Protein AF-0000000079066223 (afdb_homodimer)

Sequence (936 aa):
MTDSAVAESCRLTVRAPSVTIDLAVPADVPVADLLPTLLRYVGEEAEESGLDHAGWVLQRLGDAPLDEETTLAQAGLADGAVLHLRPHTEALPEARLDDLVDGIAETVGRRLHTWHAGAARGLLVGTAVATVVAALVLVFWPGVADSTAIRAACAAVAGALLLAGAGSASRAVGDRLSATALGLLVAPCFALVGWVLPGGDLTGPDAAQVVGARLLAAGAAAAGGAVLALAATAVGAPALLATAVVAVATAISGALMGYTGLDVPAAVALVATIVALAAGAVAPFAFKLAGMRMPSLPSSAGQLQEGIDPYAGDEVAERTELAGRWVTALFAATGTIAAAALAVLAHTPDLPETLTALSLALLLLLHSRGLVHIGQRLTLAVPGIWGLLLLARAWAVDSDADGRVVVFAVLLAVAAALVTASWIVPGRRVLPYWGRAAELAHTGLAVALLPFTLWVAGLFGWLRGLFGMTDSAVAESCRLTVRAPSVTIDLAVPADVPVADLLPTLLRYVGEEAEESGLDHAGWVLQRLGDAPLDEETTLAQAGLADGAVLHLRPHTEALPEARLDDLVDGIAETVGRRLHTWHAGAARGLLVGTAVATVVAALVLVFWPGVADSTAIRAACAAVAGALLLAGAGSASRAVGDRLSATALGLLVAPCFALVGWVLPGGDLTGPDAAQVVGARLLAAGAAAAGGAVLALAATAVGAPALLATAVVAVATAISGALMGYTGLDVPAAVALVATIVALAAGAVAPFAFKLAGMRMPSLPSSAGQLQEGIDPYAGDEVAERTELAGRWVTALFAATGTIAAAALAVLAHTPDLPETLTALSLALLLLLHSRGLVHIGQRLTLAVPGIWGLLLLARAWAVDSDADGRVVVFAVLLAVAAALVTASWIVPGRRVLPYWGRAAELAHTGLAVALLPFTLWVAGLFGWLRGLFG

Solvent-accessible surface area (backbone atoms only — not comparable to full-atom values): 45899 Å² total; per-residue (Å²): 132,82,78,74,77,75,65,62,63,31,39,35,35,39,40,40,94,89,47,74,46,78,44,74,40,53,30,79,47,30,40,58,67,45,49,64,57,50,36,61,71,75,26,74,64,53,56,61,52,22,70,77,30,81,30,72,36,46,21,38,91,45,35,59,62,59,57,48,86,36,22,41,52,75,68,65,60,53,74,64,37,61,33,35,46,34,42,49,78,61,55,65,68,48,53,46,60,65,56,51,49,47,47,45,46,46,50,48,32,60,70,62,45,45,64,45,40,69,58,49,24,47,51,30,40,50,50,19,52,52,34,45,52,50,32,50,49,58,48,68,35,86,89,43,56,85,45,55,65,58,49,28,47,53,27,42,51,52,20,50,51,27,36,53,48,6,21,40,23,30,74,74,68,61,36,62,65,55,13,38,59,32,22,65,49,15,15,59,22,28,19,51,23,23,43,42,69,74,51,76,55,81,68,65,94,56,18,57,33,36,49,7,50,18,32,23,38,11,11,50,35,14,26,51,27,19,52,49,27,35,71,50,36,75,49,55,57,43,58,36,48,19,52,24,52,40,17,47,54,40,17,52,31,9,46,35,20,41,70,67,77,42,52,64,54,23,24,32,39,49,54,32,48,54,50,59,68,46,52,79,50,40,58,64,49,16,34,53,76,35,62,54,68,74,70,71,73,58,88,47,77,67,50,56,60,62,67,60,43,69,72,50,47,59,54,47,50,51,33,50,52,45,20,49,48,32,36,34,21,51,38,37,25,45,17,52,45,39,35,54,28,29,55,57,24,26,59,82,51,55,67,43,32,45,52,29,38,50,31,51,18,52,36,31,42,53,57,23,68,75,46,56,37,44,71,46,20,46,27,24,33,50,29,14,52,51,28,52,53,38,43,52,50,30,54,32,70,75,32,56,59,70,45,31,52,48,47,33,52,51,33,46,51,51,21,52,50,29,45,53,41,37,73,60,48,49,80,50,86,74,59,67,66,60,53,52,50,48,52,51,48,38,53,51,30,60,60,46,36,55,62,28,31,38,47,48,60,38,49,60,61,52,50,47,55,72,78,96,132,81,77,74,76,75,65,62,62,32,38,35,36,38,40,39,94,88,49,75,47,80,44,74,38,53,29,78,46,31,40,58,67,45,49,62,57,49,35,61,70,76,26,73,64,55,57,61,51,21,70,77,31,79,29,72,37,46,22,38,91,45,35,60,63,59,56,49,85,36,22,40,52,77,68,64,60,53,75,66,36,60,33,36,46,32,42,48,80,61,56,64,68,47,54,48,60,66,54,52,48,48,48,46,47,47,50,49,31,58,70,61,42,43,65,45,41,67,55,48,25,46,52,29,40,52,48,19,52,53,34,46,51,50,31,50,49,58,46,70,35,87,90,42,55,86,44,55,65,57,49,29,48,52,26,44,50,50,21,52,51,29,37,52,47,6,21,40,23,28,74,73,68,61,36,60,66,55,13,38,59,33,22,64,49,15,15,59,24,27,19,52,23,23,41,42,70,74,52,78,59,78,85,53,97,54,17,57,34,35,51,8,49,16,32,22,37,10,10,50,35,12,25,51,27,20,51,49,26,35,71,49,36,74,48,54,57,43,58,35,48,20,51,24,53,41,17,46,52,39,16,51,29,9,44,34,20,41,70,68,77,40,51,65,55,22,24,32,40,50,53,33,49,54,49,59,68,45,52,79,51,41,58,65,48,16,33,52,75,37,61,54,68,74,70,69,71,59,88,46,75,67,49,55,59,61,67,58,45,67,72,49,48,60,54,47,51,50,34,50,53,44,19,52,47,32,36,34,21,50,38,36,25,46,18,51,44,39,36,54,29,31,55,56,24,27,59,81,51,55,69,43,32,43,53,30,37,51,31,51,17,51,36,30,39,52,56,23,69,76,45,57,37,43,69,45,20,45,29,24,33,51,30,13,52,51,29,54,52,37,42,51,47,30,54,32,71,73,33,57,60,70,46,32,52,49,49,32,52,51,33,47,50,51,22,52,51,29,44,53,42,36,75,58,48,51,78,50,86,74,59,67,66,58,54,51,49,50,52,51,47,38,52,49,30,59,60,48,38,56,61,28,30,39,45,47,59,40,48,60,59,51,50,47,57,72,76,96

Organism: Streptomyces microflavus (NCBI:txid1919)

pLDDT: mean 87.86, std 14.25, range [30.81, 98.88]

Foldseek 3Di:
DPPPPPQPWAWEWEDEPVDIDTDTHRQFDFQLRVQVVVQVVVHPVSVVVLVVQVHKFKAAVQAFTDDRRDGNVRVVAHRYGYIYIDRPNPTDPRNPVVVVCVVVVVVVCVVVVHDDPVVVVVVVLVVVLVVLVVVLCQCPPPPHDPDLVVNLVSLQVLLVVLLVQLLCCQPPVNPQVNNQSSLLVNLQSQLSNLQSVLDDDCDDDCNQQNNLSSQLRSLVRSLVSLVSSCVRRVHPVLQSVLSNLLSVLSNQLSCCSNPVVFPSLLSLLVSLLVLLLCLVVQLVVLLVVLVPDPPPPPPDPVVVVVCVPVVNVVSVVVSVVSSVSNSLSSLLSSLVSLLVSLLVLLVQHDDLSLLLLLLQLLLLQLVLVPDDDPSSSCSRNVSSVSSVVSNLVNQLVPDDPVSVVVSVVVVVVVVVVVVVCVVPPPPDDDDVVVVVVSVVSNVVSSVVNVVSSVVSRCVVVVVVVVVD/DPPPPPQPWAWEWEDEPVDIDTDTHRQFDFQLVVQVVVQVVVHPVSVVVLVVQVHKFKAAVQAFTDDRRDGNVRVVAHRYGYIYIDRPNPTDPRNPVVVVCVVVVVVVCVVVVHDDPVVVVVVVLVVVLVVLVVVLCQCPPPPHDPDLVVNLVSLQVLLVVLLVQLLCCQPPVNPQVNNQSSLLVNLQSQLSNLQSVLPDDCPDPCNQQNNLSSQLRSLVRSLVSLVSSCVRRVHPVLQSVLSNLLSVLSNQLSCCSNPVVFGSLLSLLVSLLVLLLCLVVQLVVLLVVLVPDPPPPPPDPVVVVVCVPVVNVVSVVVSVVSSVSNSLSSLLSSLVSLLVSLLVLLVQHDDLSLLLLLLQLLLLQLVLVPDDDPSSSCSRNVSSVSSVVSNLVNQLVPDDPVSVVVSVVVVVVVVVVVVVCVVPPPPDDDDVVVVVVSVVSNVVSSVVNVVSSVVSRCVVVVVVVVVD

Structure (mmCIF, N/CA/C/O backbone):
data_AF-0000000079066223-model_v1
#
loop_
_entity.id
_entity.type
_entity.pdbx_description
1 polymer 'Type VII secretion integral membrane protein EccD'
#
loop_
_atom_site.group_PDB
_atom_site.id
_atom_site.type_symbol
_atom_site.label_atom_id
_atom_site.label_alt_id
_atom_site.label_comp_id
_atom_site.label_asym_id
_atom_site.label_entity_id
_atom_site.label_seq_id
_atom_site.pdbx_PDB_ins_code
_atom_site.Cartn_x
_atom_site.Cartn_y
_atom_site.Cartn_z
_atom_site.occupancy
_atom_site.B_iso_or_equiv
_atom_site.auth_seq_id
_atom_site.auth_comp_id
_atom_site.auth_asym_id
_atom_site.auth_atom_id
_atom_site.pdbx_PDB_model_num
ATOM 1 N N . MET A 1 1 ? 19.875 56.906 66.688 1 30.81 1 MET A N 1
ATOM 2 C CA . MET A 1 1 ? 19.609 57.031 65.25 1 30.81 1 MET A CA 1
ATOM 3 C C . MET A 1 1 ? 19.094 55.719 64.688 1 30.81 1 MET A C 1
ATOM 5 O O . MET A 1 1 ? 19.859 54.75 64.562 1 30.81 1 MET A O 1
ATOM 9 N N . THR A 1 2 ? 17.891 55.312 65.062 1 35.22 2 THR A N 1
ATOM 10 C CA . THR A 1 2 ? 17.188 54.156 64.562 1 35.22 2 THR A CA 1
ATOM 11 C C . THR A 1 2 ? 17.125 54.156 63.031 1 35.22 2 THR A C 1
ATOM 13 O O . THR A 1 2 ? 16.641 55.094 62.406 1 35.22 2 THR A O 1
ATOM 16 N N . ASP A 1 3 ? 18.141 53.688 62.312 1 39.53 3 ASP A N 1
ATOM 17 C CA . ASP A 1 3 ? 18.125 53.375 60.875 1 39.53 3 ASP A CA 1
ATOM 18 C C . ASP A 1 3 ? 16.812 52.719 60.469 1 39.53 3 ASP A C 1
ATOM 20 O O . ASP A 1 3 ? 16.484 51.625 60.938 1 39.53 3 ASP A O 1
ATOM 24 N N . SER A 1 4 ? 15.727 53.438 60.312 1 42.41 4 SER A N 1
ATOM 25 C CA . SER A 1 4 ? 14.492 52.969 59.688 1 42.41 4 SER A CA 1
ATOM 26 C C . SER A 1 4 ? 14.789 52.188 58.438 1 42.41 4 SER A C 1
ATOM 28 O O . SER A 1 4 ? 15.344 52.719 57.469 1 42.41 4 SER A O 1
ATOM 30 N N . ALA A 1 5 ? 15.188 50.969 58.5 1 48.16 5 ALA A N 1
ATOM 31 C CA . ALA A 1 5 ? 15.242 50.062 57.375 1 48.16 5 ALA A CA 1
ATOM 32 C C . ALA A 1 5 ? 14.094 50.312 56.406 1 48.16 5 ALA A C 1
ATOM 34 O O . ALA A 1 5 ? 12.93 50.062 56.719 1 48.16 5 ALA A O 1
ATOM 35 N N . VAL A 1 6 ? 14.109 51.312 55.562 1 52.06 6 VAL A N 1
ATOM 36 C CA . VAL A 1 6 ? 13.18 51.531 54.469 1 52.06 6 VAL A CA 1
ATOM 37 C C . VAL A 1 6 ? 12.953 50.219 53.719 1 52.06 6 VAL A C 1
ATOM 39 O O . VAL A 1 6 ? 13.898 49.625 53.188 1 52.06 6 VAL A O 1
ATOM 42 N N . ALA A 1 7 ? 12.133 49.406 54.094 1 59.22 7 ALA A N 1
ATOM 43 C CA . ALA A 1 7 ? 11.719 48.188 53.406 1 59.22 7 ALA A CA 1
ATOM 44 C C . ALA A 1 7 ? 11.586 48.438 51.906 1 59.22 7 ALA A C 1
ATOM 46 O O . ALA A 1 7 ? 10.93 49.406 51.469 1 59.22 7 ALA A O 1
ATOM 47 N N . GLU A 1 8 ? 12.5 48.031 51.062 1 73.56 8 GLU A N 1
ATOM 48 C CA . GLU A 1 8 ? 12.453 48.094 49.594 1 73.56 8 GLU A CA 1
ATOM 49 C C . GLU A 1 8 ? 11.07 47.719 49.094 1 73.56 8 GLU A C 1
ATOM 51 O O . GLU A 1 8 ? 10.531 46.688 49.438 1 73.56 8 GLU A O 1
ATOM 56 N N . SER A 1 9 ? 10.227 48.75 48.688 1 80.88 9 SER A N 1
ATOM 57 C CA . SER A 1 9 ? 8.891 48.562 48.125 1 80.88 9 SER A CA 1
ATOM 58 C C . SER A 1 9 ? 8.953 48.031 46.688 1 80.88 9 SER A C 1
ATOM 60 O O . SER A 1 9 ? 9.883 48.375 45.938 1 80.88 9 SER A O 1
ATOM 62 N N . CYS A 1 10 ? 8.266 47.031 46.406 1 84.25 10 CYS A N 1
ATOM 63 C CA . CYS A 1 10 ? 8.086 46.469 45.094 1 84.25 10 CYS A CA 1
ATOM 64 C C . CYS A 1 10 ? 6.75 46.906 44.5 1 84.25 10 CYS A C 1
ATOM 66 O O . CYS A 1 10 ? 5.707 46.75 45.125 1 84.25 10 CYS A O 1
ATOM 68 N N . ARG A 1 11 ? 6.793 47.531 43.312 1 86.81 11 ARG A N 1
ATOM 69 C CA . ARG A 1 11 ? 5.574 47.906 42.594 1 86.81 11 ARG A CA 1
ATOM 70 C C . ARG A 1 11 ? 5.031 46.719 41.812 1 86.81 11 ARG A C 1
ATOM 72 O O . ARG A 1 11 ? 5.746 46.125 41 1 86.81 11 ARG A O 1
ATOM 79 N N . LEU A 1 12 ? 3.891 46.344 42.156 1 88.56 12 LEU A N 1
ATOM 80 C CA . LEU A 1 12 ? 3.234 45.219 41.5 1 88.56 12 LEU A CA 1
ATOM 81 C C . LEU A 1 12 ? 1.924 45.656 40.844 1 88.56 12 LEU A C 1
ATOM 83 O O . LEU A 1 12 ? 1.237 46.531 41.344 1 88.56 12 LEU A O 1
ATOM 87 N N . THR A 1 13 ? 1.682 45.125 39.656 1 89.62 13 THR A N 1
ATOM 88 C CA . THR A 1 13 ? 0.362 45.219 39.062 1 89.62 13 THR A CA 1
ATOM 89 C C . THR A 1 13 ? -0.39 43.906 39.188 1 89.62 13 THR A C 1
ATOM 91 O O . THR A 1 13 ? 0.096 42.875 38.75 1 89.62 13 THR A O 1
ATOM 94 N N . VAL A 1 14 ? -1.457 43.906 39.875 1 90.44 14 VAL A N 1
ATOM 95 C CA . VAL A 1 14 ? -2.281 42.719 40.062 1 90.44 14 VAL A CA 1
ATOM 96 C C . VAL A 1 14 ? -3.527 42.812 39.188 1 90.44 14 VAL A C 1
ATOM 98 O O . VAL A 1 14 ? -4.324 43.75 39.312 1 90.44 14 VAL A O 1
ATOM 101 N N . ARG A 1 15 ? -3.631 41.844 38.281 1 88.5 15 ARG A N 1
ATOM 102 C CA . ARG A 1 15 ? -4.801 41.75 37.406 1 88.5 15 ARG A CA 1
ATOM 103 C C . ARG A 1 15 ? -5.828 40.781 37.969 1 88.5 15 ARG A C 1
ATOM 105 O O . ARG A 1 15 ? -5.605 39.562 37.969 1 88.5 15 ARG A O 1
ATOM 112 N N . ALA A 1 16 ? -6.926 41.312 38.438 1 84.69 16 ALA A N 1
ATOM 113 C CA . ALA A 1 16 ? -8.086 40.531 38.875 1 84.69 16 ALA A CA 1
ATOM 114 C C . ALA A 1 16 ? -9.133 40.469 37.75 1 84.69 16 ALA A C 1
ATOM 116 O O . ALA A 1 16 ? -9.047 41.188 36.781 1 84.69 16 ALA A O 1
ATOM 117 N N . PRO A 1 17 ? -10.055 39.5 37.812 1 77.81 17 PRO A N 1
ATOM 118 C CA . PRO A 1 17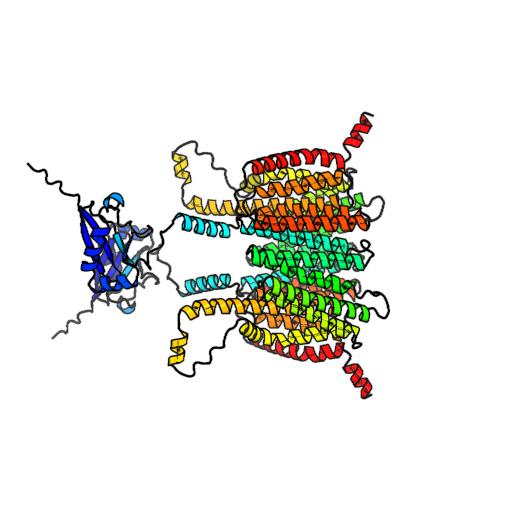 ? -11.016 39.281 36.75 1 77.81 17 PRO A CA 1
ATOM 119 C C . PRO A 1 17 ? -11.742 40.562 36.312 1 77.81 17 PRO A C 1
ATOM 121 O O . PRO A 1 17 ? -12.016 40.75 35.125 1 77.81 17 PRO A O 1
ATOM 124 N N . SER A 1 18 ? -12.008 41.531 37.219 1 77.38 18 SER A N 1
ATOM 125 C CA . SER A 1 18 ? -12.836 42.688 36.906 1 77.38 18 SER A CA 1
ATOM 126 C C . SER A 1 18 ? -12.07 44 37.094 1 77.38 18 SER A C 1
ATOM 128 O O . SER A 1 18 ? -12.539 45.062 36.688 1 77.38 18 SER A O 1
ATOM 130 N N . VAL A 1 19 ? -10.891 43.938 37.75 1 82.44 19 VAL A N 1
ATOM 131 C CA . VAL A 1 19 ? -10.18 45.156 38.031 1 82.44 19 VAL A CA 1
ATOM 132 C C . VAL A 1 19 ? -8.672 44.938 37.969 1 82.44 19 VAL A C 1
ATOM 134 O O . VAL A 1 19 ? -8.203 43.812 38.188 1 82.44 19 VAL A O 1
ATOM 137 N N . THR A 1 20 ? -7.902 45.938 37.594 1 87.44 20 THR A N 1
ATOM 138 C CA . THR A 1 20 ? -6.445 45.969 37.688 1 87.44 20 THR A CA 1
ATOM 139 C C . THR A 1 20 ? -5.996 46.938 38.781 1 87.44 20 THR A C 1
ATOM 141 O O . THR A 1 20 ? -6.453 48.094 38.812 1 87.44 20 THR A O 1
ATOM 144 N N . ILE A 1 21 ? -5.195 46.469 39.719 1 85.5 21 ILE A N 1
ATOM 145 C CA . ILE A 1 21 ? -4.738 47.25 40.875 1 85.5 21 ILE A CA 1
ATOM 146 C C . ILE A 1 21 ? -3.221 47.438 40.812 1 85.5 21 ILE A C 1
ATOM 148 O O . ILE A 1 21 ? -2.488 46.469 40.625 1 85.5 21 ILE A O 1
ATOM 152 N N . ASP A 1 22 ? -2.773 48.656 40.812 1 85.62 22 ASP A N 1
ATOM 153 C CA . ASP A 1 22 ? -1.352 48.938 40.969 1 85.62 22 ASP A CA 1
ATOM 154 C C . ASP A 1 22 ? -1.024 49.25 42.438 1 85.62 22 ASP A C 1
ATOM 156 O O . ASP A 1 22 ? -1.616 50.125 43.031 1 85.62 22 ASP A O 1
ATOM 160 N N . LEU A 1 23 ? -0.149 48.469 43 1 85.31 23 LEU A N 1
ATOM 161 C CA . LEU A 1 23 ? 0.179 48.625 44.406 1 85.31 23 LEU A CA 1
ATOM 162 C C . LEU A 1 23 ? 1.689 48.625 44.625 1 85.31 23 LEU A C 1
ATOM 164 O O . LEU A 1 23 ? 2.428 48 43.844 1 85.31 23 LEU A O 1
ATOM 168 N N . ALA A 1 24 ? 2.105 49.438 45.5 1 86 24 ALA A N 1
ATOM 169 C CA . ALA A 1 24 ? 3.465 49.344 46.031 1 86 24 ALA A CA 1
ATOM 170 C C . ALA A 1 24 ? 3.492 48.625 47.375 1 86 24 ALA A C 1
ATOM 172 O O . ALA A 1 24 ? 2.877 49.062 48.344 1 86 24 ALA A O 1
ATOM 173 N N . VAL A 1 25 ? 4.051 47.469 47.375 1 86.12 25 VAL A N 1
ATOM 174 C CA . VAL A 1 25 ? 4.066 46.656 48.594 1 86.12 25 VAL A CA 1
ATOM 175 C C . VAL A 1 25 ? 5.512 46.375 49 1 86.12 25 VAL A C 1
ATOM 177 O O . VAL A 1 25 ? 6.398 46.25 48.156 1 86.12 25 VAL A O 1
ATOM 180 N N . PRO A 1 26 ? 5.742 46.375 50.344 1 85.44 26 PRO A N 1
ATOM 181 C CA . PRO A 1 26 ? 7.078 45.969 50.781 1 85.44 26 PRO A CA 1
ATOM 182 C C . PRO A 1 26 ? 7.445 44.562 50.312 1 85.44 26 PRO A C 1
ATOM 184 O O . PRO A 1 26 ? 6.598 43.656 50.344 1 85.44 26 PRO A O 1
ATOM 187 N N . ALA A 1 27 ? 8.68 44.344 49.875 1 84.81 27 ALA A N 1
ATOM 188 C CA . ALA A 1 27 ? 9.164 43.094 49.281 1 84.81 27 ALA A CA 1
ATOM 189 C C . ALA A 1 27 ? 9.148 41.969 50.281 1 84.81 27 ALA A C 1
ATOM 191 O O . ALA A 1 27 ? 9.148 40.781 49.906 1 84.81 27 ALA A O 1
ATOM 192 N N . ASP A 1 28 ? 9.078 42.156 51.531 1 85.62 28 ASP A N 1
ATOM 193 C CA . ASP A 1 28 ? 9.188 41.125 52.562 1 85.62 28 ASP A CA 1
ATOM 194 C C . ASP A 1 28 ? 7.809 40.688 53.062 1 85.62 28 ASP A C 1
ATOM 196 O O . ASP A 1 28 ? 7.699 39.906 54.031 1 85.62 28 ASP A O 1
ATOM 200 N N . VAL A 1 29 ? 6.75 41.156 52.469 1 86.88 29 VAL A N 1
ATOM 201 C CA . VAL A 1 29 ? 5.402 40.75 52.844 1 86.88 29 VAL A CA 1
ATOM 202 C C . VAL A 1 29 ? 5.082 39.375 52.219 1 86.88 29 VAL A C 1
ATOM 204 O O . VAL A 1 29 ? 5.27 39.188 51.031 1 86.88 29 VAL A O 1
ATOM 207 N N . PRO A 1 30 ? 4.82 38.406 53.094 1 89 30 PRO A N 1
ATOM 208 C CA . PRO A 1 30 ? 4.383 37.125 52.562 1 89 30 PRO A CA 1
ATOM 209 C C . PRO A 1 30 ? 3.113 37.25 51.719 1 89 30 PRO A C 1
ATOM 211 O O . PRO A 1 30 ? 2.271 38.094 51.969 1 89 30 PRO A O 1
ATOM 214 N N . VAL A 1 31 ? 3.012 36.375 50.75 1 92.25 31 VAL A N 1
ATOM 215 C CA . VAL A 1 31 ? 1.872 36.375 49.844 1 92.25 31 VAL A CA 1
ATOM 216 C C . VAL A 1 31 ? 0.582 36.156 50.625 1 92.25 31 VAL A C 1
ATOM 218 O O . VAL A 1 31 ? -0.454 36.75 50.312 1 92.25 31 VAL A O 1
ATOM 221 N N . ALA A 1 32 ? 0.635 35.375 51.688 1 89.44 32 ALA A N 1
ATOM 222 C CA . ALA A 1 32 ? -0.523 35.094 52.531 1 89.44 32 ALA A CA 1
ATOM 223 C C . ALA A 1 32 ? -1.097 36.375 53.125 1 89.44 32 ALA A C 1
ATOM 225 O O . ALA A 1 32 ? -2.307 36.5 53.344 1 89.44 32 ALA A O 1
ATOM 226 N N . ASP A 1 33 ? -0.278 37.406 53.375 1 88.94 33 ASP A N 1
ATOM 227 C CA . ASP A 1 33 ? -0.716 38.688 53.969 1 88.94 33 ASP A CA 1
ATOM 228 C C . ASP A 1 33 ? -1.207 39.656 52.875 1 88.94 33 ASP A C 1
ATOM 230 O O . ASP A 1 33 ? -2 40.531 53.156 1 88.94 33 ASP A O 1
ATOM 234 N N . LEU A 1 34 ? -0.695 39.375 51.75 1 88.12 34 LEU A N 1
ATOM 235 C CA . LEU A 1 34 ? -1.039 40.25 50.625 1 88.12 34 LEU A CA 1
ATOM 236 C C . LEU A 1 34 ? -2.41 39.906 50.062 1 88.12 34 LEU A C 1
ATOM 238 O O . LEU A 1 34 ? -3.176 40.812 49.688 1 88.12 34 LEU A O 1
ATOM 242 N N . LEU A 1 35 ? -2.775 38.688 50.094 1 88.31 35 LEU A N 1
ATOM 243 C CA . LEU A 1 35 ? -3.973 38.188 49.438 1 88.31 35 LEU A CA 1
ATOM 244 C C . LEU A 1 35 ? -5.227 38.844 50.031 1 88.31 35 LEU A C 1
ATOM 246 O O . LEU A 1 35 ? -6.086 39.344 49.281 1 88.31 35 LEU A O 1
ATOM 250 N N . PRO A 1 36 ? -5.43 38.844 51.375 1 85.19 36 PRO A N 1
ATOM 251 C CA . PRO A 1 36 ? -6.637 39.469 51.938 1 85.19 36 PRO A CA 1
ATOM 252 C C . PRO A 1 36 ? -6.734 40.969 51.594 1 85.19 36 PRO A C 1
ATOM 254 O O . PRO A 1 36 ? -7.832 41.469 51.344 1 85.19 36 PRO A O 1
ATOM 257 N N . THR A 1 37 ? -5.59 41.656 51.562 1 86 37 THR A N 1
ATOM 258 C CA . THR A 1 37 ? -5.559 43.094 51.219 1 86 37 THR A CA 1
ATOM 259 C C . THR A 1 37 ? -5.98 43.312 49.781 1 86 37 THR A C 1
ATOM 261 O O . THR A 1 37 ? -6.754 44.219 49.5 1 86 37 THR A O 1
ATOM 264 N N . LEU A 1 38 ? -5.504 42.469 48.969 1 86.81 38 LEU A N 1
ATOM 265 C CA . LEU A 1 38 ? -5.863 42.562 47.562 1 86.81 38 LEU A CA 1
ATOM 266 C C . LEU A 1 38 ? -7.352 42.281 47.344 1 86.81 38 LEU A C 1
ATOM 268 O O . LEU A 1 38 ? -8.016 42.969 46.594 1 86.81 38 LEU A O 1
ATOM 272 N N . LEU A 1 39 ? -7.887 41.281 48.031 1 86.31 39 LEU A N 1
ATOM 273 C CA . LEU A 1 39 ? -9.289 40.906 47.875 1 86.31 39 LEU A CA 1
ATOM 274 C C . LEU A 1 39 ? -10.203 42.031 48.375 1 86.31 39 LEU A C 1
ATOM 276 O O . LEU A 1 39 ? -11.297 42.219 47.844 1 86.31 39 LEU A O 1
ATOM 280 N N . ARG A 1 40 ? -9.789 42.812 49.344 1 82.56 40 ARG A N 1
ATOM 281 C CA . ARG A 1 40 ? -10.547 43.969 49.812 1 82.56 40 ARG A CA 1
ATOM 282 C C . ARG A 1 40 ? -10.594 45.062 48.75 1 82.56 40 ARG A C 1
ATOM 284 O O . ARG A 1 40 ? -11.617 45.75 48.594 1 82.56 40 ARG A O 1
ATOM 291 N N . TYR A 1 41 ? -9.477 45.156 48.031 1 81.56 41 TYR A N 1
ATOM 292 C CA . TYR A 1 41 ? -9.414 46.188 47 1 81.56 41 TYR A CA 1
ATOM 293 C C . TYR A 1 41 ? -10.258 45.781 45.781 1 81.56 41 TYR A C 1
ATOM 295 O O . TYR A 1 41 ? -10.844 46.625 45.125 1 81.56 41 TYR A O 1
ATOM 303 N N . VAL A 1 42 ? -10.312 44.594 45.406 1 81.06 42 VAL A N 1
ATOM 304 C CA . VAL A 1 42 ? -11.07 44.062 44.281 1 81.06 42 VAL A CA 1
ATOM 305 C C . VAL A 1 42 ? -12.57 44.156 44.594 1 81.06 42 VAL A C 1
ATOM 307 O O . VAL A 1 42 ? -13.375 44.406 43.688 1 81.06 42 VAL A O 1
ATOM 310 N N . GLY A 1 43 ? -13.016 44.031 45.75 1 76.62 43 GLY A N 1
ATOM 311 C CA . GLY A 1 43 ? -14.398 44.188 46.156 1 76.62 43 GLY A CA 1
ATOM 312 C C . GLY A 1 43 ? -14.914 43.031 47 1 76.62 43 GLY A C 1
ATOM 313 O O . GLY A 1 43 ? -14.352 41.938 46.969 1 76.62 43 GLY A O 1
ATOM 314 N N . GLU A 1 44 ? -15.906 43.344 47.812 1 71.75 44 GLU A N 1
ATOM 315 C CA . GLU A 1 44 ? -16.531 42.438 48.75 1 71.75 44 GLU A CA 1
ATOM 316 C C . GLU A 1 44 ? -17.047 41.188 48.031 1 71.75 44 GLU A C 1
ATOM 318 O O . GLU A 1 44 ? -17.047 40.094 48.594 1 71.75 44 GLU A O 1
ATOM 323 N N . GLU A 1 45 ? -17.359 41.312 46.844 1 72.56 45 GLU A N 1
ATOM 324 C CA . GLU A 1 45 ? -17.891 40.188 46.062 1 72.56 45 GLU A CA 1
ATOM 325 C C . GLU A 1 45 ? -16.812 39.156 45.75 1 72.56 45 GLU A C 1
ATOM 327 O O . GLU A 1 45 ? -17.094 37.969 45.688 1 72.56 45 GLU A O 1
ATOM 332 N N . ALA A 1 46 ? -15.625 39.531 45.656 1 71.31 46 ALA A N 1
ATOM 333 C CA . ALA A 1 46 ? -14.523 38.625 45.375 1 71.31 46 ALA A CA 1
ATOM 334 C C . ALA A 1 46 ? -14.195 37.75 46.594 1 71.31 46 ALA A C 1
ATOM 336 O O . ALA A 1 46 ? -13.867 36.594 46.438 1 71.31 46 ALA A O 1
ATOM 337 N N . GLU A 1 47 ? -14.32 38.312 47.719 1 72.69 47 GLU A N 1
ATOM 338 C CA . GLU A 1 47 ? -14.109 37.562 48.938 1 72.69 47 GLU A CA 1
ATOM 339 C C . GLU A 1 47 ? -15.172 36.469 49.094 1 72.69 47 GLU A C 1
ATOM 341 O O . GLU A 1 47 ? -14.859 35.344 49.469 1 72.69 47 GLU A O 1
ATOM 346 N N . GLU A 1 48 ? -16.344 36.75 48.75 1 70.56 48 GLU A N 1
ATOM 347 C CA . GLU A 1 48 ? -17.438 35.781 48.844 1 70.56 48 GLU A CA 1
ATOM 348 C C . GLU A 1 48 ? -17.359 34.719 47.75 1 70.56 48 GLU A C 1
ATOM 350 O O . GLU A 1 48 ? -17.641 33.562 48 1 70.56 48 GLU A O 1
ATOM 355 N N . SER A 1 49 ? -16.922 35.188 46.688 1 69.12 49 SER A N 1
ATOM 356 C CA . SER A 1 49 ? -16.859 34.281 45.562 1 69.12 49 SER A CA 1
ATOM 357 C C . SER A 1 49 ? -15.672 33.312 45.688 1 69.12 49 SER A C 1
ATOM 359 O O . SER A 1 49 ? -15.672 32.219 45.094 1 69.12 49 SER A O 1
ATOM 361 N N . GLY A 1 50 ? -14.688 33.688 46.406 1 66.5 50 GLY A N 1
ATOM 362 C CA . GLY A 1 50 ? -13.523 32.844 46.656 1 66.5 50 GLY A CA 1
ATOM 363 C C . GLY A 1 50 ? -13.867 31.578 47.438 1 66.5 50 GLY A C 1
ATOM 364 O O . GLY A 1 50 ? -13.234 30.547 47.25 1 66.5 50 GLY A O 1
ATOM 365 N N . LEU A 1 51 ? -14.836 31.672 48.281 1 65.5 51 LEU A N 1
ATOM 366 C CA . LEU A 1 51 ? -15.281 30.516 49.062 1 65.5 51 LEU A CA 1
ATOM 367 C C . LEU A 1 51 ? -15.812 29.422 48.156 1 65.5 51 LEU A C 1
ATOM 369 O O . LEU A 1 51 ? -15.633 28.234 48.406 1 65.5 51 LEU A O 1
ATOM 373 N N . ASP A 1 52 ? -16.281 29.828 47.062 1 66.38 52 ASP A N 1
ATOM 374 C CA . ASP A 1 52 ? -16.875 28.875 46.125 1 66.38 52 ASP A CA 1
ATOM 375 C C . ASP A 1 52 ? -15.805 28.266 45.219 1 66.38 52 ASP A C 1
ATOM 377 O O . ASP A 1 52 ? -16.016 27.203 44.625 1 66.38 52 ASP A O 1
ATOM 381 N N . HIS A 1 53 ? -14.664 28.844 45.281 1 70.25 53 HIS A N 1
ATOM 382 C CA . HIS A 1 53 ? -13.664 28.406 44.312 1 70.25 53 HIS A CA 1
ATOM 383 C C . HIS A 1 53 ? -12.359 28.031 45 1 70.25 53 HIS A C 1
ATOM 385 O O . HIS A 1 53 ? -11.281 28.188 44.406 1 70.25 53 HIS A O 1
ATOM 391 N N . ALA A 1 54 ? -12.43 27.562 46.25 1 75.12 54 ALA A N 1
ATOM 392 C CA . ALA A 1 54 ? -11.328 27.047 47.062 1 75.12 54 ALA A CA 1
ATOM 393 C C . ALA A 1 54 ? -10.258 28.125 47.25 1 75.12 54 ALA A C 1
ATOM 395 O O . ALA A 1 54 ? -9.07 27.797 47.406 1 75.12 54 ALA A O 1
ATOM 396 N N . GLY A 1 55 ? -10.617 29.312 47.188 1 82.06 55 GLY A N 1
ATOM 397 C CA . GLY A 1 55 ? -9.727 30.422 47.469 1 82.06 55 GLY A CA 1
ATOM 398 C C . GLY A 1 55 ? -9.141 31.062 46.25 1 82.06 55 GLY A C 1
ATOM 399 O O . GLY A 1 55 ? -9.508 30.719 45.125 1 82.06 55 GLY A O 1
ATOM 400 N N . TRP A 1 56 ? -8.367 32.125 46.438 1 87.62 56 TRP A N 1
ATOM 401 C CA . TRP A 1 56 ? -7.719 32.875 45.375 1 87.62 56 TRP A CA 1
ATOM 402 C C . TRP A 1 56 ? -6.215 32.625 45.375 1 87.62 56 TRP A C 1
ATOM 404 O O . TRP A 1 56 ? -5.613 32.375 46.406 1 87.62 56 TRP A O 1
ATOM 414 N N . VAL A 1 57 ? -5.668 32.625 44.219 1 89.69 57 VAL A N 1
ATOM 415 C CA . VAL A 1 57 ? -4.223 32.469 44.094 1 89.69 57 VAL A CA 1
ATOM 416 C C . VAL A 1 57 ? -3.648 33.625 43.281 1 89.69 57 VAL A C 1
ATOM 418 O O . VAL A 1 57 ? -4.344 34.219 42.438 1 89.69 57 VAL A O 1
ATOM 421 N N . LEU A 1 58 ? -2.408 33.969 43.594 1 89.31 58 LEU A N 1
ATOM 422 C CA . LEU A 1 58 ? -1.609 34.906 42.812 1 89.31 58 LEU A CA 1
ATOM 423 C C . LEU A 1 58 ? -0.584 34.188 41.938 1 89.31 58 LEU A C 1
ATOM 425 O O . LEU A 1 58 ? 0.132 33.312 42.438 1 89.31 58 LEU A O 1
ATOM 429 N N . GLN A 1 59 ? -0.64 34.406 40.75 1 87.88 59 GLN A N 1
ATOM 430 C CA . GLN A 1 59 ? 0.298 33.719 39.875 1 87.88 59 GLN A CA 1
ATOM 431 C C . GLN A 1 59 ? 0.796 34.625 38.75 1 87.88 59 GLN A C 1
ATOM 433 O O . GLN A 1 59 ? 0.097 35.562 38.344 1 87.88 59 GLN A O 1
ATOM 438 N N . ARG A 1 60 ? 2.039 34.438 38.344 1 84.81 60 ARG A N 1
ATOM 439 C CA . ARG A 1 60 ? 2.58 35.031 37.125 1 84.81 60 ARG A CA 1
ATOM 440 C C . ARG A 1 60 ? 2.221 34.188 35.906 1 84.81 60 ARG A C 1
ATOM 442 O O . ARG A 1 60 ? 2.16 32.938 36 1 84.81 60 ARG A O 1
ATOM 449 N N . LEU A 1 61 ? 1.963 34.938 34.812 1 79.81 61 LEU A N 1
ATOM 450 C CA . LEU A 1 61 ? 1.654 34.219 33.594 1 79.81 61 LEU A CA 1
ATOM 451 C C . LEU A 1 61 ? 2.777 33.25 33.25 1 79.81 61 LEU A C 1
ATOM 453 O O . LEU A 1 61 ? 3.939 33.625 33.156 1 79.81 61 LEU A O 1
ATOM 457 N N . GLY A 1 62 ? 2.439 32 33.219 1 73.56 62 GLY A N 1
ATOM 458 C CA . GLY A 1 62 ? 3.4 30.984 32.844 1 73.56 62 GLY A CA 1
ATOM 459 C C . GLY A 1 62 ? 3.996 30.266 34.062 1 73.56 62 GLY A C 1
ATOM 460 O O . GLY A 1 62 ? 4.684 29.25 33.906 1 73.56 62 GLY A O 1
ATOM 461 N N . ASP A 1 63 ? 3.822 30.781 35.312 1 78.25 63 ASP A N 1
ATOM 462 C CA . ASP A 1 63 ? 4.363 30.172 36.5 1 78.25 63 ASP A CA 1
ATOM 463 C C . ASP A 1 63 ? 3.25 29.562 37.375 1 78.25 63 ASP A C 1
ATOM 465 O O . ASP A 1 63 ? 2.074 29.875 37.188 1 78.25 63 ASP A O 1
ATOM 469 N N . ALA A 1 64 ? 3.721 28.578 38.156 1 83.5 64 ALA A N 1
ATOM 470 C CA . ALA A 1 64 ? 2.795 28.047 39.156 1 83.5 64 ALA A CA 1
ATOM 471 C C . ALA A 1 64 ? 2.373 29.141 40.156 1 83.5 64 ALA A C 1
ATOM 473 O O . ALA A 1 64 ? 3.055 30.156 40.312 1 83.5 64 ALA A O 1
ATOM 474 N N . PRO A 1 65 ? 1.133 28.984 40.75 1 87.62 65 PRO A N 1
ATOM 475 C CA . PRO A 1 65 ? 0.722 29.938 41.781 1 87.62 65 PRO A CA 1
ATOM 476 C C . PRO A 1 65 ? 1.783 30.125 42.875 1 87.62 65 PRO A C 1
ATOM 478 O O . PRO A 1 65 ? 2.457 29.156 43.25 1 87.62 65 PRO A O 1
ATOM 481 N N . LEU A 1 66 ? 1.919 31.422 43.312 1 89.19 66 LEU A N 1
ATOM 482 C CA . LEU A 1 66 ? 2.891 31.734 44.344 1 89.19 66 LEU A CA 1
ATOM 483 C C . LEU A 1 66 ? 2.51 31.062 45.688 1 89.19 66 LEU A C 1
ATOM 485 O O . LEU A 1 66 ? 1.329 31 46.031 1 89.19 66 LEU A O 1
ATOM 489 N N . ASP A 1 67 ? 3.547 30.422 46.25 1 89.25 67 ASP A N 1
ATOM 490 C CA . ASP A 1 67 ? 3.342 29.844 47.594 1 89.25 67 ASP A CA 1
ATOM 491 C C . ASP A 1 67 ? 2.967 30.922 48.594 1 89.25 67 ASP A C 1
ATOM 493 O O . ASP A 1 67 ? 3.586 32 48.656 1 89.25 67 ASP A O 1
ATOM 497 N N . GLU A 1 68 ? 1.91 30.641 49.438 1 88.44 68 GLU A N 1
ATOM 498 C CA . GLU A 1 68 ? 1.377 31.609 50.406 1 88.44 68 GLU A CA 1
ATOM 499 C C . GLU A 1 68 ? 2.418 31.969 51.469 1 88.44 68 GLU A C 1
ATOM 501 O O . GLU A 1 68 ? 2.389 33.062 52 1 88.44 68 GLU A O 1
ATOM 506 N N . GLU A 1 69 ? 3.383 31.078 51.688 1 87.94 69 GLU A N 1
ATOM 507 C CA . GLU A 1 69 ? 4.363 31.281 52.75 1 87.94 69 GLU A CA 1
ATOM 508 C C . GLU A 1 69 ? 5.59 32.031 52.219 1 87.94 69 GLU A C 1
ATOM 510 O O . GLU A 1 69 ? 6.449 32.438 53 1 87.94 69 GLU A O 1
ATOM 515 N N . THR A 1 70 ? 5.617 32.25 50.906 1 88.06 70 THR A N 1
ATOM 516 C CA . THR A 1 70 ? 6.797 32.875 50.312 1 88.06 70 THR A CA 1
ATOM 517 C C . THR A 1 70 ? 6.617 34.375 50.25 1 88.06 70 THR A C 1
ATOM 519 O O . THR A 1 70 ? 5.5 34.875 50.062 1 88.06 70 THR A O 1
ATOM 522 N N . THR A 1 71 ? 7.668 35.062 50.531 1 88.62 71 THR A N 1
ATOM 523 C CA . THR A 1 71 ? 7.645 36.531 50.375 1 88.62 71 THR A CA 1
ATOM 524 C C . THR A 1 71 ? 7.816 36.906 48.906 1 88.62 71 THR A C 1
ATOM 526 O O . THR A 1 71 ? 8.258 36.094 48.094 1 88.62 71 THR A O 1
ATOM 529 N N . LEU A 1 72 ? 7.359 38.125 48.562 1 86.88 72 LEU A N 1
ATOM 530 C CA . LEU A 1 72 ? 7.484 38.594 47.188 1 86.88 72 LEU A CA 1
ATOM 531 C C . LEU A 1 72 ? 8.938 38.594 46.75 1 86.88 72 LEU A C 1
ATOM 533 O O . LEU A 1 72 ? 9.242 38.25 45.594 1 86.88 72 LEU A O 1
ATOM 537 N N . ALA A 1 73 ? 9.852 38.875 47.688 1 85.19 73 ALA A N 1
ATOM 538 C CA . ALA A 1 73 ? 11.281 38.844 47.406 1 85.19 73 ALA A CA 1
ATOM 539 C C . ALA A 1 73 ? 11.758 37.406 47.125 1 85.19 73 ALA A C 1
ATOM 541 O O . ALA A 1 73 ? 12.547 37.188 46.219 1 85.19 73 ALA A O 1
ATOM 542 N N . GLN A 1 74 ? 11.227 36.531 47.906 1 87.56 74 GLN A N 1
ATOM 543 C CA . GLN A 1 74 ? 11.617 35.125 47.75 1 87.56 74 GLN A CA 1
ATOM 544 C C . GLN A 1 74 ? 11.062 34.531 46.469 1 87.56 74 GLN A C 1
ATOM 546 O O . GLN A 1 74 ? 11.656 33.625 45.906 1 87.56 74 GLN A O 1
ATOM 551 N N . ALA A 1 75 ? 9.977 35.062 46.094 1 86.5 75 ALA A N 1
ATOM 552 C CA . ALA A 1 75 ? 9.359 34.594 44.875 1 86.5 75 ALA A CA 1
ATOM 553 C C . ALA A 1 75 ? 10.039 35.219 43.625 1 86.5 75 ALA A C 1
ATOM 555 O O . ALA A 1 75 ? 9.688 34.906 42.5 1 86.5 75 ALA A O 1
ATOM 556 N N . GLY A 1 76 ? 11.039 36.125 43.875 1 84.81 76 GLY A N 1
ATOM 557 C CA . GLY A 1 76 ? 11.82 36.688 42.812 1 84.81 76 GLY A CA 1
ATOM 558 C C . GLY A 1 76 ? 11.039 37.688 41.969 1 84.81 76 GLY A C 1
ATOM 559 O O . GLY A 1 76 ? 11.289 37.844 40.781 1 84.81 76 GLY A O 1
ATOM 560 N N . LEU A 1 77 ? 10.047 38.281 42.562 1 81.31 77 LEU A N 1
ATOM 561 C CA . LEU A 1 77 ? 9.25 39.25 41.812 1 81.31 77 LEU A CA 1
ATOM 562 C C . LEU A 1 77 ? 9.992 40.562 41.688 1 81.31 77 LEU A C 1
ATOM 564 O O . LEU A 1 77 ? 10.531 41.094 42.656 1 81.31 77 LEU A O 1
ATOM 568 N N . ALA A 1 78 ? 10.25 41 40.5 1 80.81 78 ALA A N 1
ATOM 569 C CA . ALA A 1 78 ? 10.922 42.25 40.219 1 80.81 78 ALA A CA 1
ATOM 570 C C . ALA A 1 78 ? 9.945 43.406 40.281 1 80.81 78 ALA A C 1
ATOM 572 O O . ALA A 1 78 ? 8.727 43.219 40.219 1 80.81 78 ALA A O 1
ATOM 573 N N . ASP A 1 79 ? 10.461 44.531 40.438 1 81.94 79 ASP A N 1
ATOM 574 C CA . ASP A 1 79 ? 9.695 45.781 40.344 1 81.94 79 ASP A CA 1
ATOM 575 C C . ASP A 1 79 ? 8.953 45.875 39.031 1 81.94 79 ASP A C 1
ATOM 577 O O . ASP A 1 79 ? 9.547 45.688 37.969 1 81.94 79 ASP A O 1
ATOM 581 N N . GLY A 1 80 ? 7.668 45.969 39.125 1 83.5 80 GLY A N 1
ATOM 582 C CA . GLY A 1 80 ? 6.832 46.094 37.938 1 83.5 80 GLY A CA 1
ATOM 583 C C . GLY A 1 80 ? 6.234 44.75 37.5 1 83.5 80 GLY A C 1
ATOM 584 O O . GLY A 1 80 ? 5.641 44.656 36.438 1 83.5 80 GLY A O 1
ATOM 585 N N . ALA A 1 81 ? 6.402 43.75 38.312 1 84.88 81 ALA A N 1
ATOM 586 C CA . ALA A 1 81 ? 5.867 42.438 38 1 84.88 81 ALA A CA 1
ATOM 587 C C . ALA A 1 81 ? 4.344 42.469 37.938 1 84.88 81 ALA A C 1
ATOM 589 O O . ALA A 1 81 ? 3.695 43.188 38.688 1 84.88 81 ALA A O 1
ATOM 590 N N . VAL A 1 82 ? 3.846 41.75 36.938 1 86.69 82 VAL A N 1
ATOM 591 C CA . VAL A 1 82 ? 2.4 41.625 36.812 1 86.69 82 VAL A CA 1
ATOM 592 C C . VAL A 1 82 ? 1.952 40.25 37.344 1 86.69 82 VAL A C 1
ATOM 594 O O . VAL A 1 82 ? 2.441 39.219 36.906 1 86.69 82 VAL A O 1
ATOM 597 N N . LEU A 1 83 ? 1.123 40.281 38.312 1 89.25 83 LEU A N 1
ATOM 598 C CA . LEU A 1 83 ? 0.547 39.062 38.906 1 89.25 83 LEU A CA 1
ATOM 599 C C . LEU A 1 83 ? -0.944 38.969 38.594 1 89.25 83 LEU A C 1
ATOM 601 O O . LEU A 1 83 ? -1.622 40 38.469 1 89.25 83 LEU A O 1
ATOM 605 N N . HIS A 1 84 ? -1.368 37.812 38.375 1 89.38 84 HIS A N 1
ATOM 606 C CA . HIS A 1 84 ? -2.779 37.531 38.125 1 89.38 84 HIS A CA 1
ATOM 607 C C . HIS A 1 84 ? -3.443 36.906 39.344 1 89.38 84 HIS A C 1
ATOM 609 O O . HIS A 1 84 ? -2.971 35.875 39.875 1 89.38 84 HIS A O 1
ATOM 615 N N . LEU A 1 85 ? -4.488 37.562 39.781 1 88.75 85 LEU A N 1
ATOM 616 C CA . LEU A 1 85 ? -5.328 37.031 40.844 1 88.75 85 LEU A CA 1
ATOM 617 C C . LEU A 1 85 ? -6.461 36.188 40.25 1 88.75 85 LEU A C 1
ATOM 619 O O . LEU A 1 85 ? -7.297 36.688 39.5 1 88.75 85 LEU A O 1
ATOM 623 N N . ARG A 1 86 ? -6.367 34.906 40.594 1 86 86 ARG A N 1
ATOM 624 C CA . ARG A 1 86 ? -7.355 33.969 40.031 1 86 86 ARG A CA 1
ATOM 625 C C . ARG A 1 86 ? -7.859 33.031 41.125 1 86 86 ARG A C 1
ATOM 627 O O . ARG A 1 86 ? -7.164 32.781 42.094 1 86 86 ARG A O 1
ATOM 634 N N . PRO A 1 87 ? -9.156 32.562 40.844 1 84.19 87 PRO A N 1
ATOM 635 C CA . PRO A 1 87 ? -9.586 31.484 41.719 1 84.19 87 PRO A CA 1
ATOM 636 C C . PRO A 1 87 ? -8.711 30.234 41.594 1 84.19 87 PRO A C 1
ATOM 638 O O . PRO A 1 87 ? -8.203 29.938 40.531 1 84.19 87 PRO A O 1
ATOM 641 N N . HIS A 1 88 ? -8.469 29.562 42.719 1 83.31 88 HIS A N 1
ATOM 642 C CA . HIS A 1 88 ? -7.613 28.391 42.75 1 83.31 88 HIS A CA 1
ATOM 643 C C . HIS A 1 88 ? -8.031 27.359 41.719 1 83.31 88 HIS A C 1
ATOM 645 O O . HIS A 1 88 ? -7.18 26.703 41.125 1 83.31 88 HIS A O 1
ATOM 651 N N . THR A 1 89 ? -9.273 27.297 41.438 1 79.5 89 THR A N 1
ATOM 652 C CA . THR A 1 89 ? -9.812 26.312 40.5 1 79.5 89 THR A CA 1
ATOM 653 C C . THR A 1 89 ? -9.508 26.719 39.062 1 79.5 89 THR A C 1
ATOM 655 O O . THR A 1 89 ? -9.578 25.891 38.156 1 79.5 89 THR A O 1
ATOM 658 N N . GLU A 1 90 ? -9.219 27.922 38.938 1 76.44 90 GLU A N 1
ATOM 659 C CA . GLU A 1 90 ? -8.953 28.422 37.594 1 76.44 90 GLU A CA 1
ATOM 660 C C . GLU A 1 90 ? -7.496 28.828 37.438 1 76.44 90 GLU A C 1
ATOM 662 O O . GLU A 1 90 ? -7.172 29.672 36.594 1 76.44 90 GLU A O 1
ATOM 667 N N . ALA A 1 91 ? -6.648 28.328 38.25 1 76.44 91 ALA A N 1
ATOM 668 C CA . ALA A 1 91 ? -5.223 28.641 38.156 1 76.44 91 ALA A CA 1
ATOM 669 C C . ALA A 1 91 ? -4.668 28.281 36.781 1 76.44 91 ALA A C 1
ATOM 671 O O . ALA A 1 91 ? -5.059 27.266 36.188 1 76.44 91 ALA A O 1
ATOM 672 N N . LEU A 1 92 ? -3.928 29.25 36.188 1 70.81 92 LEU A N 1
ATOM 673 C CA . LEU A 1 92 ? -3.316 29.031 34.906 1 70.81 92 LEU A CA 1
ATOM 674 C C . LEU A 1 92 ? -2.258 27.938 34.969 1 70.81 92 LEU A C 1
ATOM 676 O O . LEU A 1 92 ? -1.492 27.859 35.938 1 70.81 92 LEU A O 1
ATOM 680 N N . PRO A 1 93 ? -2.373 27.016 34.062 1 65 93 PRO A N 1
ATOM 681 C CA . PRO A 1 93 ? -1.338 25.984 34.062 1 65 93 PRO A CA 1
ATOM 682 C C . PRO A 1 93 ? 0.068 26.547 33.906 1 65 93 PRO A C 1
ATOM 684 O O . PRO A 1 93 ? 0.235 27.609 33.281 1 65 93 PRO A O 1
ATOM 687 N N . GLU A 1 94 ? 0.985 26.125 34.656 1 61.66 94 GLU A N 1
ATOM 688 C CA . GLU A 1 94 ? 2.387 26.484 34.469 1 61.66 94 GLU A CA 1
ATOM 689 C C . GLU A 1 94 ? 2.83 26.281 33.031 1 61.66 94 GLU A C 1
ATOM 691 O O . GLU A 1 94 ? 2.566 25.234 32.438 1 61.66 94 GLU A O 1
ATOM 696 N N . ALA A 1 95 ? 3.043 27.406 32.375 1 55.06 95 ALA A N 1
ATOM 697 C CA . ALA A 1 95 ? 3.619 27.25 31.062 1 55.06 95 ALA A CA 1
ATOM 698 C C . ALA A 1 95 ? 4.883 26.391 31.109 1 55.06 95 ALA A C 1
ATOM 700 O O . ALA A 1 95 ? 5.914 26.828 31.625 1 55.06 95 ALA A O 1
ATOM 701 N N . ARG A 1 96 ? 4.715 25.141 31.188 1 57.94 96 ARG A N 1
ATOM 702 C CA . ARG A 1 96 ? 5.922 24.328 31.062 1 57.94 96 ARG A CA 1
ATOM 703 C C . ARG A 1 96 ? 6.492 24.391 29.656 1 57.94 96 ARG A C 1
ATOM 705 O O . ARG A 1 96 ? 5.988 23.734 28.75 1 57.94 96 ARG A O 1
ATOM 712 N N . LEU A 1 97 ? 7.254 25.5 29.391 1 53.19 97 LEU A N 1
ATOM 713 C CA . LEU A 1 97 ? 7.98 25.672 28.141 1 53.19 97 LEU A CA 1
ATOM 714 C C . LEU A 1 97 ? 8.516 24.328 27.641 1 53.19 97 LEU A C 1
ATOM 716 O O . LEU A 1 97 ? 8.547 24.078 26.438 1 53.19 97 LEU A O 1
ATOM 720 N N . ASP A 1 98 ? 8.867 23.516 28.594 1 55.81 98 ASP A N 1
ATOM 721 C CA . ASP A 1 98 ? 9.398 22.203 28.219 1 55.81 98 ASP A CA 1
ATOM 722 C C . ASP A 1 98 ? 8.328 21.375 27.516 1 55.81 98 ASP A C 1
ATOM 724 O O . ASP A 1 98 ? 8.625 20.688 26.531 1 55.81 98 ASP A O 1
ATOM 728 N N . ASP A 1 99 ? 7.082 21.547 27.984 1 56.09 99 ASP A N 1
ATOM 729 C CA . ASP A 1 99 ? 6.004 20.797 27.344 1 56.09 99 ASP A CA 1
ATOM 730 C C . ASP A 1 99 ? 5.707 21.359 25.953 1 56.09 99 ASP A C 1
ATOM 732 O O . ASP A 1 99 ? 5.434 20.594 25.016 1 56.09 99 ASP A O 1
ATOM 736 N N . LEU A 1 100 ? 5.727 22.703 25.938 1 55.78 100 LEU A N 1
ATOM 737 C CA . LEU A 1 100 ? 5.527 23.328 24.641 1 55.78 100 LEU A CA 1
ATOM 738 C C . LEU A 1 100 ? 6.641 22.938 23.672 1 55.78 100 LEU A C 1
ATOM 740 O O . LEU A 1 100 ? 6.375 22.625 22.5 1 55.78 100 LEU A O 1
ATOM 744 N N . VAL A 1 101 ? 7.832 23 24.141 1 55.5 101 VAL A N 1
ATOM 745 C CA . VAL A 1 101 ? 8.977 22.641 23.328 1 55.5 101 VAL A CA 1
ATOM 746 C C . VAL A 1 101 ? 8.867 21.172 22.891 1 55.5 101 VAL A C 1
ATOM 748 O O . VAL A 1 101 ? 9.109 20.844 21.734 1 55.5 101 VAL A O 1
ATOM 751 N N . ASP A 1 102 ? 8.453 20.391 23.766 1 56.56 102 ASP A N 1
ATOM 752 C CA . ASP A 1 102 ? 8.266 18.984 23.438 1 56.56 102 ASP A CA 1
ATOM 753 C C . ASP A 1 102 ? 7.141 18.812 22.406 1 56.56 102 ASP A C 1
ATOM 755 O O . ASP A 1 102 ? 7.254 18 21.5 1 56.56 102 ASP A O 1
ATOM 759 N N . GLY A 1 103 ? 6.098 19.578 22.719 1 57.19 103 GLY A N 1
ATOM 760 C CA . GLY A 1 103 ? 4.992 19.547 21.781 1 57.19 103 GLY A CA 1
ATOM 761 C C . GLY A 1 103 ? 5.375 20.047 20.391 1 57.19 103 GLY A C 1
ATOM 762 O O . GLY A 1 103 ? 4.996 19.453 19.391 1 57.19 103 GLY A O 1
ATOM 763 N N . ILE A 1 104 ? 6.074 21.141 20.453 1 56.97 104 ILE A N 1
ATOM 764 C CA . ILE A 1 104 ? 6.555 21.688 19.188 1 56.97 104 ILE A CA 1
ATOM 765 C C . ILE A 1 104 ? 7.516 20.703 18.516 1 56.97 104 ILE A C 1
ATOM 767 O O . ILE A 1 104 ? 7.414 20.438 17.328 1 56.97 104 ILE A O 1
ATOM 771 N N . ALA A 1 105 ? 8.336 20.234 19.328 1 54.31 105 ALA A N 1
ATOM 772 C CA . ALA A 1 105 ? 9.305 19.266 18.797 1 54.31 105 ALA A CA 1
ATOM 773 C C . ALA A 1 105 ? 8.594 18.047 18.219 1 54.31 105 ALA A C 1
ATOM 775 O O . ALA A 1 105 ? 8.984 17.562 17.156 1 54.31 105 ALA A O 1
ATOM 776 N N . GLU A 1 106 ? 7.648 17.672 18.906 1 55.94 106 GLU A N 1
ATOM 777 C CA . GLU A 1 106 ? 6.871 16.531 18.406 1 55.94 106 GLU A CA 1
ATOM 778 C C . GLU A 1 106 ? 6.145 16.891 17.109 1 55.94 106 GLU A C 1
ATOM 780 O O . GLU A 1 106 ? 6.098 16.078 16.188 1 55.94 106 GLU A O 1
ATOM 785 N N . THR A 1 107 ? 5.594 18.047 17.25 1 56.09 107 THR A N 1
ATOM 786 C CA . THR A 1 107 ? 4.887 18.5 16.047 1 56.09 107 THR A CA 1
ATOM 787 C C . THR A 1 107 ? 5.852 18.641 14.875 1 56.09 107 THR A C 1
ATOM 789 O O . THR A 1 107 ? 5.535 18.234 13.75 1 56.09 107 THR A O 1
ATOM 792 N N . VAL A 1 108 ? 6.953 19.281 15.258 1 56.81 108 VAL A N 1
ATOM 793 C CA . VAL A 1 108 ? 7.961 19.453 14.219 1 56.81 108 VAL A CA 1
ATOM 794 C C . VAL A 1 108 ? 8.461 18.094 13.75 1 56.81 108 VAL A C 1
ATOM 796 O O . VAL A 1 108 ? 8.617 17.844 12.555 1 56.81 108 VAL A O 1
ATOM 799 N N . GLY A 1 109 ? 8.664 17.25 14.688 1 56.34 109 GLY A N 1
ATOM 800 C CA . GLY A 1 109 ? 9.094 15.906 14.352 1 56.34 109 GLY A CA 1
ATOM 801 C C . GLY A 1 109 ? 8.102 15.164 13.477 1 56.34 109 GLY A C 1
ATOM 802 O O . GLY A 1 109 ? 8.484 14.492 12.516 1 56.34 109 GLY A O 1
ATOM 803 N N . ARG A 1 110 ? 6.918 15.211 13.852 1 59.25 110 ARG A N 1
ATOM 804 C CA . ARG A 1 110 ? 5.871 14.586 13.047 1 59.25 110 ARG A CA 1
ATOM 805 C C . ARG A 1 110 ? 5.812 15.195 11.648 1 59.25 110 ARG A C 1
ATOM 807 O O . ARG A 1 110 ? 5.633 14.484 10.664 1 59.25 110 ARG A O 1
ATOM 814 N N . ARG A 1 111 ? 6.078 16.391 11.836 1 58.28 111 ARG A N 1
ATOM 815 C CA . ARG A 1 111 ? 6.082 17.094 10.562 1 58.28 111 ARG A CA 1
ATOM 816 C C . ARG A 1 111 ? 7.277 16.672 9.711 1 58.28 111 ARG A C 1
ATOM 818 O O . ARG A 1 111 ? 7.176 16.594 8.484 1 58.28 111 ARG A O 1
ATOM 825 N N . LEU A 1 112 ? 8.234 16.297 10.586 1 66.94 112 LEU A N 1
ATOM 826 C CA . LEU A 1 112 ? 9.469 15.992 9.867 1 66.94 112 LEU A CA 1
ATOM 827 C C . LEU A 1 112 ? 9.578 14.492 9.586 1 66.94 112 LEU A C 1
ATOM 829 O O . LEU A 1 112 ? 10.555 14.039 8.984 1 66.94 112 LEU A O 1
ATOM 833 N N . HIS A 1 113 ? 8.469 13.656 9.914 1 80.88 113 HIS A N 1
ATOM 834 C CA . HIS A 1 113 ? 8.445 12.211 9.695 1 80.88 113 HIS A CA 1
ATOM 835 C C . HIS A 1 113 ? 9.656 11.539 10.32 1 80.88 113 HIS A C 1
ATOM 837 O O . HIS A 1 113 ? 10.281 10.672 9.703 1 80.88 113 HIS A O 1
ATOM 843 N N . THR A 1 114 ? 10.016 11.992 11.602 1 86.94 114 THR A N 1
ATOM 844 C CA . THR A 1 114 ? 11.133 11.422 12.344 1 86.94 114 THR A CA 1
ATOM 845 C C . THR A 1 114 ? 10.68 10.211 13.148 1 86.94 114 THR A C 1
ATOM 847 O O . THR A 1 114 ? 9.5 10.07 13.477 1 86.94 114 THR A O 1
ATOM 850 N N . TRP A 1 115 ? 11.68 9.344 13.422 1 88.25 115 TRP A N 1
ATOM 851 C CA . TRP A 1 115 ? 11.445 8.117 14.172 1 88.25 115 TRP A CA 1
ATOM 852 C C . TRP A 1 115 ? 11.016 8.422 15.602 1 88.25 115 TRP A C 1
ATOM 854 O O . TRP A 1 115 ? 11.633 9.242 16.281 1 88.25 115 TRP A O 1
ATOM 864 N N . HIS A 1 116 ? 9.906 7.902 16.047 1 88.69 116 HIS A N 1
ATOM 865 C CA . HIS A 1 116 ? 9.352 8.078 17.375 1 88.69 116 HIS A CA 1
ATOM 866 C C . HIS A 1 116 ? 8.727 6.781 17.891 1 88.69 116 HIS A C 1
ATOM 868 O O . HIS A 1 116 ? 8.672 5.785 17.172 1 88.69 116 HIS A O 1
ATOM 874 N N . ALA A 1 117 ? 8.289 6.793 19.109 1 90.44 117 ALA A N 1
ATOM 875 C CA . ALA A 1 117 ? 7.797 5.598 19.797 1 90.44 117 ALA A CA 1
ATOM 876 C C . ALA A 1 117 ? 6.617 4.992 19.031 1 90.44 117 ALA A C 1
ATOM 878 O O . ALA A 1 117 ? 6.492 3.77 18.953 1 90.44 117 ALA A O 1
ATOM 879 N N . GLY A 1 118 ? 5.773 5.82 18.531 1 91.19 118 GLY A N 1
ATOM 880 C CA . GLY A 1 118 ? 4.641 5.336 17.75 1 91.19 118 GLY A CA 1
ATOM 881 C C . GLY A 1 118 ? 5.051 4.578 16.5 1 91.19 118 GLY A C 1
ATOM 882 O O . GLY A 1 118 ? 4.465 3.545 16.188 1 91.19 118 GLY A O 1
ATOM 883 N N . ALA A 1 119 ? 6.039 5.137 15.82 1 93 119 ALA A N 1
ATOM 884 C CA . ALA A 1 119 ? 6.551 4.469 14.625 1 93 119 ALA A CA 1
ATOM 885 C C . ALA A 1 119 ? 7.203 3.135 14.984 1 93 119 ALA A C 1
ATOM 887 O O . ALA A 1 119 ? 7.047 2.148 14.258 1 93 119 ALA A O 1
ATOM 888 N N . ALA A 1 120 ? 7.906 3.131 16.078 1 94.75 120 ALA A N 1
ATOM 889 C CA . ALA A 1 120 ? 8.531 1.896 16.547 1 94.75 120 ALA A CA 1
ATOM 890 C C . ALA A 1 120 ? 7.477 0.836 16.859 1 94.75 120 ALA A C 1
ATOM 892 O O . ALA A 1 120 ? 7.629 -0.329 16.484 1 94.75 120 ALA A O 1
ATOM 893 N N . ARG A 1 121 ? 6.469 1.229 17.562 1 95.62 121 ARG A N 1
ATOM 894 C CA . ARG A 1 121 ? 5.367 0.322 17.891 1 95.62 121 ARG A CA 1
ATOM 895 C C . ARG A 1 121 ? 4.719 -0.214 16.609 1 95.62 121 ARG A C 1
ATOM 897 O O . ARG A 1 121 ? 4.449 -1.412 16.5 1 95.62 121 ARG A O 1
ATOM 904 N N . GLY A 1 122 ? 4.551 0.671 15.688 1 96.31 122 GLY A N 1
ATOM 905 C CA . GLY A 1 122 ? 3.975 0.269 14.414 1 96.31 122 GLY A CA 1
ATOM 906 C C . GLY A 1 122 ? 4.809 -0.765 13.68 1 96.31 122 GLY A C 1
ATOM 907 O O . GLY A 1 122 ? 4.27 -1.728 13.133 1 96.31 122 GLY A O 1
ATOM 908 N N . LEU A 1 123 ? 6.031 -0.566 13.617 1 97.19 123 LEU A N 1
ATOM 909 C CA . LEU A 1 123 ? 6.922 -1.505 12.945 1 97.19 123 LEU A CA 1
ATOM 910 C C . LEU A 1 123 ? 6.902 -2.865 13.633 1 97.19 123 LEU A C 1
ATOM 912 O O . LEU A 1 123 ? 6.855 -3.902 12.969 1 97.19 123 LEU A O 1
ATOM 916 N N . LEU A 1 124 ? 6.926 -2.836 14.977 1 97.88 124 LEU A N 1
ATOM 917 C CA . LEU A 1 124 ? 6.926 -4.086 15.727 1 97.88 124 LEU A CA 1
ATOM 918 C C . LEU A 1 124 ? 5.617 -4.844 15.516 1 97.88 124 LEU A C 1
ATOM 920 O O . LEU A 1 124 ? 5.629 -6.043 15.234 1 97.88 124 LEU A O 1
ATOM 924 N N . VAL A 1 125 ? 4.512 -4.188 15.633 1 97.88 125 VAL A N 1
ATOM 925 C CA . VAL A 1 125 ? 3.205 -4.812 15.453 1 97.88 125 VAL A CA 1
ATOM 926 C C . VAL A 1 125 ? 3.049 -5.266 14 1 97.88 125 VAL A C 1
ATOM 928 O O . VAL A 1 125 ? 2.564 -6.371 13.734 1 97.88 125 VAL A O 1
ATOM 931 N N . GLY A 1 126 ? 3.471 -4.383 13.055 1 98.19 126 GLY A N 1
ATOM 932 C CA . GLY A 1 126 ? 3.441 -4.77 11.656 1 98.19 126 GLY A CA 1
ATOM 933 C C . GLY A 1 126 ? 4.262 -6.012 11.359 1 98.19 126 GLY A C 1
ATOM 934 O O . GLY A 1 126 ? 3.84 -6.871 10.586 1 98.19 126 GLY A O 1
ATOM 935 N N . THR A 1 127 ? 5.406 -6.09 11.93 1 98.62 127 THR A N 1
ATOM 936 C CA . THR A 1 127 ? 6.262 -7.258 11.758 1 98.62 127 THR A CA 1
ATOM 937 C C . THR A 1 127 ? 5.609 -8.492 12.367 1 98.62 127 THR A C 1
ATOM 939 O O . THR A 1 127 ? 5.703 -9.594 11.812 1 98.62 127 THR A O 1
ATOM 942 N N . ALA A 1 128 ? 4.965 -8.32 13.531 1 98.44 128 ALA A N 1
ATOM 943 C CA . ALA A 1 128 ? 4.25 -9.438 14.156 1 98.44 128 ALA A CA 1
ATOM 944 C C . ALA A 1 128 ? 3.139 -9.953 13.25 1 98.44 128 ALA A C 1
ATOM 946 O O . ALA A 1 128 ? 2.996 -11.164 13.062 1 98.44 128 ALA A O 1
ATOM 947 N N . VAL A 1 129 ? 2.389 -9.078 12.656 1 98.31 129 VAL A N 1
ATOM 948 C CA . VAL A 1 129 ? 1.303 -9.438 11.75 1 98.31 129 VAL A CA 1
ATOM 949 C C . VAL A 1 129 ? 1.863 -10.172 10.539 1 98.31 129 VAL A C 1
ATOM 951 O O . VAL A 1 129 ? 1.354 -11.227 10.156 1 98.31 129 VAL A O 1
ATOM 954 N N . ALA A 1 130 ? 2.912 -9.633 9.953 1 98.62 130 ALA A N 1
ATOM 955 C CA . ALA A 1 130 ? 3.553 -10.273 8.805 1 98.62 130 ALA A CA 1
ATOM 956 C C . ALA A 1 130 ? 4.039 -11.672 9.164 1 98.62 130 ALA A C 1
ATOM 958 O O . ALA A 1 130 ? 3.959 -12.594 8.344 1 98.62 130 ALA A O 1
ATOM 959 N N . THR A 1 131 ? 4.547 -11.828 10.359 1 98.75 131 THR A N 1
ATOM 960 C CA . THR A 1 131 ? 5.066 -13.117 10.82 1 98.75 131 THR A CA 1
ATOM 961 C C . THR A 1 131 ? 3.939 -14.133 10.961 1 98.75 131 THR A C 1
ATOM 963 O O . THR A 1 131 ? 4.086 -15.289 10.539 1 98.75 131 THR A O 1
ATOM 966 N N . VAL A 1 132 ? 2.787 -13.742 11.492 1 98.56 132 VAL A N 1
ATOM 967 C CA . VAL A 1 132 ? 1.645 -14.641 11.633 1 98.56 132 VAL A CA 1
ATOM 968 C C . VAL A 1 132 ? 1.123 -15.031 10.25 1 98.56 132 VAL A C 1
ATOM 970 O O . VAL A 1 132 ? 0.835 -16.203 10 1 98.56 132 VAL A O 1
ATOM 973 N N . VAL A 1 133 ? 1.052 -14.055 9.352 1 98.31 133 VAL A N 1
ATOM 974 C CA . VAL A 1 133 ? 0.584 -14.328 7.992 1 98.31 133 VAL A CA 1
ATOM 975 C C . VAL A 1 133 ? 1.536 -15.297 7.305 1 98.31 133 VAL A C 1
ATOM 977 O O . VAL A 1 133 ? 1.097 -16.25 6.652 1 98.31 133 VAL A O 1
ATOM 980 N N . ALA A 1 134 ? 2.809 -15.078 7.504 1 97.94 134 ALA A N 1
ATOM 981 C CA . ALA A 1 134 ? 3.799 -15.984 6.934 1 97.94 134 ALA A CA 1
ATOM 982 C C . ALA A 1 134 ? 3.643 -17.391 7.492 1 97.94 134 ALA A C 1
ATOM 984 O O . ALA A 1 134 ? 3.715 -18.375 6.75 1 97.94 134 ALA A O 1
ATOM 985 N N . ALA A 1 135 ? 3.41 -17.516 8.789 1 97.31 135 ALA A N 1
ATOM 986 C CA . ALA A 1 135 ? 3.221 -18.812 9.438 1 97.31 135 ALA A CA 1
ATOM 987 C C . ALA A 1 135 ? 2.023 -19.547 8.844 1 97.31 135 ALA A C 1
ATOM 989 O O . ALA A 1 135 ? 2.102 -20.75 8.555 1 97.31 135 ALA A O 1
ATOM 990 N N . LEU A 1 136 ? 0.959 -18.844 8.609 1 96.25 136 LEU A N 1
ATOM 991 C CA . LEU A 1 136 ? -0.252 -19.438 8.062 1 96.25 136 LEU A CA 1
ATOM 992 C C . LEU A 1 136 ? -0.057 -19.828 6.602 1 96.25 136 LEU A C 1
ATOM 994 O O . LEU A 1 136 ? -0.48 -20.922 6.18 1 96.25 136 LEU A O 1
ATOM 998 N N . VAL A 1 137 ? 0.597 -19.016 5.805 1 94.88 137 VAL A N 1
ATOM 999 C CA . VAL A 1 137 ? 0.861 -19.312 4.398 1 94.88 137 VAL A CA 1
ATOM 1000 C C . VAL A 1 137 ? 1.703 -20.578 4.289 1 94.88 137 VAL A C 1
ATOM 1002 O O . VAL A 1 137 ? 1.467 -21.406 3.416 1 94.88 137 VAL A O 1
ATOM 1005 N N . LEU A 1 138 ? 2.615 -20.766 5.242 1 92.75 138 LEU A N 1
ATOM 1006 C CA . LEU A 1 138 ? 3.508 -21.922 5.199 1 92.75 138 LEU A CA 1
ATOM 1007 C C . LEU A 1 138 ? 2.746 -23.203 5.5 1 92.75 138 LEU A C 1
ATOM 1009 O O . LEU A 1 138 ? 3.018 -24.25 4.895 1 92.75 138 LEU A O 1
ATOM 1013 N N . VAL A 1 139 ? 1.768 -23.078 6.352 1 91.06 139 VAL A N 1
ATOM 1014 C CA . VAL A 1 139 ? 1 -24.25 6.727 1 91.06 139 VAL A CA 1
ATOM 1015 C C . VAL A 1 139 ? 0.008 -24.609 5.617 1 91.06 139 VAL A C 1
ATOM 1017 O O . VAL A 1 139 ? -0.268 -25.781 5.367 1 91.06 139 VAL A O 1
ATOM 1020 N N . PHE A 1 140 ? -0.479 -23.609 4.879 1 89.12 140 PHE A N 1
ATOM 1021 C CA . PHE A 1 140 ? -1.511 -23.844 3.875 1 89.12 140 PHE A CA 1
ATOM 1022 C C . PHE A 1 140 ? -0.898 -23.953 2.484 1 89.12 140 PHE A C 1
ATOM 1024 O O . PHE A 1 140 ? -1.609 -24.172 1.503 1 89.12 140 PHE A O 1
ATOM 1031 N N . TRP A 1 141 ? 0.39 -23.766 2.396 1 83.69 141 TRP A N 1
ATOM 1032 C CA . TRP A 1 141 ? 1.068 -23.938 1.116 1 83.69 141 TRP A CA 1
ATOM 1033 C C . TRP A 1 141 ? 0.959 -25.375 0.627 1 83.69 141 TRP A C 1
ATOM 1035 O O . TRP A 1 141 ? 1.066 -26.328 1.418 1 83.69 141 TRP A O 1
ATOM 1045 N N . PRO A 1 142 ? 0.655 -25.531 -0.655 1 72.81 142 PRO A N 1
ATOM 1046 C CA . PRO A 1 142 ? 0.458 -26.875 -1.199 1 72.81 142 PRO A CA 1
ATOM 1047 C C . PRO A 1 142 ? 1.642 -27.797 -0.928 1 72.81 142 PRO A C 1
ATOM 1049 O O . PRO A 1 142 ? 2.797 -27.375 -1.021 1 72.81 142 PRO A O 1
ATOM 1052 N N . GLY A 1 143 ? 1.404 -29.078 -0.617 1 64 143 GLY A N 1
ATOM 1053 C CA . GLY A 1 143 ? 2.408 -30.094 -0.368 1 64 143 GLY A CA 1
ATOM 1054 C C . GLY A 1 143 ? 2.777 -30.234 1.098 1 64 143 GLY A C 1
ATOM 1055 O O . GLY A 1 143 ? 3.494 -31.156 1.483 1 64 143 GLY A O 1
ATOM 1056 N N . VAL A 1 144 ? 2.455 -29.266 1.739 1 58.91 144 VAL A N 1
ATOM 1057 C CA . VAL A 1 144 ? 3.004 -29.219 3.09 1 58.91 144 VAL A CA 1
ATOM 1058 C C . VAL A 1 144 ? 2.186 -30.125 4.012 1 58.91 144 VAL A C 1
ATOM 1060 O O . VAL A 1 144 ? 2.73 -31.047 4.637 1 58.91 144 VAL A O 1
ATOM 1063 N N . ALA A 1 145 ? 1.103 -29.547 4.672 1 60.25 145 ALA A N 1
ATOM 1064 C CA . ALA A 1 145 ? 0.363 -30.344 5.652 1 60.25 145 ALA A CA 1
ATOM 1065 C C . ALA A 1 145 ? -0.826 -31.047 5.004 1 60.25 145 ALA A C 1
ATOM 1067 O O . ALA A 1 145 ? -1.799 -30.406 4.609 1 60.25 145 ALA A O 1
ATOM 1068 N N . ASP A 1 146 ? -0.598 -32.281 4.602 1 66.62 146 ASP A N 1
ATOM 1069 C CA . ASP A 1 146 ? -1.636 -33.031 3.924 1 66.62 146 ASP A CA 1
ATOM 1070 C C . ASP A 1 146 ? -2.828 -33.281 4.844 1 66.62 146 ASP A C 1
ATOM 1072 O O . ASP A 1 146 ? -3.922 -33.625 4.379 1 66.62 146 ASP A O 1
ATOM 1076 N N . SER A 1 147 ? -2.543 -33.031 6.129 1 84.62 147 SER A N 1
ATOM 1077 C CA . SER A 1 147 ? -3.639 -33.344 7.039 1 84.62 147 SER A CA 1
ATOM 1078 C C . SER A 1 147 ? -4.547 -32.125 7.246 1 84.62 147 SER A C 1
ATOM 1080 O O . SER A 1 147 ? -4.094 -31.078 7.691 1 84.62 147 SER A O 1
ATOM 1082 N N . THR A 1 148 ? -5.797 -32.219 6.871 1 88.38 148 THR A N 1
ATOM 1083 C CA . THR A 1 148 ? -6.832 -31.203 7.078 1 88.38 148 THR A CA 1
ATOM 1084 C C . THR A 1 148 ? -6.953 -30.844 8.555 1 88.38 148 THR A C 1
ATOM 1086 O O . THR A 1 148 ? -7.133 -29.672 8.906 1 88.38 148 THR A O 1
ATOM 1089 N N . ALA A 1 149 ? -6.785 -31.797 9.367 1 91.06 149 ALA A N 1
ATOM 1090 C CA . ALA A 1 149 ? -6.914 -31.594 10.812 1 91.06 149 ALA A CA 1
ATOM 1091 C C . ALA A 1 149 ? -5.801 -30.703 11.336 1 91.06 149 ALA A C 1
ATOM 1093 O O . ALA A 1 149 ? -6.043 -29.828 12.18 1 91.06 149 ALA A O 1
ATOM 1094 N N . ILE A 1 150 ? -4.609 -30.922 10.867 1 91.75 150 ILE A N 1
ATOM 1095 C CA . ILE A 1 150 ? -3.471 -30.141 11.328 1 91.75 150 ILE A CA 1
ATOM 1096 C C . ILE A 1 150 ? -3.617 -28.688 10.859 1 91.75 150 ILE A C 1
ATOM 1098 O O . ILE A 1 150 ? -3.35 -27.75 11.617 1 91.75 150 ILE A O 1
ATOM 1102 N N . ARG A 1 151 ? -4.031 -28.547 9.617 1 93.69 151 ARG A N 1
ATOM 1103 C CA . ARG A 1 151 ? -4.242 -27.188 9.094 1 93.69 151 ARG A CA 1
ATOM 1104 C C . ARG A 1 151 ? -5.301 -26.453 9.898 1 93.69 151 ARG A C 1
ATOM 1106 O O . ARG A 1 151 ? -5.105 -25.281 10.266 1 93.69 151 ARG A O 1
ATOM 1113 N N . ALA A 1 152 ? -6.406 -27.125 10.164 1 95.88 152 ALA A N 1
ATOM 1114 C CA . ALA A 1 152 ? -7.477 -26.516 10.961 1 95.88 152 ALA A CA 1
ATOM 1115 C C . ALA A 1 152 ? -6.992 -26.172 12.359 1 95.88 152 ALA A C 1
ATOM 1117 O O . ALA A 1 152 ? -7.289 -25.094 12.875 1 95.88 152 ALA A O 1
ATOM 1118 N N . ALA A 1 153 ? -6.242 -27.016 12.953 1 95.69 153 ALA A N 1
ATOM 1119 C CA . ALA A 1 153 ? -5.734 -26.797 14.305 1 95.69 153 ALA A CA 1
ATOM 1120 C C . ALA A 1 153 ? -4.781 -25.609 14.352 1 95.69 153 ALA A C 1
ATOM 1122 O O . ALA A 1 153 ? -4.855 -24.781 15.266 1 95.69 153 ALA A O 1
ATOM 1123 N N . CYS A 1 154 ? -3.855 -25.516 13.406 1 95.94 154 CYS A N 1
ATOM 1124 C CA . CYS A 1 154 ? -2.902 -24.406 13.359 1 95.94 154 CYS A CA 1
ATOM 1125 C C . CYS A 1 154 ? -3.621 -23.078 13.203 1 95.94 154 CYS A C 1
ATOM 1127 O O . CYS A 1 154 ? -3.299 -22.109 13.891 1 95.94 154 CYS A O 1
ATOM 1129 N N . ALA A 1 155 ? -4.594 -23.047 12.305 1 97.88 155 ALA A N 1
ATOM 1130 C CA . ALA A 1 155 ? -5.355 -21.828 12.117 1 97.88 155 ALA A CA 1
ATOM 1131 C C . ALA A 1 155 ? -6.121 -21.453 13.383 1 97.88 155 ALA A C 1
ATOM 1133 O O . ALA A 1 155 ? -6.195 -20.281 13.75 1 97.88 155 ALA A O 1
ATOM 1134 N N . ALA A 1 156 ? -6.691 -22.438 14.047 1 98.19 156 ALA A N 1
ATOM 1135 C CA . ALA A 1 156 ? -7.449 -22.219 15.273 1 98.19 156 ALA A CA 1
ATOM 1136 C C . ALA A 1 156 ? -6.547 -21.688 16.391 1 98.19 156 ALA A C 1
ATOM 1138 O O . ALA A 1 156 ? -6.922 -20.75 17.109 1 98.19 156 ALA A O 1
ATOM 1139 N N . VAL A 1 157 ? -5.375 -22.25 16.516 1 98.31 157 VAL A N 1
ATOM 1140 C CA . VAL A 1 157 ? -4.43 -21.828 17.547 1 98.31 157 VAL A CA 1
ATOM 1141 C C . VAL A 1 157 ? -3.982 -20.391 17.266 1 98.31 157 VAL A C 1
ATOM 1143 O O . VAL A 1 157 ? -3.943 -19.562 18.188 1 98.31 157 VAL A O 1
ATOM 1146 N N . ALA A 1 158 ? -3.639 -20.125 16 1 98.56 158 ALA A N 1
ATOM 1147 C CA . ALA A 1 158 ? -3.268 -18.766 15.641 1 98.56 158 ALA A CA 1
ATOM 1148 C C . ALA A 1 158 ? -4.391 -17.781 15.977 1 98.56 158 ALA A C 1
ATOM 1150 O O . ALA A 1 158 ? -4.145 -16.719 16.562 1 98.56 158 ALA A O 1
ATOM 1151 N N . GLY A 1 159 ? -5.652 -18.156 15.617 1 98.69 159 GLY A N 1
ATOM 1152 C CA . GLY A 1 159 ? -6.793 -17.312 15.914 1 98.69 159 GLY A CA 1
ATOM 1153 C C . GLY A 1 159 ? -7.004 -17.078 17.391 1 98.69 159 GLY A C 1
ATOM 1154 O O . GLY A 1 159 ? -7.273 -15.953 17.828 1 98.69 159 GLY A O 1
ATOM 1155 N N . ALA A 1 160 ? -6.863 -18.109 18.172 1 98.44 160 ALA A N 1
ATOM 1156 C CA . ALA A 1 160 ? -7.043 -18.016 19.609 1 98.44 160 ALA A CA 1
ATOM 1157 C C . ALA A 1 160 ? -5.969 -17.141 20.25 1 98.44 160 ALA A C 1
ATOM 1159 O O . ALA A 1 160 ? -6.266 -16.312 21.109 1 98.44 160 ALA A O 1
ATOM 1160 N N . LEU A 1 161 ? -4.711 -17.297 19.781 1 98.56 161 LEU A N 1
ATOM 1161 C CA . LEU A 1 161 ? -3.621 -16.484 20.312 1 98.56 161 LEU A CA 1
ATOM 1162 C C . LEU A 1 161 ? -3.789 -15.023 19.922 1 98.56 161 LEU A C 1
ATOM 1164 O O . LEU A 1 161 ? -3.516 -14.125 20.719 1 98.56 161 LEU A O 1
ATOM 1168 N N . LEU A 1 162 ? -4.203 -14.828 18.703 1 98.75 162 LEU A N 1
ATOM 1169 C CA . LEU A 1 162 ? -4.469 -13.469 18.25 1 98.75 162 LEU A CA 1
ATOM 1170 C C . LEU A 1 162 ? -5.586 -12.828 19.062 1 98.75 162 LEU A C 1
ATOM 1172 O O . LEU A 1 162 ? -5.508 -11.656 19.422 1 98.75 162 LEU A O 1
ATOM 1176 N N . LEU A 1 163 ? -6.629 -13.594 19.344 1 98.56 163 LEU A N 1
ATOM 1177 C CA . LEU A 1 163 ? -7.734 -13.102 20.156 1 98.56 163 LEU A CA 1
ATOM 1178 C C . LEU A 1 163 ? -7.258 -12.742 21.562 1 98.56 163 LEU A C 1
ATOM 1180 O O . LEU A 1 163 ? -7.582 -11.672 22.078 1 98.56 163 LEU A O 1
ATOM 1184 N N . ALA A 1 164 ? -6.496 -13.602 22.172 1 98.12 164 ALA A N 1
ATOM 1185 C CA . ALA A 1 164 ? -5.93 -13.344 23.484 1 98.12 164 ALA A CA 1
ATOM 1186 C C . ALA A 1 164 ? -5.02 -12.117 23.469 1 98.12 164 ALA A C 1
ATOM 1188 O O . ALA A 1 164 ? -5.066 -11.289 24.375 1 98.12 164 ALA A O 1
ATOM 1189 N N . GLY A 1 165 ? -4.191 -12.047 22.438 1 98.19 165 GLY A N 1
ATOM 1190 C CA . GLY A 1 165 ? -3.322 -10.891 22.297 1 98.19 165 GLY A CA 1
ATOM 1191 C C . GLY A 1 165 ? -4.082 -9.594 22.125 1 98.19 165 GLY A C 1
ATOM 1192 O O . GLY A 1 165 ? -3.734 -8.578 22.734 1 98.19 165 GLY A O 1
ATOM 1193 N N . ALA A 1 166 ? -5.098 -9.609 21.312 1 98.38 166 ALA A N 1
ATOM 1194 C CA . ALA A 1 166 ? -5.922 -8.422 21.094 1 98.38 166 ALA A CA 1
ATOM 1195 C C . ALA A 1 166 ? -6.617 -7.996 22.375 1 98.38 166 ALA A C 1
ATOM 1197 O O . ALA A 1 166 ? -6.645 -6.809 22.719 1 98.38 166 ALA A O 1
ATOM 1198 N N . GLY A 1 167 ? -7.18 -8.938 23.078 1 97.88 167 GLY A N 1
ATOM 1199 C CA . GLY A 1 167 ? -7.805 -8.648 24.359 1 97.88 167 GLY A CA 1
ATOM 1200 C C . GLY A 1 167 ? -6.844 -8.062 25.375 1 97.88 167 GLY A C 1
ATOM 1201 O O . GLY A 1 167 ? -7.168 -7.094 26.062 1 97.88 167 GLY A O 1
ATOM 1202 N N . SER A 1 168 ? -5.648 -8.641 25.469 1 97.75 168 SER A N 1
ATOM 1203 C CA . SER A 1 168 ? -4.633 -8.133 26.391 1 97.75 168 SER A CA 1
ATOM 1204 C C . SER A 1 168 ? -4.195 -6.727 26 1 97.75 168 SER A C 1
ATOM 1206 O O . SER A 1 168 ? -4.039 -5.867 26.875 1 97.75 168 SER A O 1
ATOM 1208 N N . ALA A 1 169 ? -4.008 -6.547 24.719 1 97.56 169 ALA A N 1
ATOM 1209 C CA . ALA A 1 169 ? -3.611 -5.223 24.25 1 97.56 169 ALA A CA 1
ATOM 1210 C C . ALA A 1 169 ? -4.652 -4.172 24.625 1 97.56 169 ALA A C 1
ATOM 1212 O O . ALA A 1 169 ? -4.305 -3.057 25.016 1 97.56 169 ALA A O 1
ATOM 1213 N N . SER A 1 170 ? -5.871 -4.531 24.531 1 96.56 170 SER A N 1
ATOM 1214 C CA . SER A 1 170 ? -6.961 -3.596 24.797 1 96.56 170 SER A CA 1
ATOM 1215 C C . SER A 1 170 ? -7.191 -3.426 26.297 1 96.56 170 SER A C 1
ATOM 1217 O O . SER A 1 170 ? -7.121 -2.312 26.812 1 96.56 170 SER A O 1
ATOM 1219 N N . ARG A 1 171 ? -7.34 -4.504 27.062 1 95.31 171 ARG A N 1
ATOM 1220 C CA . ARG A 1 171 ? -7.824 -4.453 28.438 1 95.31 171 ARG A CA 1
ATOM 1221 C C . ARG A 1 171 ? -6.668 -4.293 29.406 1 95.31 171 ARG A C 1
ATOM 1223 O O . ARG A 1 171 ? -6.797 -3.594 30.422 1 95.31 171 ARG A O 1
ATOM 1230 N N . ALA A 1 172 ? -5.59 -4.902 29.125 1 94.88 172 ALA A N 1
ATOM 1231 C CA . ALA A 1 172 ? -4.477 -4.887 30.062 1 94.88 172 ALA A CA 1
ATOM 1232 C C . ALA A 1 172 ? -3.488 -3.773 29.734 1 94.88 172 ALA A C 1
ATOM 1234 O O . ALA A 1 172 ? -3.002 -3.078 30.625 1 94.88 172 ALA A O 1
ATOM 1235 N N . VAL A 1 173 ? -3.201 -3.518 28.469 1 94.19 173 VAL A N 1
ATOM 1236 C CA . VAL A 1 173 ? -2.123 -2.613 28.094 1 94.19 173 VAL A CA 1
ATOM 1237 C C . VAL A 1 173 ? -2.707 -1.272 27.656 1 94.19 173 VAL A C 1
ATOM 1239 O O . VAL A 1 173 ? -2.086 -0.225 27.844 1 94.19 173 VAL A O 1
ATOM 1242 N N . GLY A 1 174 ? -3.84 -1.293 27.047 1 94.38 174 GLY A N 1
ATOM 1243 C CA . GLY A 1 174 ? -4.457 -0.073 26.562 1 94.38 174 GLY A CA 1
ATOM 1244 C C . GLY A 1 174 ? -3.873 0.402 25.25 1 94.38 174 GLY A C 1
ATOM 1245 O O . GLY A 1 174 ? -3.844 1.603 24.969 1 94.38 174 GLY A O 1
ATOM 1246 N N . ASP A 1 175 ? -3.287 -0.447 24.516 1 94.5 175 ASP A N 1
ATOM 1247 C CA . ASP A 1 175 ? -2.732 -0.124 23.203 1 94.5 175 ASP A CA 1
ATOM 1248 C C . ASP A 1 175 ? -3.736 -0.425 22.094 1 94.5 175 ASP A C 1
ATOM 1250 O O . ASP A 1 175 ? -3.848 -1.568 21.641 1 94.5 175 ASP A O 1
ATOM 1254 N N . ARG A 1 176 ? -4.324 0.588 21.578 1 93.56 176 ARG A N 1
ATOM 1255 C CA . ARG A 1 176 ? -5.398 0.432 20.594 1 93.56 176 ARG A CA 1
ATOM 1256 C C . ARG A 1 176 ? -4.855 -0.081 19.266 1 93.56 176 ARG A C 1
ATOM 1258 O O . ARG A 1 176 ? -5.523 -0.851 18.578 1 93.56 176 ARG A O 1
ATOM 1265 N N . LEU A 1 177 ? -3.646 0.299 18.938 1 91.94 177 LEU A N 1
ATOM 1266 C CA . LEU A 1 177 ? -3.059 -0.11 17.672 1 91.94 177 LEU A CA 1
ATOM 1267 C C . LEU A 1 177 ? -2.881 -1.623 17.625 1 91.94 177 LEU A C 1
ATOM 1269 O O . LEU A 1 177 ? -3.348 -2.273 16.688 1 91.94 177 LEU A O 1
ATOM 1273 N N . SER A 1 178 ? -2.264 -2.1 18.625 1 95.56 178 SER A N 1
ATOM 1274 C CA . SER A 1 178 ? -2.039 -3.541 18.656 1 95.56 178 SER A CA 1
ATOM 1275 C C . SER A 1 178 ? -3.354 -4.305 18.781 1 95.56 178 SER A C 1
ATOM 1277 O O . SER A 1 178 ? -3.541 -5.34 18.141 1 95.56 178 SER A O 1
ATOM 1279 N N . ALA A 1 179 ? -4.242 -3.797 19.594 1 97.38 179 ALA A N 1
ATOM 1280 C CA . ALA A 1 179 ? -5.531 -4.457 19.781 1 97.38 179 ALA A CA 1
ATOM 1281 C C . ALA A 1 179 ? -6.293 -4.57 18.469 1 97.38 179 ALA A C 1
ATOM 1283 O O . ALA A 1 179 ? -6.801 -5.641 18.125 1 97.38 179 ALA A O 1
ATOM 1284 N N . THR A 1 180 ? -6.34 -3.518 17.75 1 96.31 180 THR A N 1
ATOM 1285 C CA . THR A 1 180 ? -7.078 -3.488 16.484 1 96.31 180 THR A CA 1
ATOM 1286 C C . THR A 1 180 ? -6.398 -4.367 15.445 1 96.31 180 THR A C 1
ATOM 1288 O O . THR A 1 180 ? -7.059 -5.152 14.758 1 96.31 180 THR A O 1
ATOM 1291 N N . ALA A 1 181 ? -5.066 -4.238 15.297 1 97.5 181 ALA A N 1
ATOM 1292 C CA . ALA A 1 181 ? -4.324 -4.996 14.297 1 97.5 181 ALA A CA 1
ATOM 1293 C C . ALA A 1 181 ? -4.449 -6.496 14.539 1 97.5 181 ALA A C 1
ATOM 1295 O O . ALA A 1 181 ? -4.73 -7.262 13.617 1 97.5 181 ALA A O 1
ATOM 1296 N N . LEU A 1 182 ? -4.25 -6.895 15.75 1 98.19 182 LEU A N 1
ATOM 1297 C CA . LEU A 1 182 ? -4.352 -8.305 16.094 1 98.19 182 LEU A CA 1
ATOM 1298 C C . LEU A 1 182 ? -5.793 -8.789 15.977 1 98.19 182 LEU A C 1
ATOM 1300 O O . LEU A 1 182 ? -6.047 -9.891 15.484 1 98.19 182 LEU A O 1
ATOM 1304 N N . GLY A 1 183 ? -6.734 -7.996 16.422 1 98.38 183 GLY A N 1
ATOM 1305 C CA . GLY A 1 183 ? -8.141 -8.344 16.359 1 98.38 183 GLY A CA 1
ATOM 1306 C C . GLY A 1 183 ? -8.633 -8.57 14.945 1 98.38 183 GLY A C 1
ATOM 1307 O O . GLY A 1 183 ? -9.438 -9.477 14.695 1 98.38 183 GLY A O 1
ATOM 1308 N N . LEU A 1 184 ? -8.141 -7.816 14 1 98.19 184 LEU A N 1
ATOM 1309 C CA . LEU A 1 184 ? -8.586 -7.91 12.609 1 98.19 184 LEU A CA 1
ATOM 1310 C C . LEU A 1 184 ? -8.117 -9.211 11.977 1 98.19 184 LEU A C 1
ATOM 1312 O O . LEU A 1 184 ? -8.672 -9.664 10.977 1 98.19 184 LEU A O 1
ATOM 1316 N N . LEU A 1 185 ? -7.094 -9.828 12.547 1 98.56 185 LEU A N 1
ATOM 1317 C CA . LEU A 1 185 ? -6.559 -11.062 11.977 1 98.56 185 LEU A CA 1
ATOM 1318 C C . LEU A 1 185 ? -7.289 -12.281 12.539 1 98.56 185 LEU A C 1
ATOM 1320 O O . LEU A 1 185 ? -7.121 -13.391 12.039 1 98.56 185 LEU A O 1
ATOM 1324 N N . VAL A 1 186 ? -8.148 -12.094 13.508 1 98.75 186 VAL A N 1
ATOM 1325 C CA . VAL A 1 186 ? -8.867 -13.195 14.133 1 98.75 186 VAL A CA 1
ATOM 1326 C C . VAL A 1 186 ? -9.844 -13.812 13.141 1 98.75 186 VAL A C 1
ATOM 1328 O O . VAL A 1 186 ? -9.852 -15.023 12.93 1 98.75 186 VAL A O 1
ATOM 1331 N N . ALA A 1 187 ? -10.633 -12.977 12.508 1 98.69 187 ALA A N 1
ATOM 1332 C CA . ALA A 1 187 ? -11.656 -13.445 11.586 1 98.69 187 ALA A CA 1
ATOM 1333 C C . ALA A 1 187 ? -11.039 -14.242 10.438 1 98.69 187 ALA A C 1
ATOM 1335 O O . ALA A 1 187 ? -11.492 -15.352 10.133 1 98.69 187 ALA A O 1
ATOM 1336 N N . PRO A 1 188 ? -9.945 -13.766 9.773 1 98.56 188 PRO A N 1
ATOM 1337 C CA . PRO A 1 188 ? -9.328 -14.562 8.711 1 98.56 188 PRO A CA 1
ATOM 1338 C C . PRO A 1 188 ? -8.82 -15.906 9.211 1 98.56 188 PRO A C 1
ATOM 1340 O O . PRO A 1 188 ? -8.875 -16.906 8.484 1 98.56 188 PRO A O 1
ATOM 1343 N N . CYS A 1 189 ? -8.312 -15.969 10.398 1 98.62 189 CYS A N 1
ATOM 1344 C CA . CYS A 1 189 ? -7.832 -17.234 10.945 1 98.62 189 CYS A CA 1
ATOM 1345 C C . CYS A 1 189 ? -8.977 -18.234 11.102 1 98.62 189 CYS A C 1
ATOM 1347 O O . CYS A 1 189 ? -8.852 -19.391 10.703 1 98.62 189 CYS A O 1
ATOM 1349 N N . PHE A 1 190 ? -10.062 -17.766 11.625 1 98.75 190 PHE A N 1
ATOM 1350 C CA . PHE A 1 190 ? -11.195 -18.672 11.797 1 98.75 190 PHE A CA 1
ATOM 1351 C C . PHE A 1 190 ? -11.852 -18.984 10.461 1 98.75 190 PHE A C 1
ATOM 1353 O O . PHE A 1 190 ? -12.414 -20.062 10.266 1 98.75 190 PHE A O 1
ATOM 1360 N N . ALA A 1 191 ? -11.812 -18.047 9.5 1 98.81 191 ALA A N 1
ATOM 1361 C CA . ALA A 1 191 ? -12.258 -18.359 8.148 1 98.81 191 ALA A CA 1
ATOM 1362 C C . ALA A 1 191 ? -11.492 -19.547 7.57 1 98.81 191 ALA A C 1
ATOM 1364 O O . ALA A 1 191 ? -12.078 -20.406 6.898 1 98.81 191 ALA A O 1
ATOM 1365 N N . LEU A 1 192 ? -10.148 -19.609 7.82 1 97.94 192 LEU A N 1
ATOM 1366 C CA . LEU A 1 192 ? -9.32 -20.703 7.34 1 97.94 192 LEU A CA 1
ATOM 1367 C C . LEU A 1 192 ? -9.75 -22.031 7.973 1 97.94 192 LEU A C 1
ATOM 1369 O O . LEU A 1 192 ? -9.773 -23.062 7.305 1 97.94 192 LEU A O 1
ATOM 1373 N N . VAL A 1 193 ? -10.109 -21.953 9.25 1 97.94 193 VAL A N 1
ATOM 1374 C CA . VAL A 1 193 ? -10.609 -23.141 9.93 1 97.94 193 VAL A CA 1
ATOM 1375 C C . VAL A 1 193 ? -11.883 -23.641 9.242 1 97.94 193 VAL A C 1
ATOM 1377 O O . VAL A 1 193 ? -11.984 -24.812 8.875 1 97.94 193 VAL A O 1
ATOM 1380 N N . GLY A 1 194 ? -12.836 -22.719 9.039 1 98.12 194 GLY A N 1
ATOM 1381 C CA . GLY A 1 194 ? -14.094 -23.062 8.398 1 98.12 194 GLY A CA 1
ATOM 1382 C C . GLY A 1 194 ? -13.922 -23.578 6.977 1 98.12 194 GLY A C 1
ATOM 1383 O O . GLY A 1 194 ? -14.688 -24.422 6.516 1 98.12 194 GLY A O 1
ATOM 1384 N N . TRP A 1 195 ? -12.938 -23.109 6.273 1 96.62 195 TRP A N 1
ATOM 1385 C CA . TRP A 1 195 ? -12.703 -23.484 4.883 1 96.62 195 TRP A CA 1
ATOM 1386 C C . TRP A 1 195 ? -12.203 -24.922 4.785 1 96.62 195 TRP A C 1
ATOM 1388 O O . TRP A 1 195 ? -12.562 -25.656 3.857 1 96.62 195 TRP A O 1
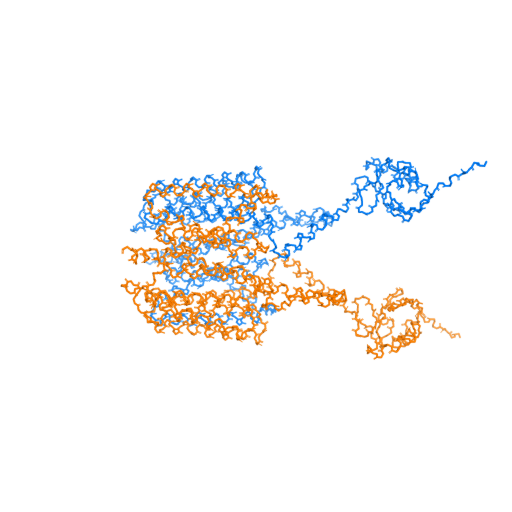ATOM 1398 N N . VAL A 1 196 ? -11.422 -25.391 5.754 1 95.19 196 VAL A N 1
ATOM 1399 C CA . VAL A 1 196 ? -10.734 -26.672 5.598 1 95.19 196 VAL A CA 1
ATOM 1400 C C . VAL A 1 196 ? -11.562 -27.781 6.227 1 95.19 196 VAL A C 1
ATOM 1402 O O . VAL A 1 196 ? -11.508 -28.938 5.777 1 95.19 196 VAL A O 1
ATOM 1405 N N . LEU A 1 197 ? -12.438 -27.531 7.164 1 94.5 197 LEU A N 1
ATOM 1406 C CA . LEU A 1 197 ? -13.078 -28.547 7.992 1 94.5 197 LEU A CA 1
ATOM 1407 C C . LEU A 1 197 ? -14.086 -29.359 7.18 1 94.5 197 LEU A C 1
ATOM 1409 O O . LEU A 1 197 ? -14.133 -30.594 7.297 1 94.5 197 LEU A O 1
ATOM 1413 N N . PRO A 1 198 ? -14.898 -28.734 6.27 1 92.88 198 PRO A N 1
ATOM 1414 C CA . PRO A 1 198 ? -15.875 -29.531 5.527 1 92.88 198 PRO A CA 1
ATOM 1415 C C . PRO A 1 198 ? -15.219 -30.531 4.574 1 92.88 198 PRO A C 1
ATOM 1417 O O . PRO A 1 198 ? -15.812 -31.562 4.238 1 92.88 198 PRO A O 1
ATOM 1420 N N . GLY A 1 199 ? -13.992 -30.25 4.125 1 89.06 199 GLY A N 1
ATOM 1421 C CA . GLY A 1 199 ? -13.312 -31.141 3.199 1 89.06 199 GLY A CA 1
ATOM 1422 C C . GLY A 1 199 ? -13.961 -31.188 1.827 1 89.06 199 GLY A C 1
ATOM 1423 O O . GLY A 1 199 ? -14.508 -30.188 1.361 1 89.06 199 GLY A O 1
ATOM 1424 N N . GLY A 1 200 ? -13.758 -32.25 1.09 1 88.06 200 GLY A N 1
ATOM 1425 C CA . GLY A 1 200 ? -14.32 -32.438 -0.239 1 88.06 200 GLY A CA 1
ATOM 1426 C C . GLY A 1 200 ? -13.352 -32.062 -1.351 1 88.06 200 GLY A C 1
ATOM 1427 O O . GLY A 1 200 ? -12.344 -31.406 -1.111 1 88.06 200 GLY A O 1
ATOM 1428 N N . ASP A 1 201 ? -13.68 -32.562 -2.545 1 84.81 201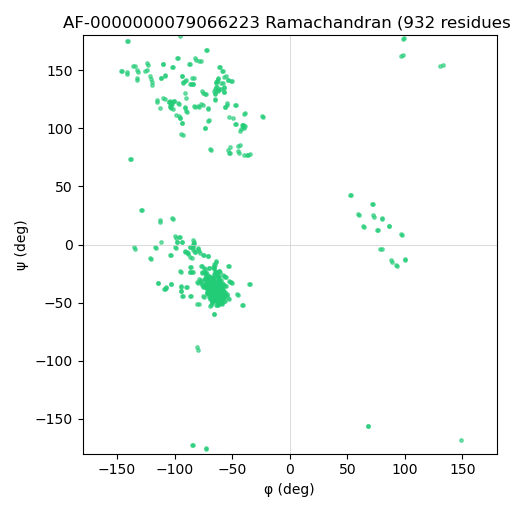 ASP A N 1
ATOM 1429 C CA . ASP A 1 201 ? -12.828 -32.344 -3.717 1 84.81 201 ASP A CA 1
ATOM 1430 C C . ASP A 1 201 ? -13.219 -31.078 -4.469 1 84.81 201 ASP A C 1
ATOM 1432 O O . ASP A 1 201 ? -14.391 -30.891 -4.812 1 84.81 201 ASP A O 1
ATOM 1436 N N . LEU A 1 202 ? -12.25 -30.281 -4.645 1 87.5 202 LEU A N 1
ATOM 1437 C CA . LEU A 1 202 ? -12.484 -29 -5.312 1 87.5 202 LEU A CA 1
ATOM 1438 C C . LEU A 1 202 ? -12.477 -29.172 -6.828 1 87.5 202 LEU A C 1
ATOM 1440 O O . LEU A 1 202 ? -12.672 -28.203 -7.566 1 87.5 202 LEU A O 1
ATOM 1444 N N . THR A 1 203 ? -12.094 -30.516 -7.062 1 84.25 203 THR A N 1
ATOM 1445 C CA . THR A 1 203 ? -12.078 -30.859 -8.477 1 84.25 203 THR A CA 1
ATOM 1446 C C . THR A 1 203 ? -13.164 -31.875 -8.797 1 84.25 203 THR A C 1
ATOM 1448 O O . THR A 1 203 ? -13.633 -32.594 -7.914 1 84.25 203 THR A O 1
ATOM 1451 N N . GLY A 1 204 ? -14.195 -31.75 -9.594 1 85.38 204 GLY A N 1
ATOM 1452 C CA . GLY A 1 204 ? -15.227 -32.719 -9.953 1 85.38 204 GLY A CA 1
ATOM 1453 C C . GLY A 1 204 ? -16.562 -32.062 -10.25 1 85.38 204 GLY A C 1
ATOM 1454 O O . GLY A 1 204 ? -16.672 -30.828 -10.305 1 85.38 204 GLY A O 1
ATOM 1455 N N . PRO A 1 205 ? -17.5 -32.969 -10.32 1 84.5 205 PRO A N 1
ATOM 1456 C CA . PRO A 1 205 ? -18.828 -32.469 -10.711 1 84.5 205 PRO A CA 1
ATOM 1457 C C . PRO A 1 205 ? -19.516 -31.703 -9.594 1 84.5 205 PRO A C 1
ATOM 1459 O O . PRO A 1 205 ? -20.359 -30.844 -9.867 1 84.5 205 PRO A O 1
ATOM 1462 N N . ASP A 1 206 ? -19.141 -31.969 -8.32 1 88.38 206 ASP A N 1
ATOM 1463 C CA . ASP A 1 206 ? -19.781 -31.312 -7.18 1 88.38 206 ASP A CA 1
ATOM 1464 C C . ASP A 1 206 ? -18.906 -30.188 -6.633 1 88.38 206 ASP A C 1
ATOM 1466 O O . ASP A 1 206 ? -19.062 -29.781 -5.477 1 88.38 206 ASP A O 1
ATOM 1470 N N . ALA A 1 207 ? -18.031 -29.703 -7.449 1 90.12 207 ALA A N 1
ATOM 1471 C CA . ALA A 1 207 ? -17.047 -28.719 -7.012 1 90.12 207 ALA A CA 1
ATOM 1472 C C . ALA A 1 207 ? -17.719 -27.453 -6.484 1 90.12 207 ALA A C 1
ATOM 1474 O O . ALA A 1 207 ? -17.312 -26.906 -5.453 1 90.12 207 ALA A O 1
ATOM 1475 N N . ALA A 1 208 ? -18.766 -27.031 -7.191 1 89.69 208 ALA A N 1
ATOM 1476 C CA . ALA A 1 208 ? -19.453 -25.812 -6.793 1 89.69 208 ALA A CA 1
ATOM 1477 C C . ALA A 1 208 ? -20.141 -25.984 -5.434 1 89.69 208 ALA A C 1
ATOM 1479 O O . ALA A 1 208 ? -20.109 -25.062 -4.602 1 89.69 208 ALA A O 1
ATOM 1480 N N . GLN A 1 209 ? -20.688 -27.141 -5.191 1 92.69 209 GLN A N 1
ATOM 1481 C CA . GLN A 1 209 ? -21.344 -27.438 -3.92 1 92.69 209 GLN A CA 1
ATOM 1482 C C . GLN A 1 209 ? -20.328 -27.531 -2.783 1 92.69 209 GLN A C 1
ATOM 1484 O O . GLN A 1 209 ? -20.578 -27.031 -1.683 1 92.69 209 GLN A O 1
ATOM 1489 N N . VAL A 1 210 ? -19.297 -28.109 -3.076 1 94.12 210 VAL A N 1
ATOM 1490 C CA . VAL A 1 210 ? -18.234 -28.25 -2.078 1 94.12 210 VAL A CA 1
ATOM 1491 C C . VAL A 1 210 ? -17.672 -26.875 -1.73 1 94.12 210 VAL A C 1
ATOM 1493 O O . VAL A 1 210 ? -17.531 -26.531 -0.554 1 94.12 210 VAL A O 1
ATOM 1496 N N . VAL A 1 211 ? -17.375 -26.062 -2.793 1 95.31 211 VAL A N 1
ATOM 1497 C CA . VAL A 1 211 ? -16.891 -24.703 -2.572 1 95.31 211 VAL A CA 1
ATOM 1498 C C . VAL A 1 211 ? -17.906 -23.906 -1.78 1 95.31 211 VAL A C 1
ATOM 1500 O O . VAL A 1 211 ? -17.547 -23.141 -0.879 1 95.31 211 VAL A O 1
ATOM 1503 N N . GLY A 1 212 ? -19.141 -24.109 -2.133 1 96.94 212 GLY A N 1
ATOM 1504 C CA . GLY A 1 212 ? -20.219 -23.422 -1.423 1 96.94 212 GLY A CA 1
ATOM 1505 C C . GLY A 1 212 ? -20.266 -23.766 0.055 1 96.94 212 GLY A C 1
ATOM 1506 O O . GLY A 1 212 ? -20.359 -22.875 0.899 1 96.94 212 GLY A O 1
ATOM 1507 N N . ALA A 1 213 ? -20.188 -25.016 0.386 1 96.25 213 ALA A N 1
ATOM 1508 C CA . ALA A 1 213 ? -20.188 -25.469 1.779 1 96.25 213 ALA A CA 1
ATOM 1509 C C . ALA A 1 213 ? -18.984 -24.906 2.533 1 96.25 213 ALA A C 1
ATOM 1511 O O . ALA A 1 213 ? -19.109 -24.5 3.689 1 96.25 213 ALA A O 1
ATOM 1512 N N . ARG A 1 214 ? -17.875 -24.891 1.889 1 97.19 214 ARG A N 1
ATOM 1513 C CA . ARG A 1 214 ? -16.656 -24.391 2.508 1 97.19 214 ARG A CA 1
ATOM 1514 C C . ARG A 1 214 ? -16.75 -22.875 2.738 1 97.19 214 ARG A C 1
ATOM 1516 O O . ARG A 1 214 ? -16.328 -22.375 3.783 1 97.19 214 ARG A O 1
ATOM 1523 N N . LEU A 1 215 ? -17.281 -22.156 1.751 1 98.25 215 LEU A N 1
ATOM 1524 C CA . LEU A 1 215 ? -17.453 -20.719 1.891 1 98.25 215 LEU A CA 1
ATOM 1525 C C . LEU A 1 215 ? -18.453 -20.391 2.986 1 98.25 215 LEU A C 1
ATOM 1527 O O . LEU A 1 215 ? -18.281 -19.438 3.736 1 98.25 215 LEU A O 1
ATOM 1531 N N . LEU A 1 216 ? -19.5 -21.172 3.057 1 98.44 216 LEU A N 1
ATOM 1532 C CA . LEU A 1 216 ? -20.484 -21 4.113 1 98.44 216 LEU A CA 1
ATOM 1533 C C . LEU A 1 216 ? -19.844 -21.156 5.488 1 98.44 216 LEU A C 1
ATOM 1535 O O . LEU A 1 216 ? -20 -20.297 6.359 1 98.44 216 LEU A O 1
ATOM 1539 N N . ALA A 1 217 ? -19.109 -22.25 5.664 1 98.5 217 ALA A N 1
ATOM 1540 C CA . ALA A 1 217 ? -18.453 -22.516 6.938 1 98.5 217 ALA A CA 1
ATOM 1541 C C . ALA A 1 217 ? -17.391 -21.453 7.246 1 98.5 217 ALA A C 1
ATOM 1543 O O . ALA A 1 217 ? -17.297 -20.984 8.383 1 98.5 217 ALA A O 1
ATOM 1544 N N . ALA A 1 218 ? -16.594 -21.078 6.27 1 98.75 218 ALA A N 1
ATOM 1545 C CA . ALA A 1 218 ? -15.555 -20.062 6.43 1 98.75 218 ALA A CA 1
ATOM 1546 C C . ALA A 1 218 ? -16.156 -18.719 6.824 1 98.75 218 ALA A C 1
ATOM 1548 O O . ALA A 1 218 ? -15.68 -18.062 7.75 1 98.75 218 ALA A O 1
ATOM 1549 N N . GLY A 1 219 ? -17.219 -18.312 6.062 1 98.88 219 GLY A N 1
ATOM 1550 C CA . GLY A 1 219 ? -17.875 -17.062 6.367 1 98.88 219 GLY A CA 1
ATOM 1551 C C . GLY A 1 219 ? -18.5 -17.031 7.75 1 98.88 219 GLY A C 1
ATOM 1552 O O . GLY A 1 219 ? -18.375 -16.031 8.469 1 98.88 219 GLY A O 1
ATOM 1553 N N . ALA A 1 220 ? -19.156 -18.109 8.109 1 98.69 220 ALA A N 1
ATOM 1554 C CA . ALA A 1 220 ? -19.781 -18.203 9.43 1 98.69 220 ALA A CA 1
ATOM 1555 C C . ALA A 1 220 ? -18.734 -18.125 10.531 1 98.69 220 ALA A C 1
ATOM 1557 O O . ALA A 1 220 ? -18.891 -17.375 11.5 1 98.69 220 ALA A O 1
ATOM 1558 N N . ALA A 1 221 ? -17.656 -18.875 10.398 1 98.81 221 ALA A N 1
ATOM 1559 C CA . ALA A 1 221 ? -16.594 -18.859 11.398 1 98.81 221 ALA A CA 1
ATOM 1560 C C . ALA A 1 221 ? -15.906 -17.5 11.469 1 98.81 221 ALA A C 1
ATOM 1562 O O . ALA A 1 221 ? -15.57 -17.031 12.555 1 98.81 221 ALA A O 1
ATOM 1563 N N . ALA A 1 222 ? -15.688 -16.906 10.336 1 98.88 222 ALA A N 1
ATOM 1564 C CA . ALA A 1 222 ? -15.086 -15.578 10.297 1 98.88 222 ALA A CA 1
ATOM 1565 C C . ALA A 1 222 ? -15.977 -14.547 10.984 1 98.88 222 ALA A C 1
ATOM 1567 O O . ALA A 1 222 ? -15.484 -13.68 11.719 1 98.88 222 ALA A O 1
ATOM 1568 N N . ALA A 1 223 ? -17.297 -14.602 10.688 1 98.75 223 ALA A N 1
ATOM 1569 C CA . ALA A 1 223 ? -18.234 -13.695 11.352 1 98.75 223 ALA A CA 1
ATOM 1570 C C . ALA A 1 223 ? -18.172 -13.859 12.867 1 98.75 223 ALA A C 1
ATOM 1572 O O . ALA A 1 223 ? -18.125 -12.867 13.602 1 98.75 223 ALA A O 1
ATOM 1573 N N . GLY A 1 224 ? -18.156 -15.102 13.32 1 98.62 224 GLY A N 1
ATOM 1574 C CA . GLY A 1 224 ? -17.984 -15.367 14.742 1 98.62 224 GLY A CA 1
ATOM 1575 C C . GLY A 1 224 ? -16.688 -14.812 15.297 1 98.62 224 GLY A C 1
ATOM 1576 O O . GLY A 1 224 ? -16.672 -14.234 16.391 1 98.62 224 GLY A O 1
ATOM 1577 N N . GLY A 1 225 ? -15.602 -15.008 14.57 1 98.69 225 GLY A N 1
ATOM 1578 C CA . GLY A 1 225 ? -14.32 -14.477 14.992 1 98.69 225 GLY A CA 1
ATOM 1579 C C . GLY A 1 225 ? -14.312 -12.961 15.125 1 98.69 225 GLY A C 1
ATOM 1580 O O . GLY A 1 225 ? -13.727 -12.422 16.062 1 98.69 225 GLY A O 1
ATOM 1581 N N . ALA A 1 226 ? -14.953 -12.289 14.148 1 98.62 226 ALA A N 1
ATOM 1582 C CA . ALA A 1 226 ? -15.039 -10.828 14.203 1 98.62 226 ALA A CA 1
ATOM 1583 C C . ALA A 1 226 ? -15.82 -10.375 15.43 1 98.62 226 ALA A C 1
ATOM 1585 O O . ALA A 1 226 ? -15.43 -9.414 16.094 1 98.62 226 ALA A O 1
ATOM 1586 N N . VAL A 1 227 ? -16.906 -11.062 15.75 1 98 227 VAL A N 1
ATOM 1587 C CA . VAL A 1 227 ? -17.734 -10.727 16.906 1 98 227 VAL A CA 1
ATOM 1588 C C . VAL A 1 227 ? -16.938 -10.977 18.188 1 98 227 VAL A C 1
ATOM 1590 O O . VAL A 1 227 ? -16.969 -10.156 19.109 1 98 227 VAL A O 1
ATOM 1593 N N . LEU A 1 228 ? -16.219 -12.062 18.266 1 98.25 228 LEU A N 1
ATOM 1594 C CA . LEU A 1 228 ? -15.414 -12.383 19.438 1 98.25 228 LEU A CA 1
ATOM 1595 C C . LEU A 1 228 ? -14.312 -11.344 19.625 1 98.25 228 LEU A C 1
ATOM 1597 O O . LEU A 1 228 ? -14.023 -10.938 20.75 1 98.25 228 LEU A O 1
ATOM 1601 N N . ALA A 1 229 ? -13.688 -10.984 18.516 1 98.56 229 ALA A N 1
ATOM 1602 C CA . ALA A 1 229 ? -12.648 -9.961 18.594 1 98.56 229 ALA A CA 1
ATOM 1603 C C . ALA A 1 229 ? -13.211 -8.648 19.125 1 98.56 229 ALA A C 1
ATOM 1605 O O . ALA A 1 229 ? -12.578 -7.984 19.953 1 98.56 229 ALA A O 1
ATOM 1606 N N . LEU A 1 230 ? -14.414 -8.273 18.609 1 97.38 230 LEU A N 1
ATOM 1607 C CA . LEU A 1 230 ? -15.055 -7.051 19.094 1 97.38 230 LEU A CA 1
ATOM 1608 C C . LEU A 1 230 ? -15.383 -7.156 20.578 1 97.38 230 LEU A C 1
ATOM 1610 O O . LEU A 1 230 ? -15.148 -6.215 21.344 1 97.38 230 LEU A O 1
ATOM 1614 N N . ALA A 1 231 ? -15.891 -8.273 20.984 1 97 231 ALA A N 1
ATOM 1615 C CA . ALA A 1 231 ? -16.25 -8.492 22.391 1 97 231 ALA A CA 1
ATOM 1616 C C . ALA A 1 231 ? -15.008 -8.453 23.281 1 97 231 ALA A C 1
ATOM 1618 O O . ALA A 1 231 ? -15.047 -7.906 24.375 1 97 231 ALA A O 1
ATOM 1619 N N . ALA A 1 232 ? -13.93 -8.969 22.797 1 96.56 232 ALA A N 1
ATOM 1620 C CA . ALA A 1 232 ? -12.711 -9.086 23.594 1 96.56 232 ALA A CA 1
ATOM 1621 C C . ALA A 1 232 ? -11.992 -7.738 23.688 1 96.56 232 ALA A C 1
ATOM 1623 O O . ALA A 1 232 ? -11.312 -7.465 24.672 1 96.56 232 ALA A O 1
ATOM 1624 N N . THR A 1 233 ? -12.078 -6.883 22.672 1 95.94 233 THR A N 1
ATOM 1625 C CA . THR A 1 233 ? -11.227 -5.695 22.625 1 95.94 233 THR A CA 1
ATOM 1626 C C . THR A 1 233 ? -12.055 -4.434 22.875 1 95.94 233 THR A C 1
ATOM 1628 O O . THR A 1 233 ? -11.547 -3.443 23.406 1 95.94 233 THR A O 1
ATOM 1631 N N . ALA A 1 234 ? -13.305 -4.367 22.344 1 92.19 234 ALA A N 1
ATOM 1632 C CA . ALA A 1 234 ? -14.188 -3.205 22.391 1 92.19 234 ALA A CA 1
ATOM 1633 C C . ALA A 1 234 ? -13.594 -2.031 21.625 1 92.19 234 ALA A C 1
ATOM 1635 O O . ALA A 1 234 ? -13.891 -0.872 21.922 1 92.19 234 ALA A O 1
ATOM 1636 N N . VAL A 1 235 ? -12.625 -2.342 20.828 1 91.06 235 VAL A N 1
ATOM 1637 C CA . VAL A 1 235 ? -12.039 -1.297 20 1 91.06 235 VAL A CA 1
ATOM 1638 C C . VAL A 1 235 ? -12.125 -1.696 18.531 1 91.06 235 VAL A C 1
ATOM 1640 O O . VAL A 1 235 ? -12.312 -2.873 18.203 1 91.06 235 VAL A O 1
ATOM 1643 N N . GLY A 1 236 ? -12.125 -0.651 17.656 1 93.12 236 GLY A N 1
ATOM 1644 C CA . GLY A 1 236 ? -12.133 -0.918 16.234 1 93.12 236 GLY A CA 1
ATOM 1645 C C . GLY A 1 236 ? -13.469 -1.438 15.734 1 93.12 236 GLY A C 1
ATOM 1646 O O . GLY A 1 236 ? -13.523 -2.295 14.852 1 93.12 236 GLY A O 1
ATOM 1647 N N . ALA A 1 237 ? -14.5 -0.981 16.297 1 94.69 237 ALA A N 1
ATOM 1648 C CA . ALA A 1 237 ? -15.844 -1.474 16.016 1 94.69 237 ALA A CA 1
ATOM 1649 C C . ALA A 1 237 ? -16.203 -1.311 14.539 1 94.69 237 ALA A C 1
ATOM 1651 O O . ALA A 1 237 ? -16.688 -2.25 13.906 1 94.69 237 ALA A O 1
ATOM 1652 N N . PRO A 1 238 ? -15.914 -0.155 13.922 1 95.5 238 PRO A N 1
ATOM 1653 C CA . PRO A 1 238 ? -16.281 -0.025 12.508 1 95.5 238 PRO A CA 1
ATOM 1654 C C . PRO A 1 238 ? -15.57 -1.044 11.617 1 95.5 238 PRO A C 1
ATOM 1656 O O . PRO A 1 238 ? -16.203 -1.686 10.773 1 95.5 238 PRO A O 1
ATOM 1659 N N . ALA A 1 239 ? -14.258 -1.249 11.844 1 96.94 239 ALA A N 1
ATOM 1660 C CA . ALA A 1 239 ? -13.484 -2.18 11.023 1 96.94 239 ALA A CA 1
ATOM 1661 C C . ALA A 1 239 ? -13.93 -3.621 11.266 1 96.94 239 ALA A C 1
ATOM 1663 O O . ALA A 1 239 ? -14 -4.418 10.328 1 96.94 239 ALA A O 1
ATOM 1664 N N . LEU A 1 240 ? -14.172 -3.975 12.492 1 97.94 240 LEU A N 1
ATOM 1665 C CA . LEU A 1 240 ? -14.586 -5.332 12.82 1 97.94 240 LEU A CA 1
ATOM 1666 C C . LEU A 1 240 ? -15.992 -5.613 12.305 1 97.94 240 LEU A C 1
ATOM 1668 O O . LEU A 1 240 ? -16.297 -6.734 11.898 1 97.94 240 LEU A O 1
ATOM 1672 N N . LEU A 1 241 ? -16.875 -4.641 12.312 1 96.75 241 LEU A N 1
ATOM 1673 C CA . LEU A 1 241 ? -18.203 -4.809 11.711 1 96.75 241 LEU A CA 1
ATOM 1674 C C . LEU A 1 241 ? -18.094 -4.988 10.203 1 96.75 241 LEU A C 1
ATOM 1676 O O . LEU A 1 241 ? -18.797 -5.809 9.617 1 96.75 241 LEU A O 1
ATOM 1680 N N . ALA A 1 242 ? -17.266 -4.145 9.57 1 97.69 242 ALA A N 1
ATOM 1681 C CA . ALA A 1 242 ? -17.031 -4.324 8.133 1 97.69 242 ALA A CA 1
ATOM 1682 C C . ALA A 1 242 ? -16.562 -5.746 7.828 1 97.69 242 ALA A C 1
ATOM 1684 O O . ALA A 1 242 ? -17.031 -6.363 6.867 1 97.69 242 ALA A O 1
ATOM 1685 N N . THR A 1 243 ? -15.648 -6.246 8.664 1 98.44 243 THR A N 1
ATOM 1686 C CA . THR A 1 243 ? -15.156 -7.613 8.516 1 98.44 243 THR A CA 1
ATOM 1687 C C . THR A 1 243 ? -16.297 -8.617 8.672 1 98.44 243 THR A C 1
ATOM 1689 O O . THR A 1 243 ? -16.391 -9.578 7.902 1 98.44 243 THR A O 1
ATOM 1692 N N . ALA A 1 244 ? -17.172 -8.438 9.602 1 98.31 244 ALA A N 1
ATOM 1693 C CA . ALA A 1 244 ? -18.312 -9.312 9.82 1 98.31 244 ALA A CA 1
ATOM 1694 C C . ALA A 1 244 ? -19.281 -9.273 8.633 1 98.31 244 ALA A C 1
ATOM 1696 O O . ALA A 1 244 ? -19.812 -10.305 8.227 1 98.31 244 ALA A O 1
ATOM 1697 N N . VAL A 1 245 ? -19.469 -8.078 8.078 1 97.69 245 VAL A N 1
ATOM 1698 C CA . VAL A 1 245 ? -20.359 -7.914 6.938 1 97.69 245 VAL A CA 1
ATOM 1699 C C . VAL A 1 245 ? -19.828 -8.688 5.738 1 97.69 245 VAL A C 1
ATOM 1701 O O . VAL A 1 245 ? -20.562 -9.398 5.066 1 97.69 245 VAL A O 1
ATOM 1704 N N . VAL A 1 246 ? -18.531 -8.602 5.484 1 98.75 246 VAL A N 1
ATOM 1705 C CA . VAL A 1 246 ? -17.906 -9.344 4.395 1 98.75 246 VAL A CA 1
ATOM 1706 C C . VAL A 1 246 ? -18.016 -10.844 4.656 1 98.75 246 VAL A C 1
ATOM 1708 O O . VAL A 1 246 ? -18.312 -11.625 3.742 1 98.75 246 VAL A O 1
ATOM 1711 N N . ALA A 1 247 ? -17.844 -11.258 5.906 1 98.88 247 ALA A N 1
ATOM 1712 C CA . ALA A 1 247 ? -17.938 -12.664 6.293 1 98.88 247 ALA A CA 1
ATOM 1713 C C . ALA A 1 247 ? -19.344 -13.203 6.07 1 98.88 247 ALA A C 1
ATOM 1715 O O . ALA A 1 247 ? -19.516 -14.305 5.547 1 98.88 247 ALA A O 1
ATOM 1716 N N . VAL A 1 248 ? -20.328 -12.477 6.441 1 98.69 248 VAL A N 1
ATOM 1717 C CA . VAL A 1 248 ? -21.719 -12.891 6.281 1 98.69 248 VAL A CA 1
ATOM 1718 C C . VAL A 1 248 ? -22.062 -12.969 4.793 1 98.69 248 VAL A C 1
ATOM 1720 O O . VAL A 1 248 ? -22.703 -13.922 4.355 1 98.69 248 VAL A O 1
ATOM 1723 N N . ALA A 1 249 ? -21.609 -11.977 4 1 98.69 249 ALA A N 1
ATOM 1724 C CA . ALA A 1 249 ? -21.812 -12.023 2.555 1 98.69 249 ALA A CA 1
ATOM 1725 C C . ALA A 1 249 ? -21.172 -13.273 1.953 1 98.69 249 ALA A C 1
ATOM 1727 O O . ALA A 1 249 ? -21.734 -13.898 1.056 1 98.69 249 ALA A O 1
ATOM 1728 N N . THR A 1 250 ? -20 -13.609 2.469 1 98.75 250 THR A N 1
ATOM 1729 C CA . THR A 1 250 ? -19.297 -14.812 2.023 1 98.75 250 THR A CA 1
ATOM 1730 C C . THR A 1 250 ? -20.109 -16.062 2.377 1 98.75 250 THR A C 1
ATOM 1732 O O . THR A 1 250 ? -20.281 -16.953 1.545 1 98.75 250 THR A O 1
ATOM 1735 N N . ALA A 1 251 ? -20.625 -16.125 3.594 1 98.75 251 ALA A N 1
ATOM 1736 C CA . ALA A 1 251 ? -21.438 -17.25 4.035 1 98.75 251 ALA A CA 1
ATOM 1737 C C . ALA A 1 251 ? -22.703 -17.391 3.191 1 98.75 251 ALA A C 1
ATOM 1739 O O . ALA A 1 251 ? -23.078 -18.484 2.779 1 98.75 251 ALA A O 1
ATOM 1740 N N . ILE A 1 252 ? -23.359 -16.297 2.891 1 98.69 252 ILE A N 1
ATOM 1741 C CA . ILE A 1 252 ? -24.594 -16.297 2.109 1 98.69 252 ILE A CA 1
ATOM 1742 C C . ILE A 1 252 ? -24.297 -16.766 0.686 1 98.69 252 ILE A C 1
ATOM 1744 O O . ILE A 1 252 ? -25.031 -17.578 0.124 1 98.69 252 ILE A O 1
ATOM 1748 N N . SER A 1 253 ? -23.219 -16.266 0.074 1 98.62 253 SER A N 1
ATOM 1749 C CA . SER A 1 253 ? -22.828 -16.719 -1.254 1 98.62 253 SER A CA 1
ATOM 1750 C C . SER A 1 253 ? -22.562 -18.219 -1.266 1 98.62 253 SER A C 1
ATOM 1752 O O . SER A 1 253 ? -22.984 -18.922 -2.186 1 98.62 253 SER A O 1
ATOM 1754 N N . GLY A 1 254 ? -21.859 -18.688 -0.177 1 98.31 254 GLY A N 1
ATOM 1755 C CA . GLY A 1 254 ? -21.609 -20.109 -0.06 1 98.31 254 GLY A CA 1
ATOM 1756 C C . GLY A 1 254 ? -22.875 -20.938 0.064 1 98.31 254 GLY A C 1
ATOM 1757 O O . GLY A 1 254 ? -23 -21.984 -0.557 1 98.31 254 GLY A O 1
ATOM 1758 N N . ALA A 1 255 ? -23.812 -20.5 0.841 1 98.12 255 ALA A N 1
ATOM 1759 C CA . ALA A 1 255 ? -25.094 -21.188 1.017 1 98.12 255 ALA A CA 1
ATOM 1760 C C . ALA A 1 255 ? -25.859 -21.266 -0.302 1 98.12 255 ALA A C 1
ATOM 1762 O O . ALA A 1 255 ? -26.438 -22.297 -0.627 1 98.12 255 ALA A O 1
ATOM 1763 N N . LEU A 1 256 ? -25.844 -20.188 -1.087 1 97.69 256 LEU A N 1
ATOM 1764 C CA . LEU A 1 256 ? -26.531 -20.172 -2.373 1 97.69 256 LEU A CA 1
ATOM 1765 C C . LEU A 1 256 ? -25.891 -21.156 -3.348 1 97.69 256 LEU A C 1
ATOM 1767 O O . LEU A 1 256 ? -26.594 -21.891 -4.051 1 97.69 256 LEU A O 1
ATOM 1771 N N . MET A 1 257 ? -24.594 -21.234 -3.342 1 95.81 257 MET A N 1
ATOM 1772 C CA . MET A 1 257 ? -23.844 -22.141 -4.215 1 95.81 257 MET A CA 1
ATOM 1773 C C . MET A 1 257 ? -24.094 -23.594 -3.83 1 95.81 257 MET A C 1
ATOM 1775 O O . MET A 1 257 ? -24.234 -24.453 -4.699 1 95.81 257 MET A O 1
ATOM 1779 N N . GLY A 1 258 ? -24.109 -23.781 -2.523 1 93 258 GLY A N 1
ATOM 1780 C CA . GLY A 1 258 ? -24.125 -25.141 -2.02 1 93 258 GLY A CA 1
ATOM 1781 C C . GLY A 1 258 ? -25.516 -25.75 -1.964 1 93 258 GLY A C 1
ATOM 1782 O O . GLY A 1 258 ? -25.688 -26.953 -2.068 1 93 258 GLY A O 1
ATOM 1783 N N . TYR A 1 259 ? -26.578 -24.875 -1.898 1 93.19 259 TYR A N 1
ATOM 1784 C CA . TYR A 1 259 ? -27.859 -25.484 -1.507 1 93.19 259 TYR A CA 1
ATOM 1785 C C . TYR A 1 259 ? -28.984 -24.984 -2.408 1 93.19 259 TYR A C 1
ATOM 1787 O O . TYR A 1 259 ? -30.141 -25.359 -2.207 1 93.19 259 TYR A O 1
ATOM 1795 N N . THR A 1 260 ? -28.938 -24.094 -3.395 1 91.5 260 THR A N 1
ATOM 1796 C CA . THR A 1 260 ? -30.031 -23.625 -4.223 1 91.5 260 THR A CA 1
ATOM 1797 C C . THR A 1 260 ? -29.828 -24.016 -5.684 1 91.5 260 THR A C 1
ATOM 1799 O O . THR A 1 260 ? -30.688 -23.766 -6.527 1 91.5 260 THR A O 1
ATOM 1802 N N . GLY A 1 261 ? -28.734 -24.641 -6.059 1 88.81 261 GLY A N 1
ATOM 1803 C CA . GLY A 1 261 ? -28.469 -25.031 -7.434 1 88.81 261 GLY A CA 1
ATOM 1804 C C . GLY A 1 261 ? -27.953 -23.891 -8.289 1 88.81 261 GLY A C 1
ATOM 1805 O O . GLY A 1 261 ? -27.688 -24.078 -9.484 1 88.81 261 GLY A O 1
ATOM 1806 N N . LEU A 1 262 ? -27.875 -22.688 -7.758 1 93.44 262 LEU A N 1
ATOM 1807 C CA . LEU A 1 262 ? -27.297 -21.562 -8.484 1 93.44 262 LEU A CA 1
ATOM 1808 C C . LEU A 1 262 ? -25.812 -21.812 -8.789 1 93.44 262 LEU A C 1
ATOM 1810 O O . LEU A 1 262 ? -25.094 -22.359 -7.953 1 93.44 262 LEU A O 1
ATOM 1814 N N . ASP A 1 263 ? -25.469 -21.375 -10.008 1 93.44 263 ASP A N 1
ATOM 1815 C CA . ASP A 1 263 ? -24.047 -21.422 -10.32 1 93.44 263 ASP A CA 1
ATOM 1816 C C . ASP A 1 263 ? -23.281 -20.344 -9.547 1 93.44 263 ASP A C 1
ATOM 1818 O O . ASP A 1 263 ? -23.875 -19.453 -8.938 1 93.44 263 ASP A O 1
ATOM 1822 N N . VAL A 1 264 ? -21.969 -20.438 -9.531 1 95.88 264 VAL A N 1
ATOM 1823 C CA . VAL A 1 264 ? -21.078 -19.594 -8.734 1 95.88 264 VAL A CA 1
ATOM 1824 C C . VAL A 1 264 ? -21.266 -18.125 -9.141 1 95.88 264 VAL A C 1
ATOM 1826 O O . VAL A 1 264 ? -21.516 -17.266 -8.289 1 95.88 264 VAL A O 1
ATOM 1829 N N . PRO A 1 265 ? -21.266 -17.75 -10.484 1 97.62 265 PRO A N 1
ATOM 1830 C CA . PRO A 1 265 ? -21.453 -16.359 -10.867 1 97.62 265 PRO A CA 1
ATOM 1831 C C . PRO A 1 265 ? -22.797 -15.797 -10.438 1 97.62 265 PRO A C 1
ATOM 1833 O O . PRO A 1 265 ? -22.891 -14.633 -10.031 1 97.62 265 PRO A O 1
ATOM 1836 N N . ALA A 1 266 ? -23.812 -16.641 -10.539 1 97.75 266 ALA A N 1
ATOM 1837 C CA . ALA A 1 266 ? -25.141 -16.188 -10.148 1 97.75 266 ALA A CA 1
ATOM 1838 C C . ALA A 1 266 ? -25.203 -15.867 -8.656 1 97.75 266 ALA A C 1
ATOM 1840 O O . ALA A 1 266 ? -25.75 -14.836 -8.266 1 97.75 266 ALA A O 1
ATOM 1841 N N . ALA A 1 267 ? -24.625 -16.703 -7.801 1 98.06 267 ALA A N 1
ATOM 1842 C CA . ALA A 1 267 ? -24.641 -16.531 -6.352 1 98.06 267 ALA A CA 1
ATOM 1843 C C . ALA A 1 267 ? -23.938 -15.242 -5.949 1 98.06 267 ALA A C 1
ATOM 1845 O O . ALA A 1 267 ? -24.469 -14.438 -5.18 1 98.06 267 ALA A O 1
ATOM 1846 N N . VAL A 1 268 ? -22.766 -14.977 -6.469 1 98.44 268 VAL A N 1
ATOM 1847 C CA . VAL A 1 268 ? -21.984 -13.812 -6.059 1 98.44 268 VAL A CA 1
ATOM 1848 C C . VAL A 1 268 ? -22.609 -12.547 -6.641 1 98.44 268 VAL A C 1
ATOM 1850 O O . VAL A 1 268 ? -22.578 -11.484 -6.008 1 98.44 268 VAL A O 1
ATOM 1853 N N . ALA A 1 269 ? -23.141 -12.641 -7.887 1 98.69 269 ALA A N 1
ATOM 1854 C CA . ALA A 1 269 ? -23.812 -11.492 -8.492 1 98.69 269 ALA A CA 1
ATOM 1855 C C . ALA A 1 269 ? -25 -11.039 -7.656 1 98.69 269 ALA A C 1
ATOM 1857 O O . ALA A 1 269 ? -25.203 -9.836 -7.441 1 98.69 269 ALA A O 1
ATOM 1858 N N . LEU A 1 270 ? -25.781 -12.031 -7.203 1 98.44 270 LEU A N 1
ATOM 1859 C CA . LEU A 1 270 ? -26.969 -11.719 -6.406 1 98.44 270 LEU A CA 1
ATOM 1860 C C . LEU A 1 270 ? -26.578 -11.023 -5.105 1 98.44 270 LEU A C 1
ATOM 1862 O O . LEU A 1 270 ? -27.141 -9.977 -4.766 1 98.44 270 LEU A O 1
ATOM 1866 N N . VAL A 1 271 ? -25.594 -11.516 -4.402 1 98.69 271 VAL A N 1
ATOM 1867 C CA . VAL A 1 271 ? -25.156 -10.945 -3.129 1 98.69 271 VAL A CA 1
ATOM 1868 C C . VAL A 1 271 ? -24.578 -9.555 -3.355 1 98.69 271 VAL A C 1
ATOM 1870 O O . VAL A 1 271 ? -24.922 -8.609 -2.643 1 98.69 271 VAL A O 1
ATOM 1873 N N . ALA A 1 272 ? -23.719 -9.383 -4.336 1 98.81 272 ALA A N 1
ATOM 1874 C CA . ALA A 1 272 ? -23.094 -8.094 -4.617 1 98.81 272 ALA A CA 1
ATOM 1875 C C . ALA A 1 272 ? -24.141 -7.051 -5.02 1 98.81 272 ALA A C 1
ATOM 1877 O O . ALA A 1 272 ? -24.016 -5.875 -4.668 1 98.81 272 ALA A O 1
ATOM 1878 N N . THR A 1 273 ? -25.141 -7.504 -5.82 1 98.56 273 THR A N 1
ATOM 1879 C CA . THR A 1 273 ? -26.188 -6.598 -6.27 1 98.56 273 THR A CA 1
ATOM 1880 C C . THR A 1 273 ? -26.984 -6.066 -5.078 1 98.56 273 THR A C 1
ATOM 1882 O O . THR A 1 273 ? -27.219 -4.863 -4.969 1 98.56 273 THR A O 1
ATOM 1885 N N . ILE A 1 274 ? -27.344 -6.941 -4.148 1 98.12 274 ILE A N 1
ATOM 1886 C CA . ILE A 1 274 ? -28.094 -6.539 -2.969 1 98.12 274 ILE A CA 1
ATOM 1887 C C . ILE A 1 274 ? -27.281 -5.566 -2.127 1 98.12 274 ILE A C 1
ATOM 1889 O O . ILE A 1 274 ? -27.781 -4.535 -1.686 1 98.12 274 ILE A O 1
ATOM 1893 N N . VAL A 1 275 ? -26.031 -5.848 -1.966 1 98.12 275 VAL A N 1
ATOM 1894 C CA . VAL A 1 275 ? -25.156 -5.008 -1.158 1 98.12 275 VAL A CA 1
ATOM 1895 C C . VAL A 1 275 ? -24.953 -3.656 -1.842 1 98.12 275 VAL A C 1
ATOM 1897 O O . VAL A 1 275 ? -24.984 -2.611 -1.189 1 98.12 275 VAL A O 1
ATOM 1900 N N . ALA A 1 276 ? -24.734 -3.668 -3.176 1 97.81 276 ALA A N 1
ATOM 1901 C CA . ALA A 1 276 ? -24.516 -2.438 -3.932 1 97.81 276 ALA A CA 1
ATOM 1902 C C . ALA A 1 276 ? -25.75 -1.546 -3.904 1 97.81 276 ALA A C 1
ATOM 1904 O O . ALA A 1 276 ? -25.641 -0.327 -3.75 1 97.81 276 ALA A O 1
ATOM 1905 N N . LEU A 1 277 ? -26.906 -2.172 -4.016 1 96.19 277 LEU A N 1
ATOM 1906 C CA . LEU A 1 277 ? -28.141 -1.4 -4.035 1 96.19 277 LEU A CA 1
ATOM 1907 C C . LEU A 1 277 ? -28.484 -0.884 -2.643 1 96.19 277 LEU A C 1
ATOM 1909 O O . LEU A 1 277 ? -29.172 0.125 -2.502 1 96.19 277 LEU A O 1
ATOM 1913 N N . ALA A 1 278 ? -27.922 -1.499 -1.643 1 94.75 278 ALA A N 1
ATOM 1914 C CA . ALA A 1 278 ? -28.141 -1.056 -0.266 1 94.75 278 ALA A CA 1
ATOM 1915 C C . ALA A 1 278 ? -27.188 0.087 0.09 1 94.75 278 ALA A C 1
ATOM 1917 O O . ALA A 1 278 ? -27.234 0.609 1.207 1 94.75 278 ALA A O 1
ATOM 1918 N N . ALA A 1 279 ? -26.359 0.502 -0.833 1 89.38 279 ALA A N 1
ATOM 1919 C CA . ALA A 1 279 ? -25.359 1.536 -0.577 1 89.38 279 ALA A CA 1
ATOM 1920 C C . ALA A 1 279 ? -26.016 2.859 -0.201 1 89.38 279 ALA A C 1
ATOM 1922 O O . ALA A 1 279 ? -25.453 3.645 0.566 1 89.38 279 ALA A O 1
ATOM 1923 N N . GLY A 1 280 ? -27.234 3.127 -0.654 1 87.44 280 GLY A N 1
ATOM 1924 C CA . GLY A 1 280 ? -27.969 4.328 -0.296 1 87.44 280 GLY A CA 1
ATOM 1925 C C . GLY A 1 280 ? -28.328 4.387 1.175 1 87.44 280 GLY A C 1
ATOM 1926 O O . GLY A 1 280 ? -28.562 5.469 1.719 1 87.44 280 GLY A O 1
ATOM 1927 N N . ALA A 1 281 ? -28.328 3.227 1.815 1 91.06 281 ALA A N 1
ATOM 1928 C CA . ALA A 1 281 ? -28.719 3.15 3.221 1 91.06 281 ALA A CA 1
ATOM 1929 C C . ALA A 1 281 ? -27.5 3.254 4.133 1 91.06 281 ALA A C 1
ATOM 1931 O O . ALA A 1 281 ? -27.625 3.268 5.359 1 91.06 281 ALA A O 1
ATOM 1932 N N . VAL A 1 282 ? -26.312 3.434 3.592 1 93.44 282 VAL A N 1
ATOM 1933 C CA . VAL A 1 282 ? -25.078 3.398 4.379 1 93.44 282 VAL A CA 1
ATOM 1934 C C . VAL A 1 282 ? -25.016 4.625 5.285 1 93.44 282 VAL A C 1
ATOM 1936 O O . VAL A 1 282 ? -24.766 4.504 6.488 1 93.44 282 VAL A O 1
ATOM 1939 N N . ALA A 1 283 ? -25.344 5.809 4.715 1 88.44 283 ALA A N 1
ATOM 1940 C CA . ALA A 1 283 ? -25.188 7.035 5.488 1 88.44 283 ALA A CA 1
ATOM 1941 C C . ALA A 1 283 ? -26.172 7.086 6.648 1 88.44 283 ALA A C 1
ATOM 1943 O O . ALA A 1 283 ? -25.781 7.293 7.797 1 88.44 283 ALA A O 1
ATOM 1944 N N . PRO A 1 284 ? -27.484 6.805 6.406 1 87.88 284 PRO A N 1
ATOM 1945 C CA . PRO A 1 284 ? -28.422 6.797 7.527 1 87.88 284 PRO A CA 1
ATOM 1946 C C . PRO A 1 284 ? -28.078 5.746 8.586 1 87.88 284 PRO A C 1
ATOM 1948 O O . PRO A 1 284 ? -28.203 6.008 9.781 1 87.88 284 PRO A O 1
ATOM 1951 N N . PHE A 1 285 ? -27.609 4.684 8.156 1 89.75 285 PHE A N 1
ATOM 1952 C CA . PHE A 1 285 ? -27.234 3.617 9.086 1 89.75 285 PHE A CA 1
ATOM 1953 C C . PHE A 1 285 ? -26 4 9.891 1 89.75 285 PHE A C 1
ATOM 1955 O O . PHE A 1 285 ? -25.938 3.742 11.094 1 89.75 285 PHE A O 1
ATOM 1962 N N . ALA A 1 286 ? -25.094 4.586 9.273 1 91.12 286 ALA A N 1
ATOM 1963 C CA . ALA A 1 286 ? -23.875 5.047 9.945 1 91.12 286 ALA A CA 1
ATOM 1964 C C . ALA A 1 286 ? -24.188 6.102 11 1 91.12 286 ALA A C 1
ATOM 1966 O O . ALA A 1 286 ? -23.609 6.094 12.086 1 91.12 286 ALA A O 1
ATOM 1967 N N . PHE A 1 287 ? -25.125 6.973 10.703 1 86.31 287 PHE A N 1
ATOM 1968 C CA . PHE A 1 287 ? -25.531 8.016 11.641 1 86.31 287 PHE A CA 1
ATOM 1969 C C . PHE A 1 287 ? -26.203 7.406 12.867 1 86.31 287 PHE A C 1
ATOM 1971 O O . PHE A 1 287 ? -25.953 7.84 14 1 86.31 287 PHE A O 1
ATOM 1978 N N . LYS A 1 288 ? -26.953 6.402 12.586 1 88.81 288 LYS A N 1
ATOM 1979 C CA . LYS A 1 288 ? -27.609 5.707 13.688 1 88.81 288 LYS A CA 1
ATOM 1980 C C . LYS A 1 288 ? -26.578 5.008 14.578 1 88.81 288 LYS A C 1
ATOM 1982 O O . LYS A 1 288 ? -26.672 5.07 15.805 1 88.81 288 LYS A O 1
ATOM 1987 N N . LEU A 1 289 ? -25.609 4.414 14.023 1 89.94 289 LEU A N 1
ATOM 1988 C CA . LEU A 1 289 ? -24.578 3.699 14.758 1 89.94 289 LEU A CA 1
ATOM 1989 C C . LEU A 1 289 ? -23.719 4.668 15.562 1 89.94 289 LEU A C 1
ATOM 1991 O O . LEU A 1 289 ? -23.172 4.309 16.609 1 89.94 289 LEU A O 1
ATOM 1995 N N . ALA A 1 290 ? -23.688 5.844 14.984 1 88.62 290 ALA A N 1
ATOM 1996 C CA . ALA A 1 290 ? -22.891 6.863 15.656 1 88.62 290 ALA A CA 1
ATOM 1997 C C . ALA A 1 290 ? -23.688 7.547 16.766 1 88.62 290 ALA A C 1
ATOM 1999 O O . ALA A 1 290 ? -23.156 8.383 17.5 1 88.62 290 ALA A O 1
ATOM 2000 N N . GLY A 1 291 ? -24.906 7.211 16.938 1 81.5 291 GLY A N 1
ATOM 2001 C CA . GLY A 1 291 ? -25.75 7.773 17.984 1 81.5 291 GLY A CA 1
ATOM 2002 C C . GLY A 1 291 ? -26.25 9.172 17.672 1 81.5 291 GLY A C 1
ATOM 2003 O O . GLY A 1 291 ? -26.578 9.945 18.578 1 81.5 291 GLY A O 1
ATOM 2004 N N . MET A 1 292 ? -26.094 9.555 16.5 1 73.31 292 MET A N 1
ATOM 2005 C CA . MET A 1 292 ? -26.547 10.883 16.109 1 73.31 292 MET A CA 1
ATOM 2006 C C . MET A 1 292 ? -28.062 10.93 16 1 73.31 292 MET A C 1
ATOM 2008 O O . MET A 1 292 ? -28.672 10 15.477 1 73.31 292 MET A O 1
ATOM 2012 N N . ARG A 1 293 ? -28.609 11.516 17.156 1 63.88 293 ARG A N 1
ATOM 2013 C CA . ARG A 1 293 ? -30.062 11.711 17.062 1 63.88 293 ARG A CA 1
ATOM 2014 C C . ARG A 1 293 ? -30.391 12.812 16.062 1 63.88 293 ARG A C 1
ATOM 2016 O O . ARG A 1 293 ? -29.703 13.828 15.992 1 63.88 293 ARG A O 1
ATOM 2023 N N . MET A 1 294 ? -30.906 12.43 14.914 1 54.03 294 MET A N 1
ATOM 2024 C CA . MET A 1 294 ? -31.391 13.492 14.039 1 54.03 294 MET A CA 1
ATOM 2025 C C . MET A 1 294 ? -32.156 14.547 14.828 1 54.03 294 MET A C 1
ATOM 2027 O O . MET A 1 294 ? -33.062 14.211 15.578 1 54.03 294 MET A O 1
ATOM 2031 N N . PRO A 1 295 ? -31.438 15.648 15.125 1 47.5 295 PRO A N 1
ATOM 2032 C CA . PRO A 1 295 ? -32.188 16.609 15.953 1 47.5 295 PRO A CA 1
ATOM 2033 C C . PRO A 1 295 ? -33.656 16.734 15.547 1 47.5 295 PRO A C 1
ATOM 2035 O O . PRO A 1 295 ? -33.969 16.609 14.367 1 47.5 295 PRO A O 1
ATOM 2038 N N . SER A 1 296 ? -34.531 16.297 16.375 1 47.03 296 SER A N 1
ATOM 2039 C CA . SER A 1 296 ? -35.906 16.672 16.125 1 47.03 296 SER A CA 1
ATOM 2040 C C . SER A 1 296 ? -36 18.125 15.633 1 47.03 296 SER A C 1
ATOM 2042 O O . SER A 1 296 ? -35.281 19 16.125 1 47.03 296 SER A O 1
ATOM 2044 N N . LEU A 1 297 ? -36.188 18.297 14.305 1 48.03 297 LEU A N 1
ATOM 2045 C CA . LEU A 1 297 ? -36.438 19.656 13.828 1 48.03 297 LEU A CA 1
ATOM 2046 C C . LEU A 1 297 ? -37 20.516 14.945 1 48.03 297 LEU A C 1
ATOM 2048 O O . LEU A 1 297 ? -37.938 20.125 15.641 1 48.03 297 LEU A O 1
ATOM 2052 N N . PRO A 1 298 ? -36.188 21.453 15.406 1 46.56 298 PRO A N 1
ATOM 2053 C CA . PRO A 1 298 ? -36.812 22.281 16.438 1 46.56 298 PRO A CA 1
ATOM 2054 C C . PRO A 1 298 ? -38.219 22.766 16.031 1 46.56 298 PRO A C 1
ATOM 2056 O O . PRO A 1 298 ? -38.406 23.188 14.898 1 46.56 298 PRO A O 1
ATOM 2059 N N . SER A 1 299 ? -39.188 22.203 16.547 1 50.53 299 SER A N 1
ATOM 2060 C CA . SER A 1 299 ? -40.531 22.672 16.25 1 50.53 299 SER A CA 1
ATOM 2061 C C . SER A 1 299 ? -40.781 24.078 16.781 1 50.53 299 SER A C 1
ATOM 2063 O O . SER A 1 299 ? -41.781 24.703 16.469 1 50.53 299 SER A O 1
ATOM 2065 N N . SER A 1 300 ? -39.906 24.625 17.859 1 51.41 300 SER A N 1
ATOM 2066 C CA . SER A 1 300 ? -40.094 25.984 18.391 1 51.41 300 SER A CA 1
ATOM 2067 C C . SER A 1 300 ? -38.75 26.719 18.453 1 51.41 300 SER A C 1
ATOM 2069 O O . SER A 1 300 ? -37.688 26.109 18.375 1 51.41 300 SER A O 1
ATOM 2071 N N . ALA A 1 301 ? -38.812 28.109 18.297 1 54.28 301 ALA A N 1
ATOM 2072 C CA . ALA A 1 301 ? -37.688 29.031 18.344 1 54.28 301 ALA A CA 1
ATOM 2073 C C . ALA A 1 301 ? -36.781 28.734 19.531 1 54.28 301 ALA A C 1
ATOM 2075 O O . ALA A 1 301 ? -35.562 28.812 19.422 1 54.28 301 ALA A O 1
ATOM 2076 N N . GLY A 1 302 ? -37.312 28.469 20.672 1 51.91 302 GLY A N 1
ATOM 2077 C CA . GLY A 1 302 ? -36.562 28.172 21.891 1 51.91 302 GLY A CA 1
ATOM 2078 C C . GLY A 1 302 ? -35.719 26.922 21.781 1 51.91 302 GLY A C 1
ATOM 2079 O O . GLY A 1 302 ? -34.594 26.875 22.328 1 51.91 302 GLY A O 1
ATOM 2080 N N . GLN A 1 303 ? -36.188 25.953 21.109 1 53.12 303 GLN A N 1
ATOM 2081 C CA . GLN A 1 303 ? -35.469 24.688 20.953 1 53.12 303 GLN A CA 1
ATOM 2082 C C . GLN A 1 303 ? -34.281 24.875 20 1 53.12 303 GLN A C 1
ATOM 2084 O O . GLN A 1 303 ? -33.281 24.141 20.094 1 53.12 303 GLN A O 1
ATOM 2089 N N . LEU A 1 304 ? -34.375 25.906 19.125 1 50.31 304 LEU A N 1
ATOM 2090 C CA . LEU A 1 304 ? -33.25 26.25 18.297 1 50.31 304 LEU A CA 1
ATOM 2091 C C . LEU A 1 304 ? -32.062 26.75 19.156 1 50.31 304 LEU A C 1
ATOM 2093 O O . LEU A 1 304 ? -30.922 26.453 18.844 1 50.31 304 LEU A O 1
ATOM 2097 N N . GLN A 1 305 ? -32.406 27.625 20.188 1 47 305 GLN A N 1
ATOM 2098 C CA . GLN A 1 305 ? -31.391 28.156 21.078 1 47 305 GLN A CA 1
ATOM 2099 C C . GLN A 1 305 ? -30.812 27.062 21.953 1 47 305 GLN A C 1
ATOM 2101 O O . GLN A 1 305 ? -29.656 27.156 22.406 1 47 305 GLN A O 1
ATOM 2106 N N . GLU A 1 306 ? -31.578 26.203 22.484 1 48.81 306 GLU A N 1
ATOM 2107 C CA . GLU A 1 306 ? -31.094 25.141 23.375 1 48.81 306 GLU A CA 1
ATOM 2108 C C . GLU A 1 306 ? -30.109 24.219 22.656 1 48.81 306 GLU A C 1
ATOM 2110 O O . GLU A 1 306 ? -29.219 23.641 23.281 1 48.81 306 GLU A O 1
ATOM 2115 N N . GLY A 1 307 ? -30.25 24.062 21.391 1 47.12 307 GLY A N 1
ATOM 2116 C CA . GLY A 1 307 ? -29.359 23.188 20.656 1 47.12 307 GLY A CA 1
ATOM 2117 C C . GLY A 1 307 ? -27.953 23.75 20.516 1 47.12 307 GLY A C 1
ATOM 2118 O O . GLY A 1 307 ? -27.094 23.125 19.906 1 47.12 307 GLY A O 1
ATOM 2119 N N . ILE A 1 308 ? -27.828 25.109 20.938 1 45.41 308 ILE A N 1
ATOM 2120 C CA . ILE A 1 308 ? -26.516 25.719 20.828 1 45.41 308 ILE A CA 1
ATOM 2121 C C . ILE A 1 308 ? -25.688 25.375 22.062 1 45.41 308 ILE A C 1
ATOM 2123 O O . ILE A 1 308 ? -25.25 26.266 22.797 1 45.41 308 ILE A O 1
ATOM 2127 N N . ASP A 1 309 ? -26.016 24.625 23 1 47.06 309 ASP A N 1
ATOM 2128 C CA . ASP A 1 309 ? -25.031 24.359 24.047 1 47.06 309 ASP A CA 1
ATOM 2129 C C . ASP A 1 309 ? -23.672 24 23.453 1 47.06 309 ASP A C 1
ATOM 2131 O O . ASP A 1 309 ? -23.594 23.125 22.594 1 47.06 309 ASP A O 1
ATOM 2135 N N . PRO A 1 310 ? -22.641 24.844 23.797 1 49.38 310 PRO A N 1
ATOM 2136 C CA . PRO A 1 310 ? -21.25 24.656 23.359 1 49.38 310 PRO A CA 1
ATOM 2137 C C . PRO A 1 310 ? -20.812 23.188 23.422 1 49.38 310 PRO A C 1
ATOM 2139 O O . PRO A 1 310 ? -20.031 22.75 22.578 1 49.38 310 PRO A O 1
ATOM 2142 N N . TYR A 1 311 ? -21.047 22.547 24.672 1 48.69 311 TYR A N 1
ATOM 2143 C CA . TYR A 1 311 ? -20.609 21.172 24.891 1 48.69 311 TYR A CA 1
ATOM 2144 C C . TYR A 1 311 ? -21.156 20.25 23.797 1 48.69 311 TYR A C 1
ATOM 2146 O O . TYR A 1 311 ? -20.516 19.266 23.438 1 48.69 311 TYR A O 1
ATOM 2154 N N . ALA A 1 312 ? -22.203 20.906 23.219 1 55.69 312 ALA A N 1
ATOM 2155 C CA . ALA A 1 312 ? -22.891 20.156 22.172 1 55.69 312 ALA A CA 1
ATOM 2156 C C . ALA A 1 312 ? -22.078 20.109 20.891 1 55.69 312 ALA A C 1
ATOM 2158 O O . ALA A 1 312 ? -22.109 19.109 20.156 1 55.69 312 ALA A O 1
ATOM 2159 N N . GLY A 1 313 ? -20.938 21.047 21.062 1 61.75 313 GLY A N 1
ATOM 2160 C CA . GLY A 1 313 ? -20.156 21.109 19.844 1 61.75 313 GLY A CA 1
ATOM 2161 C C . GLY A 1 313 ? -19.109 20.031 19.734 1 61.75 313 GLY A C 1
ATOM 2162 O O . GLY A 1 313 ? -18.953 19.406 18.672 1 61.75 313 GLY A O 1
ATOM 2163 N N . ASP A 1 314 ? -18.375 19.812 20.906 1 63.69 314 ASP A N 1
ATOM 2164 C CA . ASP A 1 314 ? -17.328 18.781 20.891 1 63.69 314 ASP A CA 1
ATOM 2165 C C . ASP A 1 314 ? -17.938 17.391 20.75 1 63.69 314 ASP A C 1
ATOM 2167 O O . ASP A 1 314 ? -17.375 16.547 20.031 1 63.69 314 ASP A O 1
ATOM 2171 N N . GLU A 1 315 ? -18.984 17.203 21.5 1 72.62 315 GLU A N 1
ATOM 2172 C CA . GLU A 1 315 ? -19.656 15.906 21.406 1 72.62 315 GLU A CA 1
ATOM 2173 C C . GLU A 1 315 ? -20.188 15.672 19.984 1 72.62 315 GLU A C 1
ATOM 2175 O O . GLU A 1 315 ? -20.078 14.57 19.453 1 72.62 315 GLU A O 1
ATOM 2180 N N . VAL A 1 316 ? -20.75 16.703 19.422 1 73.69 316 VAL A N 1
ATOM 2181 C CA . VAL A 1 316 ? -21.266 16.609 18.062 1 73.69 316 VAL A CA 1
ATOM 2182 C C . VAL A 1 316 ? -20.109 16.344 17.094 1 73.69 316 VAL A C 1
ATOM 2184 O O . VAL A 1 316 ? -20.25 15.547 16.156 1 73.69 316 VAL A O 1
ATOM 2187 N N . ALA A 1 317 ? -19 17.016 17.344 1 75.38 317 ALA A N 1
ATOM 2188 C CA . ALA A 1 317 ? -17.828 16.812 16.484 1 75.38 317 ALA A CA 1
ATOM 2189 C C . ALA A 1 317 ? -17.312 15.383 16.578 1 75.38 317 ALA A C 1
ATOM 2191 O O . ALA A 1 317 ? -16.969 14.773 15.57 1 75.38 317 ALA A O 1
ATOM 2192 N N . GLU A 1 318 ? -17.297 14.906 17.766 1 79.62 318 GLU A N 1
ATOM 2193 C CA . GLU A 1 318 ? -16.844 13.539 17.969 1 79.62 318 GLU A CA 1
ATOM 2194 C C . GLU A 1 318 ? -17.781 12.539 17.312 1 79.62 318 GLU A C 1
ATOM 2196 O O . GLU A 1 318 ? -17.328 11.57 16.703 1 79.62 318 GLU A O 1
ATOM 2201 N N . ARG A 1 319 ? -19.047 12.727 17.469 1 81.5 319 ARG A N 1
ATOM 2202 C CA . ARG A 1 319 ? -20.016 11.82 16.875 1 81.5 319 ARG A CA 1
ATOM 2203 C C . ARG A 1 319 ? -19.984 11.914 15.352 1 81.5 319 ARG A C 1
ATOM 2205 O O . ARG A 1 319 ? -20.203 10.914 14.664 1 81.5 319 ARG A O 1
ATOM 2212 N N . THR A 1 320 ? -19.781 13.062 14.836 1 81.19 320 THR A N 1
ATOM 2213 C CA . THR A 1 320 ? -19.656 13.25 13.398 1 81.19 320 THR A CA 1
ATOM 2214 C C . THR A 1 320 ? -18.438 12.5 12.859 1 81.19 320 THR A C 1
ATOM 2216 O O . THR A 1 320 ? -18.516 11.859 11.805 1 81.19 320 THR A O 1
ATOM 2219 N N . GLU A 1 321 ? -17.359 12.617 13.609 1 84.38 321 GLU A N 1
ATOM 2220 C CA . GLU A 1 321 ? -16.172 11.875 13.227 1 84.38 321 GLU A CA 1
ATOM 2221 C C . GLU A 1 321 ? -16.422 10.367 13.266 1 84.38 321 GLU A C 1
ATOM 2223 O O . GLU A 1 321 ? -15.977 9.633 12.375 1 84.38 321 GLU A O 1
ATOM 2228 N N . LEU A 1 322 ? -17.141 9.984 14.289 1 87.81 322 LEU A N 1
ATOM 2229 C CA . LEU A 1 322 ? -17.469 8.57 14.414 1 87.81 322 LEU A CA 1
ATOM 2230 C C . LEU A 1 322 ? -18.391 8.125 13.266 1 87.81 322 LEU A C 1
ATOM 2232 O O . LEU A 1 322 ? -18.203 7.039 12.711 1 87.81 322 LEU A O 1
ATOM 2236 N N . ALA A 1 323 ? -19.344 8.922 12.914 1 89.19 323 ALA A N 1
ATOM 2237 C CA . ALA A 1 323 ? -20.219 8.625 11.773 1 89.19 323 ALA A CA 1
ATOM 2238 C C . ALA A 1 323 ? -19.406 8.453 10.492 1 89.19 323 ALA A C 1
ATOM 2240 O O . ALA A 1 323 ? -19.688 7.562 9.688 1 89.19 323 ALA A O 1
ATOM 2241 N N . GLY A 1 324 ? -18.422 9.305 10.297 1 91 324 GLY A N 1
ATOM 2242 C CA . GLY A 1 324 ? -17.547 9.188 9.148 1 91 324 GLY A CA 1
ATOM 2243 C C . GLY A 1 324 ? -16.797 7.863 9.102 1 91 324 GLY A C 1
ATOM 2244 O O . GLY A 1 324 ? -16.656 7.254 8.039 1 91 324 GLY A O 1
ATOM 2245 N N . ARG A 1 325 ? -16.375 7.434 10.234 1 93 325 ARG A N 1
ATOM 2246 C CA . ARG A 1 325 ? -15.664 6.156 10.312 1 93 325 ARG A CA 1
ATOM 2247 C C . ARG A 1 325 ? -16.594 5 9.969 1 93 325 ARG A C 1
ATOM 2249 O O . ARG A 1 325 ? -16.188 4.043 9.305 1 93 325 ARG A O 1
ATOM 2256 N N . TRP A 1 326 ? -17.812 5.141 10.43 1 94.25 326 TRP A N 1
ATOM 225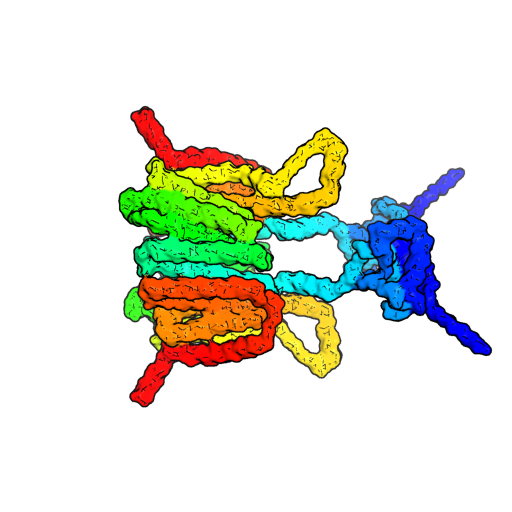7 C CA . TRP A 1 326 ? -18.812 4.117 10.125 1 94.25 326 TRP A CA 1
ATOM 2258 C C . TRP A 1 326 ? -19.109 4.082 8.625 1 94.25 326 TRP A C 1
ATOM 2260 O O . TRP A 1 326 ? -19.188 3.006 8.031 1 94.25 326 TRP A O 1
ATOM 2270 N N . VAL A 1 327 ? -19.25 5.219 8.023 1 95 327 VAL A N 1
ATOM 2271 C CA . VAL A 1 327 ? -19.5 5.293 6.59 1 95 327 VAL A CA 1
ATOM 2272 C C . VAL A 1 327 ? -18.344 4.66 5.828 1 95 327 VAL A C 1
ATOM 2274 O O . VAL A 1 327 ? -18.562 3.854 4.918 1 95 327 VAL A O 1
ATOM 2277 N N . THR A 1 328 ? -17.156 4.98 6.227 1 95.81 328 THR A N 1
ATOM 2278 C CA . THR A 1 328 ? -15.961 4.438 5.578 1 95.81 328 THR A CA 1
ATOM 2279 C C . THR A 1 328 ? -15.922 2.918 5.703 1 95.81 328 THR A C 1
ATOM 2281 O O . THR A 1 328 ? -15.656 2.217 4.727 1 95.81 328 THR A O 1
ATOM 2284 N N . ALA A 1 329 ? -16.203 2.443 6.855 1 97 329 ALA A N 1
ATOM 2285 C CA . ALA A 1 329 ? -16.156 1.004 7.105 1 97 329 ALA A CA 1
ATOM 2286 C C . ALA A 1 329 ? -17.203 0.268 6.277 1 97 329 ALA A C 1
ATOM 2288 O O . ALA A 1 329 ? -16.922 -0.777 5.688 1 97 329 ALA A O 1
ATOM 2289 N N . LEU A 1 330 ? -18.359 0.756 6.223 1 97.25 330 LEU A N 1
ATOM 2290 C CA . LEU A 1 330 ? -19.453 0.095 5.508 1 97.25 330 LEU A CA 1
ATOM 2291 C C . LEU A 1 330 ? -19.203 0.127 4 1 97.25 330 LEU A C 1
ATOM 2293 O O . LEU A 1 330 ? -19.484 -0.852 3.303 1 97.25 330 LEU A O 1
ATOM 2297 N N . PHE A 1 331 ? -18.641 1.211 3.5 1 97.94 331 PHE A N 1
ATOM 2298 C CA . PHE A 1 331 ? -18.312 1.259 2.082 1 97.94 331 PHE A CA 1
ATOM 2299 C C . PHE A 1 331 ? -17.109 0.376 1.775 1 97.94 331 PHE A C 1
ATOM 2301 O O . PHE A 1 331 ? -17.016 -0.212 0.696 1 97.94 331 PHE A O 1
ATOM 2308 N N . ALA A 1 332 ? -16.203 0.282 2.709 1 98.12 332 ALA A N 1
ATOM 2309 C CA . ALA A 1 332 ? -15.102 -0.656 2.525 1 98.12 332 ALA A CA 1
ATOM 2310 C C . ALA A 1 332 ? -15.609 -2.09 2.408 1 98.12 332 ALA A C 1
ATOM 2312 O O . ALA A 1 332 ? -15.117 -2.867 1.589 1 98.12 332 ALA A O 1
ATOM 2313 N N . ALA A 1 333 ? -16.609 -2.445 3.23 1 98.25 333 ALA A N 1
ATOM 2314 C CA . ALA A 1 333 ? -17.219 -3.764 3.129 1 98.25 333 ALA A CA 1
ATOM 2315 C C . ALA A 1 333 ? -17.906 -3.947 1.776 1 98.25 333 ALA A C 1
ATOM 2317 O O . ALA A 1 333 ? -17.719 -4.973 1.115 1 98.25 333 ALA A O 1
ATOM 2318 N N . THR A 1 334 ? -18.625 -2.943 1.35 1 98.25 334 THR A N 1
ATOM 2319 C CA . THR A 1 334 ? -19.328 -2.975 0.065 1 98.25 334 THR A CA 1
ATOM 2320 C C . THR A 1 334 ? -18.328 -3.16 -1.078 1 98.25 334 THR A C 1
ATOM 2322 O O . THR A 1 334 ? -18.531 -4.012 -1.949 1 98.25 334 THR A O 1
ATOM 2325 N N . GLY A 1 335 ? -17.281 -2.338 -1.027 1 98.62 335 GLY A N 1
ATOM 2326 C CA . GLY A 1 335 ? -16.266 -2.438 -2.057 1 98.62 335 GLY A CA 1
ATOM 2327 C C . GLY A 1 335 ? -15.578 -3.791 -2.092 1 98.62 335 GLY A C 1
ATOM 2328 O O . GLY A 1 335 ? -15.312 -4.332 -3.17 1 98.62 335 GLY A O 1
ATOM 2329 N N . THR A 1 336 ? -15.273 -4.336 -0.965 1 98.69 336 THR A N 1
ATOM 2330 C CA . THR A 1 336 ? -14.609 -5.629 -0.871 1 98.69 336 THR A CA 1
ATOM 2331 C C . THR A 1 336 ? -15.492 -6.738 -1.438 1 98.69 336 THR A C 1
ATOM 2333 O O . THR A 1 336 ? -15.023 -7.578 -2.207 1 98.69 336 THR A O 1
ATOM 2336 N N . ILE A 1 337 ? -16.75 -6.762 -1.118 1 98.75 337 ILE A N 1
ATOM 2337 C CA . ILE A 1 337 ? -17.719 -7.742 -1.611 1 98.75 337 ILE A CA 1
ATOM 2338 C C . ILE A 1 337 ? -17.859 -7.613 -3.125 1 98.75 337 ILE A C 1
ATOM 2340 O O . ILE A 1 337 ? -17.844 -8.609 -3.846 1 98.75 337 ILE A O 1
ATOM 2344 N N . ALA A 1 338 ? -17.969 -6.367 -3.564 1 98.81 338 ALA A N 1
ATOM 2345 C CA . ALA A 1 338 ? -18.094 -6.117 -4.996 1 98.81 338 ALA A CA 1
ATOM 2346 C C . ALA A 1 338 ? -16.844 -6.562 -5.75 1 98.81 338 ALA A C 1
ATOM 2348 O O . ALA A 1 338 ? -16.938 -7.152 -6.828 1 98.81 338 ALA A O 1
ATOM 2349 N N . ALA A 1 339 ? -15.688 -6.258 -5.18 1 98.88 339 ALA A N 1
ATOM 2350 C CA . ALA A 1 339 ? -14.438 -6.652 -5.82 1 98.88 339 ALA A CA 1
ATOM 2351 C C . ALA A 1 339 ? -14.352 -8.172 -5.969 1 98.88 339 ALA A C 1
ATOM 2353 O O . ALA A 1 339 ? -13.914 -8.672 -7.008 1 98.88 339 ALA A O 1
ATOM 2354 N N . ALA A 1 340 ? -14.742 -8.914 -4.965 1 98.69 340 ALA A N 1
ATOM 2355 C CA . ALA A 1 340 ? -14.742 -10.375 -5.023 1 98.69 340 ALA A CA 1
ATOM 2356 C C . ALA A 1 340 ? -15.711 -10.875 -6.086 1 98.69 340 ALA A C 1
ATOM 2358 O O . ALA A 1 340 ? -15.383 -11.781 -6.855 1 98.69 340 ALA A O 1
ATOM 2359 N N . ALA A 1 341 ? -16.891 -10.32 -6.113 1 98.88 341 ALA A N 1
ATOM 2360 C CA . ALA A 1 341 ? -17.875 -10.711 -7.109 1 98.88 341 ALA A CA 1
ATOM 2361 C C . ALA A 1 341 ? -17.375 -10.43 -8.523 1 98.88 341 ALA A C 1
ATOM 2363 O O . ALA A 1 341 ? -17.562 -11.25 -9.43 1 98.88 341 ALA A O 1
ATOM 2364 N N . LEU A 1 342 ? -16.734 -9.258 -8.695 1 98.88 342 LEU A N 1
ATOM 2365 C CA . LEU A 1 342 ? -16.219 -8.875 -10.008 1 98.88 342 LEU A CA 1
ATOM 2366 C C . LEU A 1 342 ? -15.125 -9.828 -10.469 1 98.88 342 LEU A C 1
ATOM 2368 O O . LEU A 1 342 ? -15.016 -10.117 -11.664 1 98.88 342 LEU A O 1
ATOM 2372 N N . ALA A 1 343 ? -14.328 -10.344 -9.555 1 98.75 343 ALA A N 1
ATOM 2373 C CA . ALA A 1 343 ? -13.297 -11.32 -9.898 1 98.75 343 ALA A CA 1
ATOM 2374 C C . ALA A 1 343 ? -13.922 -12.609 -10.438 1 98.75 343 ALA A C 1
ATOM 2376 O O . ALA A 1 343 ? -13.398 -13.203 -11.391 1 98.75 343 ALA A O 1
ATOM 2377 N N . VAL A 1 344 ? -15.016 -13.031 -9.859 1 98.19 344 VAL A N 1
ATOM 2378 C CA . VAL A 1 344 ? -15.695 -14.25 -10.297 1 98.19 344 VAL A CA 1
ATOM 2379 C C . VAL A 1 344 ? -16.422 -13.992 -11.617 1 98.19 344 VAL A C 1
ATOM 2381 O O . VAL A 1 344 ? -16.297 -14.781 -12.555 1 98.19 344 VAL A O 1
ATOM 2384 N N . LEU A 1 345 ? -17.125 -12.859 -11.695 1 98.69 345 LEU A N 1
ATOM 2385 C CA . LEU A 1 345 ? -17.953 -12.547 -12.859 1 98.69 345 LEU A CA 1
ATOM 2386 C C . LEU A 1 345 ? -17.078 -12.336 -14.094 1 98.69 345 LEU A C 1
ATOM 2388 O O . LEU A 1 345 ? -17.5 -12.648 -15.219 1 98.69 345 LEU A O 1
ATOM 2392 N N . ALA A 1 346 ? -15.852 -11.875 -13.906 1 98.5 346 ALA A N 1
ATOM 2393 C CA . ALA A 1 346 ? -15.008 -11.508 -15.039 1 98.5 346 ALA A CA 1
ATOM 2394 C C . ALA A 1 346 ? -14.039 -12.633 -15.391 1 98.5 346 ALA A C 1
ATOM 2396 O O . ALA A 1 346 ? -13.227 -12.5 -16.312 1 98.5 346 ALA A O 1
ATOM 2397 N N . HIS A 1 347 ? -14.047 -13.781 -14.75 1 96.38 347 HIS A N 1
ATOM 2398 C CA . HIS A 1 347 ? -13.086 -14.844 -14.984 1 96.38 347 HIS A CA 1
ATOM 2399 C C . HIS A 1 347 ? -13.227 -15.43 -16.391 1 96.38 347 HIS A C 1
ATOM 2401 O O . HIS A 1 347 ? -12.289 -15.391 -17.172 1 96.38 347 HIS A O 1
ATOM 2407 N N . THR A 1 348 ? -14.297 -15.992 -16.875 1 94.88 348 THR A N 1
ATOM 2408 C CA . THR A 1 348 ? -14.68 -16.422 -18.219 1 94.88 348 THR A CA 1
ATOM 2409 C C . THR A 1 348 ? -16.141 -16.062 -18.5 1 94.88 348 THR A C 1
ATOM 2411 O O . THR A 1 348 ? -16.984 -16.953 -18.641 1 94.88 348 THR A O 1
ATOM 2414 N N . PRO A 1 349 ? -16.312 -14.797 -18.703 1 96.06 349 PRO A N 1
ATOM 2415 C CA . PRO A 1 349 ? -17.703 -14.328 -18.703 1 96.06 349 PRO A CA 1
ATOM 2416 C C . PRO A 1 349 ? -18.375 -14.508 -20.062 1 96.06 349 PRO A C 1
ATOM 2418 O O . PRO A 1 349 ? -17.75 -14.281 -21.109 1 96.06 349 PRO A O 1
ATOM 2421 N N . ASP A 1 350 ? -19.656 -14.969 -19.969 1 96.75 350 ASP A N 1
ATOM 2422 C CA . ASP A 1 350 ? -20.578 -14.812 -21.109 1 96.75 350 ASP A CA 1
ATOM 2423 C C . ASP A 1 350 ? -21.219 -13.43 -21.094 1 96.75 350 ASP A C 1
ATOM 2425 O O . ASP A 1 350 ? -20.812 -12.555 -20.328 1 96.75 350 ASP A O 1
ATOM 2429 N N . LEU A 1 351 ? -22.125 -13.203 -21.922 1 97.25 351 LEU A N 1
ATOM 2430 C CA . LEU A 1 351 ? -22.703 -11.875 -22.109 1 97.25 351 LEU A CA 1
ATOM 2431 C C . LEU A 1 351 ? -23.406 -11.391 -20.859 1 97.25 351 LEU A C 1
ATOM 2433 O O . LEU A 1 351 ? -23.172 -10.266 -20.406 1 97.25 351 LEU A O 1
ATOM 2437 N N . PRO A 1 352 ? -24.312 -12.211 -20.172 1 97.81 352 PRO A N 1
ATOM 2438 C CA . PRO A 1 352 ? -24.969 -11.727 -18.953 1 97.81 352 PRO A CA 1
ATOM 2439 C C . PRO A 1 352 ? -23.984 -11.359 -17.844 1 97.81 352 PRO A C 1
ATOM 2441 O O . PRO A 1 352 ? -24.156 -10.359 -17.156 1 97.81 352 PRO A O 1
ATOM 2444 N N . GLU A 1 353 ? -22.922 -12.172 -17.672 1 98.56 353 GLU A N 1
ATOM 2445 C CA . GLU A 1 353 ? -21.891 -11.898 -16.672 1 98.56 353 GLU A CA 1
ATOM 2446 C C . GLU A 1 353 ? -21.125 -10.617 -17 1 98.56 353 GLU A C 1
ATOM 2448 O O . GLU A 1 353 ? -20.812 -9.828 -16.094 1 98.56 353 GLU A O 1
ATOM 2453 N N . THR A 1 354 ? -20.828 -10.43 -18.297 1 98.62 354 THR A N 1
ATOM 2454 C CA . THR A 1 354 ? -20.094 -9.242 -18.734 1 98.62 354 THR A CA 1
ATOM 2455 C C . THR A 1 354 ? -20.906 -7.977 -18.453 1 98.62 354 THR A C 1
ATOM 2457 O O . THR A 1 354 ? -20.391 -7.004 -17.906 1 98.62 354 THR A O 1
ATOM 2460 N N . LEU A 1 355 ? -22.172 -8 -18.797 1 98.69 355 LEU A N 1
ATOM 2461 C CA . LEU A 1 355 ? -23.031 -6.836 -18.609 1 98.69 355 LEU A CA 1
ATOM 2462 C C . LEU A 1 355 ? -23.25 -6.551 -17.125 1 98.69 355 LEU A C 1
ATOM 2464 O O . LEU A 1 355 ? -23.281 -5.391 -16.719 1 98.69 355 LEU A O 1
ATOM 2468 N N . THR A 1 356 ? -23.438 -7.605 -16.328 1 98.81 356 THR A N 1
ATOM 2469 C CA . THR A 1 356 ? -23.594 -7.438 -14.883 1 98.81 356 THR A CA 1
ATOM 2470 C C . THR A 1 356 ? -22.328 -6.84 -14.273 1 98.81 356 THR A C 1
ATOM 2472 O O . THR A 1 356 ? -22.406 -5.891 -13.492 1 98.81 356 THR A O 1
ATOM 2475 N N . ALA A 1 357 ? -21.156 -7.391 -14.648 1 98.88 357 ALA A N 1
ATOM 2476 C CA . ALA A 1 357 ? -19.891 -6.895 -14.141 1 98.88 357 ALA A CA 1
ATOM 2477 C C . ALA A 1 357 ? -19.656 -5.441 -14.547 1 98.88 357 ALA A C 1
ATOM 2479 O O . ALA A 1 357 ? -19.219 -4.625 -13.727 1 98.88 357 ALA A O 1
ATOM 2480 N N . LEU A 1 358 ? -19.953 -5.133 -15.797 1 98.81 358 LEU A N 1
ATOM 2481 C CA . LEU A 1 358 ? -19.781 -3.777 -16.297 1 98.81 358 LEU A CA 1
ATOM 2482 C C . LEU A 1 358 ? -20.688 -2.801 -15.555 1 98.81 358 LEU A C 1
ATOM 2484 O O . LEU A 1 358 ? -20.234 -1.736 -15.125 1 98.81 358 LEU A O 1
ATOM 2488 N N . SER A 1 359 ? -21.938 -3.203 -15.391 1 98.81 359 SER A N 1
ATOM 2489 C CA . SER A 1 359 ? -22.891 -2.355 -14.688 1 98.81 359 SER A CA 1
ATOM 2490 C C . SER A 1 359 ? -22.484 -2.145 -13.234 1 98.81 359 SER A C 1
ATOM 2492 O O . SER A 1 359 ? -22.547 -1.026 -12.719 1 98.81 359 SER A O 1
ATOM 2494 N N . LEU A 1 360 ? -22.047 -3.178 -12.562 1 98.88 360 LEU A N 1
ATOM 2495 C CA . LEU A 1 360 ? -21.625 -3.092 -11.164 1 98.88 360 LEU A CA 1
ATOM 2496 C C . LEU A 1 360 ? -20.406 -2.197 -11.023 1 98.88 360 LEU A C 1
ATOM 2498 O O . LEU A 1 360 ? -20.359 -1.317 -10.164 1 98.88 360 LEU A O 1
ATOM 2502 N N . ALA A 1 361 ? -19.406 -2.361 -11.891 1 98.88 361 ALA A N 1
ATOM 2503 C CA . ALA A 1 361 ? -18.172 -1.574 -11.844 1 98.88 361 ALA A CA 1
ATOM 2504 C C . ALA A 1 361 ? -18.469 -0.091 -12.055 1 98.88 361 ALA A C 1
ATOM 2506 O O . ALA A 1 361 ? -17.984 0.758 -11.305 1 98.88 361 ALA A O 1
ATOM 2507 N N . LEU A 1 362 ? -19.281 0.186 -13.062 1 98.75 362 LEU A N 1
ATOM 2508 C CA . LEU A 1 362 ? -19.609 1.572 -13.383 1 98.75 362 LEU A CA 1
ATOM 2509 C C . LEU A 1 362 ? -20.453 2.195 -12.281 1 98.75 362 LEU A C 1
ATOM 2511 O O . LEU A 1 362 ? -20.312 3.381 -11.977 1 98.75 362 LEU A O 1
ATOM 2515 N N . LEU A 1 363 ? -21.359 1.397 -11.711 1 98.62 363 LEU A N 1
ATOM 2516 C CA . LEU A 1 363 ? -22.188 1.885 -10.609 1 98.62 363 LEU A CA 1
ATOM 2517 C C . LEU A 1 363 ? -21.328 2.283 -9.414 1 98.62 363 LEU A C 1
ATOM 2519 O O . LEU A 1 363 ? -21.562 3.32 -8.797 1 98.62 363 LEU A O 1
ATOM 2523 N N . LEU A 1 364 ? -20.328 1.466 -9.07 1 98.62 364 LEU A N 1
ATOM 2524 C CA . LEU A 1 364 ? -19.422 1.783 -7.973 1 98.62 364 LEU A CA 1
ATOM 2525 C C . LEU A 1 364 ? -18.672 3.082 -8.25 1 98.62 364 LEU A C 1
ATOM 2527 O O . LEU A 1 364 ? -18.547 3.93 -7.359 1 98.62 364 LEU A O 1
ATOM 2531 N N . LEU A 1 365 ? -18.219 3.289 -9.477 1 98.19 365 LEU A N 1
ATOM 2532 C CA . LEU A 1 365 ? -17.469 4.492 -9.844 1 98.19 365 LEU A CA 1
ATOM 2533 C C . LEU A 1 365 ? -18.359 5.727 -9.758 1 98.19 365 LEU A C 1
ATOM 2535 O O . LEU A 1 365 ? -17.953 6.758 -9.219 1 98.19 365 LEU A O 1
ATOM 2539 N N . LEU A 1 366 ? -19.578 5.637 -10.25 1 97.5 366 LEU A N 1
ATOM 2540 C CA . LEU A 1 366 ? -20.484 6.773 -10.242 1 97.5 366 LEU A CA 1
ATOM 2541 C C . LEU A 1 366 ? -20.922 7.117 -8.82 1 97.5 366 LEU A C 1
ATOM 2543 O O . LEU A 1 366 ? -21.062 8.289 -8.477 1 97.5 366 LEU A O 1
ATOM 2547 N N . HIS A 1 367 ? -21.125 6.07 -8 1 96.5 367 HIS A N 1
ATOM 2548 C CA . HIS A 1 367 ? -21.531 6.309 -6.621 1 96.5 367 HIS A CA 1
ATOM 2549 C C . HIS A 1 367 ? -20.406 6.98 -5.832 1 96.5 367 HIS A C 1
ATOM 2551 O O . HIS A 1 367 ? -20.672 7.805 -4.953 1 96.5 367 HIS A O 1
ATOM 2557 N N . SER A 1 368 ? -19.188 6.684 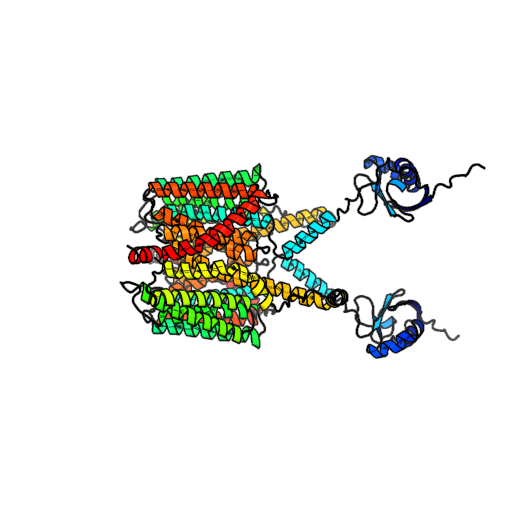-6.109 1 96.44 368 SER A N 1
ATOM 2558 C CA . SER A 1 368 ? -18.062 7.234 -5.383 1 96.44 368 SER A CA 1
ATOM 2559 C C . SER A 1 368 ? -17.953 8.742 -5.59 1 96.44 368 SER A C 1
ATOM 2561 O O . SER A 1 368 ? -17.453 9.461 -4.719 1 96.44 368 SER A O 1
ATOM 2563 N N . ARG A 1 369 ? -18.469 9.258 -6.645 1 92.88 369 ARG A N 1
ATOM 2564 C CA . ARG A 1 369 ? -18.406 10.68 -6.973 1 92.88 369 ARG A CA 1
ATOM 2565 C C . ARG A 1 369 ? -19.141 11.516 -5.941 1 92.88 369 ARG A C 1
ATOM 2567 O O . ARG A 1 369 ? -18.828 12.688 -5.738 1 92.88 369 ARG A O 1
ATOM 2574 N N . GLY A 1 370 ? -20.125 10.922 -5.301 1 91.44 370 GLY A N 1
ATOM 2575 C CA . GLY A 1 370 ? -20.953 11.664 -4.355 1 91.44 370 GLY A CA 1
ATOM 2576 C C . GLY A 1 370 ? -20.375 11.695 -2.955 1 91.44 370 GLY A C 1
ATOM 2577 O O . GLY A 1 370 ? -20.875 12.398 -2.084 1 91.44 370 GLY A O 1
ATOM 2578 N N . LEU A 1 371 ? -19.297 11.047 -2.779 1 93.44 371 LEU A N 1
ATOM 2579 C CA . LEU A 1 371 ? -18.703 10.977 -1.446 1 93.44 371 LEU A CA 1
ATOM 2580 C C . LEU A 1 371 ? -17.672 12.078 -1.247 1 93.44 371 LEU A C 1
ATOM 2582 O O . LEU A 1 371 ? -16.922 12.398 -2.17 1 93.44 371 LEU A O 1
ATOM 2586 N N . VAL A 1 372 ? -17.609 12.578 -0.055 1 89.56 372 VAL A N 1
ATOM 2587 C CA . VAL A 1 372 ? -16.812 13.773 0.212 1 89.56 372 VAL A CA 1
ATOM 2588 C C . VAL A 1 372 ? -15.422 13.383 0.693 1 89.56 372 VAL A C 1
ATOM 2590 O O . VAL A 1 372 ? -14.43 14.008 0.316 1 89.56 372 VAL A O 1
ATOM 2593 N N . HIS A 1 373 ? -15.312 12.344 1.449 1 92.56 373 HIS A N 1
ATOM 2594 C CA . HIS A 1 373 ? -14.039 11.953 2.035 1 92.56 373 HIS A CA 1
ATOM 2595 C C . HIS A 1 373 ? -13.234 11.078 1.074 1 92.56 373 HIS A C 1
ATOM 2597 O O . HIS A 1 373 ? -13.797 10.203 0.41 1 92.56 373 HIS A O 1
ATOM 2603 N N . ILE A 1 374 ? -11.906 11.297 0.956 1 95.31 374 ILE A N 1
ATOM 2604 C CA . ILE A 1 374 ? -11.008 10.594 0.043 1 95.31 374 ILE A CA 1
ATOM 2605 C C . ILE A 1 374 ? -11.055 9.094 0.332 1 95.31 374 ILE A C 1
ATOM 2607 O O . ILE A 1 374 ? -11.18 8.281 -0.589 1 95.31 374 ILE A O 1
ATOM 2611 N N . GLY A 1 375 ? -10.969 8.734 1.586 1 95.56 375 GLY A N 1
ATOM 2612 C CA . GLY A 1 375 ? -11 7.328 1.963 1 95.56 375 GLY A CA 1
ATOM 2613 C C . GLY A 1 375 ? -12.266 6.617 1.527 1 95.56 375 GLY A C 1
ATOM 2614 O O . GLY A 1 375 ? -12.219 5.492 1.029 1 95.56 375 GLY A O 1
ATOM 2615 N N . GLN A 1 376 ? -13.383 7.242 1.705 1 95.62 376 GLN A N 1
ATOM 2616 C CA . GLN A 1 376 ? -14.672 6.676 1.312 1 95.62 376 GLN A CA 1
ATOM 2617 C C . GLN A 1 376 ? -14.758 6.512 -0.202 1 95.62 376 GLN A C 1
ATOM 2619 O O . GLN A 1 376 ? -15.195 5.469 -0.693 1 95.62 376 GLN A O 1
ATOM 2624 N N . ARG A 1 377 ? -14.312 7.508 -0.917 1 96.75 377 ARG A N 1
ATOM 2625 C CA . ARG A 1 377 ? -14.344 7.445 -2.375 1 96.75 377 ARG A CA 1
ATOM 2626 C C . ARG A 1 377 ? -13.5 6.285 -2.895 1 96.75 377 ARG A C 1
ATOM 2628 O O . ARG A 1 377 ? -13.922 5.562 -3.801 1 96.75 377 ARG A O 1
ATOM 2635 N N . LEU A 1 378 ? -12.383 6.086 -2.283 1 97.75 378 LEU A N 1
ATOM 2636 C CA . LEU A 1 378 ? -11.469 5.055 -2.756 1 97.75 378 LEU A CA 1
ATOM 2637 C C . LEU A 1 378 ? -12.031 3.662 -2.482 1 97.75 378 LEU A C 1
ATOM 2639 O O . LEU A 1 378 ? -11.766 2.725 -3.24 1 97.75 378 LEU A O 1
ATOM 2643 N N . THR A 1 379 ? -12.805 3.457 -1.405 1 97.94 379 THR A N 1
ATOM 2644 C CA . THR A 1 379 ? -13.375 2.156 -1.071 1 97.94 379 THR A CA 1
ATOM 2645 C C . THR A 1 379 ? -14.305 1.674 -2.176 1 97.94 379 THR A C 1
ATOM 2647 O O . THR A 1 379 ? -14.5 0.469 -2.35 1 97.94 379 THR A O 1
ATOM 2650 N N . LEU A 1 380 ? -14.836 2.588 -2.98 1 98.25 380 LEU A N 1
ATOM 2651 C CA . LEU A 1 380 ? -15.734 2.215 -4.062 1 98.25 380 LEU A CA 1
ATOM 2652 C C . LEU A 1 380 ? -15.055 2.359 -5.418 1 98.25 380 LEU A C 1
ATOM 2654 O O . LEU A 1 380 ? -15.25 1.531 -6.309 1 98.25 380 LEU A O 1
ATOM 2658 N N . ALA A 1 381 ? -14.211 3.385 -5.586 1 98.56 381 ALA A N 1
ATOM 2659 C CA . ALA A 1 381 ? -13.555 3.646 -6.867 1 98.56 381 ALA A CA 1
ATOM 2660 C C . ALA A 1 381 ? -12.586 2.527 -7.227 1 98.56 381 ALA A C 1
ATOM 2662 O O . ALA A 1 381 ? -12.531 2.086 -8.375 1 98.56 381 ALA A O 1
ATOM 2663 N N . VAL A 1 382 ? -11.828 2.039 -6.258 1 98.69 382 VAL A N 1
ATOM 2664 C CA . VAL A 1 382 ? -10.789 1.041 -6.516 1 98.69 382 VAL A CA 1
ATOM 2665 C C . VAL A 1 382 ? -11.438 -0.264 -6.977 1 98.69 382 VAL A C 1
ATOM 2667 O O . VAL A 1 382 ? -11.055 -0.819 -8.016 1 98.69 382 VAL A O 1
ATOM 2670 N N . PRO A 1 383 ? -12.5 -0.738 -6.309 1 98.75 383 PRO A N 1
ATOM 2671 C CA . PRO A 1 383 ? -13.172 -1.938 -6.82 1 98.75 383 PRO A CA 1
ATOM 2672 C C . PRO A 1 383 ? -13.781 -1.729 -8.203 1 98.75 383 PRO A C 1
ATOM 2674 O O . PRO A 1 383 ? -13.812 -2.656 -9.016 1 98.75 383 PRO A O 1
ATOM 2677 N N . GLY A 1 384 ? -14.297 -0.549 -8.461 1 98.81 384 GLY A N 1
ATOM 2678 C CA . GLY A 1 384 ? -14.812 -0.262 -9.789 1 98.81 384 GLY A CA 1
ATOM 2679 C C . GLY A 1 384 ? -13.75 -0.358 -10.867 1 98.81 384 GLY A C 1
ATOM 2680 O O . GLY A 1 384 ? -13.969 -0.987 -11.906 1 98.81 384 GLY A O 1
ATOM 2681 N N . ILE A 1 385 ? -12.602 0.214 -10.648 1 98.81 385 ILE A N 1
ATOM 2682 C CA . ILE A 1 385 ? -11.477 0.164 -11.578 1 98.81 385 ILE A CA 1
ATOM 2683 C C . ILE A 1 385 ? -10.984 -1.274 -11.711 1 98.81 385 ILE A C 1
ATOM 2685 O O . ILE A 1 385 ? -10.695 -1.736 -12.82 1 98.81 385 ILE A O 1
ATOM 2689 N N . TRP A 1 386 ? -10.906 -1.937 -10.57 1 98.56 386 TRP A N 1
ATOM 2690 C CA . TRP A 1 386 ? -10.547 -3.35 -10.539 1 98.56 386 TRP A CA 1
ATOM 2691 C C . TRP A 1 386 ? -11.438 -4.164 -11.469 1 98.56 386 TRP A C 1
ATOM 2693 O O . TRP A 1 386 ? -10.953 -4.957 -12.273 1 98.56 386 TRP A O 1
ATOM 2703 N N . GLY A 1 387 ? -12.727 -3.934 -11.398 1 98.88 387 GLY A N 1
ATOM 2704 C CA . GLY A 1 387 ? -13.68 -4.637 -12.234 1 98.88 387 GLY A CA 1
ATOM 2705 C C . GLY A 1 387 ? -13.477 -4.375 -13.719 1 98.88 387 GLY A C 1
ATOM 2706 O O . GLY A 1 387 ? -13.523 -5.305 -14.531 1 98.88 387 GLY A O 1
ATOM 2707 N N . LEU A 1 388 ? -13.211 -3.148 -14.086 1 98.81 388 LEU A N 1
ATOM 2708 C CA . LEU A 1 388 ? -13 -2.801 -15.492 1 98.81 388 LEU A CA 1
ATOM 2709 C C . LEU A 1 388 ? -11.719 -3.436 -16.016 1 98.81 388 LEU A C 1
ATOM 2711 O O . LEU A 1 388 ? -11.688 -3.914 -17.156 1 98.81 388 LEU A O 1
ATOM 2715 N N . LEU A 1 389 ? -10.695 -3.506 -15.25 1 98.81 389 LEU A N 1
ATOM 2716 C CA . LEU A 1 389 ? -9.438 -4.121 -15.656 1 98.81 389 LEU A CA 1
ATOM 2717 C C . LEU A 1 389 ? -9.594 -5.633 -15.789 1 98.81 389 LEU A C 1
ATOM 2719 O O . LEU A 1 389 ? -9 -6.25 -16.672 1 98.81 389 LEU A O 1
ATOM 2723 N N . LEU A 1 390 ? -10.375 -6.223 -14.859 1 98.69 390 LEU A N 1
ATOM 2724 C CA . LEU A 1 390 ? -10.625 -7.656 -14.953 1 98.69 390 LEU A CA 1
ATOM 2725 C C . LEU A 1 390 ? -11.398 -7.992 -16.219 1 98.69 390 LEU A C 1
ATOM 2727 O O . LEU A 1 390 ? -11.172 -9.031 -16.844 1 98.69 390 LEU A O 1
ATOM 2731 N N . LEU A 1 391 ? -12.344 -7.109 -16.609 1 98.56 391 LEU A N 1
ATOM 2732 C CA . LEU A 1 391 ? -13.07 -7.316 -17.844 1 98.56 391 LEU A CA 1
ATOM 2733 C C . LEU A 1 391 ? -12.141 -7.215 -19.047 1 98.56 391 LEU A C 1
ATOM 2735 O O . LEU A 1 391 ? -12.297 -7.957 -20.031 1 98.56 391 LEU A O 1
ATOM 2739 N N . ALA A 1 392 ? -11.164 -6.289 -19 1 98 392 ALA A N 1
ATOM 2740 C CA . ALA A 1 392 ? -10.148 -6.203 -20.047 1 98 392 ALA A CA 1
ATOM 2741 C C . ALA A 1 392 ? -9.328 -7.484 -20.125 1 98 392 ALA A C 1
ATOM 2743 O O . ALA A 1 392 ? -9 -7.961 -21.219 1 98 392 ALA A O 1
ATOM 2744 N N . ARG A 1 393 ? -9.016 -8.07 -19 1 96.81 393 ARG A N 1
ATOM 2745 C CA . ARG A 1 393 ? -8.297 -9.336 -18.969 1 96.81 393 ARG A CA 1
ATOM 2746 C C . ARG A 1 393 ? -9.117 -10.445 -19.609 1 96.81 393 ARG A C 1
ATOM 2748 O O . ARG A 1 393 ? -8.578 -11.25 -20.375 1 96.81 393 ARG A O 1
ATOM 2755 N N . ALA A 1 394 ? -10.391 -10.5 -19.281 1 97.19 394 ALA A N 1
ATOM 2756 C CA . ALA A 1 394 ? -11.273 -11.508 -19.859 1 97.19 394 ALA A CA 1
ATOM 2757 C C . ALA A 1 394 ? -11.328 -11.367 -21.375 1 97.19 394 ALA A C 1
ATOM 2759 O O . ALA A 1 394 ? -11.297 -12.367 -22.109 1 97.19 394 ALA A O 1
ATOM 2760 N N . TRP A 1 395 ? -11.422 -10.125 -21.844 1 96 395 TRP A N 1
ATOM 2761 C CA . TRP A 1 395 ? -11.422 -9.844 -23.281 1 96 395 TRP A CA 1
ATOM 2762 C C . TRP A 1 395 ? -10.133 -10.336 -23.922 1 96 395 TRP A C 1
ATOM 2764 O O . TRP A 1 395 ? -10.164 -10.984 -24.969 1 96 395 TRP A O 1
ATOM 2774 N N . ALA A 1 396 ? -9.008 -10.141 -23.312 1 93.94 396 ALA A N 1
ATOM 2775 C CA . ALA A 1 396 ? -7.715 -10.562 -23.844 1 93.94 396 ALA A CA 1
ATOM 2776 C C . ALA A 1 396 ? -7.602 -12.078 -23.875 1 93.94 396 ALA A C 1
ATOM 2778 O O . ALA A 1 396 ? -7.117 -12.648 -24.859 1 93.94 396 ALA A O 1
ATOM 2779 N N . VAL A 1 397 ? -8.07 -12.727 -22.844 1 92.25 397 VAL A N 1
ATOM 2780 C CA . VAL A 1 397 ? -7.977 -14.18 -22.734 1 92.25 397 VAL A CA 1
ATOM 2781 C C . VAL A 1 397 ? -8.852 -14.836 -23.797 1 92.25 397 VAL A C 1
ATOM 2783 O O . VAL A 1 397 ? -8.492 -15.875 -24.359 1 92.25 397 VAL A O 1
ATOM 2786 N N . ASP A 1 398 ? -9.93 -14.195 -24.109 1 92.19 398 ASP A N 1
ATOM 2787 C CA . ASP A 1 398 ? -10.867 -14.742 -25.078 1 92.19 398 ASP A CA 1
ATOM 2788 C C . ASP A 1 398 ? -10.438 -14.414 -26.516 1 92.19 398 ASP A C 1
ATOM 2790 O O . ASP A 1 398 ? -11.031 -14.906 -27.469 1 92.19 398 ASP A O 1
ATOM 2794 N N . SER A 1 399 ? -9.398 -13.648 -26.656 1 90.5 399 SER A N 1
ATOM 2795 C CA . SER A 1 399 ? -8.945 -13.219 -27.969 1 90.5 399 SER A CA 1
ATOM 2796 C C . SER A 1 399 ? -7.727 -14.023 -28.422 1 90.5 399 SER A C 1
ATOM 2798 O O . SER A 1 399 ? -7 -14.578 -27.594 1 90.5 399 SER A O 1
ATOM 2800 N N . ASP A 1 400 ? -7.609 -14.125 -29.781 1 88 400 ASP A N 1
ATOM 2801 C CA . ASP A 1 400 ? -6.387 -14.719 -30.312 1 88 400 ASP A CA 1
ATOM 2802 C C . ASP A 1 400 ? -5.203 -13.766 -30.156 1 88 400 ASP A C 1
ATOM 2804 O O . ASP A 1 400 ? -5.316 -12.719 -29.516 1 88 400 ASP A O 1
ATOM 2808 N N . ALA A 1 401 ? -4.082 -14.094 -30.656 1 82.88 401 ALA A N 1
ATOM 2809 C CA . ALA A 1 401 ? -2.85 -13.32 -30.5 1 82.88 401 ALA A CA 1
ATOM 2810 C C . ALA A 1 401 ? -3.025 -11.898 -31.031 1 82.88 401 ALA A C 1
ATOM 2812 O O . ALA A 1 401 ? -2.609 -10.938 -30.375 1 82.88 401 ALA A O 1
ATOM 2813 N N . ASP A 1 402 ? -3.678 -11.781 -32.188 1 86.69 402 ASP A N 1
ATOM 2814 C CA . ASP A 1 402 ? -3.918 -10.469 -32.781 1 86.69 402 ASP A CA 1
ATOM 2815 C C . ASP A 1 402 ? -4.887 -9.656 -31.922 1 86.69 402 ASP A C 1
ATOM 2817 O O . ASP A 1 402 ? -4.719 -8.445 -31.75 1 86.69 402 ASP A O 1
ATOM 2821 N N . GLY A 1 403 ? -5.887 -10.352 -31.406 1 90.56 403 GLY A N 1
ATOM 2822 C CA . GLY A 1 403 ? -6.852 -9.688 -30.547 1 90.56 403 GLY A CA 1
ATOM 2823 C C . GLY A 1 403 ? -6.25 -9.172 -29.266 1 90.56 403 GLY A C 1
ATOM 2824 O O . GLY A 1 403 ? -6.641 -8.117 -28.766 1 90.56 403 GLY A O 1
ATOM 2825 N N . ARG A 1 404 ? -5.332 -9.852 -28.766 1 91.38 404 ARG A N 1
ATOM 2826 C CA . ARG A 1 404 ? -4.66 -9.43 -27.547 1 91.38 404 ARG A CA 1
ATOM 2827 C C . ARG A 1 404 ? -3.889 -8.133 -27.766 1 91.38 404 ARG A C 1
ATOM 2829 O O . ARG A 1 404 ? -3.807 -7.293 -26.859 1 91.38 404 ARG A O 1
ATOM 2836 N N . VAL A 1 405 ? -3.273 -7.957 -28.906 1 92.25 405 VAL A N 1
ATOM 2837 C CA . VAL A 1 405 ? -2.562 -6.727 -29.234 1 92.25 405 VAL A CA 1
ATOM 2838 C C . VAL A 1 405 ? -3.551 -5.566 -29.328 1 92.25 405 VAL A C 1
ATOM 2840 O O . VAL A 1 405 ? -3.232 -4.438 -28.938 1 92.25 405 VAL A O 1
ATOM 2843 N N . VAL A 1 406 ? -4.707 -5.883 -29.797 1 95 406 VAL A N 1
ATOM 2844 C CA . VAL A 1 406 ? -5.75 -4.863 -29.875 1 95 406 VAL A CA 1
ATOM 2845 C C . VAL A 1 406 ? -6.141 -4.43 -28.453 1 95 406 VAL A C 1
ATOM 2847 O O . VAL A 1 406 ? -6.281 -3.234 -28.188 1 95 406 VAL A O 1
ATOM 2850 N N . VAL A 1 407 ? -6.383 -5.414 -27.562 1 96.31 407 VAL A N 1
ATOM 2851 C CA . VAL A 1 407 ? -6.711 -5.09 -26.188 1 96.31 407 VAL A CA 1
ATOM 2852 C C . VAL A 1 407 ? -5.605 -4.23 -25.578 1 96.31 407 VAL A C 1
ATOM 2854 O O . VAL A 1 407 ? -5.879 -3.248 -24.891 1 96.31 407 VAL A O 1
ATOM 2857 N N . PHE A 1 408 ? -4.352 -4.629 -25.859 1 96.44 408 PHE A N 1
ATOM 2858 C CA . PHE A 1 408 ? -3.203 -3.852 -25.391 1 96.44 408 PHE A CA 1
ATOM 2859 C C . PHE A 1 408 ? -3.289 -2.414 -25.891 1 96.44 408 PHE A C 1
ATOM 2861 O O . PHE A 1 408 ? -3.145 -1.471 -25.109 1 96.44 408 PHE A O 1
ATOM 2868 N N . ALA A 1 409 ? -3.547 -2.193 -27.156 1 97.62 409 ALA A N 1
ATOM 2869 C CA . ALA A 1 409 ? -3.645 -0.865 -27.75 1 97.62 409 ALA A CA 1
ATOM 2870 C C . ALA A 1 409 ? -4.781 -0.062 -27.125 1 97.62 409 ALA A C 1
ATOM 2872 O O . ALA A 1 409 ? -4.633 1.133 -26.859 1 97.62 409 ALA A O 1
ATOM 2873 N N . VAL A 1 410 ? -5.883 -0.689 -26.859 1 98.31 410 VAL A N 1
ATOM 2874 C CA . VAL A 1 410 ? -7.039 -0.028 -26.266 1 98.31 410 VAL A CA 1
ATOM 2875 C C . VAL A 1 410 ? -6.699 0.423 -24.844 1 98.31 410 VAL A C 1
ATOM 2877 O O . VAL A 1 410 ? -7.023 1.546 -24.453 1 98.31 410 VAL A O 1
ATOM 2880 N N . LEU A 1 411 ? -6.051 -0.462 -24.078 1 98.69 411 LEU A N 1
ATOM 2881 C CA . LEU A 1 411 ? -5.672 -0.114 -22.719 1 98.69 411 LEU A CA 1
ATOM 2882 C C . LEU A 1 411 ? -4.684 1.049 -22.703 1 98.69 411 LEU A C 1
ATOM 2884 O O . LEU A 1 411 ? -4.77 1.931 -21.844 1 98.69 411 LEU A O 1
ATOM 2888 N N . LEU A 1 412 ? -3.766 1.11 -23.641 1 98.44 412 LEU A N 1
ATOM 2889 C CA . LEU A 1 412 ? -2.83 2.227 -23.719 1 98.44 412 LEU A CA 1
ATOM 2890 C C . LEU A 1 412 ? -3.553 3.521 -24.062 1 98.44 412 LEU A C 1
ATOM 2892 O O . LEU A 1 412 ? -3.23 4.582 -23.516 1 98.44 412 LEU A O 1
ATOM 2896 N N . ALA A 1 413 ? -4.484 3.408 -24.984 1 98.62 413 ALA A N 1
ATOM 2897 C CA . ALA A 1 413 ? -5.281 4.578 -25.328 1 98.62 413 ALA A CA 1
ATOM 2898 C C . ALA A 1 413 ? -6.062 5.094 -24.125 1 98.62 413 ALA A C 1
ATOM 2900 O O . ALA A 1 413 ? -6.137 6.305 -23.891 1 98.62 413 ALA A O 1
ATOM 2901 N N . VAL A 1 414 ? -6.641 4.168 -23.359 1 98.69 414 VAL A N 1
ATOM 2902 C CA . VAL A 1 414 ? -7.371 4.539 -22.156 1 98.69 414 VAL A CA 1
ATOM 2903 C C . VAL A 1 414 ? -6.422 5.195 -21.156 1 98.69 414 VAL A C 1
ATOM 2905 O O . VAL A 1 414 ? -6.762 6.215 -20.547 1 98.69 414 VAL A O 1
ATOM 2908 N N . ALA A 1 415 ? -5.234 4.625 -21 1 98.69 415 ALA A N 1
ATOM 2909 C CA . ALA A 1 415 ? -4.246 5.211 -20.109 1 98.69 415 ALA A CA 1
ATOM 2910 C C . ALA A 1 415 ? -3.879 6.625 -20.547 1 98.69 415 ALA A C 1
ATOM 2912 O O . ALA A 1 415 ? -3.787 7.531 -19.703 1 98.69 415 ALA A O 1
ATOM 2913 N N . ALA A 1 416 ? -3.682 6.828 -21.828 1 98.06 416 ALA A N 1
ATOM 2914 C CA . ALA A 1 416 ? -3.365 8.156 -22.359 1 98.06 416 ALA A CA 1
ATOM 2915 C C . ALA A 1 416 ? -4.504 9.133 -22.094 1 98.06 416 ALA A C 1
ATOM 2917 O O . ALA A 1 416 ? -4.262 10.289 -21.703 1 98.06 416 ALA A O 1
ATOM 2918 N N . ALA A 1 417 ? -5.691 8.695 -22.266 1 98.38 417 ALA A N 1
ATOM 2919 C CA . ALA A 1 417 ? -6.859 9.539 -22.016 1 98.38 417 ALA A CA 1
ATOM 2920 C C . ALA A 1 417 ? -6.945 9.906 -20.531 1 98.38 417 ALA A C 1
ATOM 2922 O O . ALA A 1 417 ? -7.285 11.047 -20.188 1 98.38 417 ALA A O 1
ATOM 2923 N N . LEU A 1 418 ? -6.668 8.945 -19.672 1 98.44 418 LEU A N 1
ATOM 2924 C CA . LEU A 1 418 ? -6.707 9.188 -18.234 1 98.44 418 LEU A CA 1
ATOM 2925 C C . LEU A 1 418 ? -5.648 10.203 -17.828 1 98.44 418 LEU A C 1
ATOM 2927 O O . LEU A 1 418 ? -5.91 11.086 -17 1 98.44 418 LEU A O 1
ATOM 2931 N N . VAL A 1 419 ? -4.445 10.117 -18.375 1 97.81 419 VAL A N 1
ATOM 2932 C CA . VAL A 1 419 ? -3.385 11.07 -18.094 1 97.81 419 VAL A CA 1
ATOM 2933 C C . VAL A 1 419 ? -3.797 12.461 -18.562 1 97.81 419 VAL A C 1
ATOM 2935 O O . VAL A 1 419 ? -3.65 13.445 -17.828 1 97.81 419 VAL A O 1
ATOM 2938 N N . THR A 1 420 ? -4.328 12.555 -19.781 1 97.38 420 THR A N 1
ATOM 2939 C CA . THR A 1 420 ? -4.77 13.836 -20.312 1 97.38 420 THR A CA 1
ATOM 2940 C C . THR A 1 420 ? -5.898 14.414 -19.469 1 97.38 420 THR A C 1
ATOM 2942 O O . THR A 1 420 ? -5.906 15.609 -19.172 1 97.38 420 THR A O 1
ATOM 2945 N N . ALA A 1 421 ? -6.832 13.562 -19.031 1 96.69 421 ALA A N 1
ATOM 2946 C CA . ALA A 1 421 ? -7.914 14 -18.156 1 96.69 421 ALA A CA 1
ATOM 2947 C C . ALA A 1 421 ? -7.367 14.547 -16.844 1 96.69 421 ALA A C 1
ATOM 2949 O O . ALA A 1 421 ? -7.922 15.484 -16.281 1 96.69 421 ALA A O 1
ATOM 2950 N N . SER A 1 422 ? -6.309 13.938 -16.344 1 96.75 422 SER A N 1
ATOM 2951 C CA . SER A 1 422 ? -5.723 14.383 -15.078 1 96.75 422 SER A CA 1
ATOM 2952 C C . SER A 1 422 ? -5.172 15.805 -15.203 1 96.75 422 SER A C 1
ATOM 2954 O O . SER A 1 422 ? -5.035 16.516 -14.195 1 96.75 422 SER A O 1
ATOM 2956 N N . TRP A 1 423 ? -4.844 16.188 -16.453 1 95.69 423 TRP A N 1
ATOM 2957 C CA . TRP A 1 423 ? -4.301 17.516 -16.688 1 95.69 423 TRP A CA 1
ATOM 2958 C C . TRP A 1 423 ? -5.422 18.547 -16.875 1 95.69 423 TRP A C 1
ATOM 2960 O O . TRP A 1 423 ? -5.227 19.734 -16.625 1 95.69 423 TRP A O 1
ATOM 2970 N N . ILE A 1 424 ? -6.605 18.078 -17.188 1 94.31 424 ILE A N 1
ATOM 2971 C CA . ILE A 1 424 ? -7.633 19.016 -17.641 1 94.31 424 ILE A CA 1
ATOM 2972 C C . ILE A 1 424 ? -8.773 19.062 -16.641 1 94.31 424 ILE A C 1
ATOM 2974 O O . ILE A 1 424 ? -9.289 20.141 -16.328 1 94.31 424 ILE A O 1
ATOM 2978 N N . VAL A 1 425 ? -9.125 18.016 -15.969 1 92.56 425 VAL A N 1
ATOM 2979 C CA . VAL A 1 425 ? -10.43 17.875 -15.32 1 92.56 425 VAL A CA 1
ATOM 2980 C C . VAL A 1 425 ? -10.336 18.344 -13.875 1 92.56 425 VAL A C 1
ATOM 2982 O O . VAL A 1 425 ? -11.188 19.094 -13.398 1 92.56 425 VAL A O 1
ATOM 2985 N N . PRO A 1 426 ? -9.305 17.953 -13.18 1 91.38 426 PRO A N 1
ATOM 2986 C CA . PRO A 1 426 ? -9.289 18.328 -11.766 1 91.38 426 PRO A CA 1
ATOM 2987 C C . PRO A 1 426 ? -9.266 19.844 -11.562 1 91.38 426 PRO A C 1
ATOM 2989 O O . PRO A 1 426 ? -8.461 20.531 -12.188 1 91.38 426 PRO A O 1
ATOM 2992 N N . GLY A 1 427 ? -10.133 20.266 -10.68 1 86.69 427 GLY A N 1
ATOM 2993 C CA . GLY A 1 427 ? -10.188 21.672 -10.344 1 86.69 427 GLY A CA 1
ATOM 2994 C C . GLY A 1 427 ? -11.109 22.469 -11.25 1 86.69 427 GLY A C 1
ATOM 2995 O O . GLY A 1 427 ? -11.43 23.625 -10.961 1 86.69 427 GLY A O 1
ATOM 2996 N N . ARG A 1 428 ? -11.484 21.891 -12.305 1 87 428 ARG A N 1
ATOM 2997 C CA . ARG A 1 428 ? -12.375 22.594 -13.219 1 87 428 ARG A CA 1
ATOM 2998 C C . ARG A 1 428 ? -13.836 22.312 -12.891 1 87 428 ARG A C 1
ATOM 3000 O O . ARG A 1 428 ? -14.172 21.203 -12.445 1 87 428 ARG A O 1
ATOM 3007 N N . ARG A 1 429 ? -14.633 23.422 -13.023 1 82.25 429 ARG A N 1
ATOM 3008 C CA . ARG A 1 429 ? -16.062 23.25 -12.805 1 82.25 429 ARG A CA 1
ATOM 3009 C C . ARG A 1 429 ? -16.703 22.453 -13.938 1 82.25 429 ARG A C 1
ATOM 3011 O O . ARG A 1 429 ? -16.516 22.766 -15.117 1 82.25 429 ARG A O 1
ATOM 3018 N N . VAL A 1 430 ? -17.234 21.344 -13.617 1 81.06 430 VAL A N 1
ATOM 3019 C CA . VAL A 1 430 ? -17.906 20.516 -14.609 1 81.06 430 VAL A CA 1
ATOM 3020 C C . VAL A 1 430 ? -19.281 21.109 -14.93 1 81.06 430 VAL A C 1
ATOM 3022 O O . VAL A 1 430 ? -19.969 21.578 -14.039 1 81.06 430 VAL A O 1
ATOM 3025 N N . LEU A 1 431 ? -19.531 21.203 -16.297 1 86.12 431 LEU A N 1
ATOM 3026 C CA . LEU A 1 431 ? -20.812 21.75 -16.734 1 86.12 431 LEU A CA 1
ATOM 3027 C C . LEU A 1 431 ? -21.969 20.938 -16.141 1 86.12 431 LEU A C 1
ATOM 3029 O O . LEU A 1 431 ? -21.859 19.719 -15.984 1 86.12 431 LEU A O 1
ATOM 3033 N N . PRO A 1 432 ? -23.031 21.562 -15.812 1 87.44 432 PRO A N 1
ATOM 3034 C CA . PRO A 1 432 ? -24.188 20.938 -15.148 1 87.44 432 PRO A CA 1
ATOM 3035 C C . PRO A 1 432 ? -24.734 19.75 -15.938 1 87.44 432 PRO A C 1
ATOM 3037 O O . PRO A 1 432 ? -25.266 18.797 -15.344 1 87.44 432 PRO A O 1
ATOM 3040 N N . TYR A 1 433 ? -24.562 19.766 -17.25 1 89.56 433 TYR A N 1
ATOM 3041 C CA . TYR A 1 433 ? -25.109 18.688 -18.062 1 89.56 433 TYR A CA 1
ATOM 3042 C C . TYR A 1 433 ? -24.375 17.375 -17.781 1 89.56 433 TYR A C 1
ATOM 3044 O O . TYR A 1 433 ? -24.984 16.297 -17.812 1 89.56 433 TYR A O 1
ATOM 3052 N N . TRP A 1 434 ? -23.141 17.484 -17.469 1 88 434 TRP A N 1
ATOM 3053 C CA . TRP A 1 434 ? -22.391 16.266 -17.156 1 88 434 TRP A CA 1
ATOM 3054 C C . TRP A 1 434 ? -22.797 15.719 -15.789 1 88 434 TRP A C 1
ATOM 3056 O O . TRP A 1 434 ? -22.781 14.5 -15.578 1 88 434 TRP A O 1
ATOM 3066 N N . GLY A 1 435 ? -23.188 16.547 -14.922 1 89.88 435 GLY A N 1
ATOM 3067 C CA . GLY A 1 435 ? -23.734 16.109 -13.641 1 89.88 435 GLY A CA 1
ATOM 3068 C C . GLY A 1 435 ? -25.047 15.367 -13.766 1 89.88 435 GLY A C 1
ATOM 3069 O O . GLY A 1 435 ? -25.219 14.305 -13.164 1 89.88 435 GLY A O 1
ATOM 3070 N N . ARG A 1 436 ? -25.875 15.93 -14.555 1 92.31 436 ARG A N 1
ATOM 3071 C CA . ARG A 1 436 ? -27.172 15.297 -14.781 1 92.31 436 ARG A CA 1
ATOM 3072 C C . ARG A 1 436 ? -27 13.961 -15.508 1 92.31 436 ARG A C 1
ATOM 3074 O O . ARG A 1 436 ? -27.688 12.992 -15.18 1 92.31 436 ARG A O 1
ATOM 3081 N N . ALA A 1 437 ? -26.125 13.93 -16.422 1 94.94 437 ALA A N 1
ATOM 3082 C CA . ALA A 1 437 ? -25.859 12.688 -17.141 1 94.94 437 ALA A CA 1
ATOM 3083 C C . ALA A 1 437 ? -25.344 11.609 -16.188 1 94.94 437 ALA A C 1
ATOM 3085 O O . ALA A 1 437 ? -25.75 10.445 -16.297 1 94.94 437 ALA A O 1
ATOM 3086 N N . ALA A 1 438 ? -24.484 11.984 -15.305 1 94 438 ALA A N 1
ATOM 3087 C CA . ALA A 1 438 ? -23.953 11.039 -14.328 1 94 438 ALA A CA 1
ATOM 3088 C C . ALA A 1 438 ? -25.047 10.539 -13.398 1 94 438 ALA A C 1
ATOM 3090 O O . ALA A 1 438 ? -25.078 9.359 -13.031 1 94 438 ALA A O 1
ATOM 3091 N N . GLU A 1 439 ? -25.938 11.367 -13.078 1 94.19 439 GLU A N 1
ATOM 3092 C CA . GLU A 1 439 ? -27.062 10.992 -12.219 1 94.19 439 GLU A CA 1
ATOM 3093 C C . GLU A 1 439 ? -27.984 10.008 -12.93 1 94.19 439 GLU A C 1
ATOM 3095 O O . GLU A 1 439 ? -28.422 9.016 -12.336 1 94.19 439 GLU A O 1
ATOM 3100 N N . LEU A 1 440 ? -28.25 10.328 -14.18 1 96.69 440 LEU A N 1
ATOM 3101 C CA . LEU A 1 440 ? -29.109 9.445 -14.969 1 96.69 440 LEU A CA 1
ATOM 3102 C C . LEU A 1 440 ? -28.438 8.094 -15.188 1 96.69 440 LEU A C 1
ATOM 3104 O O . LEU A 1 440 ? -29.078 7.047 -15.078 1 96.69 440 LEU A O 1
ATOM 3108 N N . ALA A 1 441 ? -27.172 8.125 -15.414 1 97.56 441 ALA A N 1
ATOM 3109 C CA . ALA A 1 441 ? -26.422 6.891 -15.586 1 97.56 441 ALA A CA 1
ATOM 3110 C C . ALA A 1 441 ? -26.391 6.074 -14.297 1 97.56 441 ALA A C 1
ATOM 3112 O O . ALA A 1 441 ? -26.516 4.848 -14.336 1 97.56 441 ALA A O 1
ATOM 3113 N N . HIS A 1 442 ? -26.219 6.734 -13.227 1 96.62 442 HIS A N 1
ATOM 3114 C CA . HIS A 1 442 ? -26.203 6.07 -11.93 1 96.62 442 HIS A CA 1
ATOM 3115 C C . HIS A 1 442 ? -27.531 5.344 -11.672 1 96.62 442 HIS A C 1
ATOM 3117 O O . HIS A 1 442 ? -27.531 4.152 -11.359 1 96.62 442 HIS A O 1
ATOM 3123 N N . THR A 1 443 ? -28.625 6.023 -11.859 1 96.38 443 THR A N 1
ATOM 3124 C CA . THR A 1 443 ? -29.938 5.441 -11.656 1 96.38 443 THR A CA 1
ATOM 3125 C C . THR A 1 443 ? -30.203 4.332 -12.672 1 96.38 443 THR A C 1
ATOM 3127 O O . THR A 1 443 ? -30.719 3.27 -12.32 1 96.38 443 THR A O 1
ATOM 3130 N N . GLY A 1 444 ? -29.859 4.582 -13.922 1 98 444 GLY A N 1
ATOM 3131 C CA . GLY A 1 444 ? -30.047 3.594 -14.969 1 98 444 GLY A CA 1
ATOM 3132 C C . GLY A 1 444 ? -29.297 2.305 -14.727 1 98 444 GLY A C 1
ATOM 3133 O O . GLY A 1 444 ? -29.844 1.213 -14.891 1 98 444 GLY A O 1
ATOM 3134 N N . LEU A 1 445 ? -28.047 2.453 -14.297 1 98.31 445 LEU A N 1
ATOM 3135 C CA . LEU A 1 445 ? -27.219 1.28 -14.031 1 98.31 445 LEU A CA 1
ATOM 3136 C C . LEU A 1 445 ? -27.719 0.534 -12.797 1 98.31 445 LEU A C 1
ATOM 3138 O O . LEU A 1 445 ? -27.688 -0.699 -12.758 1 98.31 445 LEU A O 1
ATOM 3142 N N . ALA A 1 446 ? -28.172 1.255 -11.781 1 97.38 446 ALA A N 1
ATOM 3143 C CA . ALA A 1 446 ? -28.734 0.624 -10.594 1 97.38 446 ALA A CA 1
ATOM 3144 C C . ALA A 1 446 ? -29.984 -0.191 -10.938 1 97.38 446 ALA A C 1
ATOM 3146 O O . ALA A 1 446 ? -30.125 -1.328 -10.484 1 97.38 446 ALA A O 1
ATOM 3147 N N . VAL A 1 447 ? -30.781 0.35 -11.789 1 97.56 447 VAL A N 1
ATOM 3148 C CA . VAL A 1 447 ? -32 -0.315 -12.195 1 97.56 447 VAL A CA 1
ATOM 3149 C C . VAL A 1 447 ? -31.688 -1.512 -13.086 1 97.56 447 VAL A C 1
ATOM 3151 O O . VAL A 1 447 ? -32.281 -2.578 -12.953 1 97.56 447 VAL A O 1
ATOM 3154 N N . ALA A 1 448 ? -30.719 -1.393 -13.93 1 98.25 448 ALA A N 1
ATOM 3155 C CA . ALA A 1 448 ? -30.344 -2.439 -14.875 1 98.25 448 ALA A CA 1
ATOM 3156 C C . ALA A 1 448 ? -29.641 -3.596 -14.18 1 98.25 448 ALA A C 1
ATOM 3158 O O . ALA A 1 448 ? -29.656 -4.73 -14.664 1 98.25 448 ALA A O 1
ATOM 3159 N N . LEU A 1 449 ? -29.016 -3.311 -13.055 1 98.31 449 LEU A N 1
ATOM 3160 C CA . LEU A 1 449 ? -28.219 -4.316 -12.352 1 98.31 449 LEU A CA 1
ATOM 3161 C C . LEU A 1 449 ? -29.094 -5.484 -11.914 1 98.31 449 LEU A C 1
ATOM 3163 O O . LEU A 1 449 ? -28.672 -6.641 -11.992 1 98.31 449 LEU A O 1
ATOM 3167 N N . LEU A 1 450 ? -30.312 -5.254 -11.555 1 97.31 450 LEU A N 1
ATOM 3168 C CA . LEU A 1 450 ? -31.203 -6.293 -11.055 1 97.31 450 LEU A CA 1
ATOM 3169 C C . LEU A 1 450 ? -31.578 -7.266 -12.164 1 97.31 450 LEU A C 1
ATOM 3171 O O . LEU A 1 450 ? -31.328 -8.469 -12.055 1 97.31 450 LEU A O 1
ATOM 3175 N N . PRO A 1 451 ? -32.094 -6.77 -13.359 1 97.44 451 PRO A N 1
ATOM 3176 C CA . PRO A 1 451 ? -32.406 -7.727 -14.422 1 97.44 451 PRO A CA 1
ATOM 3177 C C . PRO A 1 451 ? -31.172 -8.422 -14.977 1 97.44 451 PRO A C 1
ATOM 3179 O O . PRO A 1 451 ? -31.234 -9.578 -15.398 1 97.44 451 PRO A O 1
ATOM 3182 N N . PHE A 1 452 ? -29.984 -7.777 -15.039 1 98.38 452 PHE A N 1
ATOM 3183 C CA . PHE A 1 452 ? -28.766 -8.422 -15.492 1 98.38 452 PHE A CA 1
ATOM 3184 C C . PHE A 1 452 ? -28.375 -9.555 -14.547 1 98.38 452 PHE A C 1
ATOM 3186 O O . PHE A 1 452 ? -27.984 -10.641 -15 1 98.38 452 PHE A O 1
ATOM 3193 N N . THR A 1 453 ? -28.484 -9.312 -13.266 1 98.25 453 THR A N 1
ATOM 3194 C CA . THR A 1 453 ? -28.172 -10.328 -12.266 1 98.25 453 THR A CA 1
ATOM 3195 C C . THR A 1 453 ? -29.125 -11.516 -12.375 1 98.25 453 THR A C 1
ATOM 3197 O O . THR A 1 453 ? -28.719 -12.664 -12.258 1 98.25 453 THR A O 1
ATOM 3200 N N . LEU A 1 454 ? -30.375 -11.281 -12.594 1 97.31 454 LEU A N 1
ATOM 3201 C CA . LEU A 1 454 ? -31.359 -12.344 -12.766 1 97.31 454 LEU A CA 1
ATOM 3202 C C . LEU A 1 454 ? -31.094 -13.125 -14.047 1 97.31 454 LEU A C 1
ATOM 3204 O O . LEU A 1 454 ? -31.359 -14.328 -14.109 1 97.31 454 LEU A O 1
ATOM 3208 N N . TRP A 1 455 ? -30.609 -12.367 -15.047 1 97.38 455 TRP A N 1
ATOM 3209 C CA . TRP A 1 455 ? -30.203 -13.039 -16.281 1 97.38 455 TRP A CA 1
ATOM 3210 C C . TRP A 1 455 ? -29.078 -14.023 -16.016 1 97.38 455 TRP A C 1
ATOM 3212 O O . TRP A 1 455 ? -29.109 -15.156 -16.5 1 97.38 455 TRP A O 1
ATOM 3222 N N . VAL A 1 456 ? -28.094 -13.688 -15.227 1 97.56 456 VAL A N 1
ATOM 3223 C CA . VAL A 1 456 ? -26.984 -14.57 -14.852 1 97.56 456 VAL A CA 1
ATOM 3224 C C . VAL A 1 456 ? -27.531 -15.766 -14.07 1 97.56 456 VAL A C 1
ATOM 3226 O O . VAL A 1 456 ? -27.031 -16.891 -14.219 1 97.56 456 VAL A O 1
ATOM 3229 N N . ALA A 1 457 ? -28.609 -15.539 -13.258 1 96.25 457 ALA A N 1
ATOM 3230 C CA . ALA A 1 457 ? -29.188 -16.578 -12.414 1 96.25 457 ALA A CA 1
ATOM 3231 C C . ALA A 1 457 ? -30.078 -17.516 -13.227 1 96.25 457 ALA A C 1
ATOM 3233 O O . ALA A 1 457 ? -30.578 -18.516 -12.711 1 96.25 457 ALA A O 1
ATOM 3234 N N . GLY A 1 458 ? -30.312 -17.203 -14.547 1 94.12 458 GLY A N 1
ATOM 3235 C CA . GLY A 1 458 ? -31.047 -18.078 -15.43 1 94.12 458 GLY A CA 1
ATOM 3236 C C . GLY A 1 458 ? -32.562 -17.875 -15.367 1 94.12 458 GLY A C 1
ATOM 3237 O O . GLY A 1 458 ? -33.312 -18.719 -15.805 1 94.12 458 GLY A O 1
ATOM 3238 N N . LEU A 1 459 ? -32.906 -16.766 -14.812 1 90.5 459 LEU A N 1
ATOM 3239 C CA . LEU A 1 459 ? -34.344 -16.531 -14.641 1 90.5 459 LEU A CA 1
ATOM 3240 C C . LEU A 1 459 ? -35.031 -16.469 -15.984 1 90.5 459 LEU A C 1
ATOM 3242 O O . LEU A 1 459 ? -36.125 -17.031 -16.141 1 90.5 459 LEU A O 1
ATOM 3246 N N . PHE A 1 460 ? -34.5 -15.898 -16.984 1 89.19 460 PHE A N 1
ATOM 3247 C CA . PHE A 1 460 ? -35.156 -15.703 -18.266 1 89.19 460 PHE A CA 1
ATOM 3248 C C . PHE A 1 460 ? -35.25 -17 -19.047 1 89.19 460 PHE A C 1
ATOM 3250 O O . PHE A 1 460 ? -36.219 -17.25 -19.766 1 89.19 460 PHE A O 1
ATOM 3257 N N . GLY A 1 461 ? -34.219 -17.812 -18.891 1 86.62 461 GLY A N 1
ATOM 3258 C CA . GLY A 1 461 ? -34.312 -19.156 -19.453 1 86.62 461 GLY A CA 1
ATOM 3259 C C . GLY A 1 461 ? -35.406 -20 -18.797 1 86.62 461 GLY A C 1
ATOM 3260 O O . GLY A 1 461 ? -36.125 -20.719 -19.484 1 86.62 461 GLY A O 1
ATOM 3261 N N . TRP A 1 462 ? -35.5 -19.844 -17.531 1 86 462 TRP A N 1
ATOM 3262 C CA . TRP A 1 462 ? -36.531 -20.578 -16.781 1 86 462 TRP A CA 1
ATOM 3263 C C . TRP A 1 462 ? -37.938 -20.125 -17.172 1 86 462 TRP A C 1
ATOM 3265 O O . TRP A 1 462 ? -38.812 -20.953 -17.391 1 86 462 TRP A O 1
ATOM 3275 N N . LEU A 1 463 ? -38.062 -18.859 -17.328 1 88.81 463 LEU A N 1
ATOM 3276 C CA . LEU A 1 463 ? -39.375 -18.297 -17.688 1 88.81 463 LEU A CA 1
ATOM 3277 C C . LEU A 1 463 ? -39.75 -18.734 -19.109 1 88.81 463 LEU A C 1
ATOM 3279 O O . LEU A 1 463 ? -40.938 -19.031 -19.359 1 88.81 463 LEU A O 1
ATOM 3283 N N . ARG A 1 464 ? -38.844 -18.688 -19.953 1 88.06 464 ARG A N 1
ATOM 3284 C CA . ARG A 1 464 ? -39.125 -19.125 -21.312 1 88.06 464 ARG A CA 1
ATOM 3285 C C . ARG A 1 464 ? -39.531 -20.594 -21.344 1 88.06 464 ARG A C 1
ATOM 3287 O O . ARG A 1 464 ? -40.375 -21 -22.141 1 88.06 464 ARG A O 1
ATOM 3294 N N . GLY A 1 465 ? -38.875 -21.297 -20.5 1 87.25 465 GLY A N 1
ATOM 3295 C CA . GLY A 1 465 ? -39.219 -22.703 -20.406 1 87.25 465 GLY A CA 1
ATOM 3296 C C . GLY A 1 465 ? -40.625 -22.938 -19.844 1 87.25 465 GLY A C 1
ATOM 3297 O O . GLY A 1 465 ? -41.281 -23.906 -20.219 1 87.25 465 GLY A O 1
ATOM 3298 N N . LEU A 1 466 ? -41.094 -22.141 -19.016 1 85.19 466 LEU A N 1
ATOM 3299 C CA . LEU A 1 466 ? -42.438 -22.266 -18.438 1 85.19 466 LEU A CA 1
ATOM 3300 C C . LEU A 1 466 ? -43.5 -21.938 -19.453 1 85.19 466 LEU A C 1
ATOM 3302 O O . LEU A 1 466 ? -44.594 -22.516 -19.438 1 85.19 466 LEU A O 1
ATOM 3306 N N . PHE A 1 467 ? -43.156 -20.891 -20.312 1 79.88 467 PHE A N 1
ATOM 3307 C CA . PHE A 1 467 ? -44.188 -20.391 -21.188 1 79.88 467 PHE A CA 1
ATOM 3308 C C . PHE A 1 467 ? -44 -20.906 -22.609 1 79.88 467 PHE A C 1
ATOM 3310 O O . PHE A 1 467 ? -44.812 -20.656 -23.5 1 79.88 467 PHE A O 1
ATOM 3317 N N . GLY A 1 468 ? -42.938 -21.516 -22.891 1 64.69 468 GLY A N 1
ATOM 3318 C CA . GLY A 1 468 ? -42.781 -22.125 -24.203 1 64.69 468 GLY A CA 1
ATOM 3319 C C . GLY A 1 468 ? -42.969 -23.641 -24.188 1 64.69 468 GLY A C 1
ATOM 3320 O O . GLY A 1 468 ? -43 -24.25 -23.125 1 64.69 468 GLY A O 1
ATOM 3321 N N . MET B 1 1 ? -25.594 85.562 5.457 1 31.22 1 MET B N 1
ATOM 3322 C CA . MET B 1 1 ? -25.219 84.5 6.43 1 31.22 1 MET B CA 1
ATOM 3323 C C . MET B 1 1 ? -24.609 83.312 5.734 1 31.22 1 MET B C 1
ATOM 3325 O O . MET B 1 1 ? -25.312 82.562 5.051 1 31.22 1 MET B O 1
ATOM 3329 N N . THR B 1 2 ? -23.406 83.438 5.223 1 35.62 2 THR B N 1
ATOM 3330 C CA . THR B 1 2 ? -22.609 82.438 4.586 1 35.62 2 THR B CA 1
ATOM 3331 C C . THR B 1 2 ? -22.469 81.188 5.504 1 35.62 2 THR B C 1
ATOM 3333 O O . THR B 1 2 ? -21.984 81.312 6.629 1 35.62 2 THR B O 1
ATOM 3336 N N . ASP B 1 3 ? -23.422 80.312 5.543 1 39.47 3 ASP B N 1
ATOM 3337 C CA . ASP B 1 3 ? -23.312 78.938 6.141 1 39.47 3 ASP B CA 1
ATOM 3338 C C . ASP B 1 3 ? -21.938 78.375 5.879 1 39.47 3 ASP B C 1
ATOM 3340 O O . ASP B 1 3 ? -21.578 78.062 4.73 1 39.47 3 ASP B O 1
ATOM 3344 N N . SER B 1 4 ? -20.891 78.75 6.559 1 42.53 4 SER B N 1
ATOM 3345 C CA . SER B 1 4 ? -19.594 78.062 6.551 1 42.53 4 SER B CA 1
ATOM 3346 C C . SER B 1 4 ? -19.766 76.562 6.68 1 42.53 4 SER B C 1
ATOM 3348 O O . SER B 1 4 ? -20.281 76.062 7.688 1 42.53 4 SER B O 1
ATOM 3350 N N . ALA B 1 5 ? -20.078 75.875 5.656 1 48.31 5 ALA B N 1
ATOM 3351 C CA . ALA B 1 5 ? -20.016 74.438 5.609 1 48.31 5 ALA B CA 1
ATOM 3352 C C . ALA B 1 5 ? -18.812 73.875 6.398 1 48.31 5 ALA B C 1
ATOM 3354 O O . ALA B 1 5 ? -17.672 74.062 5.996 1 48.31 5 ALA B O 1
ATOM 3355 N N . VAL B 1 6 ? -18.828 73.812 7.707 1 52.5 6 VAL B N 1
ATOM 3356 C CA . VAL B 1 6 ? -17.828 73.125 8.531 1 52.5 6 VAL B CA 1
ATOM 3357 C C . VAL B 1 6 ? -17.516 71.812 7.918 1 52.5 6 VAL B C 1
ATOM 3359 O O . VAL B 1 6 ? -18.391 70.938 7.785 1 52.5 6 VAL B O 1
ATOM 3362 N N . ALA B 1 7 ? -16.688 71.688 7.051 1 59.22 7 ALA B N 1
ATOM 3363 C CA . ALA B 1 7 ? -16.188 70.438 6.496 1 59.22 7 ALA B CA 1
ATOM 3364 C C . ALA B 1 7 ? -15.969 69.375 7.594 1 59.22 7 ALA B C 1
ATOM 3366 O O . ALA B 1 7 ? -15.328 69.625 8.609 1 59.22 7 ALA B O 1
ATOM 3367 N N . GLU B 1 8 ? -16.812 68.438 7.789 1 73.69 8 GLU B N 1
ATOM 3368 C CA . GLU B 1 8 ? -16.688 67.312 8.711 1 73.69 8 GLU B CA 1
ATOM 3369 C C . GLU B 1 8 ? -15.266 66.75 8.734 1 73.69 8 GLU B C 1
ATOM 3371 O O . GLU B 1 8 ? -14.703 66.438 7.684 1 73.69 8 GLU B O 1
ATOM 3376 N N . SER B 1 9 ? -14.438 67.125 9.781 1 80.94 9 SER B N 1
ATOM 3377 C CA . SER B 1 9 ? -13.062 66.625 9.969 1 80.94 9 SER B CA 1
ATOM 3378 C C . SER B 1 9 ? -13.031 65.188 10.422 1 80.94 9 SER B C 1
ATOM 3380 O O . SER B 1 9 ? -13.922 64.75 11.141 1 80.94 9 SER B O 1
ATOM 3382 N N . CYS B 1 10 ? -12.281 64.438 9.758 1 84.44 10 CYS B N 1
ATOM 3383 C CA . CYS B 1 10 ? -12 63.031 10.117 1 84.44 10 CYS B CA 1
ATOM 3384 C C . CYS B 1 10 ? -10.648 62.906 10.82 1 84.44 10 CYS B C 1
ATOM 3386 O O . CYS B 1 10 ? -9.641 63.406 10.312 1 84.44 10 CYS B O 1
ATOM 3388 N N . ARG B 1 11 ? -10.641 62.344 12.039 1 87 11 ARG B N 1
ATOM 3389 C CA . ARG B 1 11 ? -9.398 62.094 12.758 1 87 11 ARG B CA 1
ATOM 3390 C C . ARG B 1 11 ? -8.766 60.781 12.289 1 87 11 ARG B C 1
ATOM 3392 O O . ARG B 1 11 ? -9.406 59.719 12.312 1 87 11 ARG B O 1
ATOM 3399 N N . LEU B 1 12 ? -7.637 60.906 11.797 1 88.75 12 LEU B N 1
ATOM 3400 C CA . LEU B 1 12 ? -6.898 59.781 11.273 1 88.75 12 LEU B CA 1
ATOM 3401 C C . LEU B 1 12 ? -5.57 59.594 12.008 1 88.75 12 LEU B C 1
ATOM 3403 O O . LEU B 1 12 ? -4.953 60.594 12.414 1 88.75 12 LEU B O 1
ATOM 3407 N N . THR B 1 13 ? -5.234 58.375 12.312 1 89.81 13 THR B N 1
ATOM 3408 C CA . THR B 1 13 ? -3.885 58.031 12.75 1 89.81 13 THR B CA 1
ATOM 3409 C C . THR B 1 13 ? -3.088 57.406 11.617 1 89.81 13 THR B C 1
ATOM 3411 O O . THR B 1 13 ? -3.506 56.375 11.047 1 89.81 13 THR B O 1
ATOM 3414 N N . VAL B 1 14 ? -2.057 58.031 11.203 1 90.5 14 VAL B N 1
ATOM 3415 C CA . VAL B 1 14 ? -1.194 57.5 10.141 1 90.5 14 VAL B CA 1
ATOM 3416 C C . VAL B 1 14 ? 0.094 56.938 10.742 1 90.5 14 VAL B C 1
ATOM 3418 O O . VAL B 1 14 ? 0.841 57.688 11.406 1 90.5 14 VAL B O 1
ATOM 3421 N N . ARG B 1 15 ? 0.282 55.656 10.516 1 88.75 15 ARG B N 1
ATOM 3422 C CA . ARG B 1 15 ? 1.502 55 10.961 1 88.75 15 ARG B CA 1
ATOM 3423 C C . ARG B 1 15 ? 2.537 54.938 9.844 1 88.75 15 ARG B C 1
ATOM 3425 O O . ARG B 1 15 ? 2.371 54.188 8.875 1 88.75 15 ARG B O 1
ATOM 3432 N N . ALA B 1 16 ? 3.576 55.719 9.984 1 84.88 16 ALA B N 1
ATOM 3433 C CA . ALA B 1 16 ? 4.746 55.688 9.117 1 84.88 16 ALA B CA 1
ATOM 3434 C C . ALA B 1 16 ? 5.855 54.844 9.727 1 84.88 16 ALA B C 1
ATOM 3436 O O . ALA B 1 16 ? 5.793 54.469 10.906 1 84.88 16 ALA B O 1
ATOM 3437 N N . PRO B 1 17 ? 6.82 54.375 8.93 1 78.19 17 PRO B N 1
ATOM 3438 C CA . PRO B 1 17 ? 7.855 53.438 9.391 1 78.19 17 PRO B CA 1
ATOM 3439 C C . PRO B 1 17 ? 8.547 53.938 10.664 1 78.19 17 PRO B C 1
ATOM 3441 O O . PRO B 1 17 ? 8.891 53.125 11.531 1 78.19 17 PRO B O 1
ATOM 3444 N N . SER B 1 18 ? 8.711 55.281 10.898 1 77.5 18 SER B N 1
ATOM 3445 C CA . SER B 1 18 ? 9.508 55.75 12.016 1 77.5 18 SER B CA 1
ATOM 3446 C C . SER B 1 18 ? 8.672 56.625 12.945 1 77.5 18 SER B C 1
ATOM 3448 O O . SER B 1 18 ? 9.117 57 14.047 1 77.5 18 SER B O 1
ATOM 3450 N N . VAL B 1 19 ? 7.461 57.031 12.5 1 82.56 19 VAL B N 1
ATOM 3451 C CA . VAL B 1 19 ? 6.68 57.938 13.312 1 82.56 19 VAL B CA 1
ATOM 3452 C C . VAL B 1 19 ? 5.191 57.656 13.156 1 82.56 19 VAL B C 1
ATOM 3454 O O . VAL B 1 19 ? 4.766 57.125 12.133 1 82.56 19 VAL B O 1
ATOM 3457 N N . THR B 1 20 ? 4.402 57.906 14.195 1 87.69 20 THR B N 1
ATOM 3458 C CA . THR B 1 20 ? 2.945 57.875 14.148 1 87.69 20 THR B CA 1
ATOM 3459 C C . THR B 1 20 ? 2.391 59.312 14.281 1 87.69 20 THR B C 1
ATOM 3461 O O . THR B 1 20 ? 2.795 60.031 15.172 1 87.69 20 THR B O 1
ATOM 3464 N N . ILE B 1 21 ? 1.559 59.719 13.328 1 85.44 21 ILE B N 1
ATOM 3465 C CA . ILE B 1 21 ? 1 61.062 13.281 1 85.44 21 ILE B CA 1
ATOM 3466 C C . ILE B 1 21 ? -0.516 61 13.461 1 85.44 21 ILE B C 1
ATOM 3468 O O . ILE B 1 21 ? -1.193 60.219 12.781 1 85.44 21 ILE B O 1
ATOM 3472 N N . ASP B 1 22 ? -1.016 61.719 14.43 1 85.5 22 ASP B N 1
ATOM 3473 C CA . ASP B 1 22 ? -2.455 61.906 14.547 1 85.5 22 ASP B CA 1
ATOM 3474 C C . ASP B 1 22 ? -2.879 63.25 13.906 1 85.5 22 ASP B C 1
ATOM 3476 O O . ASP B 1 22 ? -2.354 64.312 14.258 1 85.5 22 ASP B O 1
ATOM 3480 N N . LEU B 1 23 ? -3.75 63.156 12.953 1 85.38 23 LEU B N 1
ATOM 3481 C CA . LEU B 1 23 ? -4.164 64.375 12.242 1 85.38 23 LEU B CA 1
ATOM 3482 C C . LEU B 1 23 ? -5.684 64.438 12.117 1 85.38 23 LEU B C 1
ATOM 3484 O O . LEU B 1 23 ? -6.352 63.375 12.07 1 85.38 23 LEU B O 1
ATOM 3488 N N . ALA B 1 24 ? -6.191 65.562 12.219 1 85.94 24 ALA B N 1
ATOM 3489 C CA . ALA B 1 24 ? -7.574 65.875 11.836 1 85.94 24 ALA B CA 1
ATOM 3490 C C . ALA B 1 24 ? -7.645 66.438 10.438 1 85.94 24 ALA B C 1
ATOM 3492 O O . ALA B 1 24 ? -7.102 67.562 10.211 1 85.94 24 ALA B O 1
ATOM 3493 N N . VAL B 1 25 ? -8.164 65.75 9.531 1 86.06 25 VAL B N 1
ATOM 3494 C CA . VAL B 1 25 ? -8.211 66.25 8.148 1 86.06 25 VAL B CA 1
ATOM 3495 C C . VAL B 1 25 ? -9.664 66.312 7.68 1 86.06 25 VAL B C 1
ATOM 3497 O O . VAL B 1 25 ? -10.492 65.5 8.094 1 86.06 25 VAL B O 1
ATOM 3500 N N . PRO B 1 26 ? -9.977 67.312 6.875 1 85.31 26 PRO B N 1
ATOM 3501 C CA . PRO B 1 26 ? -11.32 67.312 6.293 1 85.31 26 PRO B CA 1
ATOM 3502 C C . PRO B 1 26 ? -11.602 66.062 5.438 1 85.31 26 PRO B C 1
ATOM 3504 O O . PRO B 1 26 ? -10.719 65.625 4.707 1 85.31 26 PRO B O 1
ATOM 3507 N N . ALA B 1 27 ? -12.789 65.5 5.539 1 85 27 ALA B N 1
ATOM 3508 C CA . ALA B 1 27 ? -13.18 64.25 4.922 1 85 27 ALA B CA 1
ATOM 3509 C C . ALA B 1 27 ? -13.188 64.375 3.4 1 85 27 ALA B C 1
ATOM 3511 O O . ALA B 1 27 ? -13.117 63.375 2.695 1 85 27 ALA B O 1
ATOM 3512 N N . ASP B 1 28 ? -13.188 65.5 2.805 1 85.56 28 ASP B N 1
ATOM 3513 C CA . ASP B 1 28 ? -13.312 65.688 1.362 1 85.56 28 ASP B CA 1
ATOM 3514 C C . ASP B 1 28 ? -11.953 65.938 0.717 1 85.56 28 ASP B C 1
ATOM 3516 O O . ASP B 1 28 ? -11.867 66.188 -0.475 1 85.56 28 ASP B O 1
ATOM 3520 N N . VAL B 1 29 ? -10.867 65.812 1.432 1 86.81 29 VAL B N 1
ATOM 3521 C CA . VAL B 1 29 ? -9.531 65.938 0.879 1 86.81 29 VAL B CA 1
ATOM 3522 C C . VAL B 1 29 ? -9.117 64.688 0.158 1 86.81 29 VAL B C 1
ATOM 3524 O O . VAL B 1 29 ? -9.227 63.594 0.715 1 86.81 29 VAL B O 1
ATOM 3527 N N . PRO B 1 30 ? -8.867 64.812 -1.135 1 89.19 30 PRO B N 1
ATOM 3528 C CA . PRO B 1 30 ? -8.344 63.625 -1.841 1 89.19 30 PRO B CA 1
ATOM 3529 C C . PRO B 1 30 ? -7.039 63.125 -1.243 1 89.19 30 PRO B C 1
ATOM 3531 O O . PRO B 1 30 ? -6.25 63.906 -0.709 1 89.19 30 PRO B O 1
ATOM 3534 N N . VAL B 1 31 ? -6.836 61.844 -1.344 1 92.38 31 VAL B N 1
ATOM 3535 C CA . VAL B 1 31 ? -5.645 61.188 -0.817 1 92.38 31 VAL B CA 1
ATOM 3536 C C . VAL B 1 31 ? -4.395 61.781 -1.462 1 92.38 31 VAL B C 1
ATOM 3538 O O . VAL B 1 31 ? -3.367 61.969 -0.803 1 92.38 31 VAL B O 1
ATOM 3541 N N . ALA B 1 32 ? -4.469 62.188 -2.715 1 89.69 32 ALA B N 1
ATOM 3542 C CA . ALA B 1 32 ? -3.354 62.75 -3.451 1 89.69 32 ALA B CA 1
ATOM 3543 C C . ALA B 1 32 ? -2.873 64.062 -2.787 1 89.69 32 ALA B C 1
ATOM 3545 O O . ALA B 1 32 ? -1.686 64.375 -2.836 1 89.69 32 ALA B O 1
ATOM 3546 N N . ASP B 1 33 ? -3.754 64.812 -2.117 1 89.06 33 ASP B N 1
ATOM 3547 C CA . ASP B 1 33 ? -3.404 66.062 -1.456 1 89.06 33 ASP B CA 1
ATOM 3548 C C . ASP B 1 33 ? -2.891 65.812 -0.04 1 89.06 33 ASP B C 1
ATOM 3550 O O . ASP B 1 33 ? -2.148 66.625 0.509 1 89.06 33 ASP B O 1
ATOM 3554 N N . LEU B 1 34 ? -3.322 64.688 0.44 1 88.12 34 LEU B N 1
ATOM 3555 C CA . LEU B 1 34 ? -2.953 64.375 1.811 1 88.12 34 LEU B CA 1
ATOM 3556 C C . LEU B 1 34 ? -1.535 63.812 1.867 1 88.12 34 LEU B C 1
ATOM 3558 O O . LEU B 1 34 ? -0.787 64.125 2.805 1 88.12 34 LEU B O 1
ATOM 3562 N N . LEU B 1 35 ? -1.119 63.125 0.878 1 88.5 35 LEU B N 1
ATOM 3563 C CA . LEU B 1 35 ? 0.136 62.406 0.88 1 88.5 35 LEU B CA 1
ATOM 3564 C C . LEU B 1 35 ? 1.326 63.344 1.025 1 88.5 35 LEU B C 1
ATOM 3566 O O . LEU B 1 35 ? 2.201 63.125 1.864 1 88.5 35 LEU B O 1
ATOM 3570 N N . PRO B 1 36 ? 1.44 64.438 0.226 1 85.19 36 PRO B N 1
ATOM 3571 C CA . PRO B 1 36 ? 2.586 65.312 0.396 1 85.19 36 PRO B CA 1
ATOM 3572 C C . PRO B 1 36 ? 2.641 65.938 1.786 1 85.19 36 PRO B C 1
ATOM 3574 O O . PRO B 1 36 ? 3.727 66.125 2.344 1 85.19 36 PRO B O 1
ATOM 3577 N N . THR B 1 37 ? 1.462 66.312 2.354 1 86 37 THR B N 1
ATOM 3578 C CA . THR B 1 37 ? 1.391 66.875 3.689 1 86 37 THR B CA 1
ATOM 3579 C C . THR B 1 37 ? 1.893 65.875 4.734 1 86 37 THR B C 1
ATOM 3581 O O . THR B 1 37 ? 2.641 66.25 5.641 1 86 37 THR B O 1
ATOM 3584 N N . LEU B 1 38 ? 1.495 64.688 4.57 1 87.06 38 LEU B N 1
ATOM 3585 C CA . LEU B 1 38 ? 1.937 63.656 5.473 1 87.06 38 LEU B CA 1
ATOM 3586 C C . LEU B 1 38 ? 3.443 63.438 5.367 1 87.06 38 LEU B C 1
ATOM 3588 O O . LEU B 1 38 ? 4.129 63.281 6.383 1 87.06 38 LEU B O 1
ATOM 3592 N N . LEU B 1 39 ? 3.994 63.438 4.18 1 86.5 39 LEU B N 1
ATOM 3593 C CA . LEU B 1 39 ? 5.418 63.188 3.963 1 86.5 39 LEU B CA 1
ATOM 3594 C C . LEU B 1 39 ? 6.25 64.312 4.559 1 86.5 39 LEU B C 1
ATOM 3596 O O . LEU B 1 39 ? 7.363 64.062 5.035 1 86.5 39 LEU B O 1
ATOM 3600 N N . ARG B 1 40 ? 5.734 65.5 4.598 1 82.62 40 ARG B N 1
ATOM 3601 C CA . ARG B 1 40 ? 6.406 66.625 5.23 1 82.62 40 ARG B CA 1
ATOM 3602 C C . ARG B 1 40 ? 6.48 66.438 6.742 1 82.62 40 ARG B C 1
ATOM 3604 O O . ARG B 1 40 ? 7.48 66.812 7.367 1 82.62 40 ARG B O 1
ATOM 3611 N N . TYR B 1 41 ? 5.398 65.875 7.262 1 81.5 41 TYR B N 1
ATOM 3612 C CA . TYR B 1 41 ? 5.355 65.625 8.695 1 81.5 41 TYR B CA 1
ATOM 3613 C C . TYR B 1 41 ? 6.285 64.5 9.094 1 81.5 41 TYR B C 1
ATOM 3615 O O . TYR B 1 41 ? 6.867 64.5 10.188 1 81.5 41 TYR B O 1
ATOM 3623 N N . VAL B 1 42 ? 6.414 63.5 8.375 1 81.12 42 VAL B N 1
ATOM 3624 C CA . VAL B 1 42 ? 7.266 62.344 8.648 1 81.12 42 VAL B CA 1
ATOM 3625 C C . VAL B 1 42 ? 8.734 62.75 8.531 1 81.12 42 VAL B C 1
ATOM 3627 O O . VAL B 1 42 ? 9.578 62.25 9.281 1 81.12 42 VAL B O 1
ATOM 3630 N N . GLY B 1 43 ? 9.133 63.625 7.719 1 76.56 43 GLY B N 1
ATOM 3631 C CA . GLY B 1 43 ? 10.477 64.125 7.594 1 76.56 43 GLY B CA 1
ATOM 3632 C C . GLY B 1 43 ? 10.984 64.188 6.164 1 76.56 43 GLY B C 1
ATOM 3633 O O . GLY B 1 43 ? 10.469 63.438 5.309 1 76.56 43 GLY B O 1
ATOM 3634 N N . GLU B 1 44 ? 11.906 65.062 5.945 1 71.62 44 GLU B N 1
ATOM 3635 C CA . GLU B 1 44 ? 12.508 65.312 4.637 1 71.62 44 GLU B CA 1
ATOM 3636 C C . GLU B 1 44 ? 13.125 64 4.074 1 71.62 44 GLU B C 1
ATOM 3638 O O . GLU B 1 44 ? 13.133 63.812 2.861 1 71.62 44 GLU B O 1
ATOM 3643 N N . GLU B 1 45 ? 13.484 63.188 4.895 1 72.44 45 GLU B N 1
ATOM 3644 C CA . GLU B 1 45 ? 14.117 61.938 4.461 1 72.44 45 GLU B CA 1
ATOM 3645 C C . GLU B 1 45 ? 13.102 61 3.838 1 72.44 45 GLU B C 1
ATOM 3647 O O . GLU B 1 45 ? 13.43 60.219 2.932 1 72.44 45 GLU B O 1
ATOM 3652 N N . ALA B 1 46 ? 11.93 61.062 4.168 1 71.19 46 ALA B N 1
ATOM 3653 C CA . ALA B 1 46 ? 10.883 60.188 3.621 1 71.19 46 ALA B CA 1
ATOM 3654 C C . ALA B 1 46 ? 10.516 60.594 2.199 1 71.19 46 ALA B C 1
ATOM 3656 O O . ALA B 1 46 ? 10.25 59.75 1.346 1 71.19 46 ALA B O 1
ATOM 3657 N N . GLU B 1 47 ? 10.539 61.844 1.967 1 72.62 47 GLU B N 1
ATOM 3658 C CA . GLU B 1 47 ? 10.289 62.344 0.617 1 72.62 47 GLU B CA 1
ATOM 3659 C C . GLU B 1 47 ? 11.383 61.906 -0.347 1 72.62 47 GLU B C 1
ATOM 3661 O O . GLU B 1 47 ? 11.094 61.5 -1.481 1 72.62 47 GLU B O 1
ATOM 3666 N N . GLU B 1 48 ? 12.57 61.875 0.078 1 70.94 48 GLU B N 1
ATOM 3667 C CA . GLU B 1 48 ? 13.695 61.469 -0.753 1 70.94 48 GLU B CA 1
ATOM 3668 C C . GLU B 1 48 ? 13.727 59.969 -0.932 1 70.94 48 GLU B C 1
ATOM 3670 O O . GLU B 1 48 ? 14.047 59.469 -2.014 1 70.94 48 GLU B O 1
ATOM 3675 N N . SER B 1 49 ? 13.336 59.344 0.085 1 69.56 49 SER B N 1
ATOM 3676 C CA . SER B 1 49 ? 13.375 57.906 0.03 1 69.56 49 SER B CA 1
ATOM 3677 C C . SER B 1 49 ? 12.227 57.344 -0.802 1 69.56 49 SER B C 1
ATOM 3679 O O . SER B 1 49 ? 12.305 56.219 -1.313 1 69.56 49 SER B O 1
ATOM 3681 N N . GLY B 1 50 ? 11.188 58.062 -0.931 1 66.62 50 GLY B N 1
ATOM 3682 C CA . GLY B 1 50 ? 10.047 57.656 -1.749 1 66.62 50 GLY B CA 1
ATOM 3683 C C . GLY B 1 50 ? 10.391 57.531 -3.219 1 66.62 50 GLY B C 1
ATOM 3684 O O . GLY B 1 50 ? 9.805 56.688 -3.92 1 66.62 50 GLY B O 1
ATOM 3685 N N . LEU B 1 51 ? 11.312 58.344 -3.676 1 65.44 51 LEU B N 1
ATOM 3686 C CA . LEU B 1 51 ? 11.758 58.25 -5.062 1 65.44 51 LEU B CA 1
ATOM 3687 C C . LEU B 1 51 ? 12.383 56.906 -5.367 1 65.44 51 LEU B C 1
ATOM 3689 O O . LEU B 1 51 ? 12.25 56.375 -6.477 1 65.44 51 LEU B O 1
ATOM 3693 N N . ASP B 1 52 ? 12.898 56.344 -4.387 1 66.88 52 ASP B N 1
ATOM 3694 C CA . ASP B 1 52 ? 13.578 55.062 -4.566 1 66.88 52 ASP B CA 1
ATOM 3695 C C . ASP B 1 52 ? 12.586 53.906 -4.516 1 66.88 52 ASP B C 1
ATOM 3697 O O . ASP B 1 52 ? 12.883 52.812 -4.996 1 66.88 52 ASP B O 1
ATOM 3701 N N . HIS B 1 53 ? 11.422 54.219 -4.105 1 70.81 53 HIS B N 1
ATOM 3702 C CA . HIS B 1 53 ? 10.492 53.125 -3.885 1 70.81 53 HIS B CA 1
ATOM 3703 C C . HIS B 1 53 ? 9.164 53.375 -4.59 1 70.81 53 HIS B C 1
ATOM 3705 O O . HIS B 1 53 ? 8.117 52.906 -4.117 1 70.81 53 HIS B O 1
ATOM 3711 N N . ALA B 1 54 ? 9.172 54.094 -5.703 1 75.75 54 ALA B N 1
ATOM 3712 C CA . ALA B 1 54 ? 8.055 54.344 -6.602 1 75.75 54 ALA B CA 1
ATOM 3713 C C . ALA B 1 54 ? 6.926 55.062 -5.863 1 75.75 54 ALA B C 1
ATOM 3715 O O . ALA B 1 54 ? 5.754 54.938 -6.219 1 75.75 54 ALA B O 1
ATOM 3716 N N . GLY B 1 55 ? 7.258 55.75 -4.859 1 82.56 55 GLY B N 1
ATOM 3717 C CA . GLY B 1 55 ? 6.305 56.594 -4.148 1 82.56 55 GLY B CA 1
ATOM 3718 C C . GLY B 1 55 ? 5.762 55.938 -2.891 1 82.56 55 GLY B C 1
ATOM 3719 O O . GLY B 1 55 ? 6.207 54.875 -2.498 1 82.56 55 GLY B O 1
ATOM 3720 N N . TRP B 1 56 ? 4.926 56.688 -2.174 1 87.88 56 TRP B N 1
ATOM 3721 C CA . TRP B 1 56 ? 4.312 56.25 -0.925 1 87.88 56 TRP B CA 1
ATOM 3722 C C . TRP B 1 56 ? 2.824 55.969 -1.115 1 87.88 56 TRP B C 1
ATOM 3724 O O . TRP B 1 56 ? 2.172 56.594 -1.945 1 87.88 56 TRP B O 1
ATOM 3734 N N . VAL B 1 57 ? 2.348 55 -0.421 1 89.94 57 VAL B N 1
ATOM 3735 C CA . VAL B 1 57 ? 0.921 54.688 -0.461 1 89.94 57 VAL B CA 1
ATOM 3736 C C . VAL B 1 57 ? 0.35 54.719 0.955 1 89.94 57 VAL B C 1
ATOM 3738 O O . VAL B 1 57 ? 1.068 54.438 1.923 1 89.94 57 VAL B O 1
ATOM 3741 N N . LEU B 1 58 ? -0.93 55.062 1.043 1 89.5 58 LEU B N 1
ATOM 3742 C CA . LEU B 1 58 ? -1.72 54.969 2.266 1 89.5 58 LEU B CA 1
ATOM 3743 C C . LEU B 1 58 ? -2.664 53.781 2.207 1 89.5 58 LEU B C 1
ATOM 3745 O O . LEU B 1 58 ? -3.373 53.594 1.215 1 89.5 58 LEU B O 1
ATOM 3749 N N . GLN B 1 59 ? -2.547 52.969 3.104 1 88.19 59 GLN B N 1
ATOM 3750 C CA . GLN B 1 59 ? -3.41 51.781 3.074 1 88.19 59 GLN B CA 1
ATOM 3751 C C . GLN B 1 59 ? -3.875 51.406 4.48 1 88.19 59 GLN B C 1
ATOM 3753 O O . GLN B 1 59 ? -3.188 51.688 5.461 1 88.19 59 GLN B O 1
ATOM 3758 N N . ARG B 1 60 ? -5.078 50.844 4.582 1 85.12 60 ARG B N 1
ATOM 3759 C CA . ARG B 1 60 ? -5.57 50.188 5.789 1 85.12 60 ARG B CA 1
ATOM 3760 C C . ARG B 1 60 ? -5.102 48.75 5.852 1 85.12 60 ARG B C 1
ATOM 3762 O O . ARG B 1 60 ? -4.988 48.094 4.824 1 85.12 60 ARG B O 1
ATOM 3769 N N . LEU B 1 61 ? -4.824 48.375 7.105 1 80.38 61 LEU B N 1
ATOM 3770 C CA . LEU B 1 61 ? -4.41 46.969 7.254 1 80.38 61 LEU B CA 1
ATOM 3771 C C . LEU B 1 61 ? -5.465 46.031 6.688 1 80.38 61 LEU B C 1
ATOM 3773 O O . LEU B 1 61 ? -6.637 46.125 7.066 1 80.38 61 LEU B O 1
ATOM 3777 N N . GLY B 1 62 ? -5.074 45.312 5.727 1 73.94 62 GLY B N 1
ATOM 3778 C CA . GLY B 1 62 ? -5.961 44.344 5.129 1 73.94 62 GLY B CA 1
ATOM 3779 C C . GLY B 1 62 ? -6.602 44.812 3.838 1 73.94 62 GLY B C 1
ATOM 3780 O O . GLY B 1 62 ? -7.238 44.031 3.129 1 73.94 62 GLY B O 1
ATOM 3781 N N . ASP B 1 63 ? -6.516 46.125 3.494 1 78.56 63 ASP B N 1
ATOM 3782 C CA . ASP B 1 63 ? -7.105 46.688 2.281 1 78.56 63 ASP B CA 1
ATOM 3783 C C . ASP B 1 63 ? -6.023 47.094 1.279 1 78.56 63 ASP B C 1
ATOM 3785 O O . ASP B 1 63 ? -4.852 47.219 1.641 1 78.56 63 ASP B O 1
ATOM 3789 N N . ALA B 1 64 ? -6.492 47.094 0.017 1 83.88 64 ALA B N 1
ATOM 3790 C CA . ALA B 1 64 ? -5.609 47.656 -1.011 1 83.88 64 ALA B CA 1
ATOM 3791 C C . ALA B 1 64 ? -5.289 49.125 -0.742 1 83.88 64 ALA B C 1
ATOM 3793 O O . ALA B 1 64 ? -6.02 49.781 -0.015 1 83.88 64 ALA B O 1
ATOM 3794 N N . PRO B 1 65 ? -4.082 49.594 -1.229 1 87.94 65 PRO B N 1
ATOM 3795 C CA . PRO B 1 65 ? -3.771 51 -1.101 1 87.94 65 PRO B CA 1
ATOM 3796 C C . PRO B 1 65 ? -4.902 51.906 -1.601 1 87.94 65 PRO B C 1
ATOM 3798 O O . PRO B 1 65 ? -5.555 51.594 -2.598 1 87.94 65 PRO B O 1
ATOM 3801 N N . LEU B 1 66 ? -5.117 53.031 -0.82 1 89.56 66 LEU B N 1
ATOM 3802 C CA . LEU B 1 66 ? -6.16 53.969 -1.197 1 89.56 66 LEU B CA 1
ATOM 3803 C C . LEU B 1 66 ? -5.828 54.625 -2.525 1 89.56 66 LEU B C 1
ATOM 3805 O O . LEU B 1 66 ? -4.672 54.969 -2.783 1 89.56 66 LEU B O 1
ATOM 3809 N N . ASP B 1 67 ? -6.863 54.656 -3.385 1 89.69 67 ASP B N 1
ATOM 3810 C CA . ASP B 1 67 ? -6.715 55.375 -4.645 1 89.69 67 ASP B CA 1
ATOM 3811 C C . ASP B 1 67 ? -6.445 56.875 -4.395 1 89.69 67 ASP B C 1
ATOM 3813 O O . ASP B 1 67 ? -7.113 57.5 -3.568 1 89.69 67 ASP B O 1
ATOM 3817 N N . GLU B 1 68 ? -5.426 57.438 -5.141 1 88.69 68 GLU B N 1
ATOM 3818 C CA . GLU B 1 68 ? -4.988 58.812 -4.945 1 88.69 68 GLU B CA 1
ATOM 3819 C C . GLU B 1 68 ? -6.102 59.812 -5.277 1 88.69 68 GLU B C 1
ATOM 3821 O O . GLU B 1 68 ? -6.152 60.906 -4.719 1 88.69 68 GLU B O 1
ATOM 3826 N N . GLU B 1 69 ? -7.047 59.375 -6.137 1 88.06 69 GLU B N 1
ATOM 3827 C CA . GLU B 1 69 ? -8.094 60.281 -6.602 1 88.06 69 GLU B CA 1
ATOM 3828 C C . GLU B 1 69 ? -9.32 60.219 -5.688 1 88.06 69 GLU B C 1
ATOM 3830 O O . GLU B 1 69 ? -10.234 61.062 -5.812 1 88.06 69 GLU B O 1
ATOM 3835 N N . THR B 1 70 ? -9.281 59.312 -4.742 1 88.38 70 THR B N 1
ATOM 3836 C CA . THR B 1 70 ? -10.445 59.125 -3.883 1 88.38 70 THR B CA 1
ATOM 3837 C C . THR B 1 70 ? -10.328 59.969 -2.627 1 88.38 70 THR B C 1
ATOM 3839 O O . THR B 1 70 ? -9.227 60.219 -2.125 1 88.38 70 THR B O 1
ATOM 3842 N N . THR B 1 71 ? -11.422 60.562 -2.244 1 88.69 71 THR B N 1
ATOM 3843 C CA . THR B 1 71 ? -11.445 61.281 -0.99 1 88.69 71 THR B CA 1
ATOM 3844 C C . THR B 1 71 ? -11.555 60.344 0.2 1 88.69 71 THR B C 1
ATOM 3846 O O . THR B 1 71 ? -11.906 59.188 0.04 1 88.69 71 THR B O 1
ATOM 3849 N N . LEU B 1 72 ? -11.133 60.844 1.354 1 87.12 72 LEU B N 1
ATOM 3850 C CA . LEU B 1 72 ? -11.195 60.031 2.564 1 87.12 72 LEU B CA 1
ATOM 3851 C C . LEU B 1 72 ? -12.617 59.562 2.838 1 87.12 72 LEU B C 1
ATOM 3853 O O . LEU B 1 72 ? -12.836 58.438 3.254 1 87.12 72 LEU B O 1
ATOM 3857 N N . ALA B 1 73 ? -13.594 60.406 2.504 1 85.25 73 ALA B N 1
ATOM 3858 C CA . ALA B 1 73 ? -15.008 60.062 2.652 1 85.25 73 ALA B CA 1
ATOM 3859 C C . ALA B 1 73 ? -15.406 58.969 1.678 1 85.25 73 ALA B C 1
ATOM 3861 O O . ALA B 1 73 ? -16.125 58.031 2.047 1 85.25 73 ALA B O 1
ATOM 3862 N N . GLN B 1 74 ? -14.883 59.062 0.497 1 87.75 74 GLN B N 1
ATOM 3863 C CA . GLN B 1 74 ? -15.203 58.094 -0.533 1 87.75 74 GLN B CA 1
ATOM 3864 C C . GLN B 1 74 ? -14.547 56.75 -0.233 1 87.75 74 GLN B C 1
ATOM 3866 O O . GLN B 1 74 ? -15.062 55.688 -0.622 1 87.75 74 GLN B O 1
ATOM 3871 N N . ALA B 1 75 ? -13.469 56.844 0.427 1 86.88 75 ALA B N 1
ATOM 3872 C CA . ALA B 1 75 ? -12.758 55.625 0.799 1 86.88 75 ALA B CA 1
ATOM 3873 C C . ALA B 1 75 ? -13.398 54.969 2.021 1 86.88 75 ALA B C 1
ATOM 3875 O O . ALA B 1 75 ? -12.961 53.906 2.461 1 86.88 75 ALA B O 1
ATOM 3876 N N . GLY B 1 76 ? -14.445 55.656 2.586 1 85.31 76 GLY B N 1
ATOM 3877 C CA . GLY B 1 76 ? -15.18 55.062 3.701 1 85.31 76 GLY B CA 1
ATOM 3878 C C . GLY B 1 76 ? -14.398 55.062 5 1 85.31 76 GLY B C 1
ATOM 3879 O O . GLY B 1 76 ? -14.586 54.219 5.852 1 85.31 76 GLY B O 1
ATOM 3880 N N . LEU B 1 77 ? -13.461 55.938 5.109 1 81.56 77 LEU B N 1
ATOM 3881 C CA . LEU B 1 77 ? -12.664 56 6.332 1 81.56 77 LEU B CA 1
ATOM 3882 C C . LEU B 1 77 ? -13.461 56.656 7.469 1 81.56 77 LEU B C 1
ATOM 3884 O O . LEU B 1 77 ? -14.07 57.719 7.285 1 81.56 77 LEU B O 1
ATOM 3888 N N . ALA B 1 78 ? -13.664 55.969 8.516 1 81.12 78 ALA B N 1
ATOM 3889 C CA . ALA B 1 78 ? -14.367 56.438 9.703 1 81.12 78 ALA B CA 1
ATOM 3890 C C . ALA B 1 78 ? -13.445 57.25 10.594 1 81.12 78 ALA B C 1
ATOM 3892 O O . ALA B 1 78 ? -12.219 57.188 10.477 1 81.12 78 ALA B O 1
ATOM 3893 N N . ASP B 1 79 ? -14.008 58.031 11.398 1 82.06 79 ASP B N 1
ATOM 3894 C CA . ASP B 1 79 ? -13.281 58.75 12.438 1 82.06 79 ASP B CA 1
ATOM 3895 C C . ASP B 1 79 ? -12.477 57.781 13.312 1 82.06 79 ASP B C 1
ATOM 3897 O O . ASP B 1 79 ? -13 56.781 13.797 1 82.06 79 ASP B O 1
ATOM 3901 N N . GLY B 1 80 ? -11.211 58 13.352 1 83.69 80 GLY B N 1
ATOM 3902 C CA . GLY B 1 80 ? -10.312 57.188 14.148 1 83.69 80 GLY B CA 1
ATOM 3903 C C . GLY B 1 80 ? -9.641 56.094 13.336 1 83.69 80 GLY B C 1
ATOM 3904 O O . GLY B 1 80 ? -8.984 55.219 13.898 1 83.69 80 GLY B O 1
ATOM 3905 N N . ALA B 1 81 ? -9.805 56.125 12.039 1 85.12 81 ALA B N 1
ATOM 3906 C CA . ALA B 1 81 ? -9.203 55.125 11.188 1 85.12 81 ALA B CA 1
ATOM 3907 C C . ALA B 1 81 ? -7.676 55.188 11.25 1 85.12 81 ALA B C 1
ATOM 3909 O O . ALA B 1 81 ? -7.105 56.281 11.375 1 85.12 81 ALA B O 1
ATOM 3910 N N . VAL B 1 82 ? -7.098 54.031 11.258 1 86.88 82 VAL B N 1
ATOM 3911 C CA . VAL B 1 82 ? -5.641 53.938 11.234 1 86.88 82 VAL B CA 1
ATOM 3912 C C . VAL B 1 82 ? -5.168 53.562 9.82 1 86.88 82 VAL B C 1
ATOM 3914 O O . VAL B 1 82 ? -5.586 52.562 9.25 1 86.88 82 VAL B O 1
ATOM 3917 N N . LEU B 1 83 ? -4.395 54.406 9.25 1 89.5 83 LEU B N 1
ATOM 3918 C CA . LEU B 1 83 ? -3.803 54.188 7.93 1 89.5 83 LEU B CA 1
ATOM 3919 C C . LEU B 1 83 ? -2.295 54 8.039 1 89.5 83 LEU B C 1
ATOM 3921 O O . LEU B 1 83 ? -1.653 54.562 8.93 1 89.5 83 LEU B O 1
ATOM 3925 N N . HIS B 1 84 ? -1.812 53.156 7.23 1 89.56 84 HIS B N 1
ATOM 3926 C CA . HIS B 1 84 ? -0.379 52.906 7.156 1 89.56 84 HIS B CA 1
ATOM 3927 C C . HIS B 1 84 ? 0.236 53.531 5.922 1 89.56 84 HIS B C 1
ATOM 3929 O O . HIS B 1 84 ? -0.219 53.312 4.801 1 89.56 84 HIS B O 1
ATOM 3935 N N . LEU B 1 85 ? 1.219 54.375 6.191 1 88.94 85 LEU B N 1
ATOM 3936 C CA . LEU B 1 85 ? 2.02 54.969 5.117 1 88.94 85 LEU B CA 1
ATOM 3937 C C . LEU B 1 85 ? 3.219 54.062 4.797 1 88.94 85 LEU B C 1
ATOM 3939 O O . LEU B 1 85 ? 4.074 53.844 5.656 1 88.94 85 LEU B O 1
ATOM 3943 N N . ARG B 1 86 ? 3.158 53.531 3.584 1 86.19 86 ARG B N 1
ATOM 3944 C CA . ARG B 1 86 ? 4.215 52.625 3.17 1 86.19 86 ARG B CA 1
ATOM 3945 C C . ARG B 1 86 ? 4.695 52.938 1.759 1 86.19 86 ARG B C 1
ATOM 3947 O O . ARG B 1 86 ? 3.959 53.531 0.965 1 86.19 86 ARG B O 1
ATOM 3954 N N . PRO B 1 87 ? 6.027 52.531 1.561 1 84.31 87 PRO B N 1
ATOM 3955 C CA . PRO B 1 87 ? 6.453 52.625 0.16 1 84.31 87 PRO B CA 1
ATOM 3956 C C . PRO B 1 87 ? 5.633 51.719 -0.756 1 84.31 87 PRO B C 1
ATOM 3958 O O . PRO B 1 87 ? 5.199 50.625 -0.338 1 84.31 87 PRO B O 1
ATOM 3961 N N . HIS B 1 88 ? 5.355 52.156 -1.95 1 83.62 88 HIS B N 1
ATOM 3962 C CA . HIS B 1 88 ? 4.551 51.438 -2.926 1 83.62 88 HIS B CA 1
ATOM 3963 C C . HIS B 1 88 ? 5.07 50 -3.121 1 83.62 88 HIS B C 1
ATOM 3965 O O . HIS B 1 88 ? 4.281 49.094 -3.271 1 83.62 88 HIS B O 1
ATOM 3971 N N . THR B 1 89 ? 6.328 49.844 -2.988 1 79.75 89 THR B N 1
ATOM 3972 C CA . THR B 1 89 ? 6.961 48.531 -3.207 1 79.75 89 THR B CA 1
ATOM 3973 C C . THR B 1 89 ? 6.723 47.625 -2.016 1 79.75 89 THR B C 1
ATOM 3975 O O . THR B 1 89 ? 6.883 46.406 -2.125 1 79.75 89 THR B O 1
ATOM 3978 N N . GLU B 1 90 ? 6.383 48.219 -0.984 1 76.81 90 GLU B N 1
ATOM 3979 C CA . GLU B 1 90 ? 6.172 47.438 0.228 1 76.81 90 GLU B CA 1
ATOM 3980 C C . GLU B 1 90 ? 4.711 47.438 0.657 1 76.81 90 GLU B C 1
ATOM 3982 O O . GLU B 1 90 ? 4.398 47.25 1.835 1 76.81 90 GLU B O 1
ATOM 3987 N N . ALA B 1 91 ? 3.834 47.75 -0.237 1 77 91 ALA B N 1
ATOM 3988 C CA . ALA B 1 91 ? 2.404 47.781 0.06 1 77 91 ALA B CA 1
ATOM 3989 C C . ALA B 1 91 ? 1.941 46.406 0.6 1 77 91 ALA B C 1
ATOM 3991 O O . ALA B 1 91 ? 2.404 45.375 0.146 1 77 91 ALA B O 1
ATOM 3992 N N . LEU B 1 92 ? 1.2 46.5 1.727 1 71.44 92 LEU B N 1
ATOM 3993 C CA . LEU B 1 92 ? 0.673 45.281 2.344 1 71.44 92 LEU B CA 1
ATOM 3994 C C . LEU B 1 92 ? -0.337 44.594 1.428 1 71.44 92 LEU B C 1
ATOM 3996 O O . LEU B 1 92 ? -1.148 45.25 0.785 1 71.44 92 LEU B O 1
ATOM 4000 N N . PRO B 1 93 ? -0.124 43.344 1.258 1 65.25 93 PRO B N 1
ATOM 4001 C CA . PRO B 1 93 ? -1.112 42.625 0.432 1 65.25 93 PRO B CA 1
ATOM 4002 C C . PRO B 1 93 ? -2.527 42.75 0.996 1 65.25 93 PRO B C 1
ATOM 4004 O O . PRO B 1 93 ? -2.705 42.875 2.209 1 65.25 93 PRO B O 1
ATOM 4007 N N . GLU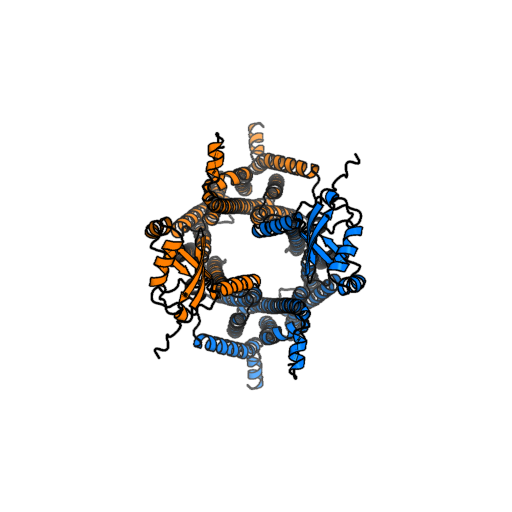 B 1 94 ? -3.471 43 0.203 1 61.97 94 GLU B N 1
ATOM 4008 C CA . GLU B 1 94 ? -4.875 43 0.608 1 61.97 94 GLU B CA 1
ATOM 4009 C C . GLU B 1 94 ? -5.223 41.688 1.306 1 61.97 94 GLU B C 1
ATOM 4011 O O . GLU B 1 94 ? -4.887 40.594 0.815 1 61.97 94 GLU B O 1
ATOM 4016 N N . ALA B 1 95 ? -5.43 41.812 2.588 1 55.47 95 ALA B N 1
ATOM 4017 C CA . ALA B 1 95 ? -5.926 40.625 3.262 1 55.47 95 ALA B CA 1
ATOM 4018 C C . ALA B 1 95 ? -7.156 40.062 2.553 1 55.47 95 ALA B C 1
ATOM 4020 O O . ALA B 1 95 ? -8.234 40.688 2.592 1 55.47 95 ALA B O 1
ATOM 4021 N N . ARG B 1 96 ? -6.926 39.375 1.507 1 58.28 96 ARG B N 1
ATOM 4022 C CA . ARG B 1 96 ? -8.094 38.719 0.936 1 58.28 96 ARG B CA 1
ATOM 4023 C C . ARG B 1 96 ? -8.586 37.594 1.843 1 58.28 96 ARG B C 1
ATOM 4025 O O . ARG B 1 96 ? -8 36.531 1.872 1 58.28 96 ARG B O 1
ATOM 4032 N N . LEU B 1 97 ? -9.383 38 2.883 1 53.34 97 LEU B N 1
ATOM 4033 C CA . LEU B 1 97 ? -10.055 37.062 3.768 1 53.34 97 LEU B CA 1
ATOM 4034 C C . LEU B 1 97 ? -10.492 35.812 2.998 1 53.34 97 LEU B C 1
ATOM 4036 O O . LEU B 1 97 ? -10.453 34.719 3.533 1 53.34 97 LEU B O 1
ATOM 4040 N N . ASP B 1 98 ? -10.844 36.062 1.773 1 55.81 98 ASP B N 1
ATOM 4041 C CA . ASP B 1 98 ? -11.273 34.938 0.951 1 55.81 98 ASP B CA 1
ATOM 4042 C C . ASP B 1 98 ? -10.133 33.938 0.742 1 55.81 98 ASP B C 1
ATOM 4044 O O . ASP B 1 98 ? -10.344 32.719 0.777 1 55.81 98 ASP B O 1
ATOM 4048 N N . ASP B 1 99 ? -8.914 34.5 0.626 1 56.12 99 ASP B N 1
ATOM 4049 C CA . ASP B 1 99 ? -7.77 33.625 0.446 1 56.12 99 ASP B CA 1
ATOM 4050 C C . ASP B 1 99 ? -7.449 32.875 1.734 1 56.12 99 ASP B C 1
ATOM 4052 O O . ASP B 1 99 ? -7.102 31.688 1.698 1 56.12 99 ASP B O 1
ATOM 4056 N N . LEU B 1 100 ? -7.535 33.656 2.809 1 56 100 LEU B N 1
ATOM 4057 C CA . LEU B 1 100 ? -7.324 33.031 4.102 1 56 100 LEU B CA 1
ATOM 4058 C C . LEU B 1 100 ? -8.375 31.938 4.352 1 56 100 LEU B C 1
ATOM 4060 O O . LEU B 1 100 ? -8.047 30.844 4.801 1 56 100 LEU B O 1
ATOM 4064 N N . VAL B 1 101 ? -9.586 32.281 4.074 1 55.72 101 VAL B N 1
ATOM 4065 C CA . VAL B 1 101 ? -10.68 31.328 4.262 1 55.72 101 VAL B CA 1
ATOM 4066 C C . VAL B 1 101 ? -10.477 30.125 3.359 1 55.72 101 VAL B C 1
ATOM 4068 O O . VAL B 1 101 ? -10.656 28.984 3.791 1 55.72 101 VAL B O 1
ATOM 4071 N N . ASP B 1 102 ? -10.047 30.359 2.213 1 56.56 102 ASP B N 1
ATOM 4072 C CA . ASP B 1 102 ? -9.758 29.266 1.293 1 56.56 102 ASP B CA 1
ATOM 4073 C C . ASP B 1 102 ? -8.594 28.422 1.794 1 56.56 102 ASP B C 1
ATOM 4075 O O . ASP B 1 102 ? -8.625 27.188 1.7 1 56.56 102 ASP B O 1
ATOM 4079 N N . GLY B 1 103 ? -7.609 29.203 2.258 1 57.41 103 GLY B N 1
ATOM 4080 C CA . GLY B 1 103 ? -6.473 28.5 2.836 1 57.41 103 GLY B CA 1
ATOM 4081 C C . GLY B 1 103 ? -6.84 27.672 4.059 1 57.41 103 GLY B C 1
ATOM 4082 O O . GLY B 1 103 ? -6.391 26.547 4.203 1 57.41 103 GLY B O 1
ATOM 4083 N N . ILE B 1 104 ? -7.605 28.328 4.883 1 57.34 104 ILE B N 1
ATOM 4084 C CA . ILE B 1 104 ? -8.07 27.609 6.07 1 57.34 104 ILE B CA 1
ATOM 4085 C C . ILE B 1 104 ? -8.945 26.438 5.652 1 57.34 104 ILE B C 1
ATOM 4087 O O . ILE B 1 104 ? -8.797 25.328 6.172 1 57.34 104 ILE B O 1
ATOM 4091 N N . ALA B 1 105 ? -9.773 26.734 4.766 1 54.72 105 ALA B N 1
ATOM 4092 C CA . ALA B 1 105 ? -10.664 25.688 4.289 1 54.72 105 ALA B CA 1
ATOM 4093 C C . ALA B 1 105 ? -9.867 24.531 3.691 1 54.72 105 ALA B C 1
ATOM 4095 O O . ALA B 1 105 ? -10.188 23.359 3.93 1 54.72 105 ALA B O 1
ATOM 4096 N N . GLU B 1 106 ? -8.914 24.906 2.996 1 56 106 GLU B N 1
ATOM 4097 C CA . GLU B 1 106 ? -8.055 23.875 2.412 1 56 106 GLU B CA 1
ATOM 4098 C C . GLU B 1 106 ? -7.309 23.109 3.492 1 56 106 GLU B C 1
ATOM 4100 O O . GLU B 1 106 ? -7.184 21.875 3.408 1 56 106 GLU B O 1
ATOM 4105 N N . THR B 1 107 ? -6.836 23.938 4.355 1 56.44 107 THR B N 1
ATOM 4106 C CA . THR B 1 107 ? -6.121 23.297 5.457 1 56.44 107 THR B CA 1
ATOM 4107 C C . THR B 1 107 ? -7.051 22.391 6.254 1 56.44 107 THR B C 1
ATOM 4109 O O . THR B 1 107 ? -6.676 21.266 6.613 1 56.44 107 THR B O 1
ATOM 4112 N N . VAL B 1 108 ? -8.203 23 6.5 1 57.22 108 VAL B N 1
ATOM 4113 C CA . VAL B 1 108 ? -9.188 22.203 7.234 1 57.22 108 VAL B CA 1
ATOM 4114 C C . VAL B 1 108 ? -9.586 20.984 6.41 1 57.22 108 VAL B C 1
ATOM 4116 O O . VAL B 1 108 ? -9.703 19.875 6.945 1 57.22 108 VAL B O 1
ATOM 4119 N N . GLY B 1 109 ? -9.766 21.219 5.168 1 56.84 109 GLY B N 1
ATOM 4120 C CA . GLY B 1 109 ? -10.102 20.109 4.289 1 56.84 109 GLY B CA 1
ATOM 4121 C C . GLY B 1 109 ? -9.039 19.031 4.258 1 56.84 109 GLY B C 1
ATOM 4122 O O . GLY B 1 109 ? -9.352 17.844 4.285 1 56.84 109 GLY B O 1
ATOM 4123 N N . ARG B 1 110 ? -7.883 19.438 4.113 1 59.66 110 ARG B N 1
ATOM 4124 C CA . ARG B 1 110 ? -6.773 18.484 4.133 1 59.66 110 ARG B CA 1
ATOM 4125 C C . ARG B 1 110 ? -6.715 17.75 5.465 1 59.66 110 ARG B C 1
ATOM 4127 O O . ARG B 1 110 ? -6.465 16.531 5.496 1 59.66 110 ARG B O 1
ATOM 4134 N N . ARG B 1 111 ? -7.055 18.594 6.293 1 58.62 111 ARG B N 1
ATOM 4135 C CA . ARG B 1 111 ? -7.062 18 7.625 1 58.62 111 ARG B CA 1
ATOM 4136 C C . ARG B 1 111 ? -8.203 17 7.766 1 58.62 111 ARG B C 1
ATOM 4138 O O . ARG B 1 111 ? -8.055 15.977 8.438 1 58.62 111 ARG B O 1
ATOM 4145 N N . LEU B 1 112 ? -9.156 17.406 6.895 1 67.12 112 LEU B N 1
ATOM 4146 C CA . LEU B 1 112 ? -10.344 16.562 7.039 1 67.12 112 LEU B CA 1
ATOM 4147 C C . LEU B 1 112 ? -10.352 15.445 6.004 1 67.12 112 LEU B C 1
ATOM 4149 O O . LEU B 1 112 ? -11.281 14.641 5.953 1 67.12 112 LEU B O 1
ATOM 4153 N N . HIS B 1 113 ? -9.195 15.281 5.176 1 81.25 113 HIS B N 1
ATOM 4154 C CA . HIS B 1 113 ? -9.062 14.25 4.152 1 81.25 113 HIS B CA 1
ATOM 4155 C C . HIS B 1 113 ? -10.25 14.266 3.199 1 81.25 113 HIS B C 1
ATOM 4157 O O . HIS B 1 113 ? -10.789 13.211 2.85 1 81.25 113 HIS B O 1
ATOM 4163 N N . THR B 1 114 ? -10.68 15.539 2.793 1 87.19 114 THR B N 1
ATOM 4164 C CA . THR B 1 114 ? -11.781 15.719 1.855 1 87.19 114 THR B CA 1
ATOM 4165 C C . THR B 1 114 ? -11.281 15.672 0.415 1 87.19 114 THR B C 1
ATOM 4167 O O . THR B 1 114 ? -10.102 15.93 0.154 1 87.19 114 THR B O 1
ATOM 4170 N N . TRP B 1 115 ? -12.227 15.312 -0.478 1 88.56 115 TRP B N 1
ATOM 4171 C CA . TRP B 1 115 ? -11.938 15.211 -1.904 1 88.56 115 TRP B CA 1
ATOM 4172 C C . TRP B 1 115 ? -11.578 16.562 -2.49 1 88.56 115 TRP B C 1
ATOM 4174 O O . TRP B 1 115 ? -12.273 17.562 -2.256 1 88.56 115 TRP B O 1
ATOM 4184 N N . HIS B 1 116 ? -10.438 16.703 -3.129 1 88.69 116 HIS B N 1
ATOM 4185 C CA . HIS B 1 116 ? -9.945 17.922 -3.766 1 88.69 116 HIS B CA 1
ATOM 4186 C C . HIS B 1 116 ? -9.25 17.609 -5.09 1 88.69 116 HIS B C 1
ATOM 4188 O O . HIS B 1 116 ? -9.109 16.438 -5.457 1 88.69 116 HIS B O 1
ATOM 4194 N N . ALA B 1 117 ? -8.867 18.609 -5.785 1 90.44 117 ALA B N 1
ATOM 4195 C CA . ALA B 1 117 ? -8.312 18.484 -7.129 1 90.44 117 ALA B CA 1
ATOM 4196 C C . ALA B 1 117 ? -7.074 17.594 -7.129 1 90.44 117 ALA B C 1
ATOM 4198 O O . ALA B 1 117 ? -6.859 16.812 -8.055 1 90.44 117 ALA B O 1
ATOM 4199 N N . GLY B 1 118 ? -6.27 17.734 -6.125 1 91.25 118 GLY B N 1
ATOM 4200 C CA . GLY B 1 118 ? -5.082 16.906 -6.012 1 91.25 118 GLY B CA 1
ATOM 4201 C C . GLY B 1 118 ? -5.402 15.43 -5.895 1 91.25 118 GLY B C 1
ATOM 4202 O O . GLY B 1 118 ? -4.738 14.594 -6.516 1 91.25 118 GLY B O 1
ATOM 4203 N N . ALA B 1 119 ? -6.406 15.133 -5.074 1 93.06 119 ALA B N 1
ATOM 4204 C CA . ALA B 1 119 ? -6.836 13.75 -4.922 1 93.06 119 ALA B CA 1
ATOM 4205 C C . ALA B 1 119 ? -7.406 13.203 -6.23 1 93.06 119 ALA B C 1
ATOM 4207 O O . ALA B 1 119 ? -7.16 12.047 -6.586 1 93.06 119 ALA B O 1
ATOM 4208 N N . ALA B 1 120 ? -8.141 14.031 -6.902 1 94.75 120 ALA B N 1
ATOM 4209 C CA . ALA B 1 120 ? -8.695 13.633 -8.195 1 94.75 120 ALA B CA 1
ATOM 4210 C C . ALA B 1 120 ? -7.582 13.328 -9.195 1 94.75 120 ALA B C 1
ATOM 4212 O O . ALA B 1 120 ? -7.641 12.328 -9.914 1 94.75 120 ALA B O 1
ATOM 4213 N N . ARG B 1 121 ? -6.625 14.203 -9.273 1 95.62 121 ARG B N 1
ATOM 4214 C CA . ARG B 1 121 ? -5.477 13.992 -10.148 1 95.62 121 ARG B CA 1
ATOM 4215 C C . ARG B 1 121 ? -4.746 12.703 -9.805 1 95.62 121 ARG B C 1
ATOM 4217 O O . ARG B 1 121 ? -4.395 11.922 -10.688 1 95.62 121 ARG B O 1
ATOM 4224 N N . GLY B 1 122 ? -4.613 12.492 -8.531 1 96.31 122 GLY B N 1
ATOM 4225 C CA . GLY B 1 122 ? -3.965 11.273 -8.07 1 96.31 122 GLY B CA 1
ATOM 4226 C C . GLY B 1 122 ? -4.699 10.016 -8.492 1 96.31 122 GLY B C 1
ATOM 4227 O O . GLY B 1 122 ? -4.078 9.039 -8.922 1 96.31 122 GLY B O 1
ATOM 4228 N N . LEU B 1 123 ? -5.934 10 -8.352 1 97.19 123 LEU B N 1
ATOM 4229 C CA . LEU B 1 123 ? -6.73 8.844 -8.734 1 97.19 123 LEU B CA 1
ATOM 4230 C C . LEU B 1 123 ? -6.641 8.594 -10.234 1 97.19 123 LEU B C 1
ATOM 4232 O O . LEU B 1 123 ? -6.5 7.445 -10.672 1 97.19 123 LEU B O 1
ATOM 4236 N N . LEU B 1 124 ? -6.719 9.688 -11.016 1 97.88 124 LEU B N 1
ATOM 4237 C CA . LEU B 1 124 ? -6.652 9.547 -12.461 1 97.88 124 LEU B CA 1
ATOM 4238 C C . LEU B 1 124 ? -5.293 9.023 -12.898 1 97.88 124 LEU B C 1
ATOM 4240 O O . LEU B 1 124 ? -5.211 8.078 -13.695 1 97.88 124 LEU B O 1
ATOM 4244 N N . VAL B 1 125 ? -4.238 9.578 -12.398 1 97.88 125 VAL B N 1
ATOM 4245 C CA . VAL B 1 125 ? -2.887 9.148 -12.742 1 97.88 125 VAL B CA 1
ATOM 4246 C C . VAL B 1 125 ? -2.65 7.73 -12.242 1 97.88 125 VAL B C 1
ATOM 4248 O O . VAL B 1 125 ? -2.082 6.898 -12.953 1 97.88 125 VAL B O 1
ATOM 4251 N N . GLY B 1 126 ? -3.102 7.469 -10.984 1 98.19 126 GLY B N 1
ATOM 4252 C CA . GLY B 1 126 ? -2.996 6.117 -10.453 1 98.19 126 GLY B CA 1
ATOM 4253 C C . GLY B 1 126 ? -3.721 5.09 -11.305 1 98.19 126 GLY B C 1
ATOM 4254 O O . GLY B 1 126 ? -3.213 3.988 -11.523 1 98.19 126 GLY B O 1
ATOM 4255 N N . THR B 1 127 ? -4.867 5.418 -11.75 1 98.62 127 THR B N 1
ATOM 4256 C CA . THR B 1 127 ? -5.633 4.531 -12.617 1 98.62 127 THR B CA 1
ATOM 4257 C C . THR B 1 127 ? -4.922 4.332 -13.953 1 98.62 127 THR B C 1
ATOM 4259 O O . THR B 1 127 ? -4.922 3.229 -14.5 1 98.62 127 THR B O 1
ATOM 4262 N N . ALA B 1 128 ? -4.336 5.41 -14.484 1 98.44 128 ALA B N 1
ATOM 4263 C CA . ALA B 1 128 ? -3.572 5.305 -15.719 1 98.44 128 ALA B CA 1
ATOM 4264 C C . ALA B 1 128 ? -2.398 4.344 -15.562 1 98.44 128 ALA B C 1
ATOM 4266 O O . ALA B 1 128 ? -2.168 3.488 -16.422 1 98.44 128 ALA B O 1
ATOM 4267 N N . VAL B 1 129 ? -1.686 4.434 -14.477 1 98.25 129 VAL B N 1
ATOM 4268 C CA . VAL B 1 129 ? -0.545 3.57 -14.195 1 98.25 129 VAL B CA 1
ATOM 4269 C C . VAL B 1 129 ? -1.012 2.121 -14.078 1 98.25 129 VAL B C 1
ATOM 4271 O O . VAL B 1 129 ? -0.418 1.223 -14.68 1 98.25 129 VAL B O 1
ATOM 4274 N N . ALA B 1 130 ? -2.08 1.898 -13.336 1 98.62 130 ALA B N 1
ATOM 4275 C CA . ALA B 1 130 ? -2.633 0.555 -13.188 1 98.62 130 ALA B CA 1
ATOM 4276 C C . ALA B 1 130 ? -3.037 -0.023 -14.547 1 98.62 130 ALA B C 1
ATOM 4278 O O . ALA B 1 130 ? -2.865 -1.219 -14.789 1 98.62 130 ALA B O 1
ATOM 4279 N N . THR B 1 131 ? -3.564 0.81 -15.398 1 98.75 131 THR B N 1
ATOM 4280 C CA . THR B 1 131 ? -4.012 0.388 -16.719 1 98.75 131 THR B CA 1
ATOM 4281 C C . THR B 1 131 ? -2.826 -0.029 -17.594 1 98.75 131 THR B C 1
ATOM 4283 O O . THR B 1 131 ? -2.879 -1.053 -18.266 1 98.75 131 THR B O 1
ATOM 4286 N N . VAL B 1 132 ? -1.723 0.708 -17.547 1 98.56 132 VAL B N 1
ATOM 4287 C CA . VAL B 1 132 ? -0.526 0.369 -18.312 1 98.56 132 VAL B CA 1
ATOM 4288 C C . VAL B 1 132 ? 0.068 -0.938 -17.797 1 98.56 132 VAL B C 1
ATOM 4290 O O . VAL B 1 132 ? 0.443 -1.813 -18.578 1 98.56 132 VAL B O 1
ATOM 4293 N N . VAL B 1 133 ? 0.094 -1.075 -16.469 1 98.31 133 VAL B N 1
ATOM 4294 C CA . VAL B 1 133 ? 0.624 -2.293 -15.859 1 98.31 133 VAL B CA 1
ATOM 4295 C C . VAL B 1 133 ? -0.236 -3.488 -16.266 1 98.31 133 VAL B C 1
ATOM 4297 O O . VAL B 1 133 ? 0.289 -4.543 -16.625 1 98.31 133 VAL B O 1
ATOM 4300 N N . ALA B 1 134 ? -1.525 -3.281 -16.266 1 97.94 134 ALA B N 1
ATOM 4301 C CA . ALA B 1 134 ? -2.432 -4.348 -16.688 1 97.94 134 ALA B CA 1
ATOM 4302 C C . ALA B 1 134 ? -2.197 -4.719 -18.141 1 97.94 134 ALA B C 1
ATOM 4304 O O . ALA B 1 134 ? -2.176 -5.902 -18.5 1 97.94 134 ALA B O 1
ATOM 4305 N N . ALA B 1 135 ? -1.993 -3.725 -19 1 97.31 135 ALA B N 1
ATOM 4306 C CA . ALA B 1 135 ? -1.737 -3.965 -20.422 1 97.31 135 ALA B CA 1
ATOM 4307 C C . ALA B 1 135 ? -0.472 -4.793 -20.609 1 97.31 135 ALA B C 1
ATOM 4309 O O . ALA B 1 135 ? -0.457 -5.738 -21.406 1 97.31 135 ALA B O 1
ATOM 4310 N N . LEU B 1 136 ? 0.548 -4.492 -19.859 1 96.19 136 LEU B N 1
ATOM 4311 C CA . LEU B 1 136 ? 1.814 -5.207 -19.984 1 96.19 136 LEU B CA 1
ATOM 4312 C C . LEU B 1 136 ? 1.694 -6.625 -19.438 1 96.19 136 LEU B C 1
ATOM 4314 O O . LEU B 1 136 ? 2.205 -7.574 -20.047 1 96.19 136 LEU B O 1
ATOM 4318 N N . VAL B 1 137 ? 1.008 -6.82 -18.328 1 94.88 137 VAL B N 1
ATOM 4319 C CA . VAL B 1 137 ? 0.812 -8.141 -17.734 1 94.88 137 VAL B CA 1
ATOM 4320 C C . VAL B 1 137 ? 0.064 -9.039 -18.719 1 94.88 137 VAL B C 1
ATOM 4322 O O . VAL B 1 137 ? 0.387 -10.219 -18.859 1 94.88 137 VAL B O 1
ATOM 4325 N N . LEU B 1 138 ? -0.864 -8.453 -19.469 1 92.75 138 LEU B N 1
ATOM 4326 C CA . LEU B 1 138 ? -1.673 -9.227 -20.406 1 92.75 138 LEU B CA 1
ATOM 4327 C C . LEU B 1 138 ? -0.834 -9.703 -21.594 1 92.75 138 LEU B C 1
ATOM 4329 O O . LEU B 1 138 ? -1.017 -10.812 -22.078 1 92.75 138 LEU B O 1
ATOM 4333 N N . VAL B 1 139 ? 0.109 -8.867 -21.953 1 91.06 139 VAL B N 1
ATOM 4334 C CA . VAL B 1 139 ? 0.944 -9.219 -23.109 1 91.06 139 VAL B CA 1
ATOM 4335 C C . VAL B 1 139 ? 1.994 -10.242 -22.688 1 91.06 139 VAL B C 1
ATOM 4337 O O . VAL B 1 139 ? 2.361 -11.125 -23.469 1 91.06 139 VAL B O 1
ATOM 4340 N N . PHE B 1 140 ? 2.439 -10.219 -21.422 1 89.12 140 PHE B N 1
ATOM 4341 C CA . PHE B 1 140 ? 3.52 -11.086 -20.984 1 89.12 140 PHE B CA 1
ATOM 4342 C C . PHE B 1 140 ? 2.967 -12.305 -20.25 1 89.12 140 PHE B C 1
ATOM 4344 O O . PHE B 1 140 ? 3.727 -13.18 -19.828 1 89.12 140 PHE B O 1
ATOM 4351 N N . TRP B 1 141 ? 1.674 -12.367 -20.094 1 83.81 141 TRP B N 1
ATOM 4352 C CA . TRP B 1 141 ? 1.056 -13.539 -19.484 1 83.81 141 TRP B CA 1
ATOM 4353 C C . TRP B 1 141 ? 1.272 -14.773 -20.359 1 83.81 141 TRP B C 1
ATOM 4355 O O . TRP B 1 141 ? 1.192 -14.703 -21.578 1 83.81 141 TRP B O 1
ATOM 4365 N N . PRO B 1 142 ? 1.64 -15.875 -19.703 1 72.5 142 PRO B N 1
ATOM 4366 C CA . PRO B 1 142 ? 1.939 -17.094 -20.469 1 72.5 142 PRO B CA 1
ATOM 4367 C C . PRO B 1 142 ? 0.806 -17.5 -21.406 1 72.5 142 PRO B C 1
ATOM 4369 O O . PRO B 1 142 ? -0.369 -17.391 -21.047 1 72.5 142 PRO B O 1
ATOM 4372 N N . GLY B 1 143 ? 1.113 -17.984 -22.609 1 63.91 143 GLY B N 1
ATOM 4373 C CA . GLY B 1 143 ? 0.165 -18.453 -23.609 1 63.91 143 GLY B CA 1
ATOM 4374 C C . GLY B 1 143 ? -0.25 -17.375 -24.594 1 63.91 143 GLY B C 1
ATOM 4375 O O . GLY B 1 143 ? -0.914 -17.672 -25.594 1 63.91 143 GLY B O 1
ATOM 4376 N N . VAL B 1 144 ? -0.016 -16.266 -24.203 1 58.75 144 VAL B N 1
ATOM 4377 C CA . VAL B 1 144 ? -0.613 -15.195 -24.984 1 58.75 144 VAL B CA 1
ATOM 4378 C C . VAL B 1 144 ? 0.233 -14.93 -26.234 1 58.75 144 VAL B C 1
ATOM 4380 O O . VAL B 1 144 ? -0.272 -14.984 -27.359 1 58.75 144 VAL B O 1
ATOM 4383 N N . ALA B 1 145 ? 1.266 -14.016 -26.109 1 60.16 145 ALA B N 1
ATOM 4384 C CA . ALA B 1 145 ? 2.025 -13.648 -27.312 1 60.16 145 ALA B CA 1
ATOM 4385 C C . ALA B 1 145 ? 3.279 -14.508 -27.453 1 60.16 145 ALA B C 1
ATOM 4387 O O . ALA B 1 145 ? 4.203 -14.406 -26.641 1 60.16 145 ALA B O 1
ATOM 4388 N N . ASP B 1 146 ? 3.148 -15.555 -28.219 1 66.56 146 ASP B N 1
ATOM 4389 C CA . ASP B 1 146 ? 4.258 -16.484 -28.406 1 66.56 146 ASP B CA 1
ATOM 4390 C C . ASP B 1 146 ? 5.43 -15.805 -29.109 1 66.56 146 ASP B C 1
ATOM 4392 O O . ASP B 1 146 ? 6.57 -16.281 -29.031 1 66.56 146 ASP B O 1
ATOM 4396 N N . SER B 1 147 ? 5.094 -14.641 -29.672 1 84.62 147 SER B N 1
ATOM 4397 C CA . SER B 1 147 ? 6.176 -14.016 -30.422 1 84.62 147 SER B CA 1
ATOM 4398 C C . SER B 1 147 ? 6.992 -13.07 -29.547 1 84.62 147 SER B C 1
ATOM 4400 O O . SER B 1 147 ? 6.449 -12.125 -28.984 1 84.62 147 SER B O 1
ATOM 4402 N N . THR B 1 148 ? 8.258 -13.32 -29.344 1 88.44 148 THR B N 1
ATOM 4403 C CA . THR B 1 148 ? 9.211 -12.484 -28.609 1 88.44 148 THR B CA 1
ATOM 4404 C C . THR B 1 148 ? 9.258 -11.078 -29.203 1 88.44 148 THR B C 1
ATOM 4406 O O . THR B 1 148 ? 9.336 -10.094 -28.469 1 88.44 148 THR B O 1
ATOM 4409 N N . ALA B 1 149 ? 9.125 -11.008 -30.469 1 91.06 149 ALA B N 1
ATOM 4410 C CA . ALA B 1 149 ? 9.188 -9.727 -31.156 1 91.06 149 ALA B CA 1
ATOM 4411 C C . ALA B 1 149 ? 7.996 -8.844 -30.781 1 91.06 149 ALA B C 1
ATOM 4413 O O . ALA B 1 149 ? 8.148 -7.637 -30.578 1 91.06 149 ALA B O 1
ATOM 4414 N N . ILE B 1 150 ? 6.844 -9.43 -30.719 1 91.62 150 ILE B N 1
ATOM 4415 C CA . ILE B 1 150 ? 5.637 -8.68 -30.391 1 91.62 150 ILE B CA 1
ATOM 4416 C C . ILE B 1 150 ? 5.703 -8.188 -28.953 1 91.62 150 ILE B C 1
ATOM 4418 O O . ILE B 1 150 ? 5.348 -7.047 -28.656 1 91.62 150 ILE B O 1
ATOM 4422 N N . ARG B 1 151 ? 6.145 -9.07 -28.094 1 93.69 151 ARG B N 1
ATOM 4423 C CA . ARG B 1 151 ? 6.281 -8.688 -26.688 1 93.69 151 ARG B CA 1
ATOM 4424 C C . ARG B 1 151 ? 7.254 -7.523 -26.531 1 93.69 151 ARG B C 1
ATOM 4426 O O . ARG B 1 151 ? 6.969 -6.559 -25.812 1 93.69 151 ARG B O 1
ATOM 4433 N N . ALA B 1 152 ? 8.406 -7.621 -27.188 1 95.88 152 ALA B N 1
ATOM 4434 C CA . ALA B 1 152 ? 9.406 -6.559 -27.141 1 95.88 152 ALA B CA 1
ATOM 4435 C C . ALA B 1 152 ? 8.852 -5.254 -27.703 1 95.88 152 ALA B C 1
ATOM 4437 O O . ALA B 1 152 ? 9.055 -4.184 -27.141 1 95.88 152 ALA B O 1
ATOM 4438 N N . ALA B 1 153 ? 8.125 -5.332 -28.766 1 95.62 153 ALA B N 1
ATOM 4439 C CA . ALA B 1 153 ? 7.551 -4.156 -29.406 1 95.62 153 ALA B CA 1
ATOM 4440 C C . ALA B 1 153 ? 6.52 -3.48 -28.516 1 95.62 153 ALA B C 1
ATOM 4442 O O . ALA B 1 153 ? 6.504 -2.254 -28.391 1 95.62 153 ALA B O 1
ATOM 4443 N N . CYS B 1 154 ? 5.633 -4.25 -27.891 1 95.88 154 CYS B N 1
ATOM 4444 C CA . CYS B 1 154 ? 4.609 -3.705 -27.016 1 95.88 154 CYS B CA 1
ATOM 4445 C C . CYS B 1 154 ? 5.242 -2.99 -25.828 1 95.88 154 CYS B C 1
ATOM 4447 O O . CYS B 1 154 ? 4.832 -1.886 -25.469 1 95.88 154 CYS B O 1
ATOM 4449 N N . ALA B 1 155 ? 6.23 -3.623 -25.25 1 97.88 155 ALA B N 1
ATOM 4450 C CA . ALA B 1 155 ? 6.914 -2.998 -24.125 1 97.88 155 ALA B CA 1
ATOM 4451 C C . ALA B 1 155 ? 7.613 -1.71 -24.547 1 97.88 155 ALA B C 1
ATOM 4453 O O . ALA B 1 155 ? 7.59 -0.715 -23.828 1 97.88 155 ALA B O 1
ATOM 4454 N N . ALA B 1 156 ? 8.234 -1.725 -25.719 1 98.19 156 ALA B N 1
ATOM 4455 C CA . ALA B 1 156 ? 8.938 -0.553 -26.234 1 98.19 156 ALA B CA 1
ATOM 4456 C C . ALA B 1 156 ? 7.965 0.591 -26.516 1 98.19 156 ALA B C 1
ATOM 4458 O O . ALA B 1 156 ? 8.25 1.746 -26.188 1 98.19 156 ALA B O 1
ATOM 4459 N N . VAL B 1 157 ? 6.828 0.28 -27.078 1 98.25 157 VAL B N 1
ATOM 4460 C CA . VAL B 1 157 ? 5.82 1.291 -27.375 1 98.25 157 VAL B CA 1
ATOM 4461 C C . VAL B 1 157 ? 5.285 1.891 -26.078 1 98.25 157 VAL B C 1
ATOM 4463 O O . VAL B 1 157 ? 5.156 3.111 -25.953 1 98.25 157 VAL B O 1
ATOM 4466 N N . ALA B 1 158 ? 4.969 1.003 -25.141 1 98.56 158 ALA B N 1
ATOM 4467 C CA . ALA B 1 158 ? 4.52 1.496 -23.844 1 98.56 158 ALA B CA 1
ATOM 4468 C C . ALA B 1 158 ? 5.559 2.418 -23.203 1 98.56 158 ALA B C 1
ATOM 4470 O O . ALA B 1 158 ? 5.223 3.496 -22.719 1 98.56 158 ALA B O 1
ATOM 4471 N N . GLY B 1 159 ? 6.852 1.995 -23.25 1 98.69 159 GLY B N 1
ATOM 4472 C CA . GLY B 1 159 ? 7.922 2.809 -22.703 1 98.69 159 GLY B CA 1
ATOM 4473 C C . GLY B 1 159 ? 8.062 4.152 -23.391 1 98.69 159 GLY B C 1
ATOM 4474 O O . GLY B 1 159 ? 8.25 5.18 -22.734 1 98.69 159 GLY B O 1
ATOM 4475 N N . ALA B 1 160 ? 7.977 4.152 -24.703 1 98.44 160 ALA B N 1
ATOM 4476 C CA . ALA B 1 160 ? 8.102 5.379 -25.469 1 98.44 160 ALA B CA 1
ATOM 4477 C C . ALA B 1 160 ? 6.949 6.336 -25.172 1 98.44 160 ALA B C 1
ATOM 4479 O O . ALA B 1 160 ? 7.16 7.543 -25.016 1 98.44 160 ALA B O 1
ATOM 4480 N N . LEU B 1 161 ? 5.719 5.789 -25.062 1 98.56 161 LEU B N 1
ATOM 4481 C CA . LEU B 1 161 ? 4.559 6.621 -24.766 1 98.56 161 LEU B CA 1
ATOM 4482 C C . LEU B 1 161 ? 4.641 7.18 -23.344 1 98.56 161 LEU B C 1
ATOM 4484 O O . LEU B 1 161 ? 4.273 8.328 -23.109 1 98.56 161 LEU B O 1
ATOM 4488 N N . LEU B 1 162 ? 5.074 6.344 -22.453 1 98.75 162 LEU B N 1
ATOM 4489 C CA . LEU B 1 162 ? 5.262 6.805 -21.078 1 98.75 162 LEU B CA 1
ATOM 4490 C C . LEU B 1 162 ? 6.309 7.914 -21.016 1 98.75 162 LEU B C 1
ATOM 4492 O O . LEU B 1 162 ? 6.137 8.898 -20.297 1 98.75 162 LEU B O 1
ATOM 4496 N N . LEU B 1 163 ? 7.391 7.758 -21.766 1 98.56 163 LEU B N 1
ATOM 4497 C CA . LEU B 1 163 ? 8.438 8.773 -21.812 1 98.56 163 LEU B CA 1
ATOM 4498 C C . LEU B 1 163 ? 7.891 10.086 -22.375 1 98.56 163 LEU B C 1
ATOM 4500 O O . LEU B 1 163 ? 8.125 11.156 -21.797 1 98.56 163 LEU B O 1
ATOM 4504 N N . ALA B 1 164 ? 7.164 10.008 -23.453 1 98.12 164 ALA B N 1
ATOM 4505 C CA . ALA B 1 164 ? 6.543 11.18 -24.047 1 98.12 164 ALA B CA 1
ATOM 4506 C C . ALA B 1 164 ? 5.551 11.828 -23.078 1 98.12 164 ALA B C 1
ATOM 4508 O O . ALA B 1 164 ? 5.504 13.055 -22.953 1 98.12 164 ALA B O 1
ATOM 4509 N N . GLY B 1 165 ? 4.75 10.992 -22.438 1 98.19 165 GLY B N 1
ATOM 4510 C CA . GLY B 1 165 ? 3.809 11.5 -21.469 1 98.19 165 GLY B CA 1
ATOM 4511 C C . GLY B 1 165 ? 4.484 12.18 -20.281 1 98.19 165 GLY B C 1
ATOM 4512 O O . GLY B 1 165 ? 4.047 13.25 -19.844 1 98.19 165 GLY B O 1
ATOM 4513 N N . ALA B 1 166 ? 5.516 11.578 -19.781 1 98.38 166 ALA B N 1
ATOM 4514 C CA . ALA B 1 166 ? 6.262 12.164 -18.672 1 98.38 166 ALA B CA 1
ATOM 4515 C C . ALA B 1 166 ? 6.883 13.5 -19.062 1 98.38 166 ALA B C 1
ATOM 4517 O O . ALA B 1 166 ? 6.82 14.469 -18.312 1 98.38 166 ALA B O 1
ATOM 4518 N N . GLY B 1 167 ? 7.5 13.547 -20.219 1 97.88 167 GLY B N 1
ATOM 4519 C CA . GLY B 1 167 ? 8.062 14.789 -20.719 1 97.88 167 GLY B CA 1
ATOM 4520 C C . GLY B 1 167 ? 7.023 15.883 -20.891 1 97.88 167 GLY B C 1
ATOM 4521 O O . GLY B 1 167 ? 7.258 17.031 -20.516 1 97.88 167 GLY B O 1
ATOM 4522 N N . SER B 1 168 ? 5.871 15.523 -21.453 1 97.75 168 SER B N 1
ATOM 4523 C CA . SER B 1 168 ? 4.789 16.484 -21.625 1 97.75 168 SER B CA 1
ATOM 4524 C C . SER B 1 168 ? 4.266 16.984 -20.281 1 97.75 168 SER B C 1
ATOM 4526 O O . SER B 1 168 ? 4.02 18.188 -20.109 1 97.75 168 SER B O 1
ATOM 4528 N N . ALA B 1 169 ? 4.105 16.062 -19.375 1 97.56 169 ALA B N 1
ATOM 4529 C CA . ALA B 1 169 ? 3.639 16.438 -18.047 1 97.56 169 ALA B CA 1
ATOM 4530 C C . ALA B 1 169 ? 4.59 17.438 -17.391 1 97.56 169 ALA B C 1
ATOM 4532 O O . ALA B 1 169 ? 4.152 18.375 -16.75 1 97.56 169 ALA B O 1
ATOM 4533 N N . SER B 1 170 ? 5.836 17.234 -17.594 1 96.5 170 SER B N 1
ATOM 4534 C CA . SER B 1 170 ? 6.848 18.078 -16.953 1 96.5 170 SER B CA 1
ATOM 4535 C C . SER B 1 170 ? 7.012 19.391 -17.703 1 96.5 170 SER B C 1
ATOM 4537 O O . SER B 1 170 ? 6.848 20.469 -17.125 1 96.5 170 SER B O 1
ATOM 4539 N N . ARG B 1 171 ? 7.211 19.375 -19.016 1 95.25 171 ARG B N 1
ATOM 4540 C CA . ARG B 1 171 ? 7.641 20.547 -19.781 1 95.25 171 ARG B CA 1
ATOM 4541 C C . ARG B 1 171 ? 6.441 21.344 -20.266 1 95.25 171 ARG B C 1
ATOM 4543 O O . ARG B 1 171 ? 6.484 22.578 -20.297 1 95.25 171 ARG B O 1
ATOM 4550 N N . ALA B 1 172 ? 5.414 20.672 -20.625 1 94.81 172 ALA B N 1
ATOM 4551 C CA . ALA B 1 172 ? 4.27 21.359 -21.219 1 94.81 172 ALA B CA 1
ATOM 4552 C C . ALA B 1 172 ? 3.223 21.688 -20.156 1 94.81 172 ALA B C 1
ATOM 4554 O O . ALA B 1 172 ? 2.66 22.781 -20.156 1 94.81 172 ALA B O 1
ATOM 4555 N N . VAL B 1 173 ? 2.967 20.812 -19.219 1 94.19 173 VAL B N 1
ATOM 4556 C CA . VAL B 1 173 ? 1.846 20.969 -18.297 1 94.19 173 VAL B CA 1
ATOM 4557 C C . VAL B 1 173 ? 2.354 21.453 -16.938 1 94.19 173 VAL B C 1
ATOM 4559 O O . VAL B 1 173 ? 1.657 22.188 -16.234 1 94.19 173 VAL B O 1
ATOM 4562 N N . GLY B 1 174 ? 3.504 21.031 -16.562 1 94.38 174 GLY B N 1
ATOM 4563 C CA . GLY B 1 174 ? 4.059 21.406 -15.266 1 94.38 174 GLY B CA 1
ATOM 4564 C C . GLY B 1 174 ? 3.492 20.594 -14.117 1 94.38 174 GLY B C 1
ATOM 4565 O O . GLY B 1 174 ? 3.4 21.078 -12.992 1 94.38 174 GLY B O 1
ATOM 4566 N N . ASP B 1 175 ? 2.982 19.469 -14.383 1 94.44 175 ASP B N 1
ATOM 4567 C CA . ASP B 1 175 ? 2.459 18.562 -13.359 1 94.44 175 ASP B CA 1
ATOM 4568 C C . ASP B 1 175 ? 3.521 17.562 -12.914 1 94.44 175 ASP B C 1
ATOM 4570 O O . ASP B 1 175 ? 3.725 16.547 -13.562 1 94.44 175 ASP B O 1
ATOM 4574 N N . ARG B 1 176 ? 4.062 17.781 -11.773 1 93.5 176 ARG B N 1
ATOM 4575 C CA . ARG B 1 176 ? 5.18 16.984 -11.289 1 93.5 176 ARG B CA 1
ATOM 4576 C C . ARG B 1 176 ? 4.727 15.578 -10.93 1 93.5 176 ARG B C 1
ATOM 4578 O O . ARG B 1 176 ? 5.473 14.609 -11.102 1 93.5 176 ARG B O 1
ATOM 4585 N N . LEU B 1 177 ? 3.504 15.461 -10.461 1 91.94 177 LEU B N 1
ATOM 4586 C CA . LEU B 1 177 ? 2.988 14.156 -10.055 1 91.94 177 LEU B CA 1
ATOM 4587 C C . LEU B 1 177 ? 2.912 13.203 -11.242 1 91.94 177 LEU B C 1
ATOM 4589 O O . LEU B 1 177 ? 3.451 12.094 -11.195 1 91.94 177 LEU B O 1
ATOM 4593 N N . SER B 1 178 ? 2.289 13.68 -12.242 1 95.5 178 SER B N 1
ATOM 4594 C CA . SER B 1 178 ? 2.158 12.836 -13.422 1 95.5 178 SER B CA 1
ATOM 4595 C C . SER B 1 178 ? 3.514 12.578 -14.078 1 95.5 178 SER B C 1
ATOM 4597 O O . SER B 1 178 ? 3.793 11.461 -14.523 1 95.5 178 SER B O 1
ATOM 4599 N N . ALA B 1 179 ? 4.34 13.586 -14.117 1 97.38 179 ALA B N 1
ATOM 4600 C CA . ALA B 1 179 ? 5.664 13.445 -14.719 1 97.38 179 ALA B CA 1
ATOM 4601 C C . ALA B 1 179 ? 6.477 12.367 -14 1 97.38 179 ALA B C 1
ATOM 4603 O O . ALA B 1 179 ? 7.062 11.492 -14.648 1 97.38 179 ALA B O 1
ATOM 4604 N N . THR B 1 180 ? 6.48 12.406 -12.727 1 96.25 180 THR B N 1
ATOM 4605 C CA . THR B 1 180 ? 7.258 11.461 -11.93 1 96.25 180 THR B CA 1
ATOM 4606 C C . THR B 1 180 ? 6.672 10.055 -12.039 1 96.25 180 THR B C 1
ATOM 4608 O O . THR B 1 180 ? 7.406 9.086 -12.234 1 96.25 180 THR B O 1
ATOM 4611 N N . ALA B 1 181 ? 5.34 9.938 -11.891 1 97.5 181 ALA B N 1
ATOM 4612 C CA . ALA B 1 181 ? 4.684 8.633 -11.93 1 97.5 181 ALA B CA 1
ATOM 4613 C C . ALA B 1 181 ? 4.898 7.949 -13.273 1 97.5 181 ALA B C 1
ATOM 4615 O O . ALA B 1 181 ? 5.262 6.773 -13.328 1 97.5 181 ALA B O 1
ATOM 4616 N N . LEU B 1 182 ? 4.691 8.672 -14.32 1 98.19 182 LEU B N 1
ATOM 4617 C CA . LEU B 1 182 ? 4.875 8.109 -15.656 1 98.19 182 LEU B CA 1
ATOM 4618 C C . LEU B 1 182 ? 6.352 7.832 -15.93 1 98.19 182 LEU B C 1
ATOM 4620 O O . LEU B 1 182 ? 6.691 6.801 -16.516 1 98.19 182 LEU B O 1
ATOM 4624 N N . GLY B 1 183 ? 7.215 8.727 -15.523 1 98.38 183 GLY B N 1
ATOM 4625 C CA . GLY B 1 183 ? 8.648 8.562 -15.711 1 98.38 183 GLY B CA 1
ATOM 4626 C C . GLY B 1 183 ? 9.195 7.32 -15.039 1 98.38 183 GLY B C 1
ATOM 4627 O O . GLY B 1 183 ? 10.07 6.645 -15.586 1 98.38 183 GLY B O 1
ATOM 4628 N N . LEU B 1 184 ? 8.688 6.977 -13.891 1 98.19 184 LEU B N 1
ATOM 4629 C CA . LEU B 1 184 ? 9.18 5.84 -13.125 1 98.19 184 LEU B CA 1
ATOM 4630 C C . LEU B 1 184 ? 8.82 4.527 -13.805 1 98.19 184 LEU B C 1
ATOM 4632 O O . LEU B 1 184 ? 9.438 3.494 -13.547 1 98.19 184 LEU B O 1
ATOM 4636 N N . LEU B 1 185 ? 7.828 4.551 -14.68 1 98.56 185 LEU B N 1
ATOM 4637 C CA . LEU B 1 185 ? 7.398 3.328 -15.352 1 98.56 185 LEU B CA 1
ATOM 4638 C C . LEU B 1 185 ? 8.188 3.111 -16.641 1 98.56 185 LEU B C 1
ATOM 4640 O O . LEU B 1 185 ? 8.117 2.039 -17.25 1 98.56 185 LEU B O 1
ATOM 4644 N N . VAL B 1 186 ? 9 4.051 -17.031 1 98.75 186 VAL B N 1
ATOM 4645 C CA . VAL B 1 186 ? 9.773 3.951 -18.266 1 98.75 186 VAL B CA 1
ATOM 4646 C C . VAL B 1 186 ? 10.82 2.852 -18.141 1 98.75 186 VAL B C 1
ATOM 4648 O O . VAL B 1 186 ? 10.914 1.965 -19 1 98.75 186 VAL B O 1
ATOM 4651 N N . ALA B 1 187 ? 11.562 2.908 -17.062 1 98.69 187 ALA B N 1
ATOM 4652 C CA . ALA B 1 187 ? 12.648 1.955 -16.859 1 98.69 187 ALA B CA 1
ATOM 4653 C C . ALA B 1 187 ? 12.125 0.522 -16.844 1 98.69 187 ALA B C 1
ATOM 4655 O O . ALA B 1 187 ? 12.664 -0.351 -17.531 1 98.69 187 ALA B O 1
ATOM 4656 N N . PRO B 1 188 ? 11.031 0.192 -16.094 1 98.56 188 PRO B N 1
ATOM 4657 C CA . PRO B 1 188 ? 10.508 -1.175 -16.125 1 98.56 188 PRO B CA 1
ATOM 4658 C C . PRO B 1 188 ? 10.07 -1.609 -17.531 1 98.56 188 PRO B C 1
ATOM 4660 O O . PRO B 1 188 ? 10.219 -2.777 -17.891 1 98.56 188 PRO B O 1
ATOM 4663 N N . CYS B 1 189 ? 9.539 -0.731 -18.297 1 98.62 189 CYS B N 1
ATOM 4664 C CA . CYS B 1 189 ? 9.125 -1.072 -19.656 1 98.62 189 CYS B CA 1
ATOM 4665 C C . CYS B 1 189 ? 10.32 -1.462 -20.5 1 98.62 189 CYS B C 1
ATOM 4667 O O . CYS B 1 189 ? 10.289 -2.475 -21.203 1 98.62 189 CYS B O 1
ATOM 4669 N N . PHE B 1 190 ? 11.359 -0.692 -20.406 1 98.75 190 PHE B N 1
ATOM 4670 C CA . PHE B 1 190 ? 12.539 -1.009 -21.203 1 98.75 190 PHE B CA 1
ATOM 4671 C C . PHE B 1 190 ? 13.266 -2.221 -20.625 1 98.75 190 PHE B C 1
ATOM 4673 O O . PHE B 1 190 ? 13.898 -2.977 -21.375 1 98.75 190 PHE B O 1
ATOM 4680 N N . ALA B 1 191 ? 13.195 -2.436 -19.312 1 98.81 191 ALA B N 1
ATOM 4681 C CA . ALA B 1 191 ? 13.703 -3.674 -18.734 1 98.81 191 ALA B CA 1
ATOM 4682 C C . ALA B 1 191 ? 13.047 -4.891 -19.375 1 98.81 191 ALA B C 1
ATOM 4684 O O . ALA B 1 191 ? 13.711 -5.898 -19.641 1 98.81 191 ALA B O 1
ATOM 4685 N N . LEU B 1 192 ? 11.703 -4.82 -19.625 1 97.94 192 LEU B N 1
ATOM 4686 C CA . LEU B 1 192 ? 10.969 -5.914 -20.25 1 97.94 192 LEU B CA 1
ATOM 4687 C C . LEU B 1 192 ? 11.461 -6.156 -21.672 1 97.94 192 LEU B C 1
ATOM 4689 O O . LEU B 1 192 ? 11.578 -7.301 -22.109 1 97.94 192 LEU B O 1
ATOM 4693 N N . VAL B 1 193 ? 11.766 -5.062 -22.359 1 97.94 193 VAL B N 1
ATOM 4694 C CA . VAL B 1 193 ? 12.32 -5.184 -23.703 1 97.94 193 VAL B CA 1
ATOM 4695 C C . VAL B 1 193 ? 13.648 -5.941 -23.641 1 97.94 193 VAL B C 1
ATOM 4697 O O . VAL B 1 193 ? 13.844 -6.922 -24.375 1 97.94 193 VAL B O 1
ATOM 4700 N N . GLY B 1 194 ? 14.547 -5.496 -22.766 1 98.12 194 GLY B N 1
ATOM 4701 C CA . GLY B 1 194 ? 15.852 -6.129 -22.609 1 98.12 194 GLY B CA 1
ATOM 4702 C C . GLY B 1 194 ? 15.758 -7.578 -22.172 1 98.12 194 GLY B C 1
ATOM 4703 O O . GLY B 1 194 ? 16.594 -8.398 -22.562 1 98.12 194 GLY B O 1
ATOM 4704 N N . TRP B 1 195 ? 14.773 -7.945 -21.422 1 96.56 195 TRP B N 1
ATOM 4705 C CA . TRP B 1 195 ? 14.609 -9.297 -20.906 1 96.56 195 TRP B CA 1
ATOM 4706 C C . TRP B 1 195 ? 14.211 -10.266 -22.016 1 96.56 195 TRP B C 1
ATOM 4708 O O . TRP B 1 195 ? 14.664 -11.414 -22.047 1 96.56 195 TRP B O 1
ATOM 4718 N N . VAL B 1 196 ? 13.438 -9.82 -23 1 95.12 196 VAL B N 1
ATOM 4719 C CA . VAL B 1 196 ? 12.844 -10.75 -23.953 1 95.12 196 VAL B CA 1
ATOM 4720 C C . VAL B 1 196 ? 13.719 -10.844 -25.203 1 95.12 196 VAL B C 1
ATOM 4722 O O . VAL B 1 196 ? 13.773 -11.891 -25.844 1 95.12 196 VAL B O 1
ATOM 4725 N N . LEU B 1 197 ? 14.539 -9.891 -25.531 1 94.44 197 LEU B N 1
ATOM 4726 C CA . LEU B 1 197 ? 15.219 -9.781 -26.812 1 94.44 197 LEU B CA 1
ATOM 4727 C C . LEU B 1 197 ? 16.297 -10.844 -26.953 1 94.44 197 LEU B C 1
ATOM 4729 O O . LEU B 1 197 ? 16.422 -11.477 -28 1 94.44 197 LEU B O 1
ATOM 4733 N N . PRO B 1 198 ? 17.109 -11.141 -25.875 1 92.75 198 PRO B N 1
ATOM 4734 C CA . PRO B 1 198 ? 18.156 -12.148 -26.047 1 92.75 198 PRO B CA 1
ATOM 4735 C C . PRO B 1 198 ? 17.609 -13.547 -26.312 1 92.75 198 PRO B C 1
ATOM 4737 O O . PRO B 1 198 ? 18.281 -14.383 -26.906 1 92.75 198 PRO B O 1
ATOM 4740 N N . GLY B 1 199 ? 16.375 -13.828 -25.844 1 88.94 199 GLY B N 1
ATOM 4741 C CA . GLY B 1 199 ? 15.781 -15.141 -26.031 1 88.94 199 GLY B CA 1
ATOM 4742 C C . GLY B 1 199 ? 16.484 -16.219 -25.234 1 88.94 199 GLY B C 1
ATOM 4743 O O . GLY B 1 199 ? 16.969 -15.969 -24.125 1 88.94 199 GLY B O 1
ATOM 4744 N N . GLY B 1 200 ? 16.391 -17.469 -25.641 1 88.06 200 GLY B N 1
ATOM 4745 C CA . GLY B 1 200 ? 17.016 -18.609 -24.984 1 88.06 200 GLY B CA 1
ATOM 4746 C C . GLY B 1 200 ? 16.062 -19.359 -24.078 1 88.06 200 GLY B C 1
ATOM 4747 O O . GLY B 1 200 ? 15 -18.844 -23.719 1 88.06 200 GLY B O 1
ATOM 4748 N N . ASP B 1 201 ? 16.484 -20.594 -23.75 1 84.81 201 ASP B N 1
ATOM 4749 C CA . ASP B 1 201 ? 15.664 -21.484 -22.922 1 84.81 201 ASP B CA 1
ATOM 4750 C C . ASP B 1 201 ? 16 -21.312 -21.438 1 84.81 201 ASP B C 1
ATOM 4752 O O . ASP B 1 201 ? 17.156 -21.406 -21.047 1 84.81 201 ASP B O 1
ATOM 4756 N N . LEU B 1 202 ? 15 -21.141 -20.625 1 87.5 202 LEU B N 1
ATOM 4757 C CA . LEU B 1 202 ? 15.18 -20.891 -19.203 1 87.5 202 LEU B CA 1
ATOM 4758 C C . LEU B 1 202 ? 15.25 -22.203 -18.422 1 87.5 202 LEU B C 1
ATOM 4760 O O . LEU B 1 202 ? 15.445 -22.203 -17.203 1 87.5 202 LEU B O 1
ATOM 4764 N N . THR B 1 203 ? 15.008 -23.484 -18.906 1 85.81 203 THR B N 1
ATOM 4765 C CA . THR B 1 203 ? 14.977 -24.75 -18.188 1 85.81 203 THR B CA 1
ATOM 4766 C C . THR B 1 203 ? 16.156 -25.625 -18.594 1 85.81 203 THR B C 1
ATOM 4768 O O . THR B 1 203 ? 16.422 -26.656 -17.969 1 85.81 203 THR B O 1
ATOM 4771 N N . GLY B 1 204 ? 17.141 -25.406 -19.406 1 85.62 204 GLY B N 1
ATOM 4772 C CA . GLY B 1 204 ? 18.25 -26.203 -19.922 1 85.62 204 GLY B CA 1
ATOM 4773 C C . GLY B 1 204 ? 19.547 -26.016 -19.141 1 85.62 204 GLY B C 1
ATOM 4774 O O . GLY B 1 204 ? 19.547 -25.344 -18.109 1 85.62 204 GLY B O 1
ATOM 4775 N N . PRO B 1 205 ? 20.594 -26.688 -19.5 1 84.44 205 PRO B N 1
ATOM 4776 C CA . PRO B 1 205 ? 21.875 -26.641 -18.812 1 84.44 205 PRO B CA 1
ATOM 4777 C C . PRO B 1 205 ? 22.484 -25.234 -18.797 1 84.44 205 PRO B C 1
ATOM 4779 O O . PRO B 1 205 ? 23.266 -24.906 -17.906 1 84.44 205 PRO B O 1
ATOM 4782 N N . ASP B 1 206 ? 22.078 -24.406 -19.75 1 88.38 206 ASP B N 1
ATOM 4783 C CA . ASP B 1 206 ? 22.625 -23.062 -19.859 1 88.38 206 ASP B CA 1
ATOM 4784 C C . ASP B 1 206 ? 21.656 -22.031 -19.297 1 88.38 206 ASP B C 1
ATOM 4786 O O . ASP B 1 206 ? 21.734 -20.844 -19.656 1 88.38 206 ASP B O 1
ATOM 4790 N N . ALA B 1 207 ? 20.781 -22.484 -18.422 1 90.12 207 ALA B N 1
ATOM 4791 C CA . ALA B 1 207 ? 19.703 -21.625 -17.922 1 90.12 207 ALA B CA 1
ATOM 4792 C C . ALA B 1 207 ? 20.281 -20.406 -17.203 1 90.12 207 ALA B C 1
ATOM 4794 O O . ALA B 1 207 ? 19.812 -19.281 -17.391 1 90.12 207 ALA B O 1
ATOM 4795 N N . ALA B 1 208 ? 21.328 -20.656 -16.406 1 89.69 208 ALA B N 1
ATOM 4796 C CA . ALA B 1 208 ? 21.922 -19.578 -15.633 1 89.69 208 ALA B CA 1
ATOM 4797 C C . ALA B 1 208 ? 22.547 -18.531 -16.547 1 89.69 208 ALA B C 1
ATOM 4799 O O . ALA B 1 208 ? 22.438 -17.328 -16.312 1 89.69 208 ALA B O 1
ATOM 4800 N N . GLN B 1 209 ? 23.188 -18.984 -17.625 1 92.75 209 GLN B N 1
ATOM 4801 C CA . GLN B 1 209 ? 23.812 -18.094 -18.594 1 92.75 209 GLN B CA 1
ATOM 4802 C C . GLN B 1 209 ? 22.766 -17.297 -19.375 1 92.75 209 GLN B C 1
ATOM 4804 O O . GLN B 1 209 ? 22.938 -16.109 -19.609 1 92.75 209 GLN B O 1
ATOM 4809 N N . VAL B 1 210 ? 21.766 -17.969 -19.703 1 94.06 210 VAL B N 1
ATOM 4810 C CA . VAL B 1 210 ? 20.672 -17.312 -20.438 1 94.06 210 VAL B CA 1
ATOM 4811 C C . VAL B 1 210 ? 20.016 -16.266 -19.547 1 94.06 210 VAL B C 1
ATOM 4813 O O . VAL B 1 210 ? 19.812 -15.117 -19.969 1 94.06 210 VAL B O 1
ATOM 4816 N N . VAL B 1 211 ? 19.719 -16.656 -18.281 1 95.25 211 VAL B N 1
ATOM 4817 C CA . VAL B 1 211 ? 19.125 -15.711 -17.344 1 95.25 211 VAL B CA 1
ATOM 4818 C C . VAL B 1 211 ? 20.062 -14.523 -17.125 1 95.25 211 VAL B C 1
ATOM 4820 O O . VAL B 1 211 ? 19.609 -13.375 -17.062 1 95.25 211 VAL B O 1
ATOM 4823 N N . GLY B 1 212 ? 21.312 -14.859 -17.031 1 96.94 212 GLY B N 1
ATOM 4824 C CA . GLY B 1 212 ? 22.312 -13.805 -16.875 1 96.94 212 GLY B CA 1
ATOM 4825 C C . GLY B 1 212 ? 22.328 -12.812 -18.016 1 96.94 212 GLY B C 1
ATOM 4826 O O . GLY B 1 212 ? 22.328 -11.602 -17.797 1 96.94 212 GLY B O 1
ATOM 4827 N N . ALA B 1 213 ? 22.328 -13.305 -19.234 1 96.25 213 ALA B N 1
ATOM 4828 C CA . ALA B 1 213 ? 22.312 -12.445 -20.406 1 96.25 213 ALA B CA 1
ATOM 4829 C C . ALA B 1 213 ? 21.047 -11.594 -20.453 1 96.25 213 ALA B C 1
ATOM 4831 O O . ALA B 1 213 ? 21.094 -10.406 -20.812 1 96.25 213 ALA B O 1
ATOM 4832 N N . ARG B 1 214 ? 19.969 -12.172 -20.094 1 97.12 214 ARG B N 1
ATOM 4833 C CA . ARG B 1 214 ? 18.688 -11.453 -20.094 1 97.12 214 ARG B CA 1
ATOM 4834 C C . ARG B 1 214 ? 18.672 -10.375 -19.016 1 97.12 214 ARG B C 1
ATOM 4836 O O . ARG B 1 214 ? 18.188 -9.266 -19.25 1 97.12 214 ARG B O 1
ATOM 4843 N N . LEU B 1 215 ? 19.188 -10.703 -17.844 1 98.25 215 LEU B N 1
ATOM 4844 C CA . LEU B 1 215 ? 19.25 -9.727 -16.75 1 98.25 215 LEU B CA 1
ATOM 4845 C C . LEU B 1 215 ? 20.203 -8.586 -17.109 1 98.25 215 LEU B C 1
ATOM 4847 O O . LEU B 1 215 ? 19.938 -7.43 -16.781 1 98.25 215 LEU B O 1
ATOM 4851 N N . LEU B 1 216 ? 21.297 -8.922 -17.734 1 98.44 216 LEU B N 1
ATOM 4852 C CA . LEU B 1 216 ? 22.219 -7.902 -18.188 1 98.44 216 LEU B CA 1
ATOM 4853 C C . LEU B 1 216 ? 21.547 -6.938 -19.156 1 98.44 216 LEU B C 1
ATOM 4855 O O . LEU B 1 216 ? 21.625 -5.719 -18.984 1 98.44 216 LEU B O 1
ATOM 4859 N N . ALA B 1 217 ? 20.891 -7.496 -20.156 1 98.5 217 ALA B N 1
ATOM 4860 C CA . ALA B 1 217 ? 20.203 -6.676 -21.156 1 98.5 217 ALA B CA 1
ATOM 4861 C C . ALA B 1 217 ? 19.062 -5.875 -20.531 1 98.5 217 ALA B C 1
ATOM 4863 O O . ALA B 1 217 ? 18.891 -4.691 -20.828 1 98.5 217 ALA B O 1
ATOM 4864 N N . ALA B 1 218 ? 18.281 -6.488 -19.672 1 98.75 218 ALA B N 1
ATOM 4865 C CA . ALA B 1 218 ? 17.172 -5.828 -18.984 1 98.75 218 ALA B CA 1
ATOM 4866 C C . ALA B 1 218 ? 17.672 -4.676 -18.125 1 98.75 218 ALA B C 1
ATOM 4868 O O . ALA B 1 218 ? 17.109 -3.578 -18.156 1 98.75 218 ALA B O 1
ATOM 4869 N N . GLY B 1 219 ? 18.719 -4.977 -17.312 1 98.88 219 GLY B N 1
ATOM 4870 C CA . GLY B 1 219 ? 19.297 -3.945 -16.469 1 98.88 219 GLY B CA 1
ATOM 4871 C C . GLY B 1 219 ? 19.859 -2.771 -17.234 1 98.88 219 GLY B C 1
ATOM 4872 O O . GLY B 1 219 ? 19.641 -1.614 -16.875 1 98.88 219 GLY B O 1
ATOM 4873 N N . ALA B 1 220 ? 20.578 -3.08 -18.297 1 98.69 220 ALA B N 1
ATOM 4874 C CA . ALA B 1 220 ? 21.141 -2.029 -19.141 1 98.69 220 ALA B CA 1
ATOM 4875 C C . ALA B 1 220 ? 20.047 -1.166 -19.766 1 98.69 220 ALA B C 1
ATOM 4877 O O . ALA B 1 220 ? 20.141 0.065 -19.734 1 98.69 220 ALA B O 1
ATOM 4878 N N . ALA B 1 221 ? 19.031 -1.798 -20.312 1 98.81 221 ALA B N 1
ATOM 4879 C CA . ALA B 1 221 ? 17.938 -1.068 -20.938 1 98.81 221 ALA B CA 1
ATOM 4880 C C . ALA B 1 221 ? 17.156 -0.252 -19.906 1 98.81 221 ALA B C 1
ATOM 4882 O O . ALA B 1 221 ? 16.75 0.877 -20.188 1 98.81 221 ALA B O 1
ATOM 4883 N N . ALA B 1 222 ? 16.953 -0.824 -18.766 1 98.88 222 ALA B N 1
ATOM 4884 C CA . ALA B 1 222 ? 16.266 -0.113 -17.703 1 98.88 222 ALA B CA 1
ATOM 4885 C C . ALA B 1 222 ? 17.047 1.111 -17.25 1 98.88 222 ALA B C 1
ATOM 4887 O O . ALA B 1 222 ? 16.484 2.176 -17.016 1 98.88 222 ALA B O 1
ATOM 4888 N N . ALA B 1 223 ? 18.375 0.934 -17.078 1 98.75 223 ALA B N 1
ATOM 4889 C CA . ALA B 1 223 ? 19.219 2.066 -16.703 1 98.75 223 ALA B CA 1
ATOM 4890 C C . ALA B 1 223 ? 19.125 3.184 -17.734 1 98.75 223 ALA B C 1
ATOM 4892 O O . ALA B 1 223 ? 19 4.355 -17.391 1 98.75 223 ALA B O 1
ATOM 4893 N N . GLY B 1 224 ? 19.188 2.818 -19 1 98.62 224 GLY B N 1
ATOM 4894 C CA . GLY B 1 224 ? 18.984 3.791 -20.062 1 98.62 224 GLY B CA 1
ATOM 4895 C C . GLY B 1 224 ? 17.641 4.477 -20 1 98.62 224 GLY B C 1
ATOM 4896 O O . GLY B 1 224 ? 17.547 5.695 -20.172 1 98.62 224 GLY B O 1
ATOM 4897 N N . GLY B 1 225 ? 16.594 3.699 -19.766 1 98.69 225 GLY B N 1
ATOM 4898 C CA . GLY B 1 225 ? 15.258 4.262 -19.625 1 98.69 225 GLY B CA 1
ATOM 4899 C C . GLY B 1 225 ? 15.148 5.266 -18.484 1 98.69 225 GLY B C 1
ATOM 4900 O O . GLY B 1 225 ? 14.492 6.301 -18.625 1 98.69 225 GLY B O 1
ATOM 4901 N N . ALA B 1 226 ? 15.766 4.918 -17.344 1 98.62 226 ALA B N 1
ATOM 4902 C CA . ALA B 1 226 ? 15.75 5.828 -16.203 1 98.62 226 ALA B CA 1
ATOM 4903 C C . ALA B 1 226 ? 16.453 7.141 -16.531 1 98.62 226 ALA B C 1
ATOM 4905 O O . ALA B 1 226 ? 15.977 8.219 -16.172 1 98.62 226 ALA B O 1
ATOM 4906 N N . VAL B 1 227 ? 17.578 7.062 -17.234 1 98 227 VAL B N 1
ATOM 4907 C CA . VAL B 1 227 ? 18.344 8.242 -17.625 1 98 227 VAL B CA 1
ATOM 4908 C C . VAL B 1 227 ? 17.531 9.078 -18.609 1 98 227 VAL B C 1
ATOM 4910 O O . VAL B 1 227 ? 17.469 10.305 -18.5 1 98 227 VAL B O 1
ATOM 4913 N N . LEU B 1 228 ? 16.891 8.438 -19.562 1 98.25 228 LEU B N 1
ATOM 4914 C CA . LEU B 1 228 ? 16.062 9.141 -20.531 1 98.25 228 LEU B CA 1
ATOM 4915 C C . LEU B 1 228 ? 14.883 9.836 -19.859 1 98.25 228 LEU B C 1
ATOM 4917 O O . LEU B 1 228 ? 14.531 10.961 -20.203 1 98.25 228 LEU B O 1
ATOM 4921 N N . ALA B 1 229 ? 14.266 9.109 -18.938 1 98.56 229 ALA B N 1
ATOM 4922 C CA . ALA B 1 229 ? 13.156 9.711 -18.188 1 98.56 229 ALA B CA 1
ATOM 4923 C C . ALA B 1 229 ? 13.609 10.953 -17.438 1 98.56 229 ALA B C 1
ATOM 4925 O O . ALA B 1 229 ? 12.906 11.969 -17.422 1 98.56 229 ALA B O 1
ATOM 4926 N N . LEU B 1 230 ? 14.797 10.844 -16.781 1 97.38 230 LEU B N 1
ATOM 4927 C CA . LEU B 1 230 ? 15.336 11.992 -16.062 1 97.38 230 LEU B CA 1
ATOM 4928 C C . LEU B 1 230 ? 15.617 13.148 -17.016 1 97.38 230 LEU B C 1
ATOM 4930 O O . LEU B 1 230 ? 15.289 14.297 -16.719 1 97.38 230 LEU B O 1
ATOM 4934 N N . ALA B 1 231 ? 16.203 12.844 -18.141 1 96.94 231 ALA B N 1
ATOM 4935 C CA . ALA B 1 231 ? 16.516 13.867 -19.141 1 96.94 231 ALA B CA 1
ATOM 4936 C C . ALA B 1 231 ? 15.258 14.523 -19.672 1 96.94 231 ALA B C 1
ATOM 4938 O O . ALA B 1 231 ? 15.219 15.734 -19.891 1 96.94 231 ALA B O 1
ATOM 4939 N N . ALA B 1 232 ? 14.227 13.75 -19.844 1 96.44 232 ALA B N 1
ATOM 4940 C CA . ALA B 1 232 ? 12.984 14.242 -20.453 1 96.44 232 ALA B CA 1
ATOM 4941 C C . ALA B 1 232 ? 12.188 15.07 -19.453 1 96.44 232 ALA B C 1
ATOM 4943 O O . ALA B 1 232 ? 11.453 15.984 -19.844 1 96.44 232 ALA B O 1
ATOM 4944 N N . THR B 1 233 ? 12.234 14.766 -18.156 1 95.94 233 THR B N 1
ATOM 4945 C CA . THR B 1 233 ? 11.312 15.375 -17.203 1 95.94 233 THR B CA 1
ATOM 4946 C C . THR B 1 233 ? 12.047 16.375 -16.312 1 95.94 233 THR B C 1
ATOM 4948 O O . THR B 1 233 ? 11.461 17.359 -15.852 1 95.94 233 THR B O 1
ATOM 4951 N N . ALA B 1 234 ? 13.312 16.078 -15.898 1 92.12 234 ALA B N 1
ATOM 4952 C CA . ALA B 1 234 ? 14.117 16.875 -14.977 1 92.12 234 ALA B CA 1
ATOM 4953 C C . ALA B 1 234 ? 13.477 16.906 -13.586 1 92.12 234 ALA B C 1
ATOM 4955 O O . ALA B 1 234 ? 13.68 17.844 -12.828 1 92.12 234 ALA B O 1
ATOM 4956 N N . VAL B 1 235 ? 12.562 16.016 -13.398 1 91.12 235 VAL B N 1
ATOM 4957 C CA . VAL B 1 235 ? 11.938 15.93 -12.078 1 91.12 235 VAL B CA 1
ATOM 4958 C C . VAL B 1 235 ? 12.094 14.516 -11.531 1 91.12 235 VAL B C 1
ATOM 4960 O O . VAL B 1 235 ? 12.367 13.57 -12.281 1 91.12 235 VAL B O 1
ATOM 4963 N N . GLY B 1 236 ? 12.031 14.438 -10.18 1 93.06 236 GLY B N 1
ATOM 4964 C CA . GLY B 1 236 ? 12.109 13.133 -9.547 1 93.06 236 GLY B CA 1
ATOM 4965 C C . GLY B 1 236 ? 13.492 12.516 -9.625 1 93.06 236 GLY B C 1
ATOM 4966 O O . GLY B 1 236 ? 13.633 11.297 -9.789 1 93.06 236 GLY B O 1
ATOM 4967 N N . ALA B 1 237 ? 14.477 13.297 -9.547 1 94.69 237 ALA B N 1
ATOM 4968 C CA . ALA B 1 237 ? 15.859 12.875 -9.734 1 94.69 237 ALA B CA 1
ATOM 4969 C C . ALA B 1 237 ? 16.25 11.812 -8.719 1 94.69 237 ALA B C 1
ATOM 4971 O O . ALA B 1 237 ? 16.828 10.773 -9.078 1 94.69 237 ALA B O 1
ATOM 4972 N N . PRO B 1 238 ? 15.922 11.977 -7.422 1 95.56 238 PRO B N 1
ATOM 4973 C CA . PRO B 1 238 ? 16.328 10.945 -6.469 1 95.56 238 PRO B CA 1
ATOM 4974 C C . PRO B 1 238 ? 15.711 9.578 -6.785 1 95.56 238 PRO B C 1
ATOM 4976 O O . PRO B 1 238 ? 16.422 8.562 -6.781 1 95.56 238 PRO B O 1
ATOM 4979 N N . ALA B 1 239 ? 14.406 9.547 -7.129 1 96.94 239 ALA B N 1
ATOM 4980 C CA . ALA B 1 239 ? 13.727 8.289 -7.414 1 96.94 239 ALA B CA 1
ATOM 4981 C C . ALA B 1 239 ? 14.258 7.664 -8.703 1 96.94 239 ALA B C 1
ATOM 4983 O O . ALA B 1 239 ? 14.414 6.441 -8.789 1 96.94 239 ALA B O 1
ATOM 4984 N N . LEU B 1 240 ? 14.477 8.461 -9.711 1 97.94 240 LEU B N 1
ATOM 4985 C CA . LEU B 1 240 ? 14.961 7.949 -10.984 1 97.94 240 LEU B CA 1
ATOM 4986 C C . LEU B 1 240 ? 16.406 7.465 -10.859 1 97.94 240 LEU B C 1
ATOM 4988 O O . LEU B 1 240 ? 16.797 6.492 -11.5 1 97.94 240 LEU B O 1
ATOM 4992 N N . LEU B 1 241 ? 17.234 8.102 -10.047 1 96.75 241 LEU B N 1
ATOM 4993 C CA . LEU B 1 241 ? 18.578 7.609 -9.789 1 96.75 241 LEU B CA 1
ATOM 4994 C C . LEU B 1 241 ? 18.531 6.285 -9.039 1 96.75 241 LEU B C 1
ATOM 4996 O O . LEU B 1 241 ? 19.312 5.375 -9.328 1 96.75 241 LEU B O 1
ATOM 5000 N N . ALA B 1 242 ? 17.672 6.219 -8.008 1 97.69 242 ALA B N 1
ATOM 5001 C CA . ALA B 1 242 ? 17.516 4.949 -7.312 1 97.69 242 ALA B CA 1
ATOM 5002 C C . ALA B 1 242 ? 17.156 3.828 -8.281 1 97.69 242 ALA B C 1
ATOM 5004 O O . ALA B 1 242 ? 17.688 2.723 -8.195 1 97.69 242 ALA B O 1
ATOM 5005 N N . THR B 1 243 ? 16.25 4.137 -9.211 1 98.44 243 THR B N 1
ATOM 5006 C CA . THR B 1 243 ? 15.852 3.176 -10.242 1 98.44 243 THR B CA 1
ATOM 5007 C C . THR B 1 243 ? 17.047 2.783 -11.102 1 98.44 243 THR B C 1
ATOM 5009 O O . THR B 1 243 ? 17.234 1.605 -11.406 1 98.44 243 THR B O 1
ATOM 5012 N N . ALA B 1 244 ? 17.875 3.695 -11.484 1 98.31 244 ALA B N 1
ATOM 5013 C CA . ALA B 1 244 ? 19.062 3.436 -12.281 1 98.31 244 ALA B CA 1
ATOM 5014 C C . ALA B 1 244 ? 20.062 2.572 -11.508 1 98.31 244 ALA B C 1
ATOM 5016 O O . ALA B 1 244 ? 20.688 1.675 -12.078 1 98.31 244 ALA B O 1
ATOM 5017 N N . VAL B 1 245 ? 20.188 2.844 -10.211 1 97.69 245 VAL B N 1
ATOM 5018 C CA . VAL B 1 245 ? 21.125 2.088 -9.375 1 97.69 245 VAL B CA 1
ATOM 5019 C C . VAL B 1 245 ? 20.672 0.629 -9.297 1 97.69 245 VAL B C 1
ATOM 5021 O O . VAL B 1 245 ? 21.484 -0.285 -9.453 1 97.69 245 VAL B O 1
ATOM 5024 N N . VAL B 1 246 ? 19.391 0.381 -9.125 1 98.75 246 VAL B N 1
ATOM 5025 C CA . VAL B 1 246 ? 18.859 -0.975 -9.094 1 98.75 246 VAL B CA 1
ATOM 5026 C C . VAL B 1 246 ? 19.062 -1.644 -10.445 1 98.75 246 VAL B C 1
ATOM 5028 O O . VAL B 1 246 ? 19.438 -2.818 -10.516 1 98.75 246 VAL B O 1
ATOM 5031 N N . ALA B 1 247 ? 18.859 -0.896 -11.523 1 98.88 247 ALA B N 1
ATOM 5032 C CA . ALA B 1 247 ? 19.031 -1.41 -12.883 1 98.88 247 ALA B CA 1
ATOM 5033 C C . ALA B 1 247 ? 20.484 -1.81 -13.141 1 98.88 247 ALA B C 1
ATOM 5035 O O . ALA B 1 247 ? 20.75 -2.871 -13.703 1 98.88 247 ALA B O 1
ATOM 5036 N N . VAL B 1 248 ? 21.406 -1.016 -12.742 1 98.69 248 VAL B N 1
ATOM 5037 C CA . VAL B 1 248 ? 22.812 -1.291 -12.93 1 98.69 248 VAL B CA 1
ATOM 5038 C C . VAL B 1 248 ? 23.219 -2.51 -12.102 1 98.69 248 VAL B C 1
ATOM 5040 O O . VAL B 1 248 ? 23.953 -3.379 -12.578 1 98.69 248 VAL B O 1
ATOM 5043 N N . ALA B 1 249 ? 22.734 -2.59 -10.836 1 98.69 249 ALA B N 1
ATOM 5044 C CA . ALA B 1 249 ? 22.984 -3.768 -10.016 1 98.69 249 ALA B CA 1
ATOM 5045 C C . ALA B 1 249 ? 22.453 -5.031 -10.68 1 98.69 249 ALA B C 1
ATOM 5047 O O . ALA B 1 249 ? 23.094 -6.082 -10.633 1 98.69 249 ALA B O 1
ATOM 5048 N N . THR B 1 250 ? 21.297 -4.898 -11.297 1 98.75 250 THR B N 1
ATOM 5049 C CA . THR B 1 250 ? 20.703 -6.016 -12.023 1 98.75 250 THR B CA 1
ATOM 5050 C C . THR B 1 250 ? 21.578 -6.414 -13.211 1 98.75 250 THR B C 1
ATOM 5052 O O . THR B 1 250 ? 21.844 -7.598 -13.43 1 98.75 250 THR B O 1
ATOM 5055 N N . ALA B 1 251 ? 22.062 -5.441 -13.969 1 98.75 251 ALA B N 1
ATOM 5056 C CA . ALA B 1 251 ? 22.922 -5.695 -15.109 1 98.75 251 ALA B CA 1
ATOM 5057 C C . ALA B 1 251 ? 24.234 -6.363 -14.672 1 98.75 251 ALA B C 1
ATOM 5059 O O . ALA B 1 251 ? 24.688 -7.316 -15.305 1 98.75 251 ALA B O 1
ATOM 5060 N N . ILE B 1 252 ? 24.812 -5.918 -13.594 1 98.69 252 ILE B N 1
ATOM 5061 C CA . ILE B 1 252 ? 26.062 -6.465 -13.094 1 98.69 252 ILE B CA 1
ATOM 5062 C C . ILE B 1 252 ? 25.859 -7.906 -12.633 1 98.69 252 ILE B C 1
ATOM 5064 O O . ILE B 1 252 ? 26.672 -8.781 -12.922 1 98.69 252 ILE B O 1
ATOM 5068 N N . SER B 1 253 ? 24.766 -8.172 -11.906 1 98.62 253 SER B N 1
ATOM 5069 C CA . SER B 1 253 ? 24.453 -9.539 -11.492 1 98.62 253 SER B CA 1
ATOM 5070 C C . SER B 1 253 ? 24.297 -10.453 -12.703 1 98.62 253 SER B C 1
ATOM 5072 O O . SER B 1 253 ? 24.797 -11.578 -12.711 1 98.62 253 SER B O 1
ATOM 5074 N N . GLY B 1 254 ? 23.594 -9.891 -13.742 1 98.31 254 GLY B N 1
ATOM 5075 C CA . GLY B 1 254 ? 23.422 -10.656 -14.969 1 98.31 254 GLY B CA 1
ATOM 5076 C C . GLY B 1 254 ? 24.75 -10.961 -15.656 1 98.31 254 GLY B C 1
ATOM 5077 O O . GLY B 1 254 ? 24.969 -12.07 -16.141 1 98.31 254 GLY B O 1
ATOM 5078 N N . ALA B 1 255 ? 25.625 -10.008 -15.734 1 98.12 255 ALA B N 1
ATOM 5079 C CA . ALA B 1 255 ? 26.938 -10.188 -16.344 1 98.12 255 ALA B CA 1
ATOM 5080 C C . ALA B 1 255 ? 27.75 -11.25 -15.609 1 98.12 255 ALA B C 1
ATOM 5082 O O . ALA B 1 255 ? 28.406 -12.086 -16.234 1 98.12 255 ALA B O 1
ATOM 5083 N N . LEU B 1 256 ? 27.688 -11.25 -14.289 1 97.69 256 LEU B N 1
ATOM 5084 C CA . LEU B 1 256 ? 28.422 -12.227 -13.484 1 97.69 256 LEU B CA 1
ATOM 5085 C C . LEU B 1 256 ? 27.891 -13.633 -13.719 1 97.69 256 LEU B C 1
ATOM 5087 O O . LEU B 1 256 ? 28.656 -14.586 -13.859 1 97.69 256 LEU B O 1
ATOM 5091 N N . MET B 1 257 ? 26.594 -13.75 -13.836 1 95.75 257 MET B N 1
ATOM 5092 C CA . MET B 1 257 ? 25.938 -15.039 -14.062 1 95.75 257 MET B CA 1
ATOM 5093 C C . MET B 1 257 ? 26.266 -15.57 -15.453 1 95.75 257 MET B C 1
ATOM 5095 O O . MET B 1 257 ? 26.484 -16.766 -15.625 1 95.75 257 MET B O 1
ATOM 5099 N N . GLY B 1 258 ? 26.266 -14.641 -16.391 1 93 258 GLY B N 1
ATOM 5100 C CA . GLY B 1 258 ? 26.359 -15.039 -17.781 1 93 258 GLY B CA 1
ATOM 5101 C C . GLY B 1 258 ? 27.781 -15.25 -18.234 1 93 258 GLY B C 1
ATOM 5102 O O . GLY B 1 258 ? 28.047 -16.047 -19.156 1 93 258 GLY B O 1
ATOM 5103 N N . TYR B 1 259 ? 28.781 -14.617 -17.547 1 93.06 259 TYR B N 1
ATOM 5104 C CA . TYR B 1 259 ? 30.078 -14.562 -18.203 1 93.06 259 TYR B CA 1
ATOM 5105 C C . TYR B 1 259 ? 31.188 -14.93 -17.234 1 93.06 259 TYR B C 1
ATOM 5107 O O . TYR B 1 259 ? 32.375 -14.922 -17.609 1 93.06 259 TYR B O 1
ATOM 5115 N N . THR B 1 260 ? 31.125 -15.203 -15.938 1 91.38 260 THR B N 1
ATOM 5116 C CA . THR B 1 260 ? 32.219 -15.508 -15.016 1 91.38 260 THR B CA 1
ATOM 5117 C C . THR B 1 260 ? 32.062 -16.922 -14.477 1 91.38 260 THR B C 1
ATOM 5119 O O . THR B 1 260 ? 32.938 -17.406 -13.75 1 91.38 260 THR B O 1
ATOM 5122 N N . GLY B 1 261 ? 31.047 -17.688 -14.805 1 88.81 261 GLY B N 1
ATOM 5123 C CA . GLY B 1 261 ? 30.844 -19.031 -14.312 1 88.81 261 GLY B CA 1
ATOM 5124 C C . GLY B 1 261 ? 30.281 -19.094 -12.906 1 88.81 261 GLY B C 1
ATOM 5125 O O . GLY B 1 261 ? 30.062 -20.172 -12.352 1 88.81 261 GLY B O 1
ATOM 5126 N N . LEU B 1 262 ? 30.109 -17.953 -12.258 1 93.44 262 LEU B N 1
ATOM 5127 C CA . LEU B 1 262 ? 29.484 -17.906 -10.938 1 93.44 262 LEU B CA 1
ATOM 5128 C C . LEU B 1 262 ? 28.031 -18.391 -11.008 1 93.44 262 LEU B C 1
ATOM 5130 O O . LEU B 1 262 ? 27.312 -18.094 -11.969 1 93.44 262 LEU B O 1
ATOM 5134 N N . ASP B 1 263 ? 27.688 -19.141 -9.945 1 93.38 263 ASP B N 1
ATOM 5135 C CA . ASP B 1 263 ? 26.281 -19.516 -9.852 1 93.38 263 ASP B CA 1
ATOM 5136 C C . ASP B 1 263 ? 25.422 -18.312 -9.469 1 93.38 263 ASP B C 1
ATOM 5138 O O . ASP B 1 263 ? 25.953 -17.266 -9.102 1 93.38 263 ASP B O 1
ATOM 5142 N N . VAL B 1 264 ? 24.125 -18.438 -9.602 1 95.88 264 VAL B N 1
ATOM 5143 C CA . VAL B 1 264 ? 23.156 -17.359 -9.422 1 95.88 264 VAL B CA 1
ATOM 5144 C C . VAL B 1 264 ? 23.266 -16.812 -8 1 95.88 264 VAL B C 1
ATOM 5146 O O . VAL B 1 264 ? 23.422 -15.602 -7.812 1 95.88 264 VAL B O 1
ATOM 5149 N N . PRO B 1 265 ? 23.281 -17.656 -6.902 1 97.62 265 PRO B N 1
ATOM 5150 C CA . PRO B 1 265 ? 23.391 -17.125 -5.543 1 97.62 265 PRO B CA 1
ATOM 5151 C C . PRO B 1 265 ? 24.688 -16.359 -5.309 1 97.62 265 PRO B C 1
ATOM 5153 O O . PRO B 1 265 ? 24.688 -15.336 -4.613 1 97.62 265 PRO B O 1
ATOM 5156 N N . ALA B 1 266 ? 25.75 -16.875 -5.887 1 97.75 266 ALA B N 1
ATOM 5157 C CA . ALA B 1 266 ? 27.047 -16.203 -5.719 1 97.75 266 ALA B CA 1
ATOM 5158 C C . ALA B 1 266 ? 27.016 -14.812 -6.34 1 97.75 266 ALA B C 1
ATOM 5160 O O . ALA B 1 266 ? 27.484 -13.852 -5.727 1 97.75 266 ALA B O 1
ATOM 5161 N N . ALA B 1 267 ? 26.484 -14.664 -7.543 1 98.06 267 ALA B N 1
ATOM 5162 C CA . ALA B 1 267 ? 26.438 -13.391 -8.266 1 98.06 267 ALA B CA 1
ATOM 5163 C C . ALA B 1 267 ? 25.625 -12.352 -7.492 1 98.06 267 ALA B C 1
ATOM 5165 O O . ALA B 1 267 ? 26.078 -11.227 -7.289 1 98.06 267 ALA B O 1
ATOM 5166 N N . VAL B 1 268 ? 24.453 -12.695 -7.004 1 98.44 268 VAL B N 1
ATOM 5167 C CA . VAL B 1 268 ? 23.594 -11.727 -6.336 1 98.44 268 VAL B CA 1
ATOM 5168 C C . VAL B 1 268 ? 24.141 -11.406 -4.953 1 98.44 268 VAL B C 1
ATOM 5170 O O . VAL B 1 268 ? 24.016 -10.273 -4.477 1 98.44 268 VAL B O 1
ATOM 5173 N N . ALA B 1 269 ? 24.734 -12.43 -4.273 1 98.69 269 ALA B N 1
ATOM 5174 C CA .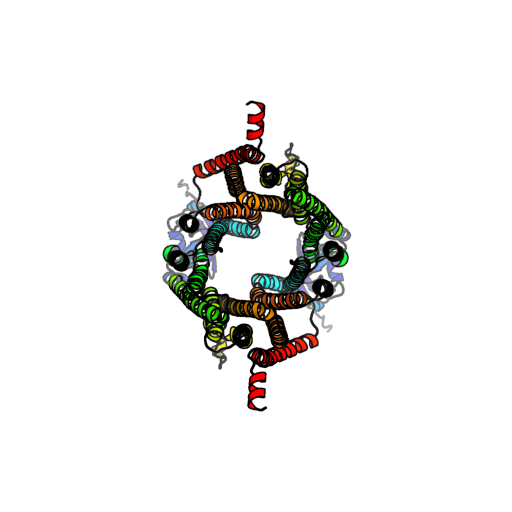 ALA B 1 269 ? 25.328 -12.195 -2.967 1 98.69 269 ALA B CA 1
ATOM 5175 C C . ALA B 1 269 ? 26.469 -11.172 -3.062 1 98.69 269 ALA B C 1
ATOM 5177 O O . ALA B 1 269 ? 26.578 -10.273 -2.221 1 98.69 269 ALA B O 1
ATOM 5178 N N . LEU B 1 270 ? 27.297 -11.336 -4.105 1 98.44 270 LEU B N 1
ATOM 5179 C CA . LEU B 1 270 ? 28.422 -10.43 -4.293 1 98.44 270 LEU B CA 1
ATOM 5180 C C . LEU B 1 270 ? 27.953 -9 -4.516 1 98.44 270 LEU B C 1
ATOM 5182 O O . LEU B 1 270 ? 28.422 -8.07 -3.859 1 98.44 270 LEU B O 1
ATOM 5186 N N . VAL B 1 271 ? 26.969 -8.797 -5.355 1 98.69 271 VAL B N 1
ATOM 5187 C CA . VAL B 1 271 ? 26.453 -7.469 -5.672 1 98.69 271 VAL B CA 1
ATOM 5188 C C . VAL B 1 271 ? 25.781 -6.863 -4.438 1 98.69 271 VAL B C 1
ATOM 5190 O O . VAL B 1 271 ? 26.047 -5.707 -4.09 1 98.69 271 VAL B O 1
ATOM 5193 N N . ALA B 1 272 ? 24.953 -7.605 -3.742 1 98.81 272 ALA B N 1
ATOM 5194 C CA . ALA B 1 272 ? 24.25 -7.113 -2.561 1 98.81 272 ALA B CA 1
ATOM 5195 C C . ALA B 1 272 ? 25.234 -6.75 -1.45 1 98.81 272 ALA B C 1
ATOM 5197 O O . ALA B 1 272 ? 25.031 -5.777 -0.72 1 98.81 272 ALA B O 1
ATOM 5198 N N . THR B 1 273 ? 26.297 -7.598 -1.302 1 98.56 273 THR B N 1
ATOM 5199 C CA . THR B 1 273 ? 27.297 -7.344 -0.271 1 98.56 273 THR B CA 1
ATOM 5200 C C . THR B 1 273 ? 28.016 -6.023 -0.525 1 98.56 273 THR B C 1
ATOM 5202 O O . THR B 1 273 ? 28.156 -5.203 0.385 1 98.56 273 THR B O 1
ATOM 5205 N N . ILE B 1 274 ? 28.391 -5.762 -1.771 1 98.12 274 ILE B N 1
ATOM 5206 C CA . ILE B 1 274 ? 29.078 -4.527 -2.125 1 98.12 274 ILE B CA 1
ATOM 5207 C C . ILE B 1 274 ? 28.172 -3.334 -1.87 1 98.12 274 ILE B C 1
ATOM 5209 O O . ILE B 1 274 ? 28.594 -2.334 -1.283 1 98.12 274 ILE B O 1
ATOM 5213 N N . VAL B 1 275 ? 26.938 -3.451 -2.227 1 98.12 275 VAL B N 1
ATOM 5214 C CA . VAL B 1 275 ? 25.969 -2.365 -2.064 1 98.12 275 VAL B CA 1
ATOM 5215 C C . VAL B 1 275 ? 25.703 -2.131 -0.579 1 98.12 275 VAL B C 1
ATOM 5217 O O . VAL B 1 275 ? 25.656 -0.985 -0.125 1 98.12 275 VAL B O 1
ATOM 5220 N N . ALA B 1 276 ? 25.531 -3.225 0.189 1 97.81 276 ALA B N 1
ATOM 5221 C CA . ALA B 1 276 ? 25.25 -3.117 1.618 1 97.81 276 ALA B CA 1
ATOM 5222 C C . ALA B 1 276 ? 26.422 -2.486 2.361 1 97.81 276 ALA B C 1
ATOM 5224 O O . ALA B 1 276 ? 26.234 -1.65 3.248 1 97.81 276 ALA B O 1
ATOM 5225 N N . LEU B 1 277 ? 27.625 -2.865 1.972 1 96.25 277 LEU B N 1
ATOM 5226 C CA . LEU B 1 277 ? 28.812 -2.342 2.646 1 96.25 277 LEU B CA 1
ATOM 5227 C C . LEU B 1 277 ? 29.062 -0.894 2.248 1 96.25 277 LEU B C 1
ATOM 5229 O O . LEU B 1 277 ? 29.703 -0.141 2.996 1 96.25 277 LEU B O 1
ATOM 5233 N N . ALA B 1 278 ? 28.516 -0.491 1.138 1 94.81 278 ALA B N 1
ATOM 5234 C CA . ALA B 1 278 ? 28.641 0.892 0.685 1 94.81 278 ALA B CA 1
ATOM 5235 C C . ALA B 1 278 ? 27.609 1.788 1.359 1 94.81 278 ALA B C 1
ATOM 5237 O O . ALA B 1 278 ? 27.562 2.994 1.108 1 94.81 278 ALA B O 1
ATOM 5238 N N . ALA B 1 279 ? 26.781 1.236 2.219 1 89.56 279 ALA B N 1
ATOM 5239 C CA . ALA B 1 279 ? 25.703 1.983 2.865 1 89.56 279 ALA B CA 1
ATOM 5240 C C . ALA B 1 279 ? 26.266 3.117 3.721 1 89.56 279 ALA B C 1
ATOM 5242 O O . ALA B 1 279 ? 25.625 4.16 3.875 1 89.56 279 ALA B O 1
ATOM 5243 N N . GLY B 1 280 ? 27.469 2.996 4.25 1 87.56 280 GLY B N 1
ATOM 5244 C CA . GLY B 1 280 ? 28.109 4.047 5.023 1 87.56 280 GLY B CA 1
ATOM 5245 C C . GLY B 1 280 ? 28.422 5.285 4.207 1 87.56 280 GLY B C 1
ATOM 5246 O O . GLY B 1 280 ? 28.562 6.383 4.758 1 87.56 280 GLY B O 1
ATOM 5247 N N . ALA B 1 281 ? 28.469 5.113 2.889 1 91.12 281 ALA B N 1
ATOM 5248 C CA . ALA B 1 281 ? 28.812 6.223 2.004 1 91.12 281 ALA B CA 1
ATOM 5249 C C . ALA B 1 281 ? 27.562 6.934 1.501 1 91.12 281 ALA B C 1
ATOM 5251 O O . ALA B 1 281 ? 27.656 7.941 0.794 1 91.12 281 ALA B O 1
ATOM 5252 N N . VAL B 1 282 ? 26.391 6.523 1.934 1 93.5 282 VAL B N 1
ATOM 5253 C CA . VAL B 1 282 ? 25.141 7.051 1.396 1 93.5 282 VAL B CA 1
ATOM 5254 C C . VAL B 1 282 ? 24.969 8.5 1.843 1 93.5 282 VAL B C 1
ATOM 5256 O O . VAL B 1 282 ? 24.672 9.375 1.024 1 93.5 282 VAL B O 1
ATOM 5259 N N . ALA B 1 283 ? 25.219 8.766 3.129 1 88.56 283 ALA B N 1
ATOM 5260 C CA . ALA B 1 283 ? 24.953 10.102 3.65 1 88.56 283 ALA B CA 1
ATOM 5261 C C . ALA B 1 283 ? 25.906 11.133 3.035 1 88.56 283 ALA B C 1
ATOM 5263 O O . ALA B 1 283 ? 25.453 12.148 2.506 1 88.56 283 ALA B O 1
ATOM 5264 N N . PRO B 1 284 ? 27.234 10.859 3.002 1 88 284 PRO B N 1
ATOM 5265 C CA . PRO B 1 284 ? 28.125 11.82 2.357 1 88 284 PRO B CA 1
ATOM 5266 C C . PRO B 1 284 ? 27.812 12.023 0.877 1 88 284 PRO B C 1
ATOM 5268 O O . PRO B 1 284 ? 27.875 13.148 0.376 1 88 284 PRO B O 1
ATOM 5271 N N . PHE B 1 285 ? 27.453 11.016 0.253 1 89.94 285 PHE B N 1
ATOM 5272 C CA . PHE B 1 285 ? 27.125 11.109 -1.166 1 89.94 285 PHE B CA 1
ATOM 5273 C C . PHE B 1 285 ? 25.828 11.891 -1.38 1 89.94 285 PHE B C 1
ATOM 5275 O O . PHE B 1 285 ? 25.734 12.703 -2.307 1 89.94 285 PHE B O 1
ATOM 5282 N N . ALA B 1 286 ? 24.906 11.68 -0.565 1 91.12 286 ALA B N 1
ATOM 5283 C CA . ALA B 1 286 ? 23.625 12.398 -0.629 1 91.12 286 ALA B CA 1
ATOM 5284 C C . ALA B 1 286 ? 23.844 13.898 -0.404 1 91.12 286 ALA B C 1
ATOM 5286 O O . ALA B 1 286 ? 23.234 14.727 -1.076 1 91.12 286 ALA B O 1
ATOM 5287 N N . PHE B 1 287 ? 24.719 14.242 0.497 1 86.5 287 PHE B N 1
ATOM 5288 C CA . PHE B 1 287 ? 25.016 15.641 0.786 1 86.5 287 PHE B CA 1
ATOM 5289 C C . PHE B 1 287 ? 25.688 16.312 -0.411 1 86.5 287 PHE B C 1
ATOM 5291 O O . PHE B 1 287 ? 25.375 17.453 -0.747 1 86.5 287 PHE B O 1
ATOM 5298 N N . LYS B 1 288 ? 26.516 15.531 -1.021 1 88.81 288 LYS B N 1
ATOM 5299 C CA . LYS B 1 288 ? 27.172 16.047 -2.217 1 88.81 288 LYS B CA 1
ATOM 5300 C C . LYS B 1 288 ? 26.172 16.281 -3.342 1 88.81 288 LYS B C 1
ATOM 5302 O O . LYS B 1 288 ? 26.219 17.312 -4.02 1 88.81 288 LYS B O 1
ATOM 5307 N N . LEU B 1 289 ? 25.25 15.414 -3.506 1 90 289 LEU B N 1
ATOM 5308 C CA . LEU B 1 289 ? 24.25 15.508 -4.555 1 90 289 LEU B CA 1
ATOM 5309 C C . LEU B 1 289 ? 23.297 16.672 -4.281 1 90 289 LEU B C 1
ATOM 5311 O O . LEU B 1 289 ? 22.734 17.25 -5.211 1 90 289 LEU B O 1
ATOM 5315 N N . ALA B 1 290 ? 23.203 16.906 -3.008 1 88.69 290 ALA B N 1
ATOM 5316 C CA . ALA B 1 290 ? 22.312 18 -2.617 1 88.69 290 ALA B CA 1
ATOM 5317 C C . ALA B 1 290 ? 23.031 19.344 -2.703 1 88.69 290 ALA B C 1
ATOM 5319 O O . ALA B 1 290 ? 22.422 20.391 -2.48 1 88.69 290 ALA B O 1
ATOM 5320 N N . GLY B 1 291 ? 24.281 19.375 -3.055 1 81.81 291 GLY B N 1
ATOM 5321 C CA . GLY B 1 291 ? 25.047 20.609 -3.199 1 81.81 291 GLY B CA 1
ATOM 5322 C C . GLY B 1 291 ? 25.453 21.219 -1.871 1 81.81 291 GLY B C 1
ATOM 5323 O O . GLY B 1 291 ? 25.688 22.422 -1.787 1 81.81 291 GLY B O 1
ATOM 5324 N N . MET B 1 292 ? 25.312 20.5 -0.875 1 73 292 MET B N 1
ATOM 5325 C CA . MET B 1 292 ? 25.688 21.016 0.439 1 73 292 MET B CA 1
ATOM 5326 C C . MET B 1 292 ? 27.203 21.062 0.586 1 73 292 MET B C 1
ATOM 5328 O O . MET B 1 292 ? 27.906 20.141 0.181 1 73 292 MET B O 1
ATOM 5332 N N . ARG B 1 293 ? 27.672 22.391 0.374 1 63.75 293 ARG B N 1
ATOM 5333 C CA . ARG B 1 293 ? 29.094 22.547 0.632 1 63.75 293 ARG B CA 1
ATOM 5334 C C . ARG B 1 293 ? 29.391 22.453 2.125 1 63.75 293 ARG B C 1
ATOM 5336 O O . ARG B 1 293 ? 28.641 22.984 2.947 1 63.75 293 ARG B O 1
ATOM 5343 N N . MET B 1 294 ? 29.969 21.359 2.543 1 54.16 294 MET B N 1
ATOM 5344 C CA . MET B 1 294 ? 30.422 21.359 3.934 1 54.16 294 MET B CA 1
ATOM 5345 C C . MET B 1 294 ? 31.094 22.672 4.293 1 54.16 294 MET B C 1
ATOM 5347 O O . MET B 1 294 ? 32 23.109 3.609 1 54.16 294 MET B O 1
ATOM 5351 N N . PRO B 1 295 ? 30.297 23.547 4.93 1 47.59 295 PRO B N 1
ATOM 5352 C CA . PRO B 1 295 ? 30.953 24.828 5.203 1 47.59 295 PRO B CA 1
ATOM 5353 C C . PRO B 1 295 ? 32.406 24.656 5.621 1 47.59 295 PRO B C 1
ATOM 5355 O O . PRO B 1 295 ? 32.781 23.672 6.27 1 47.59 295 PRO B O 1
ATOM 5358 N N . SER B 1 296 ? 33.281 25.109 4.809 1 47.34 296 SER B N 1
ATOM 5359 C CA . SER B 1 296 ? 34.656 25.203 5.34 1 47.34 296 SER B CA 1
ATOM 5360 C C . SER B 1 296 ? 34.656 25.703 6.781 1 47.34 296 SER B C 1
ATOM 5362 O O . SER B 1 296 ? 33.844 26.594 7.137 1 47.34 296 SER B O 1
ATOM 5364 N N . LEU B 1 297 ? 34.844 24.781 7.734 1 48.03 297 LEU B N 1
ATOM 5365 C CA . LEU B 1 297 ? 35 25.25 9.109 1 48.03 297 LEU B CA 1
ATOM 5366 C C . LEU B 1 297 ? 35.5 26.703 9.148 1 48.03 297 LEU B C 1
ATOM 5368 O O . LEU B 1 297 ? 36.438 27.062 8.453 1 48.03 297 LEU B O 1
ATOM 5372 N N . PRO B 1 298 ? 34.625 27.562 9.57 1 46.75 298 PRO B N 1
ATOM 5373 C CA . PRO B 1 298 ? 35.156 28.922 9.648 1 46.75 298 PRO B CA 1
ATOM 5374 C C . PRO B 1 298 ? 36.531 28.984 10.336 1 46.75 298 PRO B C 1
ATOM 5376 O O . PRO B 1 298 ? 36.719 28.344 11.375 1 46.75 298 PRO B O 1
ATOM 5379 N N . SER B 1 299 ? 37.531 29.125 9.648 1 50.78 299 SER B N 1
ATOM 5380 C CA . SER B 1 299 ? 38.844 29.25 10.25 1 50.78 299 SER B CA 1
ATOM 5381 C C . SER B 1 299 ? 38.969 30.531 11.047 1 50.78 299 SER B C 1
ATOM 5383 O O . SER B 1 299 ? 39.938 30.734 11.781 1 50.78 299 SER B O 1
ATOM 5385 N N . SER B 1 300 ? 38.031 31.656 10.805 1 51.88 300 SER B N 1
ATOM 5386 C CA . SER B 1 300 ? 38.094 32.906 11.562 1 51.88 300 SER B CA 1
ATOM 5387 C C . SER B 1 300 ? 36.719 33.312 12.078 1 51.88 300 SER B C 1
ATOM 5389 O O . SER B 1 300 ? 35.688 32.812 11.594 1 51.88 300 SER B O 1
ATOM 5391 N N . ALA B 1 301 ? 36.688 34 13.281 1 55 301 ALA B N 1
ATOM 5392 C CA . ALA B 1 301 ? 35.5 34.531 13.953 1 55 301 ALA B CA 1
ATOM 5393 C C . ALA B 1 301 ? 34.594 35.25 12.969 1 55 301 ALA B C 1
ATOM 5395 O O . ALA B 1 301 ? 33.344 35.125 13.055 1 55 301 ALA B O 1
ATOM 5396 N N . GLY B 1 302 ? 35.094 36.031 12.094 1 52.06 302 GLY B N 1
ATOM 5397 C CA . GLY B 1 302 ? 34.312 36.75 11.094 1 52.06 302 GLY B CA 1
ATOM 5398 C C . GLY B 1 302 ? 33.531 35.875 10.148 1 52.06 302 GLY B C 1
ATOM 5399 O O . GLY B 1 302 ? 32.438 36.188 9.75 1 52.06 302 GLY B O 1
ATOM 5400 N N . GLN B 1 303 ? 34.125 34.781 9.797 1 53.5 303 GLN B N 1
ATOM 5401 C CA . GLN B 1 303 ? 33.469 33.844 8.867 1 53.5 303 GLN B CA 1
ATOM 5402 C C . GLN B 1 303 ? 32.312 33.125 9.547 1 53.5 303 GLN B C 1
ATOM 5404 O O . GLN B 1 303 ? 31.375 32.719 8.875 1 53.5 303 GLN B O 1
ATOM 5409 N N . LEU B 1 304 ? 32.406 33.031 10.891 1 50.56 304 LEU B N 1
ATOM 5410 C CA . LEU B 1 304 ? 31.281 32.5 11.641 1 50.56 304 LEU B CA 1
ATOM 5411 C C . LEU B 1 304 ? 30.047 33.406 11.484 1 50.56 304 LEU B C 1
ATOM 5413 O O . LEU B 1 304 ? 28.922 32.906 11.398 1 50.56 304 LEU B O 1
ATOM 5417 N N . GLN B 1 305 ? 30.281 34.75 11.594 1 47.25 305 GLN B N 1
ATOM 5418 C CA . GLN B 1 305 ? 29.203 35.719 11.453 1 47.25 305 GLN B CA 1
ATOM 5419 C C . GLN B 1 305 ? 28.656 35.719 10.031 1 47.25 305 GLN B C 1
ATOM 5421 O O . GLN B 1 305 ? 27.469 36.031 9.812 1 47.25 305 GLN B O 1
ATOM 5426 N N . GLU B 1 306 ? 29.438 35.688 9.047 1 49.09 306 GLU B N 1
ATOM 5427 C CA . GLU B 1 306 ? 29 35.719 7.656 1 49.09 306 GLU B CA 1
ATOM 5428 C C . GLU B 1 306 ? 28.125 34.531 7.324 1 49.09 306 GLU B C 1
ATOM 5430 O O . GLU B 1 306 ? 27.25 34.594 6.461 1 49.09 306 GLU B O 1
ATOM 5435 N N . GLY B 1 307 ? 28.359 33.438 7.945 1 47.44 307 GLY B N 1
ATOM 5436 C CA . GLY B 1 307 ? 27.562 32.25 7.656 1 47.44 307 GLY B CA 1
ATOM 5437 C C . GLY B 1 307 ? 26.125 32.344 8.164 1 47.44 307 GLY B C 1
ATOM 5438 O O . GLY B 1 307 ? 25.328 31.422 7.984 1 47.44 307 GLY B O 1
ATOM 5439 N N . ILE B 1 308 ? 25.891 33.469 9.008 1 45.59 308 ILE B N 1
ATOM 5440 C CA . ILE B 1 308 ? 24.547 33.656 9.516 1 45.59 308 ILE B CA 1
ATOM 5441 C C . ILE B 1 308 ? 23.703 34.375 8.477 1 45.59 308 ILE B C 1
ATOM 5443 O O . ILE B 1 308 ? 22.781 35.156 8.828 1 45.59 308 ILE B O 1
ATOM 5447 N N . ASP B 1 309 ? 24.062 34.719 7.336 1 47.22 309 ASP B N 1
ATOM 5448 C CA . ASP B 1 309 ? 23.062 35.344 6.465 1 47.22 309 ASP B CA 1
ATOM 5449 C C . ASP B 1 309 ? 21.75 34.562 6.477 1 47.22 309 ASP B C 1
ATOM 5451 O O . ASP B 1 309 ? 21.75 33.344 6.309 1 47.22 309 ASP B O 1
ATOM 5455 N N . PRO B 1 310 ? 20.641 35.25 6.914 1 49.41 310 PRO B N 1
ATOM 5456 C CA . PRO B 1 310 ? 19.281 34.719 6.973 1 49.41 310 PRO B CA 1
ATOM 5457 C C . PRO B 1 310 ? 18.938 33.875 5.75 1 49.41 310 PRO B C 1
ATOM 5459 O O . PRO B 1 310 ? 18.219 32.875 5.871 1 49.41 310 PRO B O 1
ATOM 5462 N N . TYR B 1 311 ? 19.188 34.5 4.492 1 48.81 311 TYR B N 1
ATOM 5463 C CA . TYR B 1 311 ? 18.844 33.812 3.246 1 48.81 311 TYR B CA 1
ATOM 5464 C C . TYR B 1 311 ? 19.453 32.406 3.191 1 48.81 311 TYR B C 1
ATOM 5466 O O . TYR B 1 311 ? 18.875 31.5 2.6 1 48.81 311 TYR B O 1
ATOM 5474 N N . ALA B 1 312 ? 20.453 32.375 4.113 1 55.91 312 ALA B N 1
ATOM 5475 C CA . ALA B 1 312 ? 21.219 31.141 4.16 1 55.91 312 ALA B CA 1
ATOM 5476 C C . ALA B 1 312 ? 20.438 30.031 4.855 1 55.91 312 ALA B C 1
ATOM 5478 O O . ALA B 1 312 ? 20.562 28.844 4.496 1 55.91 312 ALA B O 1
ATOM 5479 N N . GLY B 1 313 ? 19.234 30.641 5.457 1 61.91 313 GLY B N 1
ATOM 5480 C CA . GLY B 1 313 ? 18.5 29.641 6.223 1 61.91 313 GLY B CA 1
ATOM 5481 C C . GLY B 1 313 ? 17.531 28.844 5.379 1 61.91 313 GLY B C 1
ATOM 5482 O O . GLY B 1 313 ? 17.453 27.625 5.512 1 61.91 313 GLY B O 1
ATOM 5483 N N . ASP B 1 314 ? 16.766 29.609 4.477 1 63.94 314 ASP B N 1
ATOM 5484 C CA . ASP B 1 314 ? 15.797 28.906 3.633 1 63.94 314 ASP B CA 1
ATOM 5485 C C . ASP B 1 314 ? 16.5 28 2.629 1 63.94 314 ASP B C 1
ATOM 5487 O O . ASP B 1 314 ? 16.031 26.891 2.361 1 63.94 314 ASP B O 1
ATOM 5491 N N . GLU B 1 315 ? 17.547 28.562 2.055 1 72.75 315 GLU B N 1
ATOM 5492 C CA . GLU B 1 315 ? 18.297 27.766 1.107 1 72.75 315 GLU B CA 1
ATOM 5493 C C . GLU B 1 315 ? 18.891 26.516 1.784 1 72.75 315 GLU B C 1
ATOM 5495 O O . GLU B 1 315 ? 18.875 25.438 1.214 1 72.75 315 GLU B O 1
ATOM 5500 N N . VAL B 1 316 ? 19.406 26.719 2.959 1 73.75 316 VAL B N 1
ATOM 5501 C CA . VAL B 1 316 ? 19.969 25.609 3.715 1 73.75 316 VAL B CA 1
ATOM 5502 C C . VAL B 1 316 ? 18.875 24.594 4.051 1 73.75 316 VAL B C 1
ATOM 5504 O O . VAL B 1 316 ? 19.094 23.391 3.975 1 73.75 316 VAL B O 1
ATOM 5507 N N . ALA B 1 317 ? 17.703 25.125 4.395 1 75.38 317 ALA B N 1
ATOM 5508 C CA . ALA B 1 317 ? 16.578 24.25 4.707 1 75.38 317 ALA B CA 1
ATOM 5509 C C . ALA B 1 317 ? 16.156 23.438 3.484 1 75.38 317 ALA B C 1
ATOM 5511 O O . ALA B 1 317 ? 15.883 22.234 3.592 1 75.38 317 ALA B O 1
ATOM 5512 N N . GLU B 1 318 ? 16.141 24.094 2.406 1 79.75 318 GLU B N 1
ATOM 5513 C CA . GLU B 1 318 ? 15.766 23.422 1.168 1 79.75 318 GLU B CA 1
ATOM 5514 C C . GLU B 1 318 ? 16.781 22.359 0.789 1 79.75 318 GLU B C 1
ATOM 5516 O O . GLU B 1 318 ? 16.422 21.25 0.365 1 79.75 318 GLU B O 1
ATOM 5521 N N . ARG B 1 319 ? 18.031 22.688 0.875 1 81.62 319 ARG B N 1
ATOM 5522 C CA . ARG B 1 319 ? 19.094 21.734 0.539 1 81.62 319 ARG B CA 1
ATOM 5523 C C . ARG B 1 319 ? 19.094 20.562 1.518 1 81.62 319 ARG B C 1
ATOM 5525 O O . ARG B 1 319 ? 19.406 19.438 1.136 1 81.62 319 ARG B O 1
ATOM 5532 N N . THR B 1 320 ? 18.828 20.812 2.746 1 81.38 320 THR B N 1
ATOM 5533 C CA . THR B 1 320 ? 18.75 19.75 3.746 1 81.38 320 THR B CA 1
ATOM 5534 C C . THR B 1 320 ? 17.594 18.797 3.426 1 81.38 320 THR B C 1
ATOM 5536 O O . THR B 1 320 ? 17.75 17.578 3.543 1 81.38 320 THR B O 1
ATOM 5539 N N . GLU B 1 321 ? 16.5 19.406 3.035 1 84.44 321 GLU B N 1
ATOM 5540 C CA . GLU B 1 321 ? 15.359 18.578 2.623 1 84.44 321 GLU B CA 1
ATOM 5541 C C . GLU B 1 321 ? 15.719 17.734 1.404 1 84.44 321 GLU B C 1
ATOM 5543 O O . GLU B 1 321 ? 15.352 16.547 1.333 1 84.44 321 GLU B O 1
ATOM 5548 N N . LEU B 1 322 ? 16.422 18.375 0.515 1 87.94 322 LEU B N 1
ATOM 5549 C CA . LEU B 1 322 ? 16.844 17.656 -0.68 1 87.94 322 LEU B CA 1
ATOM 5550 C C . LEU B 1 322 ? 17.812 16.531 -0.323 1 87.94 322 LEU B C 1
ATOM 5552 O O . LEU B 1 322 ? 17.734 15.43 -0.87 1 87.94 322 LEU B O 1
ATOM 5556 N N . ALA B 1 323 ? 18.734 16.781 0.557 1 89.31 323 ALA B N 1
ATOM 5557 C CA . ALA B 1 323 ? 19.672 15.758 1.024 1 89.31 323 ALA B CA 1
ATOM 5558 C C . ALA B 1 323 ? 18.922 14.57 1.624 1 89.31 323 ALA B C 1
ATOM 5560 O O . ALA B 1 323 ? 19.281 13.414 1.395 1 89.31 323 ALA B O 1
ATOM 5561 N N . GLY B 1 324 ? 17.891 14.852 2.395 1 91.06 324 GLY B N 1
ATOM 5562 C CA . GLY B 1 324 ? 17.062 13.797 2.951 1 91.06 324 GLY B CA 1
ATOM 5563 C C . GLY B 1 324 ? 16.406 12.93 1.892 1 91.06 324 GLY B C 1
ATOM 5564 O O . GLY B 1 324 ? 16.344 11.703 2.033 1 91.06 324 GLY B O 1
ATOM 5565 N N . ARG B 1 325 ? 15.961 13.547 0.86 1 93.06 325 ARG B N 1
ATOM 5566 C CA . ARG B 1 325 ? 15.352 12.805 -0.235 1 93.06 325 ARG B CA 1
ATOM 5567 C C . ARG B 1 325 ? 16.375 11.906 -0.93 1 93.06 325 ARG B C 1
ATOM 5569 O O . ARG B 1 325 ? 16.047 10.781 -1.315 1 93.06 325 ARG B O 1
ATOM 5576 N N . TRP B 1 326 ? 17.562 12.445 -1.053 1 94.31 326 TRP B N 1
ATOM 5577 C CA . TRP B 1 326 ? 18.625 11.656 -1.654 1 94.31 326 TRP B CA 1
ATOM 5578 C C . TRP B 1 326 ? 18.984 10.453 -0.782 1 94.31 326 TRP B C 1
ATOM 5580 O O . TRP B 1 326 ? 19.156 9.344 -1.286 1 94.31 326 TRP B O 1
ATOM 5590 N N . VAL B 1 327 ? 19.062 10.656 0.5 1 95 327 VAL B N 1
ATOM 5591 C CA . VAL B 1 327 ? 19.359 9.562 1.422 1 95 327 VAL B CA 1
ATOM 5592 C C . VAL B 1 327 ? 18.266 8.492 1.326 1 95 327 VAL B C 1
ATOM 5594 O O . VAL B 1 327 ? 18.578 7.301 1.226 1 95 327 VAL B O 1
ATOM 5597 N N . THR B 1 328 ? 17.047 8.93 1.307 1 95.88 328 THR B N 1
ATOM 5598 C CA . THR B 1 328 ? 15.93 8.008 1.218 1 95.88 328 THR B CA 1
ATOM 5599 C C . THR B 1 328 ? 15.992 7.203 -0.078 1 95.88 328 THR B C 1
ATOM 5601 O O . THR B 1 328 ? 15.805 5.98 -0.068 1 95.88 328 THR B O 1
ATOM 5604 N N . ALA B 1 329 ? 16.266 7.867 -1.143 1 97 329 ALA B N 1
ATOM 5605 C CA . ALA B 1 329 ? 16.297 7.211 -2.447 1 97 329 ALA B CA 1
ATOM 5606 C C . ALA B 1 329 ? 17.438 6.188 -2.514 1 97 329 ALA B C 1
ATOM 5608 O O . ALA B 1 329 ? 17.234 5.074 -3.01 1 97 329 ALA B O 1
ATOM 5609 N N . LEU B 1 330 ? 18.547 6.508 -2.045 1 97.25 330 LEU B N 1
ATOM 5610 C CA . LEU B 1 330 ? 19.703 5.617 -2.115 1 97.25 330 LEU B CA 1
ATOM 5611 C C . LEU B 1 330 ? 19.516 4.41 -1.202 1 97.25 330 LEU B C 1
ATOM 5613 O O . LEU B 1 330 ? 19.891 3.291 -1.563 1 97.25 330 LEU B O 1
ATOM 5617 N N . PHE B 1 331 ? 18.906 4.617 -0.058 1 98 331 PHE B N 1
ATOM 5618 C CA . PHE B 1 331 ? 18.625 3.48 0.814 1 98 331 PHE B CA 1
ATOM 5619 C C . PHE B 1 331 ? 17.5 2.629 0.249 1 98 331 PHE B C 1
ATOM 5621 O O . PHE B 1 331 ? 17.484 1.408 0.414 1 98 331 PHE B O 1
ATOM 5628 N N . ALA B 1 332 ? 16.562 3.256 -0.411 1 98.12 332 ALA B N 1
ATOM 5629 C CA . ALA B 1 332 ? 15.539 2.477 -1.093 1 98.12 332 ALA B CA 1
ATOM 5630 C C . ALA B 1 332 ? 16.156 1.569 -2.156 1 98.12 332 ALA B C 1
ATOM 5632 O O . ALA B 1 332 ? 15.742 0.418 -2.311 1 98.12 332 ALA B O 1
ATOM 5633 N N . ALA B 1 333 ? 17.141 2.09 -2.9 1 98.31 333 ALA B N 1
ATOM 5634 C CA . ALA B 1 333 ? 17.844 1.271 -3.877 1 98.31 333 ALA B CA 1
ATOM 5635 C C . ALA B 1 333 ? 18.578 0.122 -3.195 1 98.31 333 ALA B C 1
ATOM 5637 O O . ALA B 1 333 ? 18.5 -1.028 -3.631 1 98.31 333 ALA B O 1
ATOM 5638 N N . THR B 1 334 ? 19.25 0.426 -2.107 1 98.31 334 THR B N 1
ATOM 5639 C CA . THR B 1 334 ? 19.984 -0.576 -1.343 1 98.31 334 THR B CA 1
ATOM 5640 C C . THR B 1 334 ? 19.047 -1.673 -0.847 1 98.31 334 THR B C 1
ATOM 5642 O O . THR B 1 334 ? 19.344 -2.861 -1.006 1 98.31 334 THR B O 1
ATOM 5645 N N . GLY B 1 335 ? 17.953 -1.22 -0.254 1 98.69 335 GLY B N 1
ATOM 5646 C CA . GLY B 1 335 ? 16.969 -2.174 0.242 1 98.69 335 GLY B CA 1
ATOM 5647 C C . GLY B 1 335 ? 16.391 -3.049 -0.85 1 98.69 335 GLY B C 1
ATOM 5648 O O . GLY B 1 335 ? 16.203 -4.25 -0.653 1 98.69 335 GLY B O 1
ATOM 5649 N N . THR B 1 336 ? 16.078 -2.486 -1.966 1 98.69 336 THR B N 1
ATOM 5650 C CA . THR B 1 336 ? 15.5 -3.223 -3.084 1 98.69 336 THR B CA 1
ATOM 5651 C C . THR B 1 336 ? 16.469 -4.273 -3.605 1 98.69 336 THR B C 1
ATOM 5653 O O . THR B 1 336 ? 16.094 -5.422 -3.844 1 98.69 336 THR B O 1
ATOM 5656 N N . ILE B 1 337 ? 17.734 -3.941 -3.775 1 98.75 337 ILE B N 1
ATOM 5657 C CA . ILE B 1 337 ? 18.766 -4.855 -4.238 1 98.75 337 ILE B CA 1
ATOM 5658 C C . ILE B 1 337 ? 18.953 -5.984 -3.229 1 98.75 337 ILE B C 1
ATOM 5660 O O . ILE B 1 337 ? 19.031 -7.156 -3.604 1 98.75 337 ILE B O 1
ATOM 5664 N N . ALA B 1 338 ? 18.984 -5.598 -1.967 1 98.81 338 ALA B N 1
ATOM 5665 C CA . ALA B 1 338 ? 19.156 -6.594 -0.912 1 98.81 338 ALA B CA 1
ATOM 5666 C C . ALA B 1 338 ? 17.953 -7.547 -0.866 1 98.81 338 ALA B C 1
ATOM 5668 O O . ALA B 1 338 ? 18.125 -8.758 -0.695 1 98.81 338 ALA B O 1
ATOM 5669 N N . ALA B 1 339 ? 16.766 -6.98 -0.991 1 98.88 339 ALA B N 1
ATOM 5670 C CA . ALA B 1 339 ? 15.562 -7.812 -0.969 1 98.88 339 ALA B CA 1
ATOM 5671 C C . ALA B 1 339 ? 15.578 -8.836 -2.102 1 98.88 339 ALA B C 1
ATOM 5673 O O . ALA B 1 339 ? 15.227 -10 -1.903 1 98.88 339 ALA B O 1
ATOM 5674 N N . ALA B 1 340 ? 15.984 -8.438 -3.285 1 98.69 340 ALA B N 1
ATOM 5675 C CA . ALA B 1 340 ? 16.094 -9.344 -4.426 1 98.69 340 ALA B CA 1
ATOM 5676 C C . ALA B 1 340 ? 17.125 -10.438 -4.168 1 98.69 340 ALA B C 1
ATOM 5678 O O . ALA B 1 340 ? 16.891 -11.609 -4.453 1 98.69 340 ALA B O 1
ATOM 5679 N N . ALA B 1 341 ? 18.266 -10.047 -3.664 1 98.88 341 ALA B N 1
ATOM 5680 C CA . ALA B 1 341 ? 19.312 -11.016 -3.361 1 98.88 341 ALA B CA 1
ATOM 5681 C C . ALA B 1 341 ? 18.844 -12.023 -2.311 1 98.88 341 ALA B C 1
ATOM 5683 O O . ALA B 1 341 ? 19.125 -13.219 -2.424 1 98.88 341 ALA B O 1
ATOM 5684 N N . LEU B 1 342 ? 18.125 -11.508 -1.285 1 98.88 342 LEU B N 1
ATOM 5685 C CA . LEU B 1 342 ? 17.641 -12.367 -0.213 1 98.88 342 LEU B CA 1
ATOM 5686 C C . LEU B 1 342 ? 16.625 -13.375 -0.742 1 98.88 342 LEU B C 1
ATOM 5688 O O . LEU B 1 342 ? 16.578 -14.516 -0.275 1 98.88 342 LEU B O 1
ATOM 5692 N N . ALA B 1 343 ? 15.836 -13.008 -1.734 1 98.75 343 ALA B N 1
ATOM 5693 C CA . ALA B 1 343 ? 14.891 -13.93 -2.35 1 98.75 343 ALA B CA 1
ATOM 5694 C C . ALA B 1 343 ? 15.609 -15.086 -3.035 1 98.75 343 ALA B C 1
ATOM 5696 O O . ALA B 1 343 ? 15.164 -16.234 -2.965 1 98.75 343 ALA B O 1
ATOM 5697 N N . VAL B 1 344 ? 16.719 -14.797 -3.688 1 98.19 344 VAL B N 1
ATOM 5698 C CA . VAL B 1 344 ? 17.484 -15.82 -4.383 1 98.19 344 VAL B CA 1
ATOM 5699 C C . VAL B 1 344 ? 18.25 -16.672 -3.367 1 98.19 344 VAL B C 1
ATOM 5701 O O . VAL B 1 344 ? 18.203 -17.906 -3.441 1 98.19 344 VAL B O 1
ATOM 5704 N N . LEU B 1 345 ? 18.875 -16.031 -2.387 1 98.69 345 LEU B N 1
ATOM 5705 C CA . LEU B 1 345 ? 19.719 -16.719 -1.413 1 98.69 345 LEU B CA 1
ATOM 5706 C C . LEU B 1 345 ? 18.875 -17.641 -0.538 1 98.69 345 LEU B C 1
ATOM 5708 O O . LEU B 1 345 ? 19.344 -18.703 -0.11 1 98.69 345 LEU B O 1
ATOM 5712 N N . ALA B 1 346 ? 17.609 -17.297 -0.325 1 98.5 346 ALA B N 1
ATOM 5713 C CA . ALA B 1 346 ? 16.781 -18.047 0.613 1 98.5 346 ALA B CA 1
ATOM 5714 C C . ALA B 1 346 ? 15.906 -19.062 -0.116 1 98.5 346 ALA B C 1
ATOM 5716 O O . ALA B 1 346 ? 15.117 -19.781 0.508 1 98.5 346 ALA B O 1
ATOM 5717 N N . HIS B 1 347 ? 15.961 -19.234 -1.417 1 96.38 347 HIS B N 1
ATOM 5718 C CA . HIS B 1 347 ? 15.078 -20.125 -2.172 1 96.38 347 HIS B CA 1
ATOM 5719 C C . HIS B 1 347 ? 15.32 -21.578 -1.802 1 96.38 347 HIS B C 1
ATOM 5721 O O . HIS B 1 347 ? 14.398 -22.266 -1.339 1 96.38 347 HIS B O 1
ATOM 5727 N N . THR B 1 348 ? 16.438 -22.219 -1.935 1 94.94 348 THR B N 1
ATOM 5728 C CA . THR B 1 348 ? 16.891 -23.531 -1.473 1 94.94 348 THR B CA 1
ATOM 5729 C C . THR B 1 348 ? 18.328 -23.453 -0.961 1 94.94 348 THR B C 1
ATOM 5731 O O . THR B 1 348 ? 19.234 -24.016 -1.566 1 94.94 348 THR B O 1
ATOM 5734 N N . PRO B 1 349 ? 18.422 -22.859 0.186 1 96.12 349 PRO B N 1
ATOM 5735 C CA . PRO B 1 349 ? 19.766 -22.5 0.617 1 96.12 349 PRO B CA 1
ATOM 5736 C C . PRO B 1 349 ? 20.5 -23.641 1.304 1 96.12 349 PRO B C 1
ATOM 5738 O O . PRO B 1 349 ? 19.906 -24.391 2.08 1 96.12 349 PRO B O 1
ATOM 5741 N N . ASP B 1 350 ? 21.828 -23.75 0.915 1 96.81 350 ASP B N 1
ATOM 5742 C CA . ASP B 1 350 ? 22.75 -24.5 1.746 1 96.81 350 ASP B CA 1
ATOM 5743 C C . ASP B 1 350 ? 23.312 -23.625 2.877 1 96.81 350 ASP B C 1
ATOM 5745 O O . ASP B 1 350 ? 22.812 -22.531 3.117 1 96.81 350 ASP B O 1
ATOM 5749 N N . LEU B 1 351 ? 24.234 -24.094 3.582 1 97.25 351 LEU B N 1
ATOM 5750 C CA . LEU B 1 351 ? 24.719 -23.422 4.785 1 97.25 351 LEU B CA 1
ATOM 5751 C C . LEU B 1 351 ? 25.344 -22.078 4.449 1 97.25 351 LEU B C 1
ATOM 5753 O O . LEU B 1 351 ? 25.016 -21.062 5.078 1 97.25 351 LEU B O 1
ATOM 5757 N N . PRO B 1 352 ? 26.281 -21.953 3.404 1 97.81 352 PRO B N 1
ATOM 5758 C CA . PRO B 1 352 ? 26.859 -20.641 3.096 1 97.81 352 PRO B CA 1
ATOM 5759 C C . PRO B 1 352 ? 25.812 -19.609 2.705 1 97.81 352 PRO B C 1
ATOM 5761 O O . PRO B 1 352 ? 25.891 -18.438 3.107 1 97.81 352 PRO B O 1
ATOM 5764 N N . GLU B 1 353 ? 24.797 -20.016 1.907 1 98.56 353 GLU B N 1
ATOM 5765 C CA . GLU B 1 353 ? 23.719 -19.109 1.498 1 98.56 353 GLU B CA 1
ATOM 5766 C C . GLU B 1 353 ? 22.891 -18.672 2.695 1 98.56 353 GLU B C 1
ATOM 5768 O O . GLU B 1 353 ? 22.5 -17.516 2.791 1 98.56 353 GLU B O 1
ATOM 5773 N N . THR B 1 354 ? 22.625 -19.625 3.611 1 98.62 354 THR B N 1
ATOM 5774 C CA . THR B 1 354 ? 21.828 -19.328 4.801 1 98.62 354 THR B CA 1
ATOM 5775 C C . THR B 1 354 ? 22.547 -18.297 5.68 1 98.62 354 THR B C 1
ATOM 5777 O O . THR B 1 354 ? 21.938 -17.328 6.121 1 98.62 354 THR B O 1
ATOM 5780 N N . LEU B 1 355 ? 23.812 -18.5 5.91 1 98.69 355 LEU B N 1
ATOM 5781 C CA . LEU B 1 355 ? 24.578 -17.609 6.766 1 98.69 355 LEU B CA 1
ATOM 5782 C C . LEU B 1 355 ? 24.734 -16.234 6.121 1 98.69 355 LEU B C 1
ATOM 5784 O O . LEU B 1 355 ? 24.672 -15.211 6.809 1 98.69 355 LEU B O 1
ATOM 5788 N N . THR B 1 356 ? 24.969 -16.203 4.797 1 98.81 356 THR B N 1
ATOM 5789 C CA . THR B 1 356 ? 25.062 -14.93 4.082 1 98.81 356 THR B CA 1
ATOM 5790 C C . THR B 1 356 ? 23.75 -14.172 4.156 1 98.81 356 THR B C 1
ATOM 5792 O O . THR B 1 356 ? 23.719 -12.977 4.453 1 98.81 356 THR B O 1
ATOM 5795 N N . ALA B 1 357 ? 22.625 -14.883 3.912 1 98.88 357 ALA B N 1
ATOM 5796 C CA . ALA B 1 357 ? 21.312 -14.266 3.959 1 98.88 357 ALA B CA 1
ATOM 5797 C C . ALA B 1 357 ? 20.984 -13.75 5.359 1 98.88 357 ALA B C 1
ATOM 5799 O O . ALA B 1 357 ? 20.469 -12.641 5.516 1 98.88 357 ALA B O 1
ATOM 5800 N N . LEU B 1 358 ? 21.297 -14.555 6.355 1 98.81 358 LEU B N 1
ATOM 5801 C CA . LEU B 1 358 ? 21.047 -14.164 7.738 1 98.81 358 LEU B CA 1
ATOM 5802 C C . LEU B 1 358 ? 21.859 -12.93 8.117 1 98.81 358 LEU B C 1
ATOM 5804 O O . LEU B 1 358 ? 21.328 -11.984 8.695 1 98.81 358 LEU B O 1
ATOM 5808 N N . SER B 1 359 ? 23.141 -12.953 7.738 1 98.81 359 SER B N 1
ATOM 5809 C CA . SER B 1 359 ? 24.016 -11.82 8.031 1 98.81 359 SER B CA 1
ATOM 5810 C C . SER B 1 359 ? 23.531 -10.555 7.328 1 98.81 359 SER B C 1
ATOM 5812 O O . SER B 1 359 ? 23.516 -9.477 7.926 1 98.81 359 SER B O 1
ATOM 5814 N N . LEU B 1 360 ? 23.156 -10.656 6.078 1 98.88 360 LEU B N 1
ATOM 5815 C CA . LEU B 1 360 ? 22.672 -9.516 5.305 1 98.88 360 LEU B CA 1
ATOM 5816 C C . LEU B 1 360 ? 21.391 -8.953 5.898 1 98.88 360 LEU B C 1
ATOM 5818 O O . LEU B 1 360 ? 21.266 -7.746 6.09 1 98.88 360 LEU B O 1
ATOM 5822 N N . ALA B 1 361 ? 20.438 -9.812 6.246 1 98.88 361 ALA B N 1
ATOM 5823 C CA . ALA B 1 361 ? 19.156 -9.391 6.809 1 98.88 361 ALA B CA 1
ATOM 5824 C C . ALA B 1 361 ? 19.359 -8.672 8.141 1 98.88 361 ALA B C 1
ATOM 5826 O O . ALA B 1 361 ? 18.797 -7.59 8.352 1 98.88 361 ALA B O 1
ATOM 5827 N N . LEU B 1 362 ? 20.172 -9.258 8.992 1 98.75 362 LEU B N 1
ATOM 5828 C CA . LEU B 1 362 ? 20.422 -8.672 10.305 1 98.75 362 LEU B CA 1
ATOM 5829 C C . LEU B 1 362 ? 21.188 -7.363 10.18 1 98.75 362 LEU B C 1
ATOM 5831 O O . LEU B 1 362 ? 20.953 -6.422 10.945 1 98.75 362 LEU B O 1
ATOM 5835 N N . LEU B 1 363 ? 22.125 -7.305 9.227 1 98.62 363 LEU B N 1
ATOM 5836 C CA . LEU B 1 363 ? 22.875 -6.074 8.992 1 98.62 363 LEU B CA 1
ATOM 5837 C C . LEU B 1 363 ? 21.938 -4.941 8.578 1 98.62 363 LEU B C 1
ATOM 5839 O O . LEU B 1 363 ? 22.078 -3.811 9.047 1 98.62 363 LEU B O 1
ATOM 5843 N N . LEU B 1 364 ? 21 -5.219 7.672 1 98.62 364 LEU B N 1
ATOM 5844 C CA . LEU B 1 364 ? 20.031 -4.211 7.242 1 98.62 364 LEU B CA 1
ATOM 5845 C C . LEU B 1 364 ? 19.203 -3.715 8.422 1 98.62 364 LEU B C 1
ATOM 5847 O O . LEU B 1 364 ? 19 -2.51 8.57 1 98.62 364 LEU B O 1
ATOM 5851 N N . LEU B 1 365 ? 18.781 -4.609 9.312 1 98.19 365 LEU B N 1
ATOM 5852 C CA . LEU B 1 365 ? 17.969 -4.238 10.469 1 98.19 365 LEU B CA 1
ATOM 5853 C C . LEU B 1 365 ? 18.766 -3.381 11.438 1 98.19 365 LEU B C 1
ATOM 5855 O O . LEU B 1 365 ? 18.281 -2.367 11.938 1 98.19 365 LEU B O 1
ATOM 5859 N N . LEU B 1 366 ? 20 -3.744 11.695 1 97.5 366 LEU B N 1
ATOM 5860 C CA . LEU B 1 366 ? 20.828 -3.002 12.641 1 97.5 366 LEU B CA 1
ATOM 5861 C C . LEU B 1 366 ? 21.188 -1.628 12.086 1 97.5 366 LEU B C 1
ATOM 5863 O O . LEU B 1 366 ? 21.25 -0.649 12.828 1 97.5 366 LEU B O 1
ATOM 5867 N N . HIS B 1 367 ? 21.438 -1.581 10.766 1 96.5 367 HIS B N 1
ATOM 5868 C CA . HIS B 1 367 ? 21.781 -0.303 10.148 1 96.5 367 HIS B CA 1
ATOM 5869 C C . HIS B 1 367 ? 20.594 0.653 10.18 1 96.5 367 HIS B C 1
ATOM 5871 O O . HIS B 1 367 ? 20.766 1.863 10.328 1 96.5 367 HIS B O 1
ATOM 5877 N N . SER B 1 368 ? 19.406 0.168 10.062 1 96.5 368 SER B N 1
ATOM 5878 C CA . SER B 1 368 ? 18.219 1 10.039 1 96.5 368 SER B CA 1
ATOM 5879 C C . SER B 1 368 ? 18.016 1.72 11.367 1 96.5 368 SER B C 1
ATOM 5881 O O . SER B 1 368 ? 17.438 2.807 11.414 1 96.5 368 SER B O 1
ATOM 5883 N N . ARG B 1 369 ? 18.531 1.21 12.43 1 92.88 369 ARG B N 1
ATOM 5884 C CA . ARG B 1 369 ? 18.375 1.783 13.766 1 92.88 369 ARG B CA 1
ATOM 5885 C C . ARG B 1 369 ? 19.031 3.158 13.852 1 92.88 369 ARG B C 1
ATOM 5887 O O . ARG B 1 369 ? 18.625 3.992 14.664 1 92.88 369 ARG B O 1
ATOM 5894 N N . GLY B 1 370 ? 20.031 3.398 13.031 1 91.38 370 GLY B N 1
ATOM 5895 C CA . GLY B 1 370 ? 20.766 4.652 13.086 1 91.38 370 GLY B CA 1
ATOM 5896 C C . GLY B 1 370 ? 20.141 5.754 12.258 1 91.38 370 GLY B C 1
ATOM 5897 O O . GLY B 1 370 ? 20.562 6.906 12.32 1 91.38 370 GLY B O 1
ATOM 5898 N N . LEU B 1 371 ? 19.094 5.438 11.602 1 93.5 371 LEU B N 1
ATOM 5899 C CA . LEU B 1 371 ? 18.469 6.422 10.734 1 93.5 371 LEU B CA 1
ATOM 5900 C C . LEU B 1 371 ? 17.359 7.164 11.461 1 93.5 371 LEU B C 1
ATOM 5902 O O . LEU B 1 371 ? 16.609 6.562 12.25 1 93.5 371 LEU B O 1
ATOM 5906 N N . VAL B 1 372 ? 17.219 8.414 11.156 1 89.62 372 VAL B N 1
ATOM 5907 C CA . VAL B 1 372 ? 16.344 9.281 11.938 1 89.62 372 VAL B CA 1
ATOM 5908 C C . VAL B 1 372 ? 14.961 9.344 11.289 1 89.62 372 VAL B C 1
ATOM 5910 O O . VAL B 1 372 ? 13.945 9.352 11.977 1 89.62 372 VAL B O 1
ATOM 5913 N N . HIS B 1 373 ? 14.891 9.328 10 1 92.62 373 HIS B N 1
ATOM 5914 C CA . HIS B 1 373 ? 13.625 9.477 9.297 1 92.62 373 HIS B CA 1
ATOM 5915 C C . HIS B 1 373 ? 12.922 8.133 9.133 1 92.62 373 HIS B C 1
ATOM 5917 O O . HIS B 1 373 ? 13.562 7.121 8.844 1 92.62 373 HIS B O 1
ATOM 5923 N N . ILE B 1 374 ? 11.578 8.07 9.336 1 95.25 374 ILE B N 1
ATOM 5924 C CA . ILE B 1 374 ? 10.773 6.859 9.281 1 95.25 374 ILE B CA 1
ATOM 5925 C C . ILE B 1 374 ? 10.914 6.211 7.906 1 95.25 374 ILE B C 1
ATOM 5927 O O . ILE B 1 374 ? 11.125 5 7.805 1 95.25 374 ILE B O 1
ATOM 5931 N N . GLY B 1 375 ? 10.797 6.996 6.863 1 95.56 375 GLY B N 1
ATOM 5932 C CA . GLY B 1 375 ? 10.906 6.473 5.512 1 95.56 375 GLY B CA 1
ATOM 5933 C C . GLY B 1 375 ? 12.234 5.793 5.242 1 95.56 375 GLY B C 1
ATOM 5934 O O . GLY B 1 375 ? 12.281 4.723 4.633 1 95.56 375 GLY B O 1
ATOM 5935 N N . GLN B 1 376 ? 13.305 6.383 5.668 1 95.75 376 GLN B N 1
ATOM 5936 C CA . GLN B 1 376 ? 14.641 5.82 5.492 1 95.75 376 GLN B CA 1
ATOM 5937 C C . GLN B 1 376 ? 14.797 4.512 6.262 1 95.75 376 GLN B C 1
ATOM 5939 O O . GLN B 1 376 ? 15.328 3.533 5.73 1 95.75 376 GLN B O 1
ATOM 5944 N N . ARG B 1 377 ? 14.305 4.492 7.477 1 96.75 377 ARG B N 1
ATOM 5945 C CA . ARG B 1 377 ? 14.391 3.287 8.289 1 96.75 377 ARG B CA 1
ATOM 5946 C C . ARG B 1 377 ? 13.656 2.127 7.637 1 96.75 377 ARG B C 1
ATOM 5948 O O . ARG B 1 377 ? 14.156 1 7.609 1 96.75 377 ARG B O 1
ATOM 5955 N N . LEU B 1 378 ? 12.531 2.428 7.082 1 97.75 378 LEU B N 1
ATOM 5956 C CA . LEU B 1 378 ? 11.703 1.375 6.504 1 97.75 378 LEU B CA 1
ATOM 5957 C C . LEU B 1 378 ? 12.352 0.81 5.242 1 97.75 378 LEU B C 1
ATOM 5959 O O . LEU B 1 378 ? 12.18 -0.371 4.93 1 97.75 378 LEU B O 1
ATOM 5963 N N . THR B 1 379 ? 13.102 1.609 4.461 1 97.94 379 THR B N 1
ATOM 5964 C CA . THR B 1 379 ? 13.75 1.147 3.236 1 97.94 379 THR B CA 1
ATOM 5965 C C . THR B 1 379 ? 14.75 0.036 3.541 1 97.94 379 THR B C 1
ATOM 5967 O O . THR B 1 379 ? 15.039 -0.8 2.682 1 97.94 379 THR B O 1
ATOM 5970 N N . LEU B 1 380 ? 15.234 -0.031 4.773 1 98.31 380 LEU B N 1
ATOM 5971 C CA . LEU B 1 380 ? 16.203 -1.061 5.148 1 98.31 380 LEU B CA 1
ATOM 5972 C C . LEU B 1 380 ? 15.547 -2.107 6.047 1 98.31 380 LEU B C 1
ATOM 5974 O O . LEU B 1 380 ? 15.828 -3.303 5.918 1 98.31 380 LEU B O 1
ATOM 5978 N N . ALA B 1 381 ? 14.641 -1.698 6.941 1 98.56 381 ALA B N 1
ATOM 5979 C CA . ALA B 1 381 ? 14.016 -2.613 7.891 1 98.56 381 ALA B CA 1
ATOM 5980 C C . ALA B 1 381 ? 13.133 -3.629 7.172 1 98.56 381 ALA B C 1
ATOM 5982 O O . ALA B 1 381 ? 13.148 -4.82 7.5 1 98.56 381 ALA B O 1
ATOM 5983 N N . VAL B 1 382 ? 12.383 -3.201 6.184 1 98.69 382 VAL B N 1
ATOM 5984 C CA . VAL B 1 382 ? 11.422 -4.066 5.5 1 98.69 382 VAL B CA 1
ATOM 5985 C C . VAL B 1 382 ? 12.172 -5.164 4.746 1 98.69 382 VAL B C 1
ATOM 5987 O O . VAL B 1 382 ? 11.867 -6.352 4.902 1 98.69 382 VAL B O 1
ATOM 5990 N N . PRO B 1 383 ? 13.242 -4.836 4 1 98.75 383 PRO B N 1
ATOM 5991 C CA . PRO B 1 383 ? 14.008 -5.906 3.361 1 98.75 383 PRO B CA 1
ATOM 5992 C C . PRO B 1 383 ? 14.648 -6.855 4.371 1 98.75 383 PRO B C 1
ATOM 5994 O O . PRO B 1 383 ? 14.766 -8.055 4.109 1 98.75 383 PRO B O 1
ATOM 5997 N N . GLY B 1 384 ? 15.094 -6.32 5.484 1 98.81 384 GLY B N 1
ATOM 5998 C CA . GLY B 1 384 ? 15.633 -7.184 6.523 1 98.81 384 GLY B CA 1
ATOM 5999 C C . GLY B 1 384 ? 14.617 -8.18 7.055 1 98.81 384 GLY B C 1
ATOM 6000 O O . GLY B 1 384 ? 14.914 -9.375 7.168 1 98.81 384 GLY B O 1
ATOM 6001 N N . ILE B 1 385 ? 13.422 -7.75 7.348 1 98.81 385 ILE B N 1
ATOM 6002 C CA . ILE B 1 385 ? 12.336 -8.602 7.824 1 98.81 385 ILE B CA 1
ATOM 6003 C C . ILE B 1 385 ? 11.953 -9.594 6.734 1 98.81 385 ILE B C 1
ATOM 6005 O O . ILE B 1 385 ? 11.734 -10.781 7.012 1 98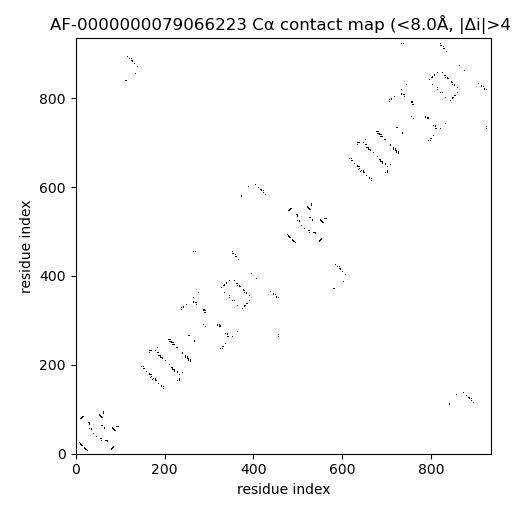.81 385 ILE B O 1
ATOM 6009 N N . TRP B 1 386 ? 11.883 -9.078 5.512 1 98.56 386 TRP B N 1
ATOM 6010 C CA . TRP B 1 386 ? 11.609 -9.914 4.348 1 98.56 386 TRP B CA 1
ATOM 6011 C C . TRP B 1 386 ? 12.594 -11.078 4.277 1 98.56 386 TRP B C 1
ATOM 6013 O O . TRP B 1 386 ? 12.188 -12.227 4.098 1 98.56 386 TRP B O 1
ATOM 6023 N N . GLY B 1 387 ? 13.859 -10.797 4.473 1 98.88 387 GLY B N 1
ATOM 6024 C CA . GLY B 1 387 ? 14.891 -11.82 4.441 1 98.88 387 GLY B CA 1
ATOM 6025 C C . GLY B 1 387 ? 14.719 -12.867 5.523 1 98.88 387 GLY B C 1
ATOM 6026 O O . GLY B 1 387 ? 14.859 -14.07 5.258 1 98.88 387 GLY B O 1
ATOM 6027 N N . LEU B 1 388 ? 14.383 -12.461 6.719 1 98.81 388 LEU B N 1
ATOM 6028 C CA . LEU B 1 388 ? 14.195 -13.398 7.824 1 98.81 388 LEU B CA 1
ATOM 6029 C C . LEU B 1 388 ? 12.984 -14.281 7.582 1 98.81 388 LEU B C 1
ATOM 6031 O O . LEU B 1 388 ? 13.016 -15.484 7.871 1 98.81 388 LEU B O 1
ATOM 6035 N N . LEU B 1 389 ? 11.938 -13.773 7.027 1 98.81 389 LEU B N 1
ATOM 6036 C CA . LEU B 1 389 ? 10.734 -14.555 6.734 1 98.81 389 LEU B CA 1
ATOM 6037 C C . LEU B 1 389 ? 11 -15.539 5.602 1 98.81 389 LEU B C 1
ATOM 6039 O O . LEU B 1 389 ? 10.484 -16.656 5.617 1 98.81 389 LEU B O 1
ATOM 6043 N N . LEU B 1 390 ? 11.781 -15.094 4.602 1 98.69 390 LEU B N 1
ATOM 6044 C CA . LEU B 1 390 ? 12.133 -16 3.516 1 98.69 390 LEU B CA 1
ATOM 6045 C C . LEU B 1 390 ? 12.977 -17.172 4.031 1 98.69 390 LEU B C 1
ATOM 6047 O O . LEU B 1 390 ? 12.836 -18.297 3.557 1 98.69 390 LEU B O 1
ATOM 6051 N N . LEU B 1 391 ? 13.875 -16.891 4.988 1 98.56 391 LEU B N 1
ATOM 6052 C CA . LEU B 1 391 ? 14.664 -17.953 5.586 1 98.56 391 LEU B CA 1
ATOM 6053 C C . LEU B 1 391 ? 13.773 -18.922 6.355 1 98.56 391 LEU B C 1
ATOM 6055 O O . LEU B 1 391 ? 14.008 -20.141 6.344 1 98.56 391 LEU B O 1
ATOM 6059 N N . ALA B 1 392 ? 12.734 -18.406 7.043 1 98 392 ALA B N 1
ATOM 6060 C CA . ALA B 1 392 ? 11.758 -19.266 7.703 1 98 392 ALA B CA 1
ATOM 6061 C C . ALA B 1 392 ? 11.023 -20.141 6.691 1 98 392 ALA B C 1
ATOM 6063 O O . ALA B 1 392 ? 10.766 -21.312 6.945 1 98 392 ALA B O 1
ATOM 6064 N N . ARG B 1 393 ? 10.711 -19.609 5.543 1 96.88 393 ARG B N 1
ATOM 6065 C CA . ARG B 1 393 ? 10.078 -20.391 4.48 1 96.88 393 ARG B CA 1
ATOM 6066 C C . ARG B 1 393 ? 10.992 -21.5 4 1 96.88 393 ARG B C 1
ATOM 6068 O O . ARG B 1 393 ? 10.539 -22.641 3.797 1 96.88 393 ARG B O 1
ATOM 6075 N N . ALA B 1 394 ? 12.258 -21.172 3.795 1 97.19 394 ALA B N 1
ATOM 6076 C CA . ALA B 1 394 ? 13.219 -22.188 3.365 1 97.19 394 ALA B CA 1
ATOM 6077 C C . ALA B 1 394 ? 13.32 -23.312 4.387 1 97.19 394 ALA B C 1
ATOM 6079 O O . ALA B 1 394 ? 13.375 -24.484 4.016 1 97.19 394 ALA B O 1
ATOM 6080 N N . TRP B 1 395 ? 13.344 -22.938 5.66 1 96 395 TRP B N 1
ATOM 6081 C CA . TRP B 1 395 ? 13.375 -23.922 6.738 1 96 395 TRP B CA 1
ATOM 6082 C C . TRP B 1 395 ? 12.141 -24.812 6.691 1 96 395 TRP B C 1
ATOM 6084 O O . TRP B 1 395 ? 12.258 -26.047 6.793 1 96 395 TRP B O 1
ATOM 6094 N N . ALA B 1 396 ? 10.992 -24.297 6.441 1 94.06 396 ALA B N 1
ATOM 6095 C CA . ALA B 1 396 ? 9.75 -25.047 6.379 1 94.06 396 ALA B CA 1
ATOM 6096 C C . ALA B 1 396 ? 9.742 -25.984 5.176 1 94.06 396 ALA B C 1
ATOM 6098 O O . ALA B 1 396 ? 9.328 -27.141 5.289 1 94.06 396 ALA B O 1
ATOM 6099 N N . VAL B 1 397 ? 10.211 -25.516 4.066 1 92.31 397 VAL B N 1
ATOM 6100 C CA . VAL B 1 397 ? 10.203 -26.297 2.83 1 92.31 397 VAL B CA 1
ATOM 6101 C C . VAL B 1 397 ? 11.156 -27.469 2.963 1 92.31 397 VAL B C 1
ATOM 6103 O O . VAL B 1 397 ? 10.883 -28.562 2.445 1 92.31 397 VAL B O 1
ATOM 6106 N N . ASP B 1 398 ? 12.203 -27.266 3.682 1 92.19 398 ASP B N 1
ATOM 6107 C CA . ASP B 1 398 ? 13.211 -28.312 3.854 1 92.19 398 ASP B CA 1
ATOM 6108 C C . ASP B 1 398 ? 12.805 -29.297 4.945 1 92.19 398 ASP B C 1
ATOM 6110 O O . ASP B 1 398 ? 13.469 -30.312 5.148 1 92.19 398 ASP B O 1
ATOM 6114 N N . SER B 1 399 ? 11.734 -29.016 5.625 1 90.69 399 SER B N 1
ATOM 6115 C CA . SER B 1 399 ? 11.305 -29.859 6.734 1 90.69 399 SER B CA 1
ATOM 6116 C C . SER B 1 399 ? 10.164 -30.781 6.316 1 90.69 399 SER B C 1
ATOM 6118 O O . SER B 1 399 ? 9.438 -30.484 5.363 1 90.69 399 SER B O 1
ATOM 6120 N N . ASP B 1 400 ? 10.102 -31.938 7.027 1 88.25 400 ASP B N 1
ATOM 6121 C CA . ASP B 1 400 ? 8.945 -32.812 6.828 1 88.25 400 ASP B CA 1
ATOM 6122 C C . ASP B 1 400 ? 7.691 -32.219 7.465 1 88.25 400 ASP B C 1
ATOM 6124 O O . ASP B 1 400 ? 7.711 -31.062 7.926 1 88.25 400 ASP B O 1
ATOM 6128 N N . ALA B 1 401 ? 6.605 -32.875 7.461 1 83.12 401 ALA B N 1
ATOM 6129 C CA . ALA B 1 401 ? 5.32 -32.375 7.949 1 83.12 401 ALA B CA 1
ATOM 6130 C C . ALA B 1 401 ? 5.418 -31.953 9.406 1 83.12 401 ALA B C 1
ATOM 6132 O O . ALA B 1 401 ? 4.914 -30.891 9.789 1 83.12 401 ALA B O 1
ATOM 6133 N N . ASP B 1 402 ? 6.094 -32.75 10.211 1 86.94 402 ASP B N 1
ATOM 6134 C CA . ASP B 1 402 ? 6.266 -32.438 11.625 1 86.94 402 ASP B CA 1
ATOM 6135 C C . ASP B 1 402 ? 7.148 -31.203 11.797 1 86.94 402 ASP B C 1
ATOM 6137 O O . ASP B 1 402 ? 6.891 -30.375 12.672 1 86.94 402 ASP B O 1
ATOM 6141 N N . GLY B 1 403 ? 8.188 -31.156 10.984 1 90.81 403 GLY B N 1
ATOM 6142 C CA . GLY B 1 403 ? 9.07 -30 11.031 1 90.81 403 GLY B CA 1
ATOM 6143 C C . GLY B 1 403 ? 8.391 -28.703 10.664 1 90.81 403 GLY B C 1
ATOM 6144 O O . GLY B 1 403 ? 8.688 -27.641 11.227 1 90.81 403 GLY B O 1
ATOM 6145 N N . ARG B 1 404 ? 7.488 -28.766 9.797 1 91.5 404 ARG B N 1
ATOM 6146 C CA . ARG B 1 404 ? 6.746 -27.578 9.383 1 91.5 404 ARG B CA 1
ATOM 6147 C C . ARG B 1 404 ? 5.895 -27.047 10.531 1 91.5 404 ARG B C 1
ATOM 6149 O O . ARG B 1 404 ? 5.727 -25.828 10.664 1 91.5 404 ARG B O 1
ATOM 6156 N N . VAL B 1 405 ? 5.332 -27.906 11.32 1 92.38 405 VAL B N 1
ATOM 6157 C CA . VAL B 1 405 ? 4.551 -27.484 12.484 1 92.38 405 VAL B CA 1
ATOM 6158 C C . VAL B 1 405 ? 5.461 -26.797 13.5 1 92.38 405 VAL B C 1
ATOM 6160 O O . VAL B 1 405 ? 5.055 -25.844 14.164 1 92.38 405 VAL B O 1
ATOM 6163 N N . VAL B 1 406 ? 6.648 -27.281 13.586 1 95.19 406 VAL B N 1
ATOM 6164 C CA . VAL B 1 406 ? 7.621 -26.672 14.477 1 95.19 406 VAL B CA 1
ATOM 6165 C C . VAL B 1 406 ? 7.93 -25.25 13.992 1 95.19 406 VAL B C 1
ATOM 6167 O O . VAL B 1 406 ? 7.977 -24.312 14.797 1 95.19 406 VAL B O 1
ATOM 6170 N N . VAL B 1 407 ? 8.211 -25.094 12.672 1 96.44 407 VAL B N 1
ATOM 6171 C CA . VAL B 1 407 ? 8.461 -23.781 12.125 1 96.44 407 VAL B CA 1
ATOM 6172 C C . VAL B 1 407 ? 7.281 -22.859 12.414 1 96.44 407 VAL B C 1
ATOM 6174 O O . VAL B 1 407 ? 7.465 -21.703 12.797 1 96.44 407 VAL B O 1
ATOM 6177 N N . PHE B 1 408 ? 6.066 -23.391 12.219 1 96.5 408 PHE B N 1
ATOM 6178 C CA . PHE B 1 408 ? 4.855 -22.641 12.531 1 96.5 408 PHE B CA 1
ATOM 6179 C C . PHE B 1 408 ? 4.859 -22.188 13.984 1 96.5 408 PHE B C 1
ATOM 6181 O O . PHE B 1 408 ? 4.625 -21.016 14.273 1 96.5 408 PHE B O 1
ATOM 6188 N N . ALA B 1 409 ? 5.145 -23.062 14.922 1 97.69 409 ALA B N 1
ATOM 6189 C CA . ALA B 1 409 ? 5.172 -22.75 16.344 1 97.69 409 ALA B CA 1
ATOM 6190 C C . ALA B 1 409 ? 6.23 -21.688 16.656 1 97.69 409 ALA B C 1
ATOM 6192 O O . ALA B 1 409 ? 5.992 -20.781 17.453 1 97.69 409 ALA B O 1
ATOM 6193 N N . VAL B 1 410 ? 7.363 -21.781 16.031 1 98.38 410 VAL B N 1
ATOM 6194 C CA . VAL B 1 410 ? 8.445 -20.828 16.25 1 98.38 410 VAL B CA 1
ATOM 6195 C C . VAL B 1 410 ? 8.031 -19.438 15.758 1 98.38 410 VAL B C 1
ATOM 6197 O O . VAL B 1 410 ? 8.266 -18.438 16.438 1 98.38 410 VAL B O 1
ATOM 6200 N N . LEU B 1 411 ? 7.414 -19.391 14.57 1 98.75 411 LEU B N 1
ATOM 6201 C CA . LEU B 1 411 ? 6.965 -18.109 14.023 1 98.75 411 LEU B CA 1
ATOM 6202 C C . LEU B 1 411 ? 5.902 -17.484 14.922 1 98.75 411 LEU B C 1
ATOM 6204 O O . LEU B 1 411 ? 5.895 -16.266 15.125 1 98.75 411 LEU B O 1
ATOM 6208 N N . LEU B 1 412 ? 5.016 -18.266 15.492 1 98.5 412 LEU B N 1
ATOM 6209 C CA . LEU B 1 412 ? 4.008 -17.719 16.406 1 98.5 412 LEU B CA 1
ATOM 6210 C C . LEU B 1 412 ? 4.652 -17.188 17.672 1 98.5 412 LEU B C 1
ATOM 6212 O O . LEU B 1 412 ? 4.242 -16.141 18.188 1 98.5 412 LEU B O 1
ATOM 6216 N N . ALA B 1 413 ? 5.617 -17.938 18.156 1 98.69 413 ALA B N 1
ATOM 6217 C CA . ALA B 1 413 ? 6.348 -17.469 19.344 1 98.69 413 ALA B CA 1
ATOM 6218 C C . ALA B 1 413 ? 7.047 -16.141 19.062 1 98.69 413 ALA B C 1
ATOM 6220 O O . ALA B 1 413 ? 7.031 -15.234 19.906 1 98.69 413 ALA B O 1
ATOM 6221 N N . VAL B 1 414 ? 7.66 -16.031 17.891 1 98.69 414 VAL B N 1
ATOM 6222 C CA . VAL B 1 414 ? 8.328 -14.797 17.5 1 98.69 414 VAL B CA 1
ATOM 6223 C C . VAL B 1 414 ? 7.301 -13.672 17.391 1 98.69 414 VAL B C 1
ATOM 6225 O O . VAL B 1 414 ? 7.547 -12.555 17.859 1 98.69 414 VAL B O 1
ATOM 6228 N N . ALA B 1 415 ? 6.148 -13.969 16.812 1 98.69 415 ALA B N 1
ATOM 6229 C CA . ALA B 1 415 ? 5.09 -12.961 16.703 1 98.69 415 ALA B CA 1
ATOM 6230 C C . ALA B 1 415 ? 4.645 -12.5 18.094 1 98.69 415 ALA B C 1
ATOM 6232 O O . ALA B 1 415 ? 4.461 -11.305 18.328 1 98.69 415 ALA B O 1
ATOM 6233 N N . ALA B 1 416 ? 4.473 -13.422 19.016 1 98.12 416 ALA B N 1
ATOM 6234 C CA . ALA B 1 416 ? 4.086 -13.086 20.375 1 98.12 416 ALA B CA 1
ATOM 6235 C C . ALA B 1 416 ? 5.145 -12.211 21.047 1 98.12 416 ALA B C 1
ATOM 6237 O O . ALA B 1 416 ? 4.812 -11.242 21.734 1 98.12 416 ALA B O 1
ATOM 6238 N N . ALA B 1 417 ? 6.371 -12.539 20.844 1 98.38 417 ALA B N 1
ATOM 6239 C CA . ALA B 1 417 ? 7.465 -11.75 21.406 1 98.38 417 ALA B CA 1
ATOM 6240 C C . ALA B 1 417 ? 7.477 -10.336 20.828 1 98.38 417 ALA B C 1
ATOM 6242 O O . ALA B 1 417 ? 7.723 -9.367 21.547 1 98.38 417 ALA B O 1
ATOM 6243 N N . LEU B 1 418 ? 7.227 -10.234 19.531 1 98.5 418 LEU B N 1
ATOM 6244 C CA . LEU B 1 418 ? 7.203 -8.93 18.875 1 98.5 418 LEU B CA 1
ATOM 6245 C C . LEU B 1 418 ? 6.059 -8.07 19.406 1 98.5 418 LEU B C 1
ATOM 6247 O O . LEU B 1 418 ? 6.23 -6.875 19.641 1 98.5 418 LEU B O 1
ATOM 6251 N N . VAL B 1 419 ? 4.891 -8.656 19.625 1 97.81 419 VAL B N 1
ATOM 6252 C CA . VAL B 1 419 ? 3.754 -7.93 20.188 1 97.81 419 VAL B CA 1
ATOM 6253 C C . VAL B 1 419 ? 4.086 -7.457 21.594 1 97.81 419 VAL B C 1
ATOM 6255 O O . VAL B 1 419 ? 3.85 -6.301 21.938 1 97.81 419 VAL B O 1
ATOM 6258 N N . THR B 1 420 ? 4.652 -8.352 22.406 1 97.44 420 THR B N 1
ATOM 6259 C CA . THR B 1 420 ? 5.027 -7.992 23.781 1 97.44 420 THR B CA 1
ATOM 6260 C C . THR B 1 420 ? 6.082 -6.891 23.766 1 97.44 420 THR B C 1
ATOM 6262 O O . THR B 1 420 ? 6 -5.941 24.562 1 97.44 420 THR B O 1
ATOM 6265 N N . ALA B 1 421 ? 7.059 -6.984 22.875 1 96.69 421 ALA B N 1
ATOM 6266 C CA . ALA B 1 421 ? 8.078 -5.949 22.734 1 96.69 421 ALA B CA 1
ATOM 6267 C C . ALA B 1 421 ? 7.449 -4.605 22.375 1 96.69 421 ALA B C 1
ATOM 6269 O O . ALA B 1 421 ? 7.918 -3.555 22.812 1 96.69 421 ALA B O 1
ATOM 6270 N N . SER B 1 422 ? 6.418 -4.633 21.547 1 96.81 422 SER B N 1
ATOM 6271 C CA . SER B 1 422 ? 5.758 -3.398 21.141 1 96.81 422 SER B CA 1
ATOM 6272 C C . SER B 1 422 ? 5.113 -2.695 22.328 1 96.81 422 SER B C 1
ATOM 6274 O O . SER B 1 422 ? 4.895 -1.482 22.297 1 96.81 422 SER B O 1
ATOM 6276 N N . TRP B 1 423 ? 4.812 -3.492 23.375 1 95.81 423 TRP B N 1
ATOM 6277 C CA . TRP B 1 423 ? 4.188 -2.939 24.562 1 95.81 423 TRP B CA 1
ATOM 6278 C C . TRP B 1 423 ? 5.238 -2.404 25.531 1 95.81 423 TRP B C 1
ATOM 6280 O O . TRP B 1 423 ? 4.953 -1.516 26.344 1 95.81 423 TRP B O 1
ATOM 6290 N N . ILE B 1 424 ? 6.457 -2.842 25.391 1 94.31 424 ILE B N 1
ATOM 6291 C CA . ILE B 1 424 ? 7.43 -2.588 26.453 1 94.31 424 ILE B CA 1
ATOM 6292 C C . ILE B 1 424 ? 8.531 -1.668 25.938 1 94.31 424 ILE B C 1
ATOM 6294 O O . ILE B 1 424 ? 8.953 -0.744 26.625 1 94.31 424 ILE B O 1
ATOM 6298 N N . VAL B 1 425 ? 8.922 -1.718 24.719 1 92.62 425 VAL B N 1
ATOM 6299 C CA . VAL B 1 425 ? 10.203 -1.195 24.266 1 92.62 425 VAL B CA 1
ATOM 6300 C C . VAL B 1 425 ? 10.039 0.239 23.766 1 92.62 425 VAL B C 1
ATOM 6302 O O . VAL B 1 425 ? 10.82 1.122 24.125 1 92.62 425 VAL B O 1
ATOM 6305 N N . PRO B 1 426 ? 9.008 0.484 23 1 91.5 426 PRO B N 1
ATOM 6306 C CA . PRO B 1 426 ? 8.922 1.845 22.453 1 91.5 426 PRO B CA 1
ATOM 6307 C C . PRO B 1 426 ? 8.797 2.902 23.547 1 91.5 426 PRO B C 1
ATOM 6309 O O . PRO B 1 426 ? 7.965 2.766 24.453 1 91.5 426 PRO B O 1
ATOM 6312 N N . GLY B 1 427 ? 9.617 3.916 23.391 1 86.94 427 GLY B N 1
ATOM 6313 C CA . GLY B 1 427 ? 9.562 5.023 24.328 1 86.94 427 GLY B CA 1
ATOM 6314 C C . GLY B 1 427 ? 10.469 4.828 25.531 1 86.94 427 GLY B C 1
ATOM 6315 O O . GLY B 1 427 ? 10.703 5.766 26.297 1 86.94 427 GLY B O 1
ATOM 6316 N N . ARG B 1 428 ? 10.898 3.672 25.719 1 87.19 428 ARG B N 1
ATOM 6317 C CA . ARG B 1 428 ? 11.773 3.418 26.859 1 87.19 428 ARG B CA 1
ATOM 6318 C C . ARG B 1 428 ? 13.234 3.615 26.484 1 87.19 428 ARG B C 1
ATOM 6320 O O . ARG B 1 428 ? 13.633 3.352 25.344 1 87.19 428 ARG B O 1
ATOM 6327 N N . ARG B 1 429 ? 13.961 4.203 27.484 1 82.62 429 ARG B N 1
ATOM 6328 C CA . ARG B 1 429 ? 15.398 4.383 27.281 1 82.62 429 ARG B CA 1
ATOM 6329 C C . ARG B 1 429 ? 16.125 3.047 27.328 1 82.62 429 ARG B C 1
ATOM 6331 O O . ARG B 1 429 ? 15.945 2.268 28.266 1 82.62 429 ARG B O 1
ATOM 6338 N N . VAL B 1 430 ? 16.703 2.68 26.266 1 81.19 430 VAL B N 1
ATOM 6339 C CA . VAL B 1 430 ? 17.469 1.435 26.203 1 81.19 430 VAL B CA 1
ATOM 6340 C C . VAL B 1 430 ? 18.812 1.613 26.906 1 81.19 430 VAL B C 1
ATOM 6342 O O . VAL B 1 430 ? 19.438 2.664 26.797 1 81.19 430 VAL B O 1
ATOM 6345 N N . LEU B 1 431 ? 19.094 0.61 27.812 1 86.19 431 LEU B N 1
ATOM 6346 C CA . LEU B 1 431 ? 20.359 0.661 28.547 1 86.19 431 LEU B CA 1
ATOM 6347 C C . LEU B 1 431 ? 21.547 0.745 27.594 1 86.19 431 LEU B C 1
ATOM 6349 O O . LEU B 1 431 ? 21.516 0.145 26.516 1 86.19 431 LEU B O 1
ATOM 6353 N N . PRO B 1 432 ? 22.562 1.433 27.938 1 87.31 432 PRO B N 1
ATOM 6354 C CA . PRO B 1 432 ? 23.719 1.671 27.062 1 87.31 432 PRO B CA 1
ATOM 6355 C C . PRO B 1 432 ? 24.391 0.377 26.594 1 87.31 432 PRO B C 1
ATOM 6357 O O . PRO B 1 432 ? 24.953 0.329 25.5 1 87.31 432 PRO B O 1
ATOM 6360 N N . TYR B 1 433 ? 24.25 -0.683 27.391 1 89.62 433 TYR B N 1
ATOM 6361 C CA . TYR B 1 433 ? 24.891 -1.938 27.016 1 89.62 433 TYR B CA 1
ATOM 6362 C C . TYR B 1 433 ? 24.25 -2.537 25.766 1 89.62 433 TYR B C 1
ATOM 6364 O O . TYR B 1 433 ? 24.922 -3.158 24.953 1 89.62 433 TYR B O 1
ATOM 6372 N N . TRP B 1 434 ? 22.984 -2.297 25.625 1 87.94 434 TRP B N 1
ATOM 6373 C CA . TRP B 1 434 ? 22.312 -2.818 24.438 1 87.94 434 TRP B CA 1
ATOM 6374 C C . TRP B 1 434 ? 22.703 -2.02 23.203 1 87.94 434 TRP B C 1
ATOM 6376 O O . TRP B 1 434 ? 22.781 -2.57 22.109 1 87.94 434 TRP B O 1
ATOM 6386 N N . GLY B 1 435 ? 23.016 -0.805 23.375 1 89.81 435 GLY B N 1
ATOM 6387 C CA . GLY B 1 435 ? 23.547 0.002 22.281 1 89.81 435 GLY B CA 1
ATOM 6388 C C . GLY B 1 435 ? 24.906 -0.453 21.797 1 89.81 435 GLY B C 1
ATOM 6389 O O . GLY B 1 435 ? 25.141 -0.582 20.594 1 89.81 435 GLY B O 1
ATOM 6390 N N . ARG B 1 436 ? 25.719 -0.698 22.75 1 92.25 436 ARG B N 1
ATOM 6391 C CA . ARG B 1 436 ? 27.062 -1.168 22.422 1 92.25 436 ARG B CA 1
ATOM 6392 C C . ARG B 1 436 ? 27.016 -2.549 21.781 1 92.25 436 ARG B C 1
ATOM 6394 O O . ARG B 1 436 ? 27.75 -2.818 20.828 1 92.25 436 ARG B O 1
ATOM 6401 N N . ALA B 1 437 ? 26.172 -3.361 22.266 1 94.88 437 ALA B N 1
ATOM 6402 C CA . ALA B 1 437 ? 26.016 -4.691 21.672 1 94.88 437 ALA B CA 1
ATOM 6403 C C . ALA B 1 437 ? 25.547 -4.605 20.234 1 94.88 437 ALA B C 1
ATOM 6405 O O . ALA B 1 437 ? 26.031 -5.348 19.375 1 94.88 437 ALA B O 1
ATOM 6406 N N . ALA B 1 438 ? 24.641 -3.727 19.969 1 93.94 438 ALA B N 1
ATOM 6407 C CA . ALA B 1 438 ? 24.141 -3.535 18.609 1 93.94 438 ALA B CA 1
ATOM 6408 C C . ALA B 1 438 ? 25.234 -3.012 17.688 1 93.94 438 ALA B C 1
ATOM 6410 O O . ALA B 1 438 ? 25.312 -3.414 16.531 1 93.94 438 ALA B O 1
ATOM 6411 N N . GLU B 1 439 ? 26.062 -2.203 18.203 1 94.12 439 GLU B N 1
ATOM 6412 C CA . GLU B 1 439 ? 27.172 -1.666 17.422 1 94.12 439 GLU B CA 1
ATOM 6413 C C . GLU B 1 439 ? 28.188 -2.754 17.094 1 94.12 439 GLU B C 1
ATOM 6415 O O . GLU B 1 439 ? 28.656 -2.84 15.953 1 94.12 439 GLU B O 1
ATOM 6420 N N . LEU B 1 440 ? 28.469 -3.549 18.094 1 96.69 440 LEU B N 1
ATOM 6421 C CA . LEU B 1 440 ? 29.391 -4.652 17.891 1 96.69 440 LEU B CA 1
ATOM 6422 C C . LEU B 1 440 ? 28.828 -5.672 16.906 1 96.69 440 LEU B C 1
ATOM 6424 O O . LEU B 1 440 ? 29.531 -6.16 16.031 1 96.69 440 LEU B O 1
ATOM 6428 N N . ALA B 1 441 ? 27.578 -5.918 17.031 1 97.56 441 ALA B N 1
ATOM 6429 C CA . ALA B 1 441 ? 26.906 -6.84 16.109 1 97.56 441 ALA B CA 1
ATOM 6430 C C . ALA B 1 441 ? 26.891 -6.285 14.688 1 97.56 441 ALA B C 1
ATOM 6432 O O . ALA B 1 441 ? 27.109 -7.027 13.727 1 97.56 441 ALA B O 1
ATOM 6433 N N . HIS B 1 442 ? 26.641 -5.047 14.578 1 96.62 442 HIS B N 1
ATOM 6434 C CA . HIS B 1 442 ? 26.641 -4.391 13.273 1 96.62 442 HIS B CA 1
ATOM 6435 C C . HIS B 1 442 ? 27.984 -4.535 12.586 1 96.62 442 HIS B C 1
ATOM 6437 O O . HIS B 1 442 ? 28.062 -4.984 11.438 1 96.62 442 HIS B O 1
ATOM 6443 N N . THR B 1 443 ? 29.047 -4.203 13.281 1 96.38 443 THR B N 1
ATOM 6444 C CA . THR B 1 443 ? 30.391 -4.297 12.734 1 96.38 443 THR B CA 1
ATOM 6445 C C . THR B 1 443 ? 30.766 -5.75 12.453 1 96.38 443 THR B C 1
ATOM 6447 O O . THR B 1 443 ? 31.328 -6.062 11.406 1 96.38 443 THR B O 1
ATOM 6450 N N . GLY B 1 444 ? 30.438 -6.633 13.391 1 98 444 GLY B N 1
ATOM 6451 C CA . GLY B 1 444 ? 30.734 -8.047 13.227 1 98 444 GLY B CA 1
ATOM 6452 C C . GLY B 1 444 ? 30.062 -8.664 12.016 1 98 444 GLY B C 1
ATOM 6453 O O . GLY B 1 444 ? 30.688 -9.398 11.258 1 98 444 GLY B O 1
ATOM 6454 N N . LEU B 1 445 ? 28.797 -8.312 11.836 1 98.31 445 LEU B N 1
ATOM 6455 C CA . LEU B 1 445 ? 28.031 -8.844 10.703 1 98.31 445 LEU B CA 1
ATOM 6456 C C . LEU B 1 445 ? 28.547 -8.258 9.391 1 98.31 445 LEU B C 1
ATOM 6458 O O . LEU B 1 445 ? 28.594 -8.961 8.375 1 98.31 445 LEU B O 1
ATOM 6462 N N . ALA B 1 446 ? 28.906 -6.992 9.383 1 97.44 446 ALA B N 1
ATOM 6463 C CA . ALA B 1 446 ? 29.469 -6.371 8.188 1 97.44 446 ALA B CA 1
ATOM 6464 C C . ALA B 1 446 ? 30.781 -7.047 7.785 1 97.44 446 ALA B C 1
ATOM 6466 O O . ALA B 1 446 ? 30.984 -7.348 6.605 1 97.44 446 ALA B O 1
ATOM 6467 N N . VAL B 1 447 ? 31.562 -7.352 8.75 1 97.56 447 VAL B N 1
ATOM 6468 C CA . VAL B 1 447 ? 32.844 -7.992 8.5 1 97.56 447 VAL B CA 1
ATOM 6469 C C . VAL B 1 447 ? 32.625 -9.438 8.055 1 97.56 447 VAL B C 1
ATOM 6471 O O . VAL B 1 447 ? 33.312 -9.914 7.137 1 97.56 447 VAL B O 1
ATOM 6474 N N . ALA B 1 448 ? 31.688 -10.109 8.617 1 98.25 448 ALA B N 1
ATOM 6475 C CA . ALA B 1 448 ? 31.438 -11.516 8.328 1 98.25 448 ALA B CA 1
ATOM 6476 C C . ALA B 1 448 ? 30.781 -11.68 6.957 1 98.25 448 ALA B C 1
ATOM 6478 O O . ALA B 1 448 ? 30.906 -12.742 6.332 1 98.25 448 ALA B O 1
ATOM 6479 N N . LEU B 1 449 ? 30.109 -10.656 6.5 1 98.31 449 LEU B N 1
ATOM 6480 C CA . LEU B 1 449 ? 29.359 -10.734 5.25 1 98.31 449 LEU B CA 1
ATOM 6481 C C . LEU B 1 449 ? 30.297 -11.016 4.078 1 98.31 449 LEU B C 1
ATOM 6483 O O . LEU B 1 449 ? 29.953 -11.789 3.178 1 98.31 449 LEU B O 1
ATOM 6487 N N . LEU B 1 450 ? 31.484 -10.508 4.098 1 97.31 450 LEU B N 1
ATOM 6488 C CA . LEU B 1 450 ? 32.438 -10.656 2.994 1 97.31 450 LEU B CA 1
ATOM 6489 C C . LEU B 1 450 ? 32.906 -12.102 2.883 1 97.31 450 LEU B C 1
ATOM 6491 O O . LEU B 1 450 ? 32.75 -12.734 1.842 1 97.31 450 LEU B O 1
ATOM 6495 N N . PRO B 1 451 ? 33.406 -12.734 4.008 1 97.44 451 PRO B N 1
ATOM 6496 C CA . PRO B 1 451 ? 33.844 -14.133 3.881 1 97.44 451 PRO B CA 1
ATOM 6497 C C . PRO B 1 451 ? 32.656 -15.078 3.611 1 97.44 451 PRO B C 1
ATOM 6499 O O . PRO B 1 451 ? 32.844 -16.094 2.928 1 97.44 451 PRO B O 1
ATOM 6502 N N . PHE B 1 452 ? 31.453 -14.828 4.129 1 98.44 452 PHE B N 1
ATOM 6503 C CA . PHE B 1 452 ? 30.297 -15.656 3.832 1 98.44 452 PHE B CA 1
ATOM 6504 C C . PHE B 1 452 ? 29.953 -15.594 2.35 1 98.44 452 PHE B C 1
ATOM 6506 O O . PHE B 1 452 ? 29.656 -16.609 1.732 1 98.44 452 PHE B O 1
ATOM 6513 N N . THR B 1 453 ? 30 -14.414 1.779 1 98.25 453 THR B N 1
ATOM 6514 C CA . THR B 1 453 ? 29.719 -14.234 0.36 1 98.25 453 THR B CA 1
ATOM 6515 C C . THR B 1 453 ? 30.766 -14.953 -0.495 1 98.25 453 THR B C 1
ATOM 6517 O O . THR B 1 453 ? 30.422 -15.57 -1.507 1 98.25 453 THR B O 1
ATOM 6520 N N . LEU B 1 454 ? 32 -14.898 -0.139 1 97.31 454 LEU B N 1
ATOM 6521 C CA . LEU B 1 454 ? 33.062 -15.602 -0.855 1 97.31 454 LEU B CA 1
ATOM 6522 C C . LEU B 1 454 ? 32.906 -17.109 -0.731 1 97.31 454 LEU B C 1
ATOM 6524 O O . LEU B 1 454 ? 33.25 -17.859 -1.651 1 97.31 454 LEU B O 1
ATOM 6528 N N . TRP B 1 455 ? 32.406 -17.5 0.462 1 97.38 455 TRP B N 1
ATOM 6529 C CA . TRP B 1 455 ? 32.062 -18.906 0.642 1 97.38 455 TRP B CA 1
ATOM 6530 C C . TRP B 1 455 ? 31 -19.359 -0.348 1 97.38 455 TRP B C 1
ATOM 6532 O O . TRP B 1 455 ? 31.125 -20.406 -0.973 1 97.38 455 TRP B O 1
ATOM 6542 N N . VAL B 1 456 ? 29.984 -18.594 -0.583 1 97.56 456 VAL B N 1
ATOM 6543 C CA . VAL B 1 456 ? 28.922 -18.891 -1.552 1 97.56 456 VAL B CA 1
ATOM 6544 C C . VAL B 1 456 ? 29.516 -18.938 -2.959 1 97.56 456 VAL B C 1
ATOM 6546 O O . VAL B 1 456 ? 29.109 -19.75 -3.785 1 97.56 456 VAL B O 1
ATOM 6549 N N . ALA B 1 457 ? 30.547 -18.078 -3.223 1 96.25 457 ALA B N 1
ATOM 6550 C CA . ALA B 1 457 ? 31.188 -17.969 -4.539 1 96.25 457 ALA B CA 1
ATOM 6551 C C . ALA B 1 457 ? 32.156 -19.125 -4.773 1 96.25 457 ALA B C 1
ATOM 6553 O O . ALA B 1 457 ? 32.719 -19.25 -5.867 1 96.25 457 ALA B O 1
ATOM 6554 N N . GLY B 1 458 ? 32.406 -19.969 -3.734 1 94.06 458 GLY B N 1
ATOM 6555 C CA . GLY B 1 458 ? 33.25 -21.156 -3.893 1 94.06 458 GLY B CA 1
ATOM 6556 C C . GLY B 1 458 ? 34.719 -20.875 -3.707 1 94.06 458 GLY B C 1
ATOM 6557 O O . GLY B 1 458 ? 35.562 -21.672 -4.102 1 94.06 458 GLY B O 1
ATOM 6558 N N . LEU B 1 459 ? 34.969 -19.766 -3.139 1 90.38 459 LEU B N 1
ATOM 6559 C CA . LEU B 1 459 ? 36.375 -19.375 -3 1 90.38 459 LEU B CA 1
ATOM 6560 C C . LEU B 1 459 ? 37.125 -20.375 -2.123 1 90.38 459 LEU B C 1
ATOM 6562 O O . LEU B 1 459 ? 38.25 -20.766 -2.441 1 90.38 459 LEU B O 1
ATOM 6566 N N . PHE B 1 460 ? 36.562 -20.875 -1.094 1 89.25 460 PHE B N 1
ATOM 6567 C CA . PHE B 1 460 ? 37.281 -21.734 -0.149 1 89.25 460 PHE B CA 1
ATOM 6568 C C . PHE B 1 460 ? 37.469 -23.125 -0.731 1 89.25 460 PHE B C 1
ATOM 6570 O O . PHE B 1 460 ? 38.469 -23.781 -0.474 1 89.25 460 PHE B O 1
ATOM 6577 N N . GLY B 1 461 ? 36.5 -23.562 -1.507 1 86.62 461 GLY B N 1
ATOM 6578 C CA . GLY B 1 461 ? 36.719 -24.797 -2.24 1 86.62 461 GLY B CA 1
ATOM 6579 C C . GLY B 1 461 ? 37.844 -24.703 -3.27 1 86.62 461 GLY B C 1
ATOM 6580 O O . GLY B 1 461 ? 38.656 -25.609 -3.404 1 86.62 461 GLY B O 1
ATOM 6581 N N . TRP B 1 462 ? 37.875 -23.578 -3.908 1 86 462 TRP B N 1
ATOM 6582 C CA . TRP B 1 462 ? 38.938 -23.344 -4.91 1 86 462 TRP B CA 1
ATOM 6583 C C . TRP B 1 462 ? 40.312 -23.297 -4.266 1 86 462 TRP B C 1
ATOM 6585 O O . TRP B 1 462 ? 41.25 -23.906 -4.758 1 86 462 TRP B O 1
ATOM 6595 N N . LEU B 1 463 ? 40.344 -22.656 -3.152 1 88.81 463 LEU B N 1
ATOM 6596 C CA . LEU B 1 463 ? 41.625 -22.531 -2.443 1 88.81 463 LEU B CA 1
ATOM 6597 C C . LEU B 1 463 ? 42.094 -23.891 -1.932 1 88.81 463 LEU B C 1
ATOM 6599 O O . LEU B 1 463 ? 43.281 -24.188 -1.986 1 88.81 463 LEU B O 1
ATOM 6603 N N . ARG B 1 464 ? 41.219 -24.594 -1.418 1 88.12 464 ARG B N 1
ATOM 6604 C CA . ARG B 1 464 ? 41.562 -25.938 -0.947 1 88.12 464 ARG B CA 1
ATOM 6605 C C . ARG B 1 464 ? 42.062 -26.797 -2.094 1 88.12 464 ARG B C 1
ATOM 6607 O O . ARG B 1 464 ? 42.969 -27.625 -1.908 1 88.12 464 ARG B O 1
ATOM 6614 N N . GLY B 1 465 ? 41.438 -26.594 -3.197 1 87.38 465 GLY B N 1
ATOM 6615 C CA . GLY B 1 465 ? 41.906 -27.328 -4.367 1 87.38 465 GLY B CA 1
ATOM 6616 C C . GLY B 1 465 ? 43.281 -26.922 -4.836 1 87.38 465 GLY B C 1
ATOM 6617 O O . GLY B 1 465 ? 44.031 -27.734 -5.379 1 87.38 465 GLY B O 1
ATOM 6618 N N . LEU B 1 466 ? 43.656 -25.75 -4.648 1 85.12 466 LEU B N 1
ATOM 6619 C CA . LEU B 1 466 ? 44.969 -25.266 -5.055 1 85.12 466 LEU B CA 1
ATOM 6620 C C . LEU B 1 466 ? 46.062 -25.812 -4.137 1 85.12 466 LEU B C 1
ATOM 6622 O O . LEU B 1 466 ? 47.188 -26.062 -4.578 1 85.12 466 LEU B O 1
ATOM 6626 N N . PHE B 1 467 ? 45.688 -25.922 -2.82 1 79.81 467 PHE B N 1
ATOM 6627 C CA . PHE B 1 467 ? 46.719 -26.266 -1.85 1 79.81 467 PHE B CA 1
ATOM 6628 C C . PHE B 1 467 ? 46.594 -27.719 -1.434 1 79.81 467 PHE B C 1
ATOM 6630 O O . PHE B 1 467 ? 47.438 -28.234 -0.67 1 79.81 467 PHE B O 1
ATOM 6637 N N . GLY B 1 468 ? 45.594 -28.375 -1.789 1 64.81 468 GLY B N 1
ATOM 6638 C CA . GLY B 1 468 ? 45.5 -29.797 -1.523 1 64.81 468 GLY B CA 1
ATOM 6639 C C . GLY B 1 468 ? 45.812 -30.656 -2.736 1 64.81 468 GLY B C 1
ATOM 6640 O O . GLY B 1 468 ? 45.844 -30.156 -3.863 1 64.81 468 GLY B O 1
#

Nearest PDB structures (foldseek):
  7b9s-assembly1_W  TM=6.428E-01  e=6.483E-15  Mycobacterium xenopi RIVM700367
  7b9s-assembly1_S  TM=6.201E-01  e=1.519E-13  Mycobacterium xenopi RIVM700367
  6sgx-assembly1_C  TM=6.204E-01  e=2.296E-12  Mycolicibacterium smegmatis MC2 155
  7b9f-assembly1_X  TM=5.796E-01  e=1.964E-11  Mycobacterium xenopi RIVM700367
  7b9s-assembly1_W  TM=6.452E-01  e=5.698E-15  Mycobacterium xenopi RIVM700367

Radius of gyration: 36.54 Å; Cα contacts (8 Å, |Δi|>4): 1373; chains: 2; bounding box: 91×118×98 Å

Secondary structure (DSSP, 8-state):
--------EEEEEEE-SS-EEEEEEETT-BHHHHHHHHHHHH-HHHHHHHHHTT-EEEE-TTSPPPPTTSBTTTTTPPTTEEEEEEEGGGPPP---HHHHHHHHHHHHHHHHTB--HHHHHHHHHHHHHHHHHHHHHHHHSTTT---HHHHHHHHHHHHHHHHHHHHIIIIII--HHHHHHHHHTHHHHHHHHHHHTT---SSSTTHHHHHHHHHHHHHHHHHHHHHHHHHHH---HHHHHHHHHHHHHHHHHHHHHHHS---HHHHHHHHHHHHHHGGGGHHHHHHHHTT-------SSHHHHHHT--THHHHHHHHHHHHHHHHHHHHHHHHHHHHHHHHHHHTSS--HHHHHHHHHHHHHHHHHHTT--BHHHHHHHHHHHHHHHHHHHHHHHHTS-HHHHHHHHHHHHHHHHHHHHHHHHSTTSPPPHHHHHHHHHHHHHHHHHHHHHHHHHTTHHHHHHHHH-/--------EEEEEEE-SS-EEEEEEETT-BHHHHHHHHHHHH-HHHHHHHHHTT-EEEE-TTSPPPPTTSBTTTTTPPTTEEEEEEEGGGPPP---HHHHHHHHHHHHHHHHTB--HHHHHHHHHHHHHHHHHHHHHHHHSTTT---HHHHHHHHHHHHHHHHHHHHIIIIII--HHHHHHHHHTHHHHHHHHHHHTT---SSSTTHHHHHHHHHHHHHHHHHHHHHHHHHHH---HHHHHHHHHHHHHHHHHHHHHHHS---HHHHHHHHHHHHHHGGGGHHHHHHHHTT-------SSHHHHHHTT-THHHHHHHHHHHHHHHHHHHHHHHHHHHHHHHHHHHTSS--HHHHHHHHHHHHHHHHHHTT--BHHHHHHHHHHHHHHHHHHHHHHHHTS-HHHHHHHHHHHHHHHHHHHHHHHHSTTSPPPHHHHHHHHHHHHHHHHHHHHHHHHHTTHHHHHHHHH-

InterPro domains:
  IPR006707 Type VII secretion system membrane protein EccD [PIRSF017804] (4-466)
  IPR006707 Type VII secretion system membrane protein EccD [TIGR03920] (14-465)
  IPR024962 YukD-like [PF08817] (10-85)
  IPR044049 EccD-like transmembrane domain [PF19053] (121-466)